Protein AF-A0A959NN68-F1 (afdb_monomer)

Foldseek 3Di:
DVVVVVVVVLLCQLCVLLVVLLVCLQVVVDPDNQVSVVVNNVSNVVSVVVDDDPDDCSVQVSLLSVLSSLLSNLVDALVSSVVSCVVPPVVDPDYDLVSLLSNLLSCLPRPSNVVCNVVSLVVLVVVLVVPQQDALQVSLVSLQSNLNSCCSPDVVSSVVSNVSSCVSCVQQHPQLLLLLVLLLLLLQLLLPVVPADLQLLLLQVLLLLVSVSNDDDCPSHDPLSSLLSSCSNPVLLSLQVLLACVQQVNPQSQDSLLSSLCNCCVVVVDDLLLSLLLNLSHDLPSLLVSLLVSLVPDPDPVVNVVSLVVSVVSCVVSVHALVSLVSSLVSDDCPDPSNVVSVVVNVVCVVPVVPHPDPDDDPPPPDPPDDDDDPLCVLQPPADLLALVRVVSSVVSLVPDPPSVSCLLVSLLSSLVPDDLVSVLSNLLNLLPRPPRDLVSNLSNLLNHDPVNVPDPVCVVCVLVSLLSNLLSPLQQVLPVVRVLVSVCSRPVDRHDDPSSLNSSVNNCVVCVVPDDPSSVSSNSSSCSVVDHSVVSSVVSVVSSVSSCVSPDQPRRLGRDDDLLDGDPRSLLSSLLSLLQQLQRPDPSSVVSSLSSLLSCQVSLVLSSLVSLLVSLVVLDSGSNHRPLADTRSVSSLLSNLVSLLVCLQPRLPSCLVVLVVLLCQLQPDDLDLRSNLSSLSSNVSNCVVVPPSDDPVSNVRSVCRVPDPDDDDDDPDPPDLDDDPLQVDDDPPDQQADDDPVCLVPPVVVVCSVVVHDSSSVVSVVSCCVCPVVVDNDNNDCVPRPCVVVVVPPPD

pLDDT: mean 85.85, std 12.53, range [27.47, 98.75]

Sequence (797 aa):
LENKIKEFEQVVNILLPWYILRLKVVVGNIQNLREELISTKRKSEEILIHRWRENDSLQYEISSVFADILSLAKNNSKTQIHSIYKQFFNQDKKIWIEDHFKLLRNSSRLKHLKNISSLEETTIRNVIEASKDEEPETTANWYVEVARAILNLDKNDSAIYFSRALEAVSKFGDEIGQRWKAISALAEKAAQNKVYNNQLSYRYIRCAEQVGESVGREKYWDRNHAIKICSKLAPSIGLSSLSRWRDRNIGWFNEQIIYLARVLVEDNVISLSSGWALTPFFREYGIIDFACFCIAKSSSQKIKEYIIKSAIHQLQLNDAPYKDWLKLKEKTKSNSPEYRKILDIVEFYENNPGITNENDDNDYIIKKDNLRTPNWKIIFQGIDLTIGEGILEALERFNKLPDIYAYRNSFWIELNSRIPEYDIIKYLKTLVLTADIDDYEVKYALTNLPERWKKKISFQHNLPQIYKLIAARFFLNYSVEEFGKQFFHDIEKRKDYSSDILEGIIEGFINNSENLQANSYFRFVEIVKDIISHEEAIKLLDFALERFEIHINKEFADGQWSKWLTPPNNIIDAYTGLIWSALGSPVAKVRWQAVHSVRKLCEMNCSKEVSALVKWMDKETQDAFGNIKFPFYNLHSRLYLLIAFSRVSIDLPEILLPHANVFMKIALNDIPHVLIQKFASEVVLNIESKFPKTFSDNVLHKLKDVNVSQLPIKNSKDVANRQYNPFDSGESFGKRKFYIEMDFPKYWFNSLSRIFDISINKIIELVEKVITSDWKIKDDGSYKRDPRHHLWRYERD

Radius of gyration: 35.82 Å; Cα contacts (8 Å, |Δi|>4): 876; chains: 1; bounding box: 94×72×108 Å

Solvent-accessible surface area (backbone atoms only — not comparable to full-atom values): 44365 Å² total; per-residue (Å²): 110,68,69,59,51,55,52,51,52,51,53,47,60,43,46,48,51,55,55,51,51,36,49,30,44,73,74,62,71,63,93,54,70,68,61,55,47,53,54,39,51,49,57,26,48,70,57,48,77,77,54,94,55,98,83,59,69,61,54,34,53,53,44,47,51,49,48,48,37,62,73,55,43,69,92,47,53,40,66,58,48,43,53,48,42,57,67,67,53,76,69,56,93,57,62,54,70,68,46,47,49,51,45,27,37,44,16,49,70,38,80,43,37,50,74,43,27,69,56,38,51,53,49,52,51,52,48,60,71,65,50,74,75,54,35,38,62,58,54,15,51,51,26,41,49,51,15,67,26,32,43,87,67,39,58,67,62,18,49,53,29,39,49,49,16,50,57,42,35,66,66,51,57,94,44,45,48,41,50,46,50,24,48,49,39,25,42,49,43,28,23,71,75,67,68,67,38,60,66,60,23,47,52,50,50,53,51,49,51,53,51,62,62,54,44,79,61,73,84,69,52,56,72,45,58,48,42,35,39,22,28,50,23,15,51,39,45,25,40,23,49,52,30,29,26,50,77,69,65,53,74,60,53,34,58,38,49,51,40,39,37,48,49,36,36,73,75,60,72,40,51,65,57,60,36,58,18,50,55,56,52,44,43,84,79,59,51,56,63,51,47,53,50,49,50,69,71,49,87,48,67,72,58,38,54,50,50,52,55,53,48,54,55,51,40,64,76,58,72,56,57,71,69,56,55,51,58,50,50,77,75,42,59,84,88,39,76,67,34,51,57,50,46,58,53,50,53,52,47,71,78,38,64,90,72,61,88,73,85,72,78,85,78,81,77,75,82,79,87,83,75,79,81,78,67,62,65,72,44,53,60,93,53,55,66,63,43,46,70,28,46,50,51,35,49,55,52,48,70,72,45,85,66,51,83,83,42,49,67,58,50,28,39,55,54,58,70,70,58,54,89,86,44,52,68,55,28,54,52,29,60,65,66,30,85,90,55,54,69,66,58,52,47,50,42,54,56,38,54,59,72,74,52,71,72,33,67,70,45,61,70,44,44,53,60,51,43,15,50,48,25,24,73,46,21,79,62,44,39,40,61,68,56,32,35,50,54,50,22,69,53,71,70,40,79,68,82,50,72,42,35,53,52,10,29,51,50,25,50,63,78,43,58,91,78,62,55,72,60,55,60,27,35,47,44,55,65,47,44,80,78,52,52,48,68,56,24,42,54,51,34,52,53,51,46,56,67,54,48,76,70,49,64,66,72,49,88,91,38,62,92,52,80,64,67,57,50,52,88,51,56,56,53,22,56,34,34,36,44,47,35,30,20,22,42,92,48,67,68,50,21,52,24,30,28,50,19,54,38,39,26,58,77,63,67,39,57,68,46,54,54,38,44,58,54,47,62,75,63,68,65,50,68,31,20,44,54,90,81,50,87,78,41,46,69,42,21,48,37,40,51,31,50,28,45,30,62,39,18,76,83,50,26,76,78,48,54,93,48,39,71,58,32,46,42,44,33,76,71,48,78,96,40,70,68,47,24,47,28,19,28,50,28,40,52,36,32,34,74,76,44,72,80,74,65,56,71,71,57,53,51,57,47,70,46,57,96,50,81,90,66,83,88,79,89,76,94,56,89,84,65,77,67,88,45,73,80,77,72,52,84,78,82,74,79,84,69,58,49,75,61,80,62,51,52,67,74,56,38,46,60,52,21,66,74,70,64,44,54,60,70,54,50,52,54,51,52,46,44,43,43,46,66,74,67,55,50,83,68,42,63,42,68,87,74,42,77,59,46,71,59,68,74,65,74,69,129

Secondary structure (DSSP, 8-state):
-HHHHHHHHHHHHHHHHHHHHHHHHHHT--S-HHHHHHHHHHHHHHHHTT---SS-THHHHHHHHHHHHHHH-TTS-HHHHHHHHHHHTTT-S---HHHHHHHHHHHTT-GGGTTTHHHHHHHHHHHHHH-TTS-HHHHHHHHHHHHHHHTTT-HHHHHHHHHHHHHHHTTTGGGHHHHHHHHHHHHHHHHTT----HHHHHHHHHHHHHHHHHSSSTTS--HHHHHHHHHHH-HHHHHHHHHHHHHTT-S-HHHHHHHHHHHHHHTTSS-HHHHHTTGGGS-TTHHHHHHHHHHHH---HHHHHHHHHHHHHHHHHTT--HHHHHHHHHHS-TTSHHHHHHHHHHHHHHT-GGG-------------TT-PPP-HHHHHTT--TTSHHHHHHHHHHHHTSTTHHHHHHHHHHHHHHHS-TTTHHHHHHHHHH-TT--HHHHHHHHHT--HHHHT-HHHHHHHHHHHHHHHHHTHHHHTSHHHHHHHHHHHH---S--HHHHHHHHHHHHHTGGG--HHHHHHHHHHHTTTS-HHHHHHHHHHHHHHHHTTS-TTSTT-S--GGG---SSHHHHHHHHHHHHHT-SSHHHHHHHHHHHHHHHHTT-HHHHHHHHHHHHH---GGGS-TTS---HHHHHHHHHHHHHHHHHH-GGGTGGGHHHHHHHHHHS---HHHHHHHHHHHHHHHHHSTTSS-HHHHHHHHTTT---SPP---S-TT-----GGGGSPP-SS--S---THHIIIIIHHHHHHHT--HHHHHHHHHHIIIIIS---S---TTT-TTTTGGGT---

Mean predicted aligned error: 12.77 Å

Nearest PDB structures (foldseek):
  8dgc-assembly1_D  TM=7.807E-01  e=1.860E-23  Salmonella enterica
  8sgh-assembly1_A  TM=1.215E-01  e=1.228E-01  Homo sapiens
  3nd2-assembly1_A  TM=1.377E-01  e=7.139E-01  Saccharomyces cerevisiae
  2bku-assembly2_D  TM=1.431E-01  e=8.818E-01  Saccharomyces cerevisiae

Structure (mmCIF, N/CA/C/O backbone):
data_AF-A0A959NN68-F1
#
_entry.id   AF-A0A959NN68-F1
#
loop_
_atom_site.group_PDB
_atom_site.id
_atom_site.type_symbol
_atom_site.label_atom_id
_atom_site.label_alt_id
_atom_site.label_comp_id
_atom_site.label_asym_id
_atom_site.label_entity_id
_atom_site.label_seq_id
_atom_site.pdbx_PDB_ins_code
_atom_site.Cartn_x
_atom_site.Cartn_y
_atom_site.Cartn_z
_atom_site.occupancy
_atom_site.B_iso_or_equiv
_atom_site.auth_seq_id
_atom_site.auth_comp_id
_atom_site.auth_asym_id
_atom_site.auth_atom_id
_atom_site.pdbx_PDB_model_num
ATOM 1 N N . LEU A 1 1 ? -38.273 18.479 -12.347 1.00 72.31 1 LEU A N 1
ATOM 2 C CA . LEU A 1 1 ? -39.487 17.976 -11.661 1.00 72.31 1 LEU A CA 1
ATOM 3 C C . LEU A 1 1 ? -40.051 16.749 -12.384 1.00 72.31 1 LEU A C 1
ATOM 5 O O . LEU A 1 1 ? -40.200 15.717 -11.751 1.00 72.31 1 LEU A O 1
ATOM 9 N N . GLU A 1 2 ? -40.249 16.818 -13.703 1.00 76.44 2 GLU A N 1
ATOM 10 C CA . GLU A 1 2 ? -40.764 15.718 -14.546 1.00 76.44 2 GLU A CA 1
ATOM 11 C C . GLU A 1 2 ? -39.992 14.394 -14.416 1.00 76.44 2 GLU A C 1
ATOM 13 O O . GLU A 1 2 ? -40.608 13.351 -14.226 1.00 76.44 2 GLU A O 1
ATOM 18 N N . ASN A 1 3 ? -38.653 14.421 -14.398 1.00 74.19 3 ASN A N 1
ATOM 19 C CA . ASN A 1 3 ? -37.855 13.203 -14.181 1.00 74.19 3 ASN A CA 1
ATOM 20 C C . ASN A 1 3 ? -38.109 12.548 -12.811 1.00 74.19 3 ASN A C 1
ATOM 22 O O . ASN A 1 3 ? -38.115 11.325 -12.723 1.00 74.19 3 ASN A O 1
ATOM 26 N N . LYS A 1 4 ? -38.373 13.341 -11.760 1.00 73.94 4 LYS A N 1
ATOM 27 C CA . LYS A 1 4 ? -38.708 12.815 -10.424 1.00 73.94 4 LYS A CA 1
ATOM 28 C C . LYS A 1 4 ? -40.114 12.207 -10.390 1.00 73.94 4 LYS A C 1
ATOM 30 O O . LYS A 1 4 ? -40.313 11.195 -9.730 1.00 73.94 4 LYS A O 1
ATOM 35 N N . ILE A 1 5 ? -41.072 12.795 -11.113 1.00 81.88 5 ILE A N 1
ATOM 36 C CA . ILE A 1 5 ? -42.442 12.264 -11.237 1.00 81.88 5 ILE A CA 1
ATOM 37 C C . ILE A 1 5 ? -42.421 10.936 -11.999 1.00 81.88 5 ILE A C 1
ATOM 39 O O . ILE A 1 5 ? -42.957 9.946 -11.516 1.00 81.88 5 ILE A O 1
ATOM 43 N N . LYS A 1 6 ? -41.711 10.883 -13.132 1.00 81.94 6 LYS A N 1
ATOM 44 C CA . LYS A 1 6 ? -41.537 9.658 -13.920 1.00 81.94 6 LYS A CA 1
ATOM 45 C C . LYS A 1 6 ? -40.855 8.546 -13.117 1.00 81.94 6 LYS A C 1
ATOM 47 O O . LYS A 1 6 ? -41.243 7.386 -13.210 1.00 81.94 6 LYS A O 1
ATOM 52 N N . GLU A 1 7 ? -39.851 8.890 -12.312 1.00 80.12 7 GLU A N 1
ATOM 53 C CA . GLU A 1 7 ? -39.193 7.936 -11.417 1.00 80.12 7 GLU A CA 1
ATOM 54 C C . GLU A 1 7 ? -40.145 7.410 -10.334 1.00 80.12 7 GLU A C 1
ATOM 56 O O . GLU A 1 7 ? -40.179 6.204 -10.091 1.00 80.12 7 GLU A O 1
ATOM 61 N N . PHE A 1 8 ? -40.955 8.283 -9.731 1.00 84.31 8 PHE A N 1
ATOM 62 C CA . PHE A 1 8 ? -41.971 7.892 -8.754 1.00 84.31 8 PHE A CA 1
ATOM 63 C C . PHE A 1 8 ? -43.026 6.956 -9.363 1.00 84.31 8 PHE A C 1
ATOM 65 O O . PHE A 1 8 ? -43.303 5.897 -8.802 1.00 84.31 8 PHE A O 1
ATOM 72 N N . GLU A 1 9 ? -43.566 7.292 -10.538 1.00 84.69 9 GLU A N 1
ATOM 73 C CA . GLU A 1 9 ? -44.540 6.456 -11.250 1.00 84.69 9 GLU A CA 1
ATOM 74 C C . GLU A 1 9 ? -43.977 5.070 -11.579 1.00 84.69 9 GLU A C 1
ATOM 76 O O . GLU A 1 9 ? -44.671 4.067 -11.419 1.00 84.69 9 GLU A O 1
ATOM 81 N N . GLN A 1 10 ? -42.708 4.985 -11.988 1.00 85.19 10 GLN A N 1
ATOM 82 C CA . GLN A 1 10 ? -42.045 3.701 -12.226 1.00 85.19 10 GLN A CA 1
ATOM 83 C C . GLN A 1 10 ? -41.949 2.862 -10.949 1.00 85.19 10 GLN A C 1
ATOM 85 O O . GLN A 1 10 ? -42.309 1.687 -10.978 1.00 85.19 10 GLN A O 1
ATOM 90 N N . VAL A 1 11 ? -41.508 3.448 -9.830 1.00 86.38 11 VAL A N 1
ATOM 91 C CA . VAL A 1 11 ? -41.404 2.737 -8.542 1.00 86.38 11 VAL A CA 1
ATOM 92 C C . VAL A 1 11 ? -42.769 2.202 -8.107 1.00 86.38 11 VAL A C 1
ATOM 94 O O . VAL A 1 11 ? -42.899 1.018 -7.793 1.00 86.38 11 VAL A O 1
ATOM 97 N N . VAL A 1 12 ? -43.800 3.052 -8.135 1.00 88.75 12 VAL A N 1
ATOM 98 C CA . VAL A 1 12 ? -45.159 2.673 -7.727 1.00 88.75 12 VAL A CA 1
ATOM 99 C C . VAL A 1 12 ? -45.711 1.576 -8.631 1.00 88.75 12 VAL A C 1
ATOM 101 O O . VAL A 1 12 ? -46.201 0.569 -8.126 1.00 88.75 12 VAL A O 1
ATOM 104 N N . ASN A 1 13 ? -45.597 1.716 -9.952 1.00 88.56 13 ASN A N 1
ATOM 105 C CA . ASN A 1 13 ? -46.145 0.733 -10.887 1.00 88.56 13 ASN A CA 1
ATOM 106 C C . ASN A 1 13 ? -45.410 -0.615 -10.842 1.00 88.56 13 ASN A C 1
ATOM 108 O O . ASN A 1 13 ? -46.021 -1.646 -11.121 1.00 88.56 13 ASN A O 1
ATOM 112 N N . ILE A 1 14 ? -44.132 -0.629 -10.450 1.00 89.12 14 ILE A N 1
ATOM 113 C CA . ILE A 1 14 ? -43.372 -1.865 -10.237 1.00 89.12 14 ILE A CA 1
ATOM 114 C C . ILE A 1 14 ? -43.831 -2.579 -8.961 1.00 89.12 14 ILE A C 1
ATOM 116 O O . ILE A 1 14 ? -44.050 -3.789 -9.010 1.00 89.12 14 ILE A O 1
ATOM 120 N N . LEU A 1 15 ? -43.982 -1.865 -7.837 1.00 91.62 15 LEU A N 1
ATOM 121 C CA . LEU A 1 15 ? -44.203 -2.469 -6.513 1.00 91.62 15 LEU A CA 1
ATOM 122 C C . LEU A 1 15 ? -45.678 -2.676 -6.150 1.00 91.62 15 LEU A C 1
ATOM 124 O O . LEU A 1 15 ? -46.024 -3.674 -5.517 1.00 91.62 15 LEU A O 1
ATOM 128 N N . LEU A 1 16 ? -46.567 -1.763 -6.546 1.00 93.25 16 LEU A N 1
ATOM 129 C CA . LEU A 1 16 ? -47.984 -1.808 -6.181 1.00 93.25 16 LEU A CA 1
ATOM 130 C C . LEU A 1 16 ? -48.669 -3.140 -6.558 1.00 93.25 16 LEU A C 1
ATOM 132 O O . LEU A 1 16 ? -49.401 -3.666 -5.716 1.00 93.25 16 LEU A O 1
ATOM 136 N N . PRO A 1 17 ? -48.422 -3.750 -7.739 1.00 93.50 17 PRO A N 1
ATOM 137 C CA . PRO A 1 17 ? -48.976 -5.064 -8.071 1.00 93.50 17 PRO A CA 1
ATOM 138 C C . PRO A 1 17 ? -48.625 -6.159 -7.050 1.00 93.50 17 PRO A C 1
ATOM 140 O O . PRO A 1 17 ? -49.494 -6.952 -6.684 1.00 93.50 17 PRO A O 1
ATOM 143 N N . TRP A 1 18 ? -47.390 -6.169 -6.537 1.00 94.12 18 TRP A N 1
ATOM 144 C CA . TRP A 1 18 ? -46.934 -7.132 -5.529 1.00 94.12 18 TRP A CA 1
ATOM 145 C C . TRP A 1 18 ? -47.648 -6.946 -4.193 1.00 94.12 18 TRP A C 1
ATOM 147 O O . TRP A 1 18 ? -48.132 -7.912 -3.600 1.00 94.12 18 TRP A O 1
ATOM 157 N N . TYR A 1 19 ? -47.784 -5.700 -3.744 1.00 94.62 19 TYR A N 1
ATOM 158 C CA . TYR A 1 19 ? -48.500 -5.375 -2.512 1.00 94.62 19 TYR A CA 1
ATOM 159 C C . TYR A 1 19 ? -50.003 -5.680 -2.607 1.00 94.62 19 TYR A C 1
ATOM 161 O O . TYR A 1 19 ? -50.586 -6.205 -1.655 1.00 94.62 19 TYR A O 1
ATOM 169 N N . ILE A 1 20 ? -50.628 -5.439 -3.764 1.00 93.25 20 ILE A N 1
ATOM 170 C CA . ILE A 1 20 ? -52.021 -5.834 -4.023 1.00 93.25 20 ILE A CA 1
ATOM 171 C C . ILE A 1 20 ? -52.166 -7.356 -3.964 1.00 93.25 20 ILE A C 1
ATOM 173 O O . ILE A 1 20 ? -53.093 -7.858 -3.327 1.00 93.25 20 ILE A O 1
ATOM 177 N N . LEU A 1 21 ? -51.252 -8.105 -4.588 1.00 93.50 21 LEU A N 1
ATOM 178 C CA . LEU A 1 21 ? -51.280 -9.564 -4.532 1.00 93.50 21 LEU A CA 1
ATOM 179 C C . LEU A 1 21 ? -51.140 -10.067 -3.091 1.00 93.50 21 LEU A C 1
ATOM 181 O O . LEU A 1 21 ? -51.930 -10.904 -2.656 1.00 93.50 21 LEU A O 1
ATOM 185 N N . ARG A 1 22 ? -50.208 -9.507 -2.314 1.00 94.12 22 ARG A N 1
ATOM 186 C CA . ARG A 1 22 ? -50.069 -9.803 -0.882 1.00 94.12 22 ARG A CA 1
ATOM 187 C C . ARG A 1 22 ? -51.377 -9.577 -0.123 1.00 94.12 22 ARG A C 1
ATOM 189 O O . ARG A 1 22 ? -51.786 -10.452 0.635 1.00 94.12 22 ARG A O 1
ATOM 196 N N . LEU A 1 23 ? -52.071 -8.460 -0.355 1.00 93.06 23 LEU A N 1
ATOM 197 C CA . LEU A 1 23 ? -53.377 -8.187 0.260 1.00 93.06 23 LEU A CA 1
ATOM 198 C C . LEU A 1 23 ? -54.443 -9.212 -0.150 1.00 93.06 23 LEU A C 1
ATOM 200 O O . LEU A 1 23 ? -55.171 -9.700 0.713 1.00 93.06 23 LEU A O 1
ATOM 204 N N . LYS A 1 24 ? -54.504 -9.602 -1.431 1.00 91.69 24 LYS A N 1
ATOM 205 C CA . LYS A 1 24 ? -55.419 -10.661 -1.892 1.00 91.69 24 LYS A CA 1
ATOM 206 C C . LYS A 1 24 ? -55.177 -11.983 -1.155 1.00 91.69 24 LYS A C 1
ATOM 208 O O . LYS A 1 24 ? -56.145 -12.636 -0.767 1.00 91.69 24 LYS A O 1
ATOM 213 N N . VAL A 1 25 ? -53.910 -12.355 -0.921 1.00 91.44 25 VAL A N 1
ATOM 214 C CA . VAL A 1 25 ? -53.551 -13.562 -0.149 1.00 91.44 25 VAL A CA 1
ATOM 215 C C . VAL A 1 25 ? -54.073 -13.452 1.282 1.00 91.44 25 VAL A C 1
ATOM 217 O O . VAL A 1 25 ? -54.689 -14.393 1.774 1.00 91.44 25 VAL A O 1
ATOM 220 N N . VAL A 1 26 ? -53.860 -12.305 1.939 1.00 89.44 26 VAL A N 1
ATOM 221 C CA . VAL A 1 26 ? -54.296 -12.061 3.328 1.00 89.44 26 VAL A CA 1
ATOM 222 C C . VAL A 1 26 ? -55.814 -12.154 3.471 1.00 89.44 26 VAL A C 1
ATOM 224 O O . VAL A 1 26 ? -56.301 -12.779 4.408 1.00 89.44 26 VAL A O 1
ATOM 227 N N . VAL A 1 27 ? -56.559 -11.559 2.536 1.00 89.38 27 VAL A N 1
ATOM 228 C CA . VAL A 1 27 ? -58.033 -11.552 2.537 1.00 89.38 27 VAL A CA 1
ATOM 229 C C . VAL A 1 27 ? -58.613 -12.912 2.105 1.00 89.38 27 VAL A C 1
ATOM 231 O O . VAL A 1 27 ? -59.809 -13.150 2.239 1.00 89.38 27 VAL A O 1
ATOM 234 N N . GLY A 1 28 ? -57.781 -13.832 1.604 1.00 81.19 28 GLY A N 1
ATOM 235 C CA . GLY A 1 28 ? -58.217 -15.137 1.103 1.00 81.19 28 GLY A CA 1
ATOM 236 C C . GLY A 1 28 ? -58.917 -15.073 -0.259 1.00 81.19 28 GLY A C 1
ATOM 237 O O . GLY A 1 28 ? -59.533 -16.050 -0.677 1.00 81.19 28 GLY A O 1
ATOM 238 N N . ASN A 1 29 ? -58.811 -13.947 -0.970 1.00 80.31 29 ASN A N 1
ATOM 239 C CA . ASN A 1 29 ? -59.443 -13.718 -2.269 1.00 80.31 29 ASN A CA 1
ATOM 240 C C . ASN A 1 29 ? -58.514 -14.134 -3.424 1.00 80.31 29 ASN A C 1
ATOM 242 O O . ASN A 1 29 ? -58.122 -13.309 -4.252 1.00 80.31 29 ASN A O 1
ATOM 246 N N . ILE A 1 30 ? -58.094 -15.405 -3.434 1.00 83.38 30 ILE A N 1
ATOM 247 C CA . ILE A 1 30 ? -57.232 -15.982 -4.477 1.00 83.38 30 ILE A CA 1
ATOM 248 C C . ILE A 1 30 ? -57.711 -17.385 -4.830 1.00 83.38 30 ILE A C 1
ATOM 250 O O . ILE A 1 30 ? -57.697 -18.279 -3.988 1.00 83.38 30 ILE A O 1
ATOM 254 N N . GLN A 1 31 ? -58.064 -17.581 -6.102 1.00 77.19 31 GLN A N 1
ATOM 255 C CA . GLN A 1 31 ? -58.401 -18.896 -6.653 1.00 77.19 31 GLN A CA 1
ATOM 256 C C . GLN A 1 31 ? -57.148 -19.668 -7.095 1.00 77.19 31 GLN A C 1
ATOM 258 O O . GLN A 1 31 ? -56.998 -20.839 -6.757 1.00 77.19 31 GLN A O 1
ATOM 263 N N . ASN A 1 32 ? -56.223 -19.010 -7.809 1.00 86.06 32 ASN A N 1
ATOM 264 C CA . ASN A 1 32 ? -54.974 -19.610 -8.283 1.00 86.06 32 ASN A CA 1
ATOM 265 C C . ASN A 1 32 ? -53.782 -18.666 -8.057 1.00 86.06 32 ASN A C 1
ATOM 267 O O . ASN A 1 32 ? -53.567 -17.708 -8.799 1.00 86.06 32 ASN A O 1
ATOM 271 N N . LEU A 1 33 ? -52.977 -18.959 -7.032 1.00 87.88 33 LEU A N 1
ATOM 272 C CA . LEU A 1 33 ? -51.819 -18.139 -6.669 1.00 87.88 33 LEU A CA 1
ATOM 273 C C . LEU A 1 33 ? -50.765 -18.077 -7.785 1.00 87.88 33 LEU A C 1
ATOM 275 O O . LEU A 1 33 ? -50.117 -17.049 -7.965 1.00 87.88 33 LEU A O 1
ATOM 279 N N . ARG A 1 34 ? -50.585 -19.164 -8.543 1.00 87.88 34 ARG A N 1
ATOM 280 C CA . ARG A 1 34 ? -49.538 -19.245 -9.569 1.00 87.88 34 ARG A CA 1
ATOM 281 C C . ARG A 1 34 ? -49.818 -18.302 -10.736 1.00 87.88 34 ARG A C 1
ATOM 283 O O . ARG A 1 34 ? -48.905 -17.630 -11.202 1.00 87.88 34 ARG A O 1
ATOM 290 N N . GLU A 1 35 ? -51.062 -18.244 -11.195 1.00 87.94 35 GLU A N 1
ATOM 291 C CA . GLU A 1 35 ? -51.467 -17.373 -12.305 1.00 87.94 35 GLU A CA 1
ATOM 292 C C . GLU A 1 35 ? -51.375 -15.890 -11.928 1.00 87.94 35 GLU A C 1
ATOM 294 O O . GLU A 1 35 ? -50.829 -15.087 -12.686 1.00 87.94 35 GLU A O 1
ATOM 299 N N . GLU A 1 36 ? -51.827 -15.532 -10.725 1.00 90.19 36 GLU A N 1
ATOM 300 C CA . GLU A 1 36 ? -51.721 -14.164 -10.202 1.00 90.19 36 GLU A CA 1
ATOM 301 C C . GLU A 1 36 ? -50.256 -13.727 -10.013 1.00 90.19 36 GLU A C 1
ATOM 303 O O . GLU A 1 36 ? -49.920 -12.573 -10.290 1.00 90.19 36 GLU A O 1
ATOM 308 N N . LEU A 1 37 ? -49.362 -14.645 -9.621 1.00 89.75 37 LEU A N 1
ATOM 309 C CA . LEU A 1 37 ? -47.918 -14.390 -9.554 1.00 89.75 37 LEU A CA 1
ATOM 310 C C . LEU A 1 37 ? -47.300 -14.157 -10.937 1.00 89.75 37 LEU A C 1
ATOM 312 O O . LEU A 1 37 ? -46.537 -13.208 -11.099 1.00 89.75 37 LEU A O 1
ATOM 316 N N . ILE A 1 38 ? -47.649 -14.971 -11.942 1.00 88.44 38 ILE A N 1
ATOM 317 C CA . ILE A 1 38 ? -47.175 -14.788 -13.328 1.00 88.44 38 ILE A CA 1
ATOM 318 C C . ILE A 1 38 ? -47.623 -13.425 -13.866 1.00 88.44 38 ILE A C 1
ATOM 320 O O . ILE A 1 38 ? -46.823 -12.680 -14.430 1.00 88.44 38 ILE A O 1
ATOM 324 N N . SER A 1 39 ? -48.895 -13.081 -13.658 1.00 89.19 39 SER A N 1
ATOM 325 C CA . SER A 1 39 ? -49.468 -11.796 -14.067 1.00 89.19 39 SER A CA 1
ATOM 326 C C . SER A 1 39 ? -48.770 -10.614 -13.387 1.00 89.19 39 SER A C 1
ATOM 328 O O . SER A 1 39 ? -48.401 -9.646 -14.052 1.00 89.19 39 SER A O 1
ATOM 330 N N . THR A 1 40 ? -48.543 -10.709 -12.074 1.00 90.69 40 THR A N 1
ATOM 331 C CA . THR A 1 40 ? -47.852 -9.685 -11.278 1.00 90.69 40 THR A CA 1
ATOM 332 C C . THR A 1 40 ? -46.400 -9.506 -11.726 1.00 90.69 40 THR A C 1
ATOM 334 O O . THR A 1 40 ? -45.999 -8.380 -12.011 1.00 90.69 40 THR A O 1
ATOM 337 N N . LYS A 1 41 ? -45.637 -10.600 -11.876 1.00 87.81 41 LYS A N 1
ATOM 338 C CA . LYS A 1 41 ? -44.234 -10.552 -12.322 1.00 87.81 41 LYS A CA 1
ATOM 339 C C . LYS A 1 41 ? -44.109 -9.923 -13.711 1.00 87.81 41 LYS A C 1
ATOM 341 O O . LYS A 1 41 ? -43.304 -9.012 -13.878 1.00 87.81 41 LYS A O 1
ATOM 346 N N . ARG A 1 42 ? -44.974 -10.304 -14.660 1.00 87.38 42 ARG A N 1
ATOM 347 C CA . ARG A 1 42 ? -44.991 -9.724 -16.014 1.00 87.38 42 ARG A CA 1
ATOM 348 C C . ARG A 1 42 ? -45.195 -8.205 -15.999 1.00 87.38 42 ARG A C 1
ATOM 350 O O . ARG A 1 42 ? -44.467 -7.494 -16.681 1.00 87.38 42 ARG A O 1
ATOM 357 N N . LYS A 1 43 ? -46.142 -7.701 -15.195 1.00 88.19 43 LYS A N 1
ATOM 358 C CA . LYS A 1 43 ? -46.403 -6.252 -15.074 1.00 88.19 43 LYS A CA 1
ATOM 359 C C . LYS A 1 43 ? -45.189 -5.478 -14.556 1.00 88.19 43 LYS A C 1
ATOM 361 O O . LYS A 1 43 ? -44.928 -4.377 -15.026 1.00 88.19 43 LYS A O 1
ATOM 366 N N . SER A 1 44 ? -44.449 -6.043 -13.602 1.00 87.25 44 SER A N 1
ATOM 367 C CA . SER A 1 44 ? -43.225 -5.419 -13.089 1.00 87.25 44 SER A CA 1
ATOM 368 C C . SER A 1 44 ? -42.069 -5.502 -14.095 1.00 87.25 44 SER A C 1
ATOM 370 O O . SER A 1 44 ? -41.347 -4.523 -14.272 1.00 87.25 44 SER A O 1
ATOM 372 N N . GLU A 1 45 ? -41.897 -6.638 -14.781 1.00 83.38 45 GLU A N 1
ATOM 373 C CA . GLU A 1 45 ? -40.820 -6.857 -15.763 1.00 83.38 45 GLU A CA 1
ATOM 374 C C . GLU A 1 45 ? -40.936 -5.948 -16.993 1.00 83.38 45 GLU A C 1
ATOM 376 O O . GLU A 1 45 ? -39.929 -5.390 -17.426 1.00 83.38 45 GLU A O 1
ATOM 381 N N . GLU A 1 46 ? -42.152 -5.730 -17.507 1.00 84.44 46 GLU A N 1
ATOM 382 C CA . GLU A 1 46 ? -42.414 -4.814 -18.631 1.00 84.44 46 GLU A CA 1
ATOM 383 C C . GLU A 1 46 ? -41.877 -3.395 -18.357 1.00 84.44 46 GLU A C 1
ATOM 385 O O . GLU A 1 46 ? -41.391 -2.721 -19.264 1.00 84.44 46 GLU A O 1
ATOM 390 N N . ILE A 1 47 ? -41.896 -2.952 -17.097 1.00 81.25 47 ILE A N 1
ATOM 391 C CA . ILE A 1 47 ? -41.419 -1.624 -16.688 1.00 81.25 47 ILE A CA 1
ATOM 392 C C . ILE A 1 47 ? -39.913 -1.646 -16.382 1.00 81.25 47 ILE A C 1
ATOM 394 O O . ILE A 1 47 ? -39.201 -0.694 -16.714 1.00 81.25 47 ILE A O 1
ATOM 398 N N . LEU A 1 48 ? -39.407 -2.737 -15.794 1.00 75.62 48 LEU A N 1
ATOM 399 C CA . LEU A 1 48 ? -37.986 -2.913 -15.470 1.00 75.62 48 LEU A CA 1
ATOM 400 C C . LEU A 1 48 ? -37.087 -2.942 -16.718 1.00 75.62 48 LEU A C 1
ATOM 402 O O . LEU A 1 48 ? -35.978 -2.417 -16.664 1.00 75.62 48 LEU A O 1
ATOM 406 N N . ILE A 1 49 ? -37.559 -3.471 -17.856 1.00 70.81 49 ILE A N 1
ATOM 407 C CA . ILE A 1 49 ? -36.800 -3.500 -19.129 1.00 70.81 49 ILE A CA 1
ATOM 408 C C . ILE A 1 49 ? -36.379 -2.092 -19.584 1.00 70.81 49 ILE A C 1
ATOM 410 O O . ILE A 1 49 ? -35.323 -1.907 -20.190 1.00 70.81 49 ILE A O 1
ATOM 414 N N . HIS A 1 50 ? -37.185 -1.078 -19.271 1.00 67.44 50 HIS A N 1
ATOM 415 C CA . HIS A 1 50 ? -36.923 0.310 -19.649 1.00 67.44 50 HIS A CA 1
ATOM 416 C C . HIS A 1 50 ? -36.095 1.081 -18.607 1.00 67.44 50 HIS A C 1
ATOM 418 O O . HIS A 1 50 ? -35.863 2.282 -18.771 1.00 67.44 50 HIS A O 1
ATOM 424 N N . ARG A 1 51 ? -35.636 0.410 -17.543 1.00 70.00 51 ARG A N 1
ATOM 425 C CA . ARG A 1 51 ? -34.926 1.004 -16.408 1.00 70.00 51 ARG A CA 1
ATOM 426 C C . ARG A 1 51 ? -33.502 0.451 -16.322 1.00 70.00 51 ARG A C 1
ATOM 428 O O . ARG A 1 51 ? -33.235 -0.560 -15.686 1.00 70.00 51 ARG A O 1
ATOM 435 N N . TRP A 1 52 ? -32.564 1.156 -16.951 1.00 54.59 52 TRP A N 1
ATOM 436 C CA . TRP A 1 52 ? -31.138 0.824 -16.902 1.00 54.59 52 TRP A CA 1
ATOM 437 C C . TRP A 1 52 ? -30.480 1.440 -15.662 1.00 54.59 52 TRP A C 1
ATOM 439 O O . TRP A 1 52 ? -29.946 2.546 -15.711 1.00 54.59 52 TRP A O 1
ATOM 449 N N . ARG A 1 53 ? -30.542 0.726 -14.533 1.00 60.38 53 ARG A N 1
ATOM 450 C CA . ARG A 1 53 ? -29.726 0.992 -13.336 1.00 60.38 53 ARG A CA 1
ATOM 451 C C . ARG A 1 53 ? -29.051 -0.307 -12.905 1.00 60.38 53 ARG A C 1
ATOM 453 O O . ARG A 1 53 ? -29.731 -1.307 -12.700 1.00 60.38 53 ARG A O 1
ATOM 460 N N . GLU A 1 54 ? -27.725 -0.297 -12.770 1.00 44.16 54 GLU A N 1
ATOM 461 C CA . GLU A 1 54 ? -26.963 -1.499 -12.389 1.00 44.16 54 GLU A CA 1
ATOM 462 C C . GLU A 1 54 ? -27.365 -2.016 -10.990 1.00 44.16 54 GLU A C 1
ATOM 464 O O . GLU A 1 54 ? -27.574 -3.222 -10.813 1.00 44.16 54 GLU A O 1
ATOM 469 N N . ASN A 1 55 ? -27.625 -1.098 -10.049 1.00 55.25 55 ASN A N 1
ATOM 470 C CA . ASN A 1 55 ? -28.092 -1.376 -8.686 1.00 55.25 55 ASN A CA 1
ATOM 471 C C . ASN A 1 55 ? -29.489 -0.776 -8.443 1.00 55.25 55 ASN A C 1
ATOM 473 O O . ASN A 1 55 ? -29.619 0.361 -7.994 1.00 55.25 55 ASN A O 1
ATOM 477 N N . ASP A 1 56 ? -30.547 -1.529 -8.759 1.00 70.88 56 ASP A N 1
ATOM 478 C CA . ASP A 1 56 ? -31.937 -1.122 -8.501 1.00 70.88 56 ASP A CA 1
ATOM 479 C C . ASP A 1 56 ? -32.491 -1.845 -7.265 1.00 70.88 56 ASP A C 1
ATOM 481 O O . ASP A 1 56 ? -32.677 -3.065 -7.279 1.00 70.88 56 ASP A O 1
ATOM 485 N N . SER A 1 57 ? -32.766 -1.093 -6.193 1.00 76.69 57 SER A N 1
ATOM 486 C CA . SER A 1 57 ? -33.251 -1.629 -4.910 1.00 76.69 57 SER A CA 1
ATOM 487 C C . SER A 1 57 ? -34.637 -2.284 -5.004 1.00 76.69 57 SER A C 1
ATOM 489 O O . SER A 1 57 ? -35.013 -3.074 -4.142 1.00 76.69 57 SER A O 1
ATOM 491 N N . LEU A 1 58 ? -35.389 -2.009 -6.075 1.00 84.31 58 LEU A N 1
ATOM 492 C CA . LEU A 1 58 ? -36.751 -2.510 -6.278 1.00 84.31 58 LEU A CA 1
ATOM 493 C C . LEU A 1 58 ? -36.831 -4.034 -6.406 1.00 84.31 58 LEU A C 1
ATOM 495 O O . LEU A 1 58 ? -37.809 -4.627 -5.960 1.00 84.31 58 LEU A O 1
ATOM 499 N N . GLN A 1 59 ? -35.818 -4.681 -6.991 1.00 79.94 59 GLN A N 1
ATOM 500 C CA . GLN A 1 59 ? -35.803 -6.147 -7.116 1.00 79.94 59 GLN A CA 1
ATOM 501 C C . GLN A 1 59 ? -35.715 -6.832 -5.747 1.00 79.94 59 GLN A C 1
ATOM 503 O O . GLN A 1 59 ? -36.334 -7.875 -5.524 1.00 79.94 59 GLN A O 1
ATOM 508 N N . TYR A 1 60 ? -35.015 -6.199 -4.812 1.00 83.00 60 TYR A N 1
ATOM 509 C CA . TYR A 1 60 ? -34.935 -6.679 -3.447 1.00 83.00 60 TYR A CA 1
ATOM 510 C C . TYR A 1 60 ? -36.265 -6.513 -2.698 1.00 83.00 60 TYR A C 1
ATOM 512 O O . TYR A 1 60 ? -36.727 -7.441 -2.042 1.00 83.00 60 TYR A O 1
ATOM 520 N N . GLU A 1 61 ? -36.933 -5.370 -2.866 1.00 87.12 61 GLU A N 1
ATOM 521 C CA . GLU A 1 61 ? -38.253 -5.121 -2.271 1.00 87.12 61 GLU A CA 1
ATOM 522 C C . GLU A 1 61 ? -39.307 -6.125 -2.774 1.00 87.12 61 GLU A C 1
ATOM 524 O O . GLU A 1 61 ? -40.077 -6.684 -1.991 1.00 87.12 61 GLU A O 1
ATOM 529 N N . ILE A 1 62 ? -39.302 -6.423 -4.080 1.00 88.31 62 ILE A N 1
ATOM 530 C CA . ILE A 1 62 ? -40.160 -7.457 -4.680 1.00 88.31 62 ILE A CA 1
ATOM 531 C C . ILE A 1 62 ? -39.942 -8.810 -3.996 1.00 88.31 62 ILE A C 1
ATOM 533 O O . ILE A 1 62 ? -40.911 -9.497 -3.665 1.00 88.31 62 ILE A O 1
ATOM 537 N N . SER A 1 63 ? -38.684 -9.181 -3.768 1.00 85.06 63 SER A N 1
ATOM 538 C CA . SER A 1 63 ? -38.322 -10.453 -3.140 1.00 85.06 63 SER A CA 1
ATOM 539 C C . SER A 1 63 ? -38.843 -10.533 -1.703 1.00 85.06 63 SER A C 1
ATOM 541 O O . SER A 1 63 ? -39.454 -11.538 -1.327 1.00 85.06 63 SER A O 1
ATOM 543 N N . SER A 1 64 ? -38.735 -9.449 -0.932 1.00 88.00 64 SER A N 1
ATOM 544 C CA . SER A 1 64 ? -39.276 -9.395 0.430 1.00 88.00 64 SER A CA 1
ATOM 545 C C . SER A 1 64 ? -40.802 -9.544 0.474 1.00 88.00 64 SER A C 1
ATOM 547 O O . SER A 1 64 ? -41.353 -10.317 1.272 1.00 88.00 64 SER A O 1
ATOM 549 N N . VAL A 1 65 ? -41.514 -8.873 -0.439 1.00 91.06 65 VAL A N 1
ATOM 550 C CA . VAL A 1 65 ? -42.978 -8.990 -0.566 1.00 91.06 65 VAL A CA 1
ATOM 551 C C . VAL A 1 65 ? -43.387 -10.388 -1.042 1.00 91.06 65 VAL A C 1
ATOM 553 O O . VAL A 1 65 ? -44.388 -10.942 -0.577 1.00 91.06 65 VAL A O 1
ATOM 556 N N . PHE A 1 66 ? -42.605 -11.003 -1.929 1.00 89.75 66 PHE A N 1
ATOM 557 C CA . PHE A 1 66 ? -42.824 -12.375 -2.380 1.00 89.75 66 PHE A CA 1
ATOM 558 C C . PHE A 1 66 ? -42.665 -13.389 -1.236 1.00 89.75 66 PHE A C 1
ATOM 560 O O . PHE A 1 66 ? -43.504 -14.284 -1.077 1.00 89.75 66 PHE A O 1
ATOM 567 N N . ALA A 1 67 ? -41.635 -13.234 -0.400 1.00 89.19 67 ALA A N 1
ATOM 568 C CA . ALA A 1 67 ? -41.430 -14.057 0.791 1.00 89.19 67 ALA A CA 1
ATOM 569 C C . ALA A 1 67 ? -42.636 -13.991 1.749 1.00 89.19 67 ALA A C 1
ATOM 571 O O . ALA A 1 67 ? -43.078 -15.014 2.293 1.00 89.19 67 ALA A O 1
ATOM 572 N N . ASP A 1 68 ? -43.225 -12.803 1.907 1.00 90.75 68 ASP A N 1
ATOM 573 C CA . ASP A 1 68 ? -44.475 -12.607 2.644 1.00 90.75 68 ASP A CA 1
ATOM 574 C C . ASP A 1 68 ? -45.653 -13.349 2.008 1.00 90.75 68 ASP A C 1
ATOM 576 O O . ASP A 1 68 ? -46.379 -14.060 2.706 1.00 90.75 68 ASP A O 1
ATOM 580 N N . ILE A 1 69 ? -45.833 -13.221 0.690 1.00 92.12 69 ILE A N 1
ATOM 581 C CA . ILE A 1 69 ? -46.896 -13.905 -0.058 1.00 92.12 69 ILE A CA 1
ATOM 582 C C . ILE A 1 69 ? -46.842 -15.417 0.186 1.00 92.12 69 ILE A C 1
ATOM 584 O O . ILE A 1 69 ? -47.860 -16.010 0.553 1.00 92.12 69 ILE A O 1
ATOM 588 N N . LEU A 1 70 ? -45.666 -16.042 0.063 1.00 90.38 70 LEU A N 1
ATOM 589 C CA . LEU A 1 70 ? -45.500 -17.473 0.347 1.00 90.38 70 LEU A CA 1
ATOM 590 C C . LEU A 1 70 ? -45.853 -17.820 1.798 1.00 90.38 70 LEU A C 1
ATOM 592 O O . LEU A 1 70 ? -46.552 -18.803 2.069 1.00 90.38 70 LEU A O 1
ATOM 596 N N . SER A 1 71 ? -45.402 -16.993 2.740 1.00 90.38 71 SER A N 1
ATOM 597 C CA . SER A 1 71 ? -45.645 -17.189 4.171 1.00 90.38 71 SER A CA 1
ATOM 598 C C . SER A 1 71 ? -47.133 -17.134 4.527 1.00 90.38 71 SER A C 1
ATOM 600 O O . SER A 1 71 ? -47.604 -17.897 5.375 1.00 90.38 71 SER A O 1
ATOM 602 N N . LEU A 1 72 ? -47.894 -16.291 3.829 1.00 90.62 72 LEU A N 1
ATOM 603 C CA . LEU A 1 72 ? -49.324 -16.074 4.043 1.00 90.62 72 LEU A CA 1
ATOM 604 C C . LEU A 1 72 ? -50.218 -17.058 3.268 1.00 90.62 72 LEU A C 1
ATOM 606 O O . LEU A 1 72 ? -51.372 -17.256 3.644 1.00 90.62 72 LEU A O 1
ATOM 610 N N . ALA A 1 73 ? -49.691 -17.731 2.242 1.00 89.31 73 ALA A N 1
ATOM 611 C CA . ALA A 1 73 ? -50.411 -18.618 1.323 1.00 89.31 73 ALA A CA 1
ATOM 612 C C . ALA A 1 73 ? -50.824 -19.993 1.912 1.00 89.31 73 ALA A C 1
ATOM 614 O O . ALA A 1 73 ? -50.665 -21.030 1.263 1.00 89.31 73 ALA A O 1
ATOM 615 N N . LYS A 1 74 ? -51.401 -20.012 3.122 1.00 84.62 74 LYS A N 1
ATOM 616 C CA . LYS A 1 74 ? -51.737 -21.219 3.910 1.00 84.62 74 LYS A CA 1
ATOM 617 C C . LYS A 1 74 ? -52.682 -22.208 3.214 1.00 84.62 74 LYS A C 1
ATOM 619 O O . LYS A 1 74 ? -52.642 -23.394 3.526 1.00 84.62 74 LYS A O 1
ATOM 624 N N . ASN A 1 75 ? -53.508 -21.733 2.282 1.00 83.00 75 ASN A N 1
ATOM 625 C CA . ASN A 1 75 ? -54.514 -22.543 1.585 1.00 83.00 75 ASN A CA 1
ATOM 626 C C . ASN A 1 75 ? -53.943 -23.370 0.416 1.00 83.00 75 ASN A C 1
ATOM 628 O O . ASN A 1 75 ? -54.679 -24.122 -0.214 1.00 83.00 75 ASN A O 1
ATOM 632 N N . ASN A 1 76 ? -52.648 -23.243 0.111 1.00 84.12 76 ASN A N 1
ATOM 633 C CA . ASN A 1 76 ? -52.003 -23.970 -0.983 1.00 84.12 76 ASN A CA 1
ATOM 634 C C . ASN A 1 76 ? -51.322 -25.250 -0.484 1.00 84.12 76 ASN A C 1
ATOM 636 O O . ASN A 1 76 ? -50.829 -25.328 0.644 1.00 84.12 76 ASN A O 1
ATOM 640 N N . SER A 1 77 ? -51.240 -26.259 -1.354 1.00 83.69 77 SER A N 1
ATOM 641 C CA . SER A 1 77 ? -50.518 -27.494 -1.040 1.00 83.69 77 SER A CA 1
ATOM 642 C C . SER A 1 77 ? -48.999 -27.274 -0.994 1.00 83.69 77 SER A C 1
ATOM 644 O O . SER A 1 77 ? -48.444 -26.413 -1.681 1.00 83.69 77 SER A O 1
ATOM 646 N N . LYS A 1 78 ? -48.293 -28.115 -0.227 1.00 86.56 78 LYS A N 1
ATOM 647 C CA . LYS A 1 78 ? -46.824 -28.057 -0.095 1.00 86.56 78 LYS A CA 1
ATOM 648 C C . LYS A 1 78 ? -46.099 -28.189 -1.441 1.00 86.56 78 LYS A C 1
ATOM 650 O O . LYS A 1 78 ? -45.059 -27.573 -1.645 1.00 86.56 78 LYS A O 1
ATOM 655 N N . THR A 1 79 ? -46.633 -28.998 -2.356 1.00 85.56 79 THR A N 1
ATOM 656 C CA . THR A 1 79 ? -46.069 -29.224 -3.698 1.00 85.56 79 THR A CA 1
ATOM 657 C C . THR A 1 79 ? -46.250 -28.011 -4.605 1.00 85.56 79 THR A C 1
ATOM 659 O O . THR A 1 79 ? -45.314 -27.644 -5.314 1.00 85.56 79 THR A O 1
ATOM 662 N N . GLN A 1 80 ? -47.408 -27.344 -4.542 1.00 85.38 80 GLN A N 1
ATOM 663 C CA . GLN A 1 80 ? -47.649 -26.093 -5.268 1.00 85.38 80 GLN A CA 1
ATOM 664 C C . GLN A 1 80 ? -46.710 -24.985 -4.787 1.00 85.38 80 GLN A C 1
ATOM 666 O O . GLN A 1 80 ? -46.043 -24.361 -5.608 1.00 85.38 80 GLN A O 1
ATOM 671 N N . ILE A 1 81 ? -46.593 -24.793 -3.469 1.00 88.12 81 ILE A N 1
ATOM 672 C CA . ILE A 1 81 ? -45.667 -23.816 -2.878 1.00 88.12 81 ILE A CA 1
ATOM 673 C C . ILE A 1 81 ? -44.223 -24.097 -3.301 1.00 88.12 81 ILE A C 1
ATOM 675 O O . ILE A 1 81 ? -43.527 -23.186 -3.735 1.00 88.12 81 ILE A O 1
ATOM 679 N N . HIS A 1 82 ? -43.781 -25.355 -3.235 1.00 87.69 82 HIS A N 1
ATOM 680 C CA . HIS A 1 82 ? -42.431 -25.748 -3.647 1.00 87.69 82 HIS A CA 1
ATOM 681 C C . HIS A 1 82 ? -42.144 -25.448 -5.122 1.00 87.69 82 HIS A C 1
ATOM 683 O O . HIS A 1 82 ? -41.071 -24.952 -5.466 1.00 87.69 82 HIS A O 1
ATOM 689 N N . SER A 1 83 ? -43.111 -25.723 -6.003 1.00 87.69 83 SER A N 1
ATOM 690 C CA . SER A 1 83 ? -42.999 -25.397 -7.428 1.00 87.69 83 SER A CA 1
ATOM 691 C C . SER A 1 83 ? -42.923 -23.890 -7.662 1.00 87.69 83 SER A C 1
ATOM 693 O O . SER A 1 83 ? -42.133 -23.452 -8.495 1.00 87.69 83 SER A O 1
ATOM 695 N N . ILE A 1 84 ? -43.740 -23.106 -6.954 1.00 88.12 84 ILE A N 1
ATOM 696 C CA . ILE A 1 84 ? -43.743 -21.642 -7.048 1.00 88.12 84 ILE A CA 1
ATOM 697 C C . ILE A 1 84 ? -42.400 -21.091 -6.558 1.00 88.12 84 ILE A C 1
ATOM 699 O O . ILE A 1 84 ? -41.757 -20.314 -7.256 1.00 88.12 84 ILE A O 1
ATOM 703 N N . TYR A 1 85 ? -41.926 -21.556 -5.407 1.00 88.12 85 TYR A N 1
ATOM 704 C CA . TYR A 1 85 ? -40.642 -21.166 -4.838 1.00 88.12 85 TYR A CA 1
ATOM 705 C C . TYR A 1 85 ? -39.472 -21.388 -5.811 1.00 88.12 85 TYR A C 1
ATOM 707 O O . TYR A 1 85 ? -38.705 -20.465 -6.089 1.00 88.12 85 TYR A O 1
ATOM 715 N N . LYS A 1 86 ? -39.368 -22.589 -6.399 1.00 84.62 86 LYS A N 1
ATOM 716 C CA . LYS A 1 86 ? -38.304 -22.901 -7.368 1.00 84.62 86 LYS A CA 1
ATOM 717 C C . LYS A 1 86 ? -38.366 -22.043 -8.629 1.00 84.62 86 LYS A C 1
ATOM 719 O O . LYS A 1 86 ? -37.322 -21.748 -9.195 1.00 84.62 86 LYS A O 1
ATOM 724 N N . GLN A 1 87 ? -39.569 -21.704 -9.085 1.00 82.19 87 GLN A N 1
ATOM 725 C CA . GLN A 1 87 ? -39.765 -20.947 -10.317 1.00 82.19 87 GLN A CA 1
ATOM 726 C C . GLN A 1 87 ? -39.496 -19.448 -10.131 1.00 82.19 87 GLN A C 1
ATOM 728 O O . GLN A 1 87 ? -38.991 -18.812 -11.048 1.00 82.19 87 GLN A O 1
ATOM 733 N N . PHE A 1 88 ? -39.857 -18.881 -8.979 1.00 75.31 88 PHE A N 1
ATOM 734 C CA . PHE A 1 88 ? -39.927 -17.427 -8.813 1.00 75.31 88 PHE A CA 1
ATOM 735 C C . PHE A 1 88 ? -38.949 -16.845 -7.797 1.00 75.31 88 PHE A C 1
ATOM 737 O O . PHE A 1 88 ? -38.658 -15.666 -7.902 1.00 75.31 88 PHE A O 1
ATOM 744 N N . PHE A 1 89 ? -38.453 -17.631 -6.839 1.00 73.06 89 PHE A N 1
ATOM 745 C CA . PHE A 1 89 ? -37.555 -17.130 -5.793 1.00 73.06 89 PHE A CA 1
ATOM 746 C C . PHE A 1 89 ? -36.129 -17.645 -5.996 1.00 73.06 89 PHE A C 1
ATOM 748 O O . PHE A 1 89 ? -35.194 -16.871 -6.113 1.00 73.06 89 PHE A O 1
ATOM 755 N N . ASN A 1 90 ? -35.955 -18.957 -6.174 1.00 66.00 90 ASN A N 1
ATOM 756 C CA . ASN A 1 90 ? -34.620 -19.565 -6.267 1.00 66.00 90 ASN A CA 1
ATOM 757 C C . ASN A 1 90 ? -33.856 -19.265 -7.583 1.00 66.00 90 ASN A C 1
ATOM 759 O O . ASN A 1 90 ? -32.697 -19.640 -7.729 1.00 66.00 90 AS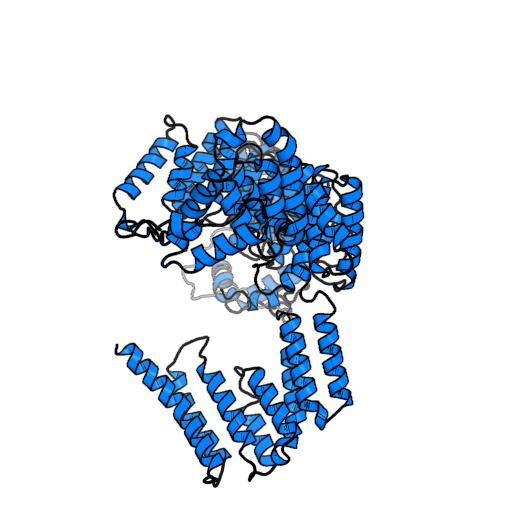N A O 1
ATOM 763 N N . GLN A 1 91 ? -34.500 -18.655 -8.585 1.00 60.97 91 GLN A N 1
ATOM 764 C CA . GLN A 1 91 ? -33.847 -18.280 -9.851 1.00 60.97 91 GLN A CA 1
ATOM 765 C C . GLN A 1 91 ? -33.399 -16.812 -9.899 1.00 60.97 91 GLN A C 1
ATOM 767 O O . GLN A 1 91 ? -32.605 -16.460 -10.774 1.00 60.97 91 GLN A O 1
ATOM 772 N N . ASP A 1 92 ? -33.875 -15.966 -8.980 1.00 61.50 92 ASP A N 1
ATOM 773 C CA . ASP A 1 92 ? -33.565 -14.538 -8.973 1.00 61.50 92 ASP A CA 1
ATOM 774 C C . ASP A 1 92 ? -32.268 -14.268 -8.189 1.00 61.50 92 ASP A C 1
ATOM 776 O O . ASP A 1 92 ? -32.093 -14.693 -7.053 1.00 61.50 92 ASP A O 1
ATOM 780 N N . LYS A 1 93 ? -31.313 -13.572 -8.821 1.00 59.50 93 LYS A N 1
ATOM 781 C CA . LYS A 1 93 ? -29.957 -13.344 -8.276 1.00 59.50 93 LYS A CA 1
ATOM 782 C C . LYS A 1 93 ? -29.845 -12.138 -7.331 1.00 59.50 93 LYS A C 1
ATOM 784 O O . LYS A 1 93 ? -28.742 -11.837 -6.886 1.00 59.50 93 LYS A O 1
ATOM 789 N N . LYS A 1 94 ? -30.940 -11.412 -7.074 1.00 72.19 94 LYS A N 1
ATOM 790 C CA . LYS A 1 94 ? -30.953 -10.167 -6.282 1.00 72.19 94 LYS A CA 1
ATOM 791 C C . LYS A 1 94 ? -31.956 -10.249 -5.128 1.00 72.19 94 LYS A C 1
ATOM 793 O O . LYS A 1 94 ? -32.993 -9.593 -5.151 1.00 72.19 94 LYS A O 1
ATOM 798 N N . ILE A 1 95 ? -31.643 -11.088 -4.146 1.00 80.00 95 ILE A N 1
ATOM 799 C CA . ILE A 1 95 ? -32.441 -11.300 -2.933 1.00 80.00 95 ILE A CA 1
ATOM 800 C C . ILE A 1 95 ? -31.567 -10.946 -1.730 1.00 80.00 95 ILE A C 1
ATOM 802 O O . ILE A 1 95 ? -30.390 -11.309 -1.700 1.00 80.00 95 ILE A O 1
ATOM 806 N N . TRP A 1 96 ? -32.123 -10.219 -0.759 1.00 82.19 96 TRP A N 1
ATOM 807 C CA . TRP A 1 96 ? -31.436 -9.941 0.502 1.00 82.19 96 TRP A CA 1
ATOM 808 C C . TRP A 1 96 ? -31.320 -11.224 1.326 1.00 82.19 96 TRP A C 1
ATOM 810 O O . TRP A 1 96 ? -32.258 -12.024 1.386 1.00 82.19 96 TRP A O 1
ATOM 820 N N . ILE A 1 97 ? -30.191 -11.423 2.006 1.00 86.06 97 ILE A N 1
ATOM 821 C CA . ILE A 1 97 ? -30.010 -12.598 2.870 1.00 86.06 97 ILE A CA 1
ATOM 822 C C . ILE A 1 97 ? -31.046 -12.619 4.011 1.00 86.06 97 ILE A C 1
ATOM 824 O O . ILE A 1 97 ? -31.497 -13.681 4.437 1.00 86.06 97 ILE A O 1
ATOM 828 N N . GLU A 1 98 ? -31.520 -11.446 4.428 1.00 87.19 98 GLU A N 1
ATOM 829 C CA . GLU A 1 98 ? -32.589 -11.246 5.404 1.00 87.19 98 GLU A CA 1
ATOM 830 C C . GLU A 1 98 ? -33.917 -11.884 4.973 1.00 87.19 98 GLU A C 1
ATOM 832 O O . GLU A 1 98 ? -34.624 -12.476 5.797 1.00 87.19 98 GLU A O 1
ATOM 837 N N . ASP A 1 99 ? -34.249 -11.826 3.680 1.00 88.00 99 ASP A N 1
ATOM 838 C CA . ASP A 1 99 ? -35.467 -12.439 3.143 1.00 88.00 99 ASP A CA 1
ATOM 839 C C . ASP A 1 99 ? -35.366 -13.970 3.141 1.00 88.00 99 ASP A C 1
ATOM 841 O O . ASP A 1 99 ? -36.343 -14.662 3.454 1.00 88.00 99 ASP A O 1
ATOM 845 N N . HIS A 1 100 ? -34.168 -14.503 2.882 1.00 90.06 100 HIS A N 1
ATOM 846 C CA . HIS A 1 100 ? -33.878 -15.926 3.040 1.00 90.06 100 HIS A CA 1
ATOM 847 C C . HIS A 1 100 ? -33.997 -16.364 4.509 1.00 90.06 100 HIS A C 1
ATOM 849 O O . HIS A 1 100 ? -34.693 -17.341 4.802 1.00 90.06 100 HIS A O 1
ATOM 855 N N . PHE A 1 101 ? -33.424 -15.618 5.467 1.00 91.44 101 PHE A N 1
ATOM 856 C CA . PHE A 1 101 ? -33.588 -15.919 6.899 1.00 91.44 101 PHE A CA 1
ATOM 857 C C . PHE A 1 101 ? -35.059 -15.946 7.302 1.00 91.44 101 PHE A C 1
ATOM 859 O O . PHE A 1 101 ? -35.506 -16.868 7.989 1.00 91.44 101 PHE A O 1
ATOM 866 N N . LYS A 1 102 ? -35.843 -14.970 6.838 1.00 90.44 102 LYS A N 1
ATOM 867 C CA . LYS A 1 102 ? -37.285 -14.898 7.084 1.00 90.44 102 LYS A CA 1
ATOM 868 C C . LYS A 1 102 ? -38.024 -16.118 6.529 1.00 90.44 102 LYS A C 1
ATOM 870 O O . LYS A 1 102 ? -38.853 -16.698 7.237 1.00 90.44 102 LYS A O 1
ATOM 875 N N . LEU A 1 103 ? -37.720 -16.556 5.306 1.00 91.12 103 LEU A N 1
ATOM 876 C CA . LEU A 1 103 ? -38.329 -17.751 4.713 1.00 91.12 103 LEU A CA 1
ATOM 877 C C . LEU A 1 103 ? -37.890 -19.049 5.386 1.00 91.12 103 LEU A C 1
ATOM 879 O O . LEU A 1 103 ? -38.738 -19.910 5.632 1.00 91.12 103 LEU A O 1
ATOM 883 N N . LEU A 1 104 ? -36.617 -19.197 5.751 1.00 93.19 104 LEU A N 1
ATOM 884 C CA . LEU A 1 104 ? -36.139 -20.342 6.527 1.00 93.19 104 LEU A CA 1
ATOM 885 C C . LEU A 1 104 ? -36.865 -20.413 7.878 1.00 93.19 104 LEU A C 1
ATOM 887 O O . LEU A 1 104 ? -37.420 -21.443 8.263 1.00 93.19 104 LEU A O 1
ATOM 891 N N . ARG A 1 105 ? -36.956 -19.267 8.554 1.00 92.62 105 ARG A N 1
ATOM 892 C CA . ARG A 1 105 ? -37.646 -19.095 9.833 1.00 92.62 105 ARG A CA 1
ATOM 893 C C . ARG A 1 105 ? -39.140 -19.432 9.746 1.00 92.62 105 ARG A C 1
ATOM 895 O O . ARG A 1 105 ? -39.710 -19.966 10.704 1.00 92.62 105 ARG A O 1
ATOM 902 N N . ASN A 1 106 ? -39.790 -19.101 8.634 1.00 92.12 106 ASN A N 1
ATOM 903 C CA . ASN A 1 106 ? -41.204 -19.395 8.410 1.00 92.12 106 ASN A CA 1
ATOM 904 C C . ASN A 1 106 ? -41.419 -20.848 7.981 1.00 92.12 106 ASN A C 1
ATOM 906 O O . ASN A 1 106 ? -42.345 -21.499 8.464 1.00 92.12 106 ASN A O 1
ATOM 910 N N . SER A 1 107 ? -40.554 -21.389 7.127 1.00 92.44 107 SER A N 1
ATOM 911 C CA . SER A 1 107 ? -40.643 -22.768 6.640 1.00 92.44 107 SER A CA 1
ATOM 912 C C . SER A 1 107 ? -40.373 -23.818 7.712 1.00 92.44 107 SER A C 1
ATOM 914 O O . SER A 1 107 ? -40.980 -24.889 7.673 1.00 92.44 107 SER A O 1
ATOM 916 N N . SER A 1 108 ? -39.575 -23.484 8.730 1.00 90.00 108 SER A N 1
ATOM 917 C CA . SER A 1 108 ? -39.377 -24.332 9.909 1.00 90.00 108 SER A CA 1
ATOM 918 C C . SER A 1 108 ? -40.600 -24.398 10.837 1.00 90.00 108 SER A C 1
ATOM 920 O O . SER A 1 108 ? -40.719 -25.335 11.627 1.00 90.00 108 SER A O 1
ATOM 922 N N . ARG A 1 109 ? -41.541 -23.442 10.742 1.00 89.56 109 ARG A N 1
ATOM 923 C CA . ARG A 1 109 ? -42.721 -23.345 11.630 1.00 89.56 109 ARG A CA 1
ATOM 924 C C . ARG A 1 109 ? -44.055 -23.617 10.937 1.00 89.56 109 ARG A C 1
ATOM 926 O O . ARG A 1 109 ? -44.984 -24.124 11.567 1.00 89.56 109 ARG A O 1
ATOM 933 N N . LEU A 1 110 ? -44.183 -23.272 9.660 1.00 90.44 110 LEU A N 1
ATOM 934 C CA . LEU A 1 110 ? -45.441 -23.332 8.921 1.00 90.44 110 LEU A CA 1
ATOM 935 C C . LEU A 1 110 ? -45.537 -24.622 8.103 1.00 90.44 110 LEU A C 1
ATOM 937 O O . LEU A 1 110 ? -44.715 -24.902 7.232 1.00 90.44 110 LEU A O 1
ATOM 941 N N . LYS A 1 111 ? -46.595 -25.408 8.345 1.00 88.00 111 LYS A N 1
ATOM 942 C CA . LYS A 1 111 ? -46.772 -26.736 7.732 1.00 88.00 111 LYS A CA 1
ATOM 943 C C . LYS A 1 111 ? -46.763 -26.700 6.199 1.00 88.00 111 LYS A C 1
ATOM 945 O O . LYS A 1 111 ? -46.216 -27.624 5.598 1.00 88.00 111 LYS A O 1
ATOM 950 N N . HIS A 1 112 ? -47.358 -25.683 5.568 1.00 89.69 112 HIS A N 1
ATOM 951 C CA . HIS A 1 112 ? -47.464 -25.581 4.103 1.00 89.69 112 HIS A CA 1
ATOM 952 C C . HIS A 1 112 ? -46.132 -25.241 3.414 1.00 89.69 112 HIS A C 1
ATOM 954 O O . HIS A 1 112 ? -45.976 -25.532 2.233 1.00 89.69 112 HIS A O 1
ATOM 960 N N . LEU A 1 113 ? -45.154 -24.715 4.159 1.00 90.69 113 LEU A N 1
ATOM 961 C CA . LEU A 1 113 ? -43.821 -24.356 3.667 1.00 90.69 113 LEU A CA 1
ATOM 962 C C . LEU A 1 113 ? -42.751 -25.433 3.928 1.00 90.69 113 LEU A C 1
ATOM 964 O O . LEU A 1 113 ? -41.598 -25.263 3.554 1.00 90.69 113 LEU A O 1
ATOM 968 N N . LYS A 1 114 ? -43.084 -26.559 4.564 1.00 86.88 114 LYS A N 1
ATOM 969 C CA . LYS A 1 114 ? -42.067 -27.507 5.061 1.00 86.88 114 LYS A CA 1
ATOM 970 C C . LYS A 1 114 ? -41.115 -28.067 3.982 1.00 86.88 114 LYS A C 1
ATOM 972 O O . LYS A 1 114 ? -40.009 -28.469 4.306 1.00 86.88 114 LYS A O 1
ATOM 977 N N . ASN A 1 115 ? -41.518 -28.085 2.709 1.00 88.44 115 ASN A N 1
ATOM 978 C CA . ASN A 1 115 ? -40.689 -28.606 1.611 1.00 88.44 115 ASN A CA 1
ATOM 979 C C . ASN A 1 115 ? -39.602 -27.630 1.122 1.00 88.44 115 ASN A C 1
ATOM 981 O O . ASN A 1 115 ? -38.741 -28.046 0.350 1.00 88.44 115 ASN A O 1
ATOM 985 N N . ILE A 1 116 ? -39.637 -26.361 1.545 1.00 90.19 116 ILE A N 1
ATOM 986 C CA . ILE A 1 116 ? -38.643 -25.357 1.134 1.00 90.19 116 ILE A CA 1
ATOM 987 C C . ILE A 1 116 ? -37.525 -25.155 2.169 1.00 90.19 116 ILE A C 1
ATOM 989 O O . ILE A 1 116 ? -36.499 -24.583 1.823 1.00 90.19 116 ILE A O 1
ATOM 993 N N . SER A 1 117 ? -37.665 -25.657 3.404 1.00 89.06 117 SER A N 1
ATOM 994 C CA . SER A 1 117 ? -36.718 -25.366 4.494 1.00 89.06 117 SER A CA 1
ATOM 995 C C . SER A 1 117 ? -35.288 -25.821 4.196 1.00 89.06 117 SER A C 1
ATOM 997 O O . SER A 1 117 ? -34.356 -25.046 4.368 1.00 89.06 117 SER A O 1
ATOM 999 N N . SER A 1 118 ? -35.104 -27.041 3.683 1.00 87.75 118 SER A N 1
ATOM 1000 C CA . SER A 1 118 ? -33.770 -27.569 3.359 1.00 87.75 118 SER A CA 1
ATOM 1001 C C . SER A 1 118 ? -33.117 -26.850 2.172 1.00 87.75 118 SER A C 1
ATOM 1003 O O . SER A 1 118 ? -31.895 -26.738 2.105 1.00 87.75 118 SER A O 1
ATOM 1005 N N . LEU A 1 119 ? -33.925 -26.366 1.221 1.00 87.94 119 LEU A N 1
ATOM 1006 C CA . LEU A 1 119 ? -33.449 -25.581 0.078 1.00 87.94 119 LEU A CA 1
ATOM 1007 C C . LEU A 1 119 ? -32.974 -24.200 0.527 1.00 87.94 119 LEU A C 1
ATOM 1009 O O . LEU A 1 119 ? -31.894 -23.775 0.127 1.00 87.94 119 LEU A O 1
ATOM 1013 N N . GLU A 1 120 ? -33.755 -23.535 1.377 1.00 89.81 120 GLU A N 1
ATOM 1014 C CA . GLU A 1 120 ? -33.400 -22.240 1.960 1.00 89.81 120 GLU A CA 1
ATOM 1015 C C . GLU A 1 120 ? -32.131 -22.333 2.805 1.00 89.81 120 GLU A C 1
ATOM 1017 O O . GLU A 1 120 ? -31.196 -21.568 2.596 1.00 89.81 120 GLU A O 1
ATOM 1022 N N . GLU A 1 121 ? -32.036 -23.331 3.683 1.00 90.94 121 GLU A N 1
ATOM 1023 C CA . GLU A 1 121 ? -30.842 -23.538 4.502 1.00 90.94 121 GLU A CA 1
ATOM 1024 C C . GLU A 1 121 ? -29.582 -23.751 3.646 1.00 90.94 121 GLU A C 1
ATOM 1026 O O . GLU A 1 121 ? -28.538 -23.153 3.909 1.00 90.94 121 GLU A O 1
ATOM 1031 N N . THR A 1 122 ? -29.685 -24.553 2.579 1.00 88.69 122 THR A N 1
ATOM 1032 C CA . THR A 1 122 ? -28.578 -24.773 1.632 1.00 88.69 122 THR A CA 1
ATOM 1033 C C . THR A 1 122 ? -28.209 -23.486 0.893 1.00 88.69 122 THR A C 1
ATOM 1035 O O . THR A 1 122 ? -27.031 -23.198 0.699 1.00 88.69 122 THR A O 1
ATOM 1038 N N . THR A 1 123 ? -29.205 -22.699 0.486 1.00 87.50 123 THR A N 1
ATOM 1039 C CA . THR A 1 123 ? -28.995 -21.436 -0.235 1.00 87.50 123 THR A CA 1
ATOM 1040 C C . THR A 1 123 ? -28.277 -20.427 0.650 1.00 87.50 123 THR A C 1
ATOM 1042 O O . THR A 1 123 ? -27.239 -19.907 0.254 1.00 87.50 123 THR A O 1
ATOM 1045 N N . ILE A 1 124 ? -28.756 -20.232 1.879 1.00 89.19 124 ILE A N 1
ATOM 1046 C CA . ILE A 1 124 ? -28.127 -19.354 2.869 1.00 89.19 124 ILE A CA 1
ATOM 1047 C C . ILE A 1 124 ? -26.703 -19.813 3.168 1.00 89.19 124 ILE A C 1
ATOM 1049 O O . ILE A 1 124 ? -25.790 -18.996 3.172 1.00 89.19 124 ILE A O 1
ATOM 1053 N N . ARG A 1 125 ? -26.487 -21.119 3.363 1.00 88.44 125 ARG A N 1
ATOM 1054 C CA . ARG A 1 125 ? -25.147 -21.677 3.583 1.00 88.44 125 ARG A CA 1
ATOM 1055 C C . ARG A 1 125 ? -24.199 -21.319 2.440 1.00 88.44 125 ARG A C 1
ATOM 1057 O O . ARG A 1 125 ? -23.103 -20.843 2.705 1.00 88.44 125 ARG A O 1
ATOM 1064 N N . ASN A 1 126 ? -24.638 -21.478 1.193 1.00 84.94 126 ASN A N 1
ATOM 1065 C CA . ASN A 1 126 ? -23.839 -21.118 0.024 1.00 84.94 126 ASN A CA 1
ATOM 1066 C C . ASN A 1 126 ? -23.567 -19.609 -0.058 1.00 84.94 126 ASN A C 1
ATOM 1068 O O . ASN A 1 126 ? -22.478 -19.229 -0.473 1.00 84.94 126 ASN A O 1
ATOM 1072 N N . VAL A 1 127 ? -24.529 -18.758 0.324 1.00 84.94 127 VAL A N 1
ATOM 1073 C CA . VAL A 1 127 ? -24.326 -17.300 0.385 1.00 84.94 127 VAL A CA 1
ATOM 1074 C C . VAL A 1 127 ? -23.274 -16.965 1.438 1.00 84.94 127 VAL A C 1
ATOM 1076 O O . VAL A 1 127 ? -22.287 -16.324 1.101 1.00 84.94 127 VAL A O 1
ATOM 1079 N N . ILE A 1 128 ? -23.414 -17.467 2.669 1.00 84.56 128 ILE A N 1
ATOM 1080 C CA . ILE A 1 128 ? -22.440 -17.229 3.747 1.00 84.56 128 ILE A CA 1
ATOM 1081 C C . ILE A 1 128 ? -21.042 -17.731 3.343 1.00 84.56 128 ILE A C 1
ATOM 1083 O O . ILE A 1 128 ? -20.052 -17.038 3.544 1.00 84.56 128 ILE A O 1
ATOM 1087 N N . GLU A 1 129 ? -20.940 -18.916 2.731 1.00 80.31 129 GLU A N 1
ATOM 1088 C CA . GLU A 1 129 ? -19.659 -19.484 2.280 1.00 80.31 129 GLU A CA 1
ATOM 1089 C C . GLU A 1 129 ? -19.045 -18.737 1.077 1.00 80.31 129 GLU A C 1
ATOM 1091 O O . GLU A 1 129 ? -17.824 -18.781 0.876 1.00 80.31 129 GLU A O 1
ATOM 1096 N N . ALA A 1 130 ? -19.868 -18.053 0.275 1.00 74.12 130 ALA A N 1
ATOM 1097 C CA . ALA A 1 130 ? -19.427 -17.207 -0.832 1.00 74.12 130 ALA A CA 1
ATOM 1098 C C . ALA A 1 130 ? -19.025 -15.792 -0.379 1.00 74.12 130 ALA A C 1
ATOM 1100 O O . ALA A 1 130 ? -18.137 -15.200 -0.993 1.00 74.12 130 ALA A O 1
ATOM 1101 N N . SER A 1 131 ? -19.629 -15.276 0.692 1.00 71.50 131 SER A N 1
ATOM 1102 C CA . SER A 1 131 ? -19.393 -13.942 1.259 1.00 71.50 131 SER A CA 1
ATOM 1103 C C . SER A 1 131 ? -18.155 -13.900 2.159 1.00 71.50 131 SER A C 1
ATOM 1105 O O . SER A 1 131 ? -18.237 -13.664 3.361 1.00 71.50 131 SER A O 1
ATOM 1107 N N . LYS A 1 132 ? -16.982 -14.156 1.577 1.00 62.59 132 LYS A N 1
ATOM 1108 C CA . LYS A 1 132 ? -15.709 -14.219 2.318 1.00 62.59 132 LYS A CA 1
ATOM 1109 C C . LYS A 1 132 ? -15.191 -12.867 2.817 1.00 62.59 132 LYS A C 1
ATOM 1111 O O . LYS A 1 132 ? -14.336 -12.871 3.694 1.00 62.59 132 LYS A O 1
ATOM 1116 N N . ASP A 1 133 ? -15.717 -11.773 2.273 1.00 56.25 133 ASP A N 1
ATOM 1117 C CA . ASP A 1 133 ? -15.259 -10.401 2.530 1.00 56.25 133 ASP A CA 1
ATOM 1118 C C . ASP A 1 133 ? -16.083 -9.696 3.630 1.00 56.25 133 ASP A C 1
ATOM 1120 O O . ASP A 1 133 ? -15.883 -8.516 3.909 1.00 56.25 133 ASP A O 1
ATOM 1124 N N . GLU A 1 134 ? -17.049 -10.396 4.231 1.00 68.00 134 GLU A N 1
ATOM 1125 C CA . GLU A 1 134 ? -17.905 -9.848 5.285 1.00 68.00 134 GLU A CA 1
ATOM 1126 C C . GLU A 1 134 ? -17.215 -9.872 6.646 1.00 68.00 134 GLU A C 1
ATOM 1128 O O . GLU A 1 134 ? -16.449 -10.785 6.967 1.00 68.00 134 GLU A O 1
ATOM 1133 N N . GLU A 1 135 ? -17.551 -8.892 7.486 1.00 68.94 135 GLU A N 1
ATOM 1134 C CA . GLU A 1 135 ? -17.025 -8.814 8.848 1.00 68.94 135 GLU A CA 1
ATOM 1135 C C . GLU A 1 135 ? -17.348 -10.106 9.631 1.00 68.94 135 GLU A C 1
ATOM 1137 O O . GLU A 1 135 ? -18.444 -10.678 9.479 1.00 68.94 135 GLU A O 1
ATOM 1142 N N . PRO A 1 136 ? -16.421 -10.598 10.478 1.00 74.06 136 PRO A N 1
ATOM 1143 C CA . PRO A 1 136 ? -16.654 -11.775 11.311 1.00 74.06 136 PRO A CA 1
ATOM 1144 C C . PRO A 1 136 ? -17.956 -11.697 12.117 1.00 74.06 136 PRO A C 1
ATOM 1146 O O . PRO A 1 136 ? -18.641 -12.708 12.273 1.00 74.06 136 PRO A O 1
ATOM 1149 N N . GLU A 1 137 ? -18.332 -10.503 12.572 1.00 75.94 137 GLU A N 1
ATOM 1150 C CA . GLU A 1 137 ? -19.551 -10.207 13.323 1.00 75.94 137 GLU A CA 1
ATOM 1151 C C . GLU A 1 137 ? -20.800 -10.378 12.454 1.00 75.94 137 GLU A C 1
ATOM 1153 O O . GLU A 1 137 ? -21.767 -11.013 12.877 1.00 75.94 137 GLU A O 1
ATOM 1158 N N . THR A 1 138 ? -20.780 -9.867 11.222 1.00 82.31 138 THR A N 1
ATOM 1159 C CA . THR A 1 138 ? -21.865 -10.052 10.246 1.00 82.31 138 THR A CA 1
ATOM 1160 C C . THR A 1 138 ? -22.049 -11.533 9.936 1.00 82.31 138 THR A C 1
ATOM 1162 O O . THR A 1 138 ? -23.156 -12.065 10.051 1.00 82.31 138 THR A O 1
ATOM 1165 N N . THR A 1 139 ? -20.949 -12.232 9.653 1.00 84.00 139 THR A N 1
ATOM 1166 C CA . THR A 1 139 ? -20.950 -13.678 9.398 1.00 84.00 139 THR A CA 1
ATOM 1167 C C . THR A 1 139 ? -21.471 -14.467 10.603 1.00 84.00 139 THR A C 1
ATOM 1169 O O . THR A 1 139 ? -22.271 -15.396 10.458 1.00 84.00 139 THR A O 1
ATOM 1172 N N . ALA A 1 140 ? -21.062 -14.094 11.816 1.00 87.62 140 ALA A N 1
ATOM 1173 C CA . ALA A 1 140 ? -21.535 -14.721 13.041 1.00 87.62 140 ALA A CA 1
ATOM 1174 C C . ALA A 1 140 ? -23.025 -14.470 13.280 1.00 87.62 140 ALA A C 1
ATOM 1176 O O . ALA A 1 140 ? -23.757 -15.410 13.590 1.00 87.62 140 ALA A O 1
ATOM 1177 N N . ASN A 1 141 ? -23.494 -13.238 13.077 1.00 90.62 141 ASN A N 1
ATOM 1178 C CA . ASN A 1 141 ? -24.908 -12.884 13.167 1.00 90.62 141 ASN A CA 1
ATOM 1179 C C . ASN A 1 141 ? -25.744 -13.693 12.173 1.00 90.62 141 ASN A C 1
ATOM 1181 O O . ASN A 1 141 ? -26.793 -14.218 12.542 1.00 90.62 141 ASN A O 1
ATOM 1185 N N . TRP A 1 142 ? -25.258 -13.878 10.945 1.00 93.50 142 TRP A N 1
ATOM 1186 C CA . TRP A 1 142 ? -25.902 -14.741 9.958 1.00 93.50 142 TRP A CA 1
ATOM 1187 C C . TRP A 1 142 ? -26.006 -16.188 10.435 1.00 93.50 142 TRP A C 1
ATOM 1189 O O . TRP A 1 142 ? -27.090 -16.770 10.393 1.00 93.50 142 TRP A O 1
ATOM 1199 N N . TYR A 1 143 ? -24.925 -16.765 10.961 1.00 94.06 143 TYR A N 1
ATOM 1200 C CA . TYR A 1 143 ? -24.967 -18.108 11.541 1.00 94.06 143 TYR A CA 1
ATOM 1201 C C . TYR A 1 143 ? -25.915 -18.213 12.748 1.00 94.06 143 TYR A C 1
ATOM 1203 O O . TYR A 1 143 ? -26.626 -19.214 12.878 1.00 94.06 143 TYR A O 1
ATOM 1211 N N . VAL A 1 144 ? -25.995 -17.180 13.595 1.00 94.94 144 VAL A N 1
ATOM 1212 C CA . VAL A 1 144 ? -26.970 -17.101 14.695 1.00 94.94 144 VAL A CA 1
ATOM 1213 C C . VAL A 1 144 ? -28.402 -17.059 14.159 1.00 94.94 144 VAL A C 1
ATOM 1215 O O . VAL A 1 144 ? -29.261 -17.773 14.679 1.00 94.94 144 VAL A O 1
ATOM 1218 N N . GLU A 1 145 ? -28.682 -16.278 13.115 1.00 95.88 145 GLU A N 1
ATOM 1219 C CA . GLU A 1 145 ? -30.014 -16.219 12.507 1.00 95.88 145 GLU A CA 1
ATOM 1220 C C . GLU A 1 145 ? -30.421 -17.567 11.893 1.00 95.88 145 GLU A C 1
ATOM 1222 O O . GLU A 1 145 ? -31.555 -18.007 12.111 1.00 95.88 145 GLU A O 1
ATOM 1227 N N . VAL A 1 146 ? -29.498 -18.294 11.247 1.00 95.06 146 VAL A N 1
ATOM 1228 C CA . VAL A 1 146 ? -29.753 -19.676 10.793 1.00 95.06 146 VAL A CA 1
ATOM 1229 C C . VAL A 1 146 ? -30.059 -20.592 11.973 1.00 95.06 146 VAL A C 1
ATOM 1231 O O . VAL A 1 146 ? -31.095 -21.264 11.965 1.00 95.06 146 VAL A O 1
ATOM 1234 N N . ALA A 1 147 ? -29.216 -20.587 13.010 1.00 95.75 147 ALA A N 1
ATOM 1235 C CA . ALA A 1 147 ? -29.412 -21.410 14.201 1.00 95.75 147 ALA A CA 1
ATOM 1236 C C . ALA A 1 147 ? -30.800 -21.165 14.819 1.00 95.75 147 ALA A C 1
ATOM 1238 O O . ALA A 1 147 ? -31.578 -22.095 15.032 1.00 95.75 147 ALA A O 1
ATOM 1239 N N . ARG A 1 148 ? -31.184 -19.897 15.010 1.00 94.81 148 ARG A N 1
ATOM 1240 C CA . ARG A 1 148 ? -32.501 -19.510 15.547 1.00 94.81 148 ARG A CA 1
ATOM 1241 C C . ARG A 1 148 ? -33.658 -19.902 14.631 1.00 94.81 148 ARG A C 1
ATOM 1243 O O . ARG A 1 148 ? -34.753 -20.204 15.122 1.00 94.81 148 ARG A O 1
ATOM 1250 N N . ALA A 1 149 ? -33.460 -19.860 13.315 1.00 93.88 149 ALA A N 1
ATOM 1251 C CA . ALA A 1 149 ? -34.482 -20.223 12.345 1.00 93.88 149 ALA A CA 1
ATOM 1252 C C . ALA A 1 149 ? -34.790 -21.727 12.380 1.00 93.88 149 ALA A C 1
ATOM 1254 O O . ALA A 1 149 ? -35.972 -22.088 12.343 1.00 93.88 149 ALA A O 1
ATOM 1255 N N . ILE A 1 150 ? -33.770 -22.583 12.510 1.00 93.62 150 ILE A N 1
ATOM 1256 C CA . ILE A 1 150 ? -33.917 -24.046 12.446 1.00 93.62 150 ILE A CA 1
ATOM 1257 C C . ILE A 1 150 ? -33.997 -24.741 13.807 1.00 93.62 150 ILE A C 1
ATOM 1259 O O . ILE A 1 150 ? -34.339 -25.915 13.837 1.00 93.62 150 ILE A O 1
ATOM 1263 N N . LEU A 1 151 ? -33.782 -24.044 14.929 1.00 92.88 151 LEU A N 1
ATOM 1264 C CA . LEU A 1 151 ? -33.780 -24.625 16.284 1.00 92.88 151 LEU A CA 1
ATOM 1265 C C . LEU A 1 151 ? -34.993 -25.523 16.602 1.00 92.88 151 LEU A C 1
ATOM 1267 O O . LEU A 1 151 ? -34.872 -26.526 17.304 1.00 92.88 151 LEU A O 1
ATOM 1271 N N . ASN A 1 152 ? -36.175 -25.166 16.089 1.00 86.31 152 ASN A N 1
ATOM 1272 C CA . ASN A 1 152 ? -37.406 -25.941 16.287 1.00 86.31 152 ASN A CA 1
ATOM 1273 C C . ASN A 1 152 ? -37.535 -27.150 15.342 1.00 86.31 152 ASN A C 1
ATOM 1275 O O . ASN A 1 152 ? -38.370 -28.019 15.583 1.00 86.31 152 ASN A O 1
ATOM 1279 N N . LEU A 1 153 ? -36.771 -27.163 14.249 1.00 87.81 153 LEU A N 1
ATOM 1280 C CA . LEU A 1 153 ? -36.768 -28.198 13.219 1.00 87.81 153 LEU A CA 1
ATOM 1281 C C . LEU A 1 153 ? -35.679 -29.240 13.497 1.00 87.81 153 LEU A C 1
ATOM 1283 O O . LEU A 1 153 ? -35.988 -30.428 13.530 1.00 87.81 153 LEU A O 1
ATOM 1287 N N . ASP A 1 154 ? -34.445 -28.783 13.720 1.00 91.31 154 ASP A N 1
ATOM 1288 C CA . ASP A 1 154 ? -33.272 -29.610 13.989 1.00 91.31 154 ASP A CA 1
ATOM 1289 C C . ASP A 1 154 ? -32.351 -28.922 15.011 1.00 91.31 154 ASP A C 1
ATOM 1291 O O . ASP A 1 154 ? -31.729 -27.889 14.751 1.00 91.31 154 ASP A O 1
ATOM 1295 N N . LYS A 1 155 ? -32.277 -29.503 16.211 1.00 93.94 155 LYS A N 1
ATOM 1296 C CA . LYS A 1 155 ? -31.436 -28.982 17.294 1.00 93.94 155 LYS A CA 1
ATOM 1297 C C . LYS A 1 155 ? -29.949 -29.252 17.067 1.00 93.94 155 LYS A C 1
ATOM 1299 O O . LYS A 1 155 ? -29.136 -28.469 17.551 1.00 93.94 155 LYS A O 1
ATOM 1304 N N . ASN A 1 156 ? -29.598 -30.334 16.373 1.00 95.25 156 ASN A N 1
ATOM 1305 C CA . ASN A 1 156 ? -28.204 -30.697 16.140 1.00 95.25 156 ASN A CA 1
ATOM 1306 C C . ASN A 1 156 ? -27.584 -29.725 15.140 1.00 95.25 156 ASN A C 1
ATOM 1308 O O . ASN A 1 156 ? -26.564 -29.110 15.444 1.00 95.25 156 ASN A O 1
ATOM 1312 N N . ASP A 1 157 ? -28.255 -29.494 14.011 1.00 93.06 157 ASP A N 1
ATOM 1313 C CA . ASP A 1 157 ? -27.782 -28.529 13.017 1.00 93.06 157 ASP A CA 1
ATOM 1314 C C . ASP A 1 157 ? -27.780 -27.107 13.591 1.00 93.06 157 ASP A C 1
ATOM 1316 O O . ASP A 1 157 ? -26.814 -26.364 13.410 1.00 93.06 157 ASP A O 1
ATOM 1320 N N . SER A 1 158 ? -28.796 -26.740 14.387 1.00 94.44 158 SER A N 1
ATOM 1321 C CA . SER A 1 158 ? -28.809 -25.455 15.097 1.00 94.44 158 SER A CA 1
ATOM 1322 C C . SER A 1 158 ? -27.595 -25.274 16.011 1.00 94.44 158 SER A C 1
ATOM 1324 O O . SER A 1 158 ? -27.065 -24.165 16.085 1.00 94.44 158 SER A O 1
ATOM 1326 N N . ALA A 1 159 ? -27.171 -26.320 16.725 1.00 94.81 159 ALA A N 1
ATOM 1327 C CA . ALA A 1 159 ? -25.997 -26.254 17.586 1.00 94.81 159 ALA A CA 1
ATOM 1328 C C . ALA A 1 159 ? -24.716 -26.064 16.761 1.00 94.81 159 ALA A C 1
ATOM 1330 O O . ALA A 1 159 ? -23.897 -25.222 17.114 1.00 94.81 159 ALA A O 1
ATOM 1331 N N . ILE A 1 160 ? -24.580 -26.762 15.627 1.00 95.69 160 ILE A N 1
ATOM 1332 C CA . ILE A 1 160 ? -23.436 -26.604 14.716 1.00 95.69 160 ILE A CA 1
ATOM 1333 C C . ILE A 1 160 ? -23.364 -25.185 14.146 1.00 95.69 160 ILE A C 1
ATOM 1335 O O . ILE A 1 160 ? -22.290 -24.588 14.133 1.00 95.69 160 ILE A O 1
ATOM 1339 N N . TYR A 1 161 ? -24.487 -24.610 13.708 1.00 94.38 161 TYR A N 1
ATOM 1340 C CA . TYR A 1 161 ? -24.512 -23.223 13.239 1.00 94.38 161 TYR A CA 1
ATOM 1341 C C . TYR A 1 161 ? -24.149 -22.231 14.346 1.00 94.38 161 TYR A C 1
ATOM 1343 O O . TYR A 1 161 ? -23.370 -21.312 14.108 1.00 94.38 161 TYR A O 1
ATOM 1351 N N . PHE A 1 162 ? -24.632 -22.442 15.571 1.00 94.00 162 PHE A N 1
ATOM 1352 C CA . PHE A 1 162 ? -24.233 -21.611 16.705 1.00 94.00 162 PHE A CA 1
ATOM 1353 C C . PHE A 1 162 ? -22.731 -21.737 17.013 1.00 94.00 162 PHE A C 1
ATOM 1355 O O . PHE A 1 162 ? -22.065 -20.729 17.231 1.00 94.00 162 PHE A O 1
ATOM 1362 N N . SER A 1 163 ? -22.161 -22.945 16.948 1.00 91.12 163 SER A N 1
ATOM 1363 C CA . SER A 1 163 ? -20.711 -23.152 17.064 1.00 91.12 163 SER A CA 1
ATOM 1364 C C . SER A 1 163 ? -19.934 -22.432 15.961 1.00 91.12 163 SER A C 1
ATOM 1366 O O . SER A 1 163 ? -18.935 -21.789 16.259 1.00 91.12 163 SER A O 1
ATOM 1368 N N . ARG A 1 164 ? -20.414 -22.451 14.711 1.00 89.50 164 ARG A N 1
ATOM 1369 C CA . ARG A 1 164 ? -19.805 -21.686 13.607 1.00 89.50 164 ARG A CA 1
ATOM 1370 C C . ARG A 1 164 ? -19.862 -20.176 13.837 1.00 89.50 164 ARG A C 1
ATOM 1372 O O . ARG A 1 164 ? -18.921 -19.478 13.473 1.00 89.50 164 ARG A O 1
ATOM 1379 N N . ALA A 1 165 ? -20.928 -19.668 14.460 1.00 88.75 165 ALA A N 1
ATOM 1380 C CA . ALA A 1 165 ? -21.000 -18.265 14.861 1.00 88.75 165 ALA A CA 1
ATOM 1381 C C . ALA A 1 165 ? -19.926 -17.922 15.901 1.00 88.75 165 ALA A C 1
ATOM 1383 O O . ALA A 1 165 ? -19.225 -16.924 15.750 1.00 88.75 165 ALA A O 1
ATOM 1384 N N . LEU A 1 166 ? -19.752 -18.780 16.916 1.00 84.50 166 LEU A N 1
ATOM 1385 C CA . LEU A 1 166 ? -18.682 -18.635 17.906 1.00 84.50 166 LEU A CA 1
ATOM 1386 C C . LEU A 1 166 ? -17.300 -18.691 17.245 1.00 84.50 166 LEU A C 1
ATOM 1388 O O . LEU A 1 166 ? -16.455 -17.855 17.540 1.00 84.50 166 LEU A O 1
ATOM 1392 N N . GLU A 1 167 ? -17.071 -19.626 16.322 1.00 81.56 167 GLU A N 1
ATOM 1393 C CA . GLU A 1 167 ? -15.815 -19.732 15.573 1.00 81.56 167 GLU A CA 1
ATOM 1394 C C . GLU A 1 167 ? -15.524 -18.475 14.743 1.00 81.56 167 GLU A C 1
ATOM 1396 O O . GLU A 1 167 ? -14.375 -18.023 14.718 1.00 81.56 167 GLU A O 1
ATOM 1401 N N . ALA A 1 168 ? -16.545 -17.891 14.105 1.00 76.75 168 ALA A N 1
ATOM 1402 C CA . ALA A 1 168 ? -16.415 -16.664 13.324 1.00 76.75 168 ALA A CA 1
ATOM 1403 C C . ALA A 1 168 ? -15.915 -15.501 14.196 1.00 76.75 168 ALA A C 1
ATOM 1405 O O . ALA A 1 168 ? -14.899 -14.897 13.855 1.00 76.75 168 ALA A O 1
ATOM 1406 N N . VAL A 1 169 ? -16.523 -15.265 15.366 1.00 74.81 169 VAL A N 1
ATOM 1407 C CA . VAL A 1 169 ? -16.078 -14.195 16.286 1.00 74.81 169 VAL A CA 1
ATOM 1408 C C . VAL A 1 169 ? -14.826 -14.545 17.099 1.00 74.81 169 VAL A C 1
ATOM 1410 O O . VAL A 1 169 ? -14.120 -13.649 17.551 1.00 74.81 169 VAL A O 1
ATOM 1413 N N . SER A 1 170 ? -14.497 -15.831 17.271 1.00 67.25 170 SER A N 1
ATOM 1414 C CA . SER A 1 170 ? -13.397 -16.272 18.149 1.00 67.25 170 SER A CA 1
ATOM 1415 C C . SER A 1 170 ? -11.990 -15.888 17.686 1.00 67.25 170 SER A C 1
ATOM 1417 O O . SER A 1 170 ? -11.046 -15.989 18.468 1.00 67.25 170 SER A O 1
ATOM 1419 N N . LYS A 1 171 ? -11.810 -15.510 16.414 1.00 67.00 171 LYS A N 1
ATOM 1420 C CA . LYS A 1 171 ? -10.470 -15.282 15.853 1.00 67.00 171 LYS A CA 1
ATOM 1421 C C . LYS A 1 171 ? -9.855 -13.970 16.325 1.00 67.00 171 LYS A C 1
ATOM 1423 O O . LYS A 1 171 ? -8.742 -13.974 16.845 1.00 67.00 171 LYS A O 1
ATOM 1428 N N . PHE A 1 172 ? -10.558 -12.860 16.118 1.00 64.69 172 PHE A N 1
ATOM 1429 C CA . PHE A 1 172 ? -10.040 -11.534 16.457 1.00 64.69 172 PHE A CA 1
ATOM 1430 C C . PHE A 1 172 ? -11.077 -10.606 17.110 1.00 64.69 172 PHE A C 1
ATOM 1432 O O . PHE A 1 172 ? -10.655 -9.703 17.832 1.00 64.69 172 PHE A O 1
ATOM 1439 N N . GLY A 1 173 ? -12.380 -10.864 16.910 1.00 65.38 173 GLY A N 1
ATOM 1440 C CA . GLY A 1 173 ? -13.500 -10.084 17.453 1.00 65.38 173 GLY A CA 1
ATOM 1441 C C . GLY A 1 173 ? -13.316 -8.565 17.349 1.00 65.38 173 GLY A C 1
ATOM 1442 O O . GLY A 1 173 ? -12.578 -8.063 16.497 1.00 65.38 173 GLY A O 1
ATOM 1443 N N . ASP A 1 174 ? -13.892 -7.840 18.310 1.00 66.75 174 ASP A N 1
ATOM 1444 C CA . ASP A 1 174 ? -13.829 -6.372 18.402 1.00 66.75 174 ASP A CA 1
ATOM 1445 C C . ASP A 1 174 ? -12.419 -5.820 18.724 1.00 66.75 174 ASP A C 1
ATOM 1447 O O . ASP A 1 174 ? -12.179 -4.609 18.684 1.00 66.75 174 ASP A O 1
ATOM 1451 N N . GLU A 1 175 ? -11.464 -6.685 19.077 1.00 76.94 175 GLU A N 1
ATOM 1452 C CA . GLU A 1 175 ? -10.135 -6.290 19.564 1.00 76.94 175 GLU A CA 1
ATOM 1453 C C . GLU A 1 175 ? -9.102 -6.141 18.442 1.00 76.94 175 GLU A C 1
ATOM 1455 O O . GLU A 1 175 ? -8.014 -5.604 18.674 1.00 76.94 175 GLU A O 1
ATOM 1460 N N . ILE A 1 176 ? -9.412 -6.593 17.219 1.00 81.75 176 ILE A N 1
ATOM 1461 C CA . ILE A 1 176 ? -8.433 -6.688 16.127 1.00 81.75 176 ILE A CA 1
ATOM 1462 C C . ILE A 1 176 ? -7.720 -5.361 15.849 1.00 81.75 176 ILE A C 1
ATOM 1464 O O . ILE A 1 176 ? -6.502 -5.340 15.662 1.00 81.75 176 ILE A O 1
ATOM 1468 N N . GLY A 1 177 ? -8.459 -4.248 15.888 1.00 82.25 177 GLY A N 1
ATOM 1469 C CA . GLY A 1 177 ? -7.916 -2.917 15.640 1.00 82.25 177 GLY A CA 1
ATOM 1470 C C . GLY A 1 177 ? -6.910 -2.494 16.711 1.00 82.25 177 GLY A C 1
ATOM 1471 O O . GLY A 1 177 ? -5.806 -2.065 16.383 1.00 82.25 177 GLY A O 1
ATOM 1472 N N . GLN A 1 178 ? -7.249 -2.656 17.995 1.00 83.31 178 GLN A N 1
ATOM 1473 C CA . GLN A 1 178 ? -6.354 -2.285 19.104 1.00 83.31 178 GLN A CA 1
ATOM 1474 C C . GLN A 1 178 ? -5.151 -3.225 19.188 1.00 83.31 178 GLN A C 1
ATOM 1476 O O . GLN A 1 178 ? -4.015 -2.781 19.352 1.00 83.31 178 GLN A O 1
ATOM 1481 N N . ARG A 1 179 ? -5.376 -4.527 18.988 1.00 87.88 179 ARG A N 1
ATOM 1482 C CA . ARG A 1 179 ? -4.305 -5.521 18.913 1.00 87.88 179 ARG A CA 1
ATOM 1483 C C . ARG A 1 179 ? -3.326 -5.206 17.786 1.00 87.88 179 ARG A C 1
ATOM 1485 O O . ARG A 1 179 ? -2.115 -5.303 17.984 1.00 87.88 179 ARG A O 1
ATOM 1492 N N . TRP A 1 180 ? -3.825 -4.803 16.618 1.00 89.94 180 TRP A N 1
ATOM 1493 C CA . TRP A 1 180 ? -2.968 -4.403 15.509 1.00 89.94 180 TRP A CA 1
ATOM 1494 C C . TRP A 1 180 ? -2.168 -3.130 15.804 1.00 89.94 180 TRP A C 1
ATOM 1496 O O . TRP A 1 180 ? -0.977 -3.075 15.484 1.00 89.94 180 TRP A O 1
ATOM 1506 N N . LYS A 1 181 ? -2.784 -2.121 16.431 1.00 88.94 181 LYS A N 1
ATOM 1507 C CA . LYS A 1 181 ? -2.074 -0.904 16.849 1.00 88.94 181 LYS A CA 1
ATOM 1508 C C . LYS A 1 181 ? -0.919 -1.22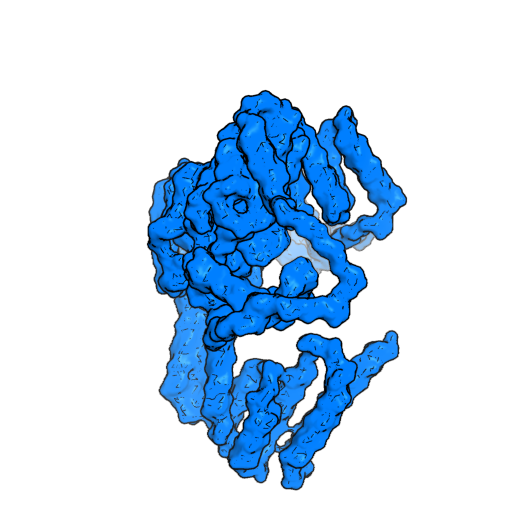4 17.795 1.00 88.94 181 LYS A C 1
ATOM 1510 O O . LYS A 1 181 ? 0.199 -0.781 17.543 1.00 88.94 181 LYS A O 1
ATOM 1515 N N . ALA A 1 182 ? -1.141 -2.091 18.784 1.00 91.25 182 ALA A N 1
ATOM 1516 C CA . ALA A 1 182 ? -0.087 -2.571 19.677 1.00 91.25 182 ALA A CA 1
ATOM 1517 C C . ALA A 1 182 ? 1.052 -3.283 18.918 1.00 91.25 182 ALA A C 1
ATOM 1519 O O . ALA A 1 182 ? 2.227 -2.987 19.135 1.00 91.25 182 ALA A O 1
ATOM 1520 N N . ILE A 1 183 ? 0.725 -4.183 17.982 1.00 93.50 183 ILE A N 1
ATOM 1521 C CA . ILE A 1 183 ? 1.725 -4.867 17.139 1.00 93.50 183 ILE A CA 1
ATOM 1522 C C . ILE A 1 183 ? 2.508 -3.861 16.283 1.00 93.50 183 ILE A C 1
ATOM 1524 O O . ILE A 1 183 ? 3.730 -3.964 16.177 1.00 93.50 183 ILE A O 1
ATOM 1528 N N . SER A 1 184 ? 1.833 -2.872 15.697 1.00 93.56 184 SER A N 1
ATOM 1529 C CA . SER A 1 184 ? 2.472 -1.823 14.893 1.00 93.56 184 SER A CA 1
ATOM 1530 C C . SER A 1 184 ? 3.383 -0.927 15.720 1.00 93.56 184 SER A C 1
ATOM 1532 O O . SER A 1 184 ? 4.489 -0.632 15.279 1.00 93.56 184 SER A O 1
ATOM 1534 N N . ALA A 1 185 ? 2.975 -0.562 16.934 1.00 92.31 185 ALA A N 1
ATOM 1535 C CA . ALA A 1 185 ? 3.801 0.187 17.873 1.00 92.31 185 ALA A CA 1
ATOM 1536 C C . ALA A 1 185 ? 5.095 -0.566 18.229 1.00 92.31 185 ALA A C 1
ATOM 1538 O O . ALA A 1 185 ? 6.183 0.014 18.195 1.00 92.31 185 ALA A O 1
ATOM 1539 N N . LEU A 1 186 ? 5.001 -1.872 18.502 1.00 94.94 186 LEU A N 1
ATOM 1540 C CA . LEU A 1 186 ? 6.173 -2.717 18.755 1.00 94.94 186 LEU A CA 1
ATOM 1541 C C . LEU A 1 186 ? 7.068 -2.843 17.524 1.00 94.94 186 LEU A C 1
ATOM 1543 O O . LEU A 1 186 ? 8.289 -2.770 17.641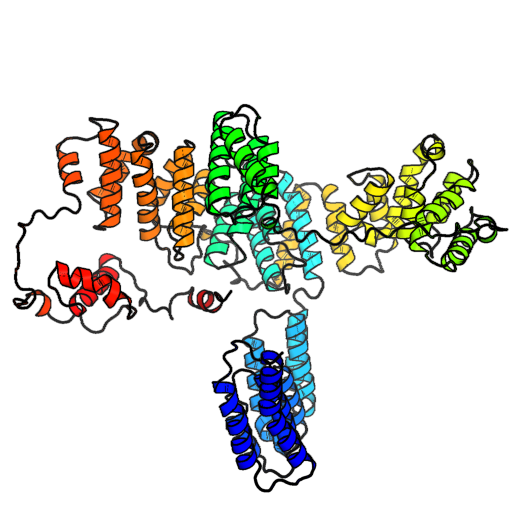 1.00 94.94 186 LEU A O 1
ATOM 1547 N N . ALA A 1 187 ? 6.474 -2.999 16.343 1.00 95.25 187 ALA A N 1
ATOM 1548 C CA . ALA A 1 187 ? 7.195 -3.058 15.081 1.00 95.25 187 ALA A CA 1
ATOM 1549 C C . ALA A 1 187 ? 7.910 -1.742 14.748 1.00 95.25 187 ALA A C 1
ATOM 1551 O O . ALA A 1 187 ? 9.053 -1.762 14.289 1.00 95.25 187 ALA A O 1
ATOM 1552 N N . GLU A 1 188 ? 7.289 -0.600 15.037 1.00 93.50 188 GLU A N 1
ATOM 1553 C CA . GLU A 1 188 ? 7.919 0.708 14.895 1.00 93.50 188 GLU A CA 1
ATOM 1554 C C . GLU A 1 188 ? 9.113 0.857 15.845 1.00 93.50 188 GLU A C 1
ATOM 1556 O O . GLU A 1 188 ? 10.188 1.266 15.400 1.00 93.50 188 GLU A O 1
ATOM 1561 N N . LYS A 1 189 ? 8.964 0.453 17.115 1.00 94.06 189 LYS A N 1
ATOM 1562 C CA . LYS A 1 189 ? 10.068 0.448 18.085 1.00 94.06 189 LYS A CA 1
ATOM 1563 C C . LYS A 1 189 ? 11.198 -0.488 17.657 1.00 94.06 189 LYS A C 1
ATOM 1565 O O . LYS A 1 189 ? 12.361 -0.094 17.667 1.00 94.06 189 LYS A O 1
ATOM 1570 N N . ALA A 1 190 ? 10.863 -1.705 17.234 1.00 93.94 190 ALA A N 1
ATOM 1571 C CA . ALA A 1 190 ? 11.820 -2.706 16.773 1.00 93.94 190 ALA A CA 1
ATOM 1572 C C . ALA A 1 190 ? 12.640 -2.210 15.571 1.00 93.94 190 ALA A C 1
ATOM 1574 O O . ALA A 1 190 ? 13.833 -2.483 15.486 1.00 93.94 190 ALA A O 1
ATOM 1575 N N . ALA A 1 191 ? 12.030 -1.439 14.669 1.00 92.88 191 ALA A N 1
ATOM 1576 C CA . ALA A 1 191 ? 12.691 -0.956 13.463 1.00 92.88 191 ALA A CA 1
ATOM 1577 C C . ALA A 1 191 ? 13.714 0.180 13.697 1.00 92.88 191 ALA A C 1
ATOM 1579 O O . ALA A 1 191 ? 14.533 0.455 12.818 1.00 92.88 191 ALA A O 1
ATOM 1580 N N . GLN A 1 192 ? 13.703 0.846 14.859 1.00 88.94 192 GLN A N 1
ATOM 1581 C CA . GLN A 1 192 ? 14.574 2.003 15.136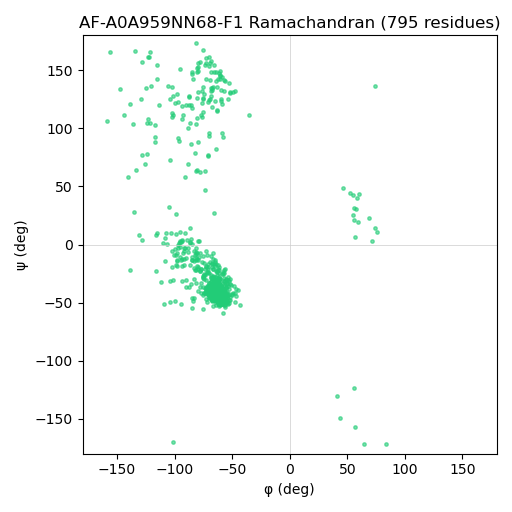 1.00 88.94 192 GLN A CA 1
ATOM 1582 C C . GLN A 1 192 ? 16.073 1.648 15.177 1.00 88.94 192 GLN A C 1
ATOM 1584 O O . GLN A 1 192 ? 16.906 2.488 14.834 1.00 88.94 192 GLN A O 1
ATOM 1589 N N . ASN A 1 193 ? 16.437 0.409 15.533 1.00 83.44 193 ASN A N 1
ATOM 1590 C CA . ASN A 1 193 ? 17.841 -0.020 15.612 1.00 83.44 193 ASN A CA 1
ATOM 1591 C C . ASN A 1 193 ? 18.483 -0.331 14.243 1.00 83.44 193 ASN A C 1
ATOM 1593 O O . ASN A 1 193 ? 19.686 -0.587 14.186 1.00 83.44 193 ASN A O 1
ATOM 1597 N N . LYS A 1 194 ? 17.699 -0.329 13.152 1.00 83.69 194 LYS A N 1
ATOM 1598 C CA . LYS A 1 194 ? 18.128 -0.684 11.784 1.00 83.69 194 LYS A CA 1
ATOM 1599 C C . LYS A 1 194 ? 18.784 -2.070 11.664 1.00 83.69 194 LYS A C 1
ATOM 1601 O O . LYS A 1 194 ? 19.553 -2.316 10.734 1.00 83.69 194 LYS A O 1
ATOM 1606 N N . VAL A 1 195 ? 18.470 -2.990 12.577 1.00 86.06 195 VAL A N 1
ATOM 1607 C CA . VAL A 1 195 ? 18.857 -4.402 12.485 1.00 86.06 195 VAL A CA 1
ATOM 1608 C C . VAL A 1 195 ? 17.777 -5.136 11.702 1.00 86.06 195 VAL A C 1
ATOM 1610 O O . VAL A 1 195 ? 16.711 -5.458 12.224 1.00 86.06 195 VAL A O 1
ATOM 1613 N N . TYR A 1 196 ? 18.044 -5.379 10.421 1.00 89.19 196 TYR A N 1
ATOM 1614 C CA . TYR A 1 196 ? 17.038 -5.936 9.524 1.00 89.19 196 TYR A CA 1
ATOM 1615 C C . TYR A 1 196 ? 16.802 -7.427 9.764 1.00 89.19 196 TYR A C 1
ATOM 1617 O O . TYR A 1 196 ? 17.724 -8.240 9.680 1.00 89.19 196 TYR A O 1
ATOM 1625 N N . ASN A 1 197 ? 15.538 -7.794 9.982 1.00 91.12 197 ASN A N 1
ATOM 1626 C CA . ASN A 1 197 ? 15.093 -9.182 10.067 1.00 91.12 197 ASN A CA 1
ATOM 1627 C C . ASN A 1 197 ? 14.022 -9.452 9.002 1.00 91.12 197 ASN A C 1
ATOM 1629 O O . ASN A 1 197 ? 12.861 -9.060 9.140 1.00 91.12 197 ASN A O 1
ATOM 1633 N N . ASN A 1 198 ? 14.427 -10.145 7.935 1.00 95.06 198 ASN A N 1
ATOM 1634 C CA . ASN A 1 198 ? 13.561 -10.418 6.791 1.00 95.06 198 ASN A CA 1
ATOM 1635 C C . ASN A 1 198 ? 12.334 -11.265 7.163 1.00 95.06 198 ASN A C 1
ATOM 1637 O O . ASN A 1 198 ? 11.223 -10.963 6.732 1.00 95.06 198 ASN A O 1
ATOM 1641 N N . GLN A 1 199 ? 12.526 -12.302 7.982 1.00 96.19 199 GLN A N 1
ATOM 1642 C CA . GLN A 1 199 ? 11.444 -13.192 8.395 1.00 96.19 199 GLN A CA 1
ATOM 1643 C C . GLN A 1 199 ? 10.436 -12.456 9.280 1.00 96.19 199 GLN A C 1
ATOM 1645 O O . GLN A 1 199 ? 9.234 -12.562 9.047 1.00 96.19 199 GLN A O 1
ATOM 1650 N N . LEU A 1 200 ? 10.913 -11.682 10.258 1.00 96.56 200 LEU A N 1
ATOM 1651 C CA . LEU A 1 200 ? 10.053 -10.898 11.145 1.00 96.56 200 LEU A CA 1
ATOM 1652 C C . LEU A 1 200 ? 9.256 -9.844 10.362 1.00 96.56 200 LEU A C 1
ATOM 1654 O O . LEU A 1 200 ? 8.046 -9.733 10.543 1.00 96.56 200 LEU A O 1
ATOM 1658 N N . SER A 1 201 ? 9.907 -9.133 9.433 1.00 97.06 201 SER A N 1
ATOM 1659 C CA . SER A 1 201 ? 9.244 -8.151 8.563 1.00 97.06 201 SER A CA 1
ATOM 1660 C C . SER A 1 201 ? 8.188 -8.791 7.653 1.00 97.06 201 SER A C 1
ATOM 1662 O O . SER A 1 201 ? 7.093 -8.249 7.494 1.00 97.06 201 SER A O 1
ATOM 1664 N N . TYR A 1 202 ? 8.468 -9.977 7.099 1.00 97.75 202 TYR A N 1
ATOM 1665 C CA . TYR A 1 202 ? 7.494 -10.700 6.280 1.00 97.75 202 TYR A CA 1
ATOM 1666 C C . TYR A 1 202 ? 6.289 -11.176 7.101 1.00 97.75 202 TYR A C 1
ATOM 1668 O O . TYR A 1 202 ? 5.145 -11.035 6.674 1.00 97.75 202 TYR A O 1
ATOM 1676 N N . ARG A 1 203 ? 6.527 -11.720 8.298 1.00 97.75 203 ARG A N 1
ATOM 1677 C CA . ARG A 1 203 ? 5.448 -12.131 9.208 1.00 97.75 203 ARG A CA 1
ATOM 1678 C C . ARG A 1 203 ? 4.570 -10.942 9.590 1.00 97.75 203 ARG A C 1
ATOM 1680 O O . ARG A 1 203 ? 3.350 -11.041 9.504 1.00 97.75 203 ARG A O 1
ATOM 1687 N N . TYR A 1 204 ? 5.183 -9.796 9.894 1.00 97.62 204 TYR A N 1
ATOM 1688 C CA . TYR A 1 204 ? 4.469 -8.547 10.157 1.00 97.62 204 TYR A CA 1
ATOM 1689 C C . TYR A 1 204 ? 3.552 -8.144 8.993 1.00 97.62 204 TYR A C 1
ATOM 1691 O O . TYR A 1 204 ? 2.358 -7.939 9.208 1.00 97.62 204 TYR A O 1
ATOM 1699 N N . ILE A 1 205 ? 4.063 -8.082 7.755 1.00 96.50 205 ILE A N 1
ATOM 1700 C CA . ILE A 1 205 ? 3.250 -7.643 6.605 1.00 96.50 205 ILE A CA 1
ATOM 1701 C C . ILE A 1 205 ? 2.199 -8.683 6.173 1.00 96.50 205 ILE A C 1
ATOM 1703 O O . ILE A 1 205 ? 1.170 -8.337 5.600 1.00 96.50 205 ILE A O 1
ATOM 1707 N N . ARG A 1 206 ? 2.409 -9.964 6.488 1.00 95.06 206 ARG A N 1
ATOM 1708 C CA . ARG A 1 206 ? 1.393 -11.007 6.306 1.00 95.06 206 ARG A CA 1
ATOM 1709 C C . ARG A 1 206 ? 0.250 -10.870 7.315 1.00 95.06 206 ARG A C 1
ATOM 1711 O O . ARG A 1 206 ? -0.910 -1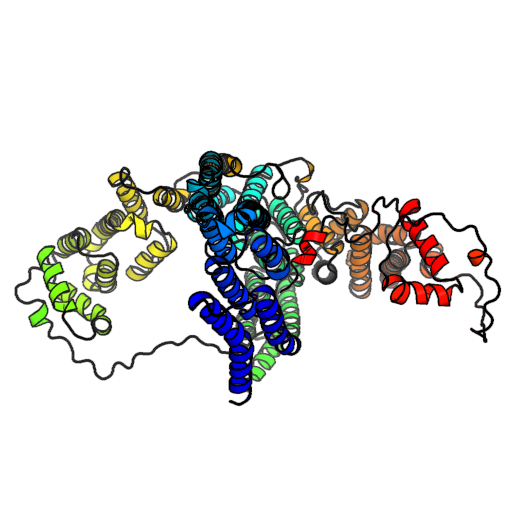1.000 6.935 1.00 95.06 206 ARG A O 1
ATOM 1718 N N . CYS A 1 207 ? 0.558 -10.582 8.580 1.00 94.06 207 CYS A N 1
ATOM 1719 C CA . CYS A 1 207 ? -0.460 -10.281 9.592 1.00 94.06 207 CYS A CA 1
ATOM 1720 C C . CYS A 1 207 ? -1.217 -8.991 9.257 1.00 94.06 207 CYS A C 1
ATOM 1722 O O . CYS A 1 207 ? -2.437 -8.961 9.371 1.00 94.06 207 CYS A O 1
ATOM 1724 N N . ALA A 1 208 ? -0.506 -7.967 8.777 1.00 93.19 208 ALA A N 1
ATOM 1725 C CA . ALA A 1 208 ? -1.088 -6.730 8.264 1.00 93.19 208 ALA A CA 1
ATOM 1726 C C . ALA A 1 208 ? -2.174 -6.985 7.211 1.00 93.19 208 ALA A C 1
ATOM 1728 O O . ALA A 1 208 ? -3.271 -6.436 7.274 1.00 93.19 208 ALA A O 1
ATOM 1729 N N . GLU A 1 209 ? -1.866 -7.850 6.245 1.00 91.00 209 GLU A N 1
ATOM 1730 C CA . GLU A 1 209 ? -2.805 -8.213 5.194 1.00 91.00 209 GLU A CA 1
ATOM 1731 C C . GLU A 1 209 ? -4.062 -8.884 5.758 1.00 91.00 209 GLU A C 1
ATOM 1733 O O . GLU A 1 209 ? -5.163 -8.483 5.398 1.00 91.00 209 GLU A O 1
ATOM 1738 N N . GLN A 1 210 ? -3.914 -9.819 6.707 1.00 87.19 210 GLN A N 1
ATOM 1739 C CA . GLN A 1 210 ? -5.056 -10.461 7.365 1.00 87.19 210 GLN A CA 1
ATOM 1740 C C . GLN A 1 210 ? -5.940 -9.453 8.108 1.00 87.19 210 GLN A C 1
ATOM 1742 O O . GLN A 1 210 ? -7.164 -9.571 8.055 1.00 87.19 210 GLN A O 1
ATOM 1747 N N . VAL A 1 211 ? -5.348 -8.481 8.811 1.00 86.88 211 VAL A N 1
ATOM 1748 C CA . VAL A 1 211 ? -6.126 -7.437 9.497 1.00 86.88 211 VAL A CA 1
ATOM 1749 C C . VAL A 1 211 ? -6.922 -6.627 8.479 1.00 86.88 211 VAL A C 1
ATOM 1751 O O . VAL A 1 211 ? -8.111 -6.408 8.685 1.00 86.88 211 VAL A O 1
ATOM 1754 N N . GLY A 1 212 ? -6.300 -6.249 7.361 1.00 81.25 212 GLY A N 1
ATOM 1755 C CA . GLY A 1 212 ? -6.970 -5.518 6.288 1.00 81.25 212 GLY A CA 1
ATOM 1756 C C . GLY A 1 212 ? -8.134 -6.275 5.632 1.00 81.25 212 GLY A C 1
ATOM 1757 O O . GLY A 1 212 ? -9.063 -5.624 5.177 1.00 81.25 212 GLY A O 1
ATOM 1758 N N . GLU A 1 213 ? -8.103 -7.611 5.595 1.00 76.50 213 GLU A N 1
ATOM 1759 C CA . GLU A 1 213 ? -9.233 -8.450 5.138 1.00 76.50 213 GLU A CA 1
ATOM 1760 C C . GLU A 1 213 ? -10.334 -8.603 6.198 1.00 76.50 213 GLU A C 1
ATOM 1762 O O . GLU A 1 213 ? -11.467 -8.932 5.876 1.00 76.50 213 GLU A O 1
ATOM 1767 N N . SER A 1 214 ? -10.002 -8.413 7.479 1.00 71.19 214 SER A N 1
ATOM 1768 C CA . SER A 1 214 ? -10.920 -8.694 8.593 1.00 71.19 214 SER A CA 1
ATOM 1769 C C . SER A 1 214 ? -11.632 -7.444 9.123 1.00 71.19 214 SER A C 1
ATOM 1771 O O . SER A 1 214 ? -12.616 -7.573 9.843 1.00 71.19 214 SER A O 1
ATOM 1773 N N . VAL A 1 215 ? -11.131 -6.242 8.818 1.00 69.62 215 VAL A N 1
ATOM 1774 C CA . VAL A 1 215 ? -11.727 -4.966 9.239 1.00 69.62 215 VAL A CA 1
ATOM 1775 C C . VAL A 1 215 ? -12.495 -4.376 8.061 1.00 69.62 215 VAL A C 1
ATOM 1777 O O . VAL A 1 215 ? -11.890 -3.934 7.083 1.00 69.62 215 VAL A O 1
ATOM 1780 N N . GLY A 1 216 ? -13.826 -4.332 8.155 1.00 51.81 216 GLY A N 1
ATOM 1781 C CA . GLY A 1 216 ? -14.642 -3.657 7.157 1.00 51.81 216 GLY A CA 1
ATOM 1782 C C . GLY A 1 216 ? -14.325 -2.163 7.147 1.00 51.81 216 GLY A C 1
ATOM 1783 O O . GLY A 1 216 ? -14.585 -1.433 8.105 1.00 51.81 216 GLY A O 1
ATOM 1784 N N . ARG A 1 217 ? -13.778 -1.696 6.017 1.00 54.66 217 ARG A N 1
ATOM 1785 C CA . ARG A 1 217 ? -13.296 -0.322 5.766 1.00 54.66 217 ARG A CA 1
ATOM 1786 C C . ARG A 1 217 ? -11.975 -0.013 6.486 1.00 54.66 217 ARG A C 1
ATOM 1788 O O . ARG A 1 217 ? -11.818 -0.243 7.679 1.00 54.66 217 ARG A O 1
ATOM 1795 N N . GLU A 1 218 ? -11.049 0.645 5.782 1.00 61.88 218 GLU A N 1
ATOM 1796 C CA . GLU A 1 218 ? -9.735 1.107 6.287 1.00 61.88 218 GLU A CA 1
ATOM 1797 C C . GLU A 1 218 ? -9.823 2.212 7.377 1.00 61.88 218 GLU A C 1
ATOM 1799 O O . GLU A 1 218 ? -8.932 3.035 7.543 1.00 61.88 218 GLU A O 1
ATOM 1804 N N . LYS A 1 219 ? -10.912 2.271 8.152 1.00 55.72 219 LYS A N 1
ATOM 1805 C CA . LYS A 1 219 ? -11.137 3.260 9.216 1.00 55.72 219 LYS A CA 1
ATOM 1806 C C . LYS A 1 219 ? -10.273 3.003 10.456 1.00 55.72 219 LYS A C 1
ATOM 1808 O O . LYS A 1 219 ? -9.927 3.943 11.167 1.00 55.72 219 LYS A O 1
ATOM 1813 N N . TYR A 1 220 ? -9.946 1.741 10.733 1.00 58.75 220 TYR A N 1
ATOM 1814 C CA . TYR A 1 220 ? -9.177 1.319 11.916 1.00 58.75 220 TYR A CA 1
ATOM 1815 C C . TYR A 1 220 ? -7.825 0.684 11.558 1.00 58.75 220 TYR A C 1
ATOM 1817 O O . TYR A 1 220 ? -7.137 0.147 12.426 1.00 58.75 220 TYR A O 1
ATOM 1825 N N . TRP A 1 221 ? -7.452 0.746 10.281 1.00 74.25 221 TRP A N 1
ATOM 1826 C CA . TRP A 1 221 ? -6.314 0.064 9.686 1.00 74.25 221 TRP A CA 1
ATOM 1827 C C . TRP A 1 221 ? -5.730 0.929 8.562 1.00 74.25 221 TRP A C 1
ATOM 1829 O O . TRP A 1 221 ? -6.484 1.395 7.718 1.00 74.25 221 TRP A O 1
ATOM 1839 N N . ASP A 1 222 ? -4.405 1.096 8.512 1.00 85.00 222 ASP A N 1
ATOM 1840 C CA . ASP A 1 222 ? -3.729 1.871 7.464 1.00 85.00 222 ASP A CA 1
ATOM 1841 C C . ASP A 1 222 ? -2.673 1.018 6.735 1.00 85.00 222 ASP A C 1
ATOM 1843 O O . ASP A 1 222 ? -1.591 0.728 7.265 1.00 85.00 222 ASP A O 1
ATOM 1847 N N . ARG A 1 223 ? -2.968 0.642 5.480 1.00 89.94 223 ARG A N 1
ATOM 1848 C CA . ARG A 1 223 ? -2.035 -0.103 4.609 1.00 89.94 223 ARG A CA 1
ATOM 1849 C C . ARG A 1 223 ? -0.754 0.675 4.333 1.00 89.94 223 ARG A C 1
ATOM 1851 O O . ARG A 1 223 ? 0.315 0.069 4.223 1.00 89.94 223 ARG A O 1
ATOM 1858 N N . ASN A 1 224 ? -0.842 1.999 4.235 1.00 91.88 224 ASN A N 1
ATOM 1859 C CA . ASN A 1 224 ? 0.311 2.858 4.009 1.00 91.88 224 ASN A CA 1
ATOM 1860 C C . ASN A 1 224 ? 1.256 2.798 5.212 1.00 91.88 224 ASN A C 1
ATOM 1862 O O . ASN A 1 224 ? 2.467 2.625 5.046 1.00 91.88 224 ASN A O 1
ATOM 1866 N N . HIS A 1 225 ? 0.704 2.864 6.426 1.00 92.19 225 HIS A N 1
ATOM 1867 C CA . HIS A 1 225 ? 1.469 2.728 7.662 1.00 92.19 225 HIS A CA 1
ATOM 1868 C C . HIS A 1 225 ? 2.103 1.336 7.810 1.00 92.19 225 HIS A C 1
ATOM 1870 O O . HIS A 1 225 ? 3.279 1.230 8.164 1.00 92.19 225 HIS A O 1
ATOM 1876 N N . ALA A 1 226 ? 1.387 0.266 7.453 1.00 95.31 226 ALA A N 1
ATOM 1877 C CA . ALA A 1 226 ? 1.934 -1.090 7.485 1.00 95.31 226 ALA A CA 1
ATOM 1878 C C . ALA A 1 226 ? 3.130 -1.266 6.530 1.00 95.31 226 ALA A C 1
ATOM 1880 O O . ALA A 1 226 ? 4.176 -1.786 6.924 1.00 95.31 226 ALA A O 1
ATOM 1881 N N . ILE A 1 227 ? 3.032 -0.777 5.288 1.00 96.38 227 ILE A N 1
ATOM 1882 C CA . ILE A 1 227 ? 4.153 -0.823 4.332 1.00 96.38 227 ILE A CA 1
ATOM 1883 C C . ILE A 1 227 ? 5.322 0.048 4.795 1.00 96.38 227 ILE A C 1
ATOM 1885 O O . ILE A 1 227 ? 6.483 -0.352 4.650 1.00 96.38 227 ILE A O 1
ATOM 1889 N N . LYS A 1 228 ? 5.037 1.206 5.402 1.00 95.88 228 LYS A N 1
ATOM 1890 C CA . LYS A 1 228 ? 6.041 2.079 6.018 1.00 95.88 228 LYS A CA 1
ATOM 1891 C C . LYS A 1 228 ? 6.849 1.320 7.077 1.00 95.88 228 LYS A C 1
ATOM 1893 O O . LYS A 1 228 ? 8.076 1.287 6.989 1.00 95.88 228 LYS A O 1
ATOM 1898 N N . ILE A 1 229 ? 6.180 0.684 8.041 1.00 95.94 229 ILE A N 1
ATOM 1899 C CA . ILE A 1 229 ? 6.834 -0.080 9.114 1.00 95.94 229 ILE A CA 1
ATOM 1900 C C . ILE A 1 229 ? 7.574 -1.296 8.553 1.00 95.94 229 ILE A C 1
ATOM 1902 O O . ILE A 1 229 ? 8.738 -1.503 8.887 1.00 95.94 229 ILE A O 1
ATOM 1906 N N . CYS A 1 230 ? 6.952 -2.062 7.653 1.00 97.38 230 CYS A N 1
ATOM 1907 C CA . CYS A 1 230 ? 7.586 -3.212 7.003 1.00 97.38 230 CYS A CA 1
ATOM 1908 C C . CYS A 1 230 ? 8.906 -2.822 6.315 1.00 97.38 230 CYS A C 1
ATOM 1910 O O . CYS A 1 230 ? 9.926 -3.501 6.473 1.00 97.38 230 CYS A O 1
ATOM 1912 N N . SER A 1 231 ? 8.912 -1.679 5.623 1.00 96.50 231 SER A N 1
ATOM 1913 C CA . SER A 1 231 ? 10.101 -1.134 4.963 1.00 96.50 231 SER A CA 1
ATOM 1914 C C . SER A 1 231 ? 11.180 -0.692 5.955 1.00 96.50 231 SER A C 1
ATOM 1916 O O . SER A 1 231 ? 12.360 -0.835 5.648 1.00 96.50 231 SER A O 1
ATOM 1918 N N . LYS A 1 232 ? 10.810 -0.199 7.146 1.00 95.88 232 LYS A N 1
ATOM 1919 C CA . LYS A 1 232 ? 11.773 0.109 8.217 1.00 95.88 232 LYS A CA 1
ATOM 1920 C C . LYS A 1 232 ? 12.337 -1.155 8.878 1.00 95.88 232 LYS A C 1
ATOM 1922 O O . LYS A 1 232 ? 13.530 -1.205 9.158 1.00 95.88 232 LYS A O 1
ATOM 1927 N N . LEU A 1 233 ? 11.506 -2.180 9.096 1.00 95.88 233 LEU A N 1
ATOM 1928 C CA . LEU A 1 233 ? 11.930 -3.470 9.660 1.00 95.88 233 LEU A CA 1
ATOM 1929 C C . LEU A 1 233 ? 12.898 -4.216 8.734 1.00 95.88 233 LEU A C 1
ATOM 1931 O O . LEU A 1 233 ? 13.865 -4.814 9.199 1.00 95.88 233 LEU A O 1
ATOM 1935 N N . ALA A 1 234 ? 12.624 -4.221 7.428 1.00 96.75 234 ALA A N 1
ATOM 1936 C CA . ALA A 1 234 ? 13.525 -4.758 6.414 1.00 96.75 234 ALA A CA 1
ATOM 1937 C C . ALA A 1 234 ? 13.193 -4.159 5.031 1.00 96.75 234 ALA A C 1
ATOM 1939 O O . ALA A 1 234 ? 12.215 -4.578 4.401 1.00 96.75 234 ALA A O 1
ATOM 1940 N N . PRO A 1 235 ? 14.017 -3.236 4.501 1.00 97.06 235 PRO A N 1
ATOM 1941 C CA . PRO A 1 235 ? 13.742 -2.545 3.241 1.00 97.06 235 PRO A CA 1
ATOM 1942 C C . PRO A 1 235 ? 13.465 -3.453 2.039 1.00 97.06 235 PRO A C 1
ATOM 1944 O O . PRO A 1 235 ? 12.511 -3.231 1.292 1.00 97.06 235 PRO A O 1
ATOM 1947 N N . SER A 1 236 ? 14.260 -4.513 1.862 1.00 97.31 236 SER A N 1
ATOM 1948 C CA . SER A 1 236 ? 14.079 -5.465 0.760 1.00 97.31 236 SER A CA 1
ATOM 1949 C C . SER A 1 236 ? 12.763 -6.251 0.875 1.00 97.31 236 SER A C 1
ATOM 1951 O O . SER A 1 236 ? 12.173 -6.629 -0.141 1.00 97.31 236 SER A O 1
ATOM 1953 N N . ILE A 1 237 ? 12.266 -6.479 2.098 1.00 97.94 237 ILE A N 1
ATOM 1954 C CA . ILE A 1 237 ? 10.947 -7.087 2.319 1.00 97.94 237 ILE A CA 1
ATOM 1955 C C . ILE A 1 237 ? 9.839 -6.090 2.018 1.00 97.94 237 ILE A C 1
ATOM 1957 O O . ILE A 1 237 ? 8.892 -6.477 1.343 1.00 97.94 237 ILE A O 1
ATOM 1961 N N . GLY A 1 238 ? 9.969 -4.822 2.415 1.00 97.75 238 GLY A N 1
ATOM 1962 C CA . GLY A 1 238 ? 9.016 -3.777 2.026 1.00 97.75 238 GLY A CA 1
ATOM 1963 C C . GLY A 1 238 ? 8.856 -3.682 0.504 1.00 97.75 238 GLY A C 1
ATOM 1964 O O . GLY A 1 238 ? 7.741 -3.752 -0.010 1.00 97.75 238 GLY A O 1
ATOM 1965 N N . LEU A 1 239 ? 9.977 -3.636 -0.227 1.00 98.56 239 LEU A N 1
ATOM 1966 C CA . LEU A 1 239 ? 10.004 -3.598 -1.697 1.00 98.56 239 LEU A CA 1
ATOM 1967 C C . LEU A 1 239 ? 9.347 -4.830 -2.333 1.00 98.56 239 LEU A C 1
ATOM 1969 O O . LEU A 1 239 ? 8.501 -4.700 -3.217 1.00 98.56 239 LEU A O 1
ATOM 1973 N N . SER A 1 240 ? 9.726 -6.031 -1.889 1.00 98.25 240 SER A N 1
ATOM 1974 C CA . SER A 1 240 ? 9.188 -7.273 -2.455 1.00 98.25 240 SER A CA 1
ATOM 1975 C C . SER A 1 240 ? 7.721 -7.503 -2.082 1.00 98.25 240 SER A C 1
ATOM 1977 O O . SER A 1 240 ? 6.944 -7.949 -2.919 1.00 98.25 240 SER A O 1
ATOM 1979 N N . SER A 1 241 ? 7.307 -7.135 -0.868 1.00 97.94 241 SER A N 1
ATOM 1980 C CA . SER A 1 241 ? 5.923 -7.286 -0.404 1.00 97.94 241 SER A CA 1
ATOM 1981 C C . SER A 1 241 ? 4.986 -6.318 -1.108 1.00 97.94 241 SER A C 1
ATOM 1983 O O . SER A 1 241 ? 3.949 -6.755 -1.595 1.00 97.94 241 SER A O 1
ATOM 1985 N N . LEU A 1 242 ? 5.378 -5.049 -1.275 1.00 98.06 242 LEU A N 1
ATOM 1986 C CA . LEU A 1 242 ? 4.588 -4.098 -2.057 1.00 98.06 242 LEU A CA 1
ATOM 1987 C C . LEU A 1 242 ? 4.450 -4.542 -3.524 1.00 98.06 242 LEU A C 1
ATOM 1989 O O . LEU A 1 242 ? 3.391 -4.389 -4.130 1.00 98.06 242 LEU A O 1
ATOM 1993 N N . SER A 1 243 ? 5.504 -5.139 -4.086 1.00 97.69 243 SER A N 1
ATOM 1994 C CA . SER A 1 243 ? 5.461 -5.722 -5.429 1.00 97.69 243 SER A CA 1
ATOM 1995 C C . SER A 1 243 ? 4.445 -6.866 -5.539 1.00 97.69 243 SER A C 1
ATOM 1997 O O . SER A 1 243 ? 3.651 -6.902 -6.477 1.00 97.69 243 SER A O 1
ATOM 1999 N N . ARG A 1 244 ? 4.410 -7.776 -4.555 1.00 96.75 244 ARG A N 1
ATOM 2000 C CA . ARG A 1 244 ? 3.436 -8.881 -4.517 1.00 96.75 244 ARG A CA 1
ATOM 2001 C C . ARG A 1 244 ? 2.011 -8.398 -4.235 1.00 96.75 244 ARG A C 1
ATOM 2003 O O . ARG A 1 244 ? 1.075 -8.941 -4.814 1.00 96.75 244 ARG A O 1
ATOM 2010 N N . TRP A 1 245 ? 1.839 -7.365 -3.407 1.00 95.75 245 TRP A N 1
ATOM 2011 C CA . TRP A 1 245 ? 0.546 -6.708 -3.190 1.00 95.75 245 TRP A CA 1
ATOM 2012 C C . TRP A 1 245 ? -0.011 -6.117 -4.481 1.00 95.75 245 TRP A C 1
ATOM 2014 O O . TRP A 1 245 ? -1.167 -6.372 -4.801 1.00 95.75 245 TRP A O 1
ATOM 2024 N N . ARG A 1 246 ? 0.819 -5.435 -5.279 1.00 95.00 246 ARG A N 1
ATOM 2025 C CA . ARG A 1 246 ? 0.431 -4.968 -6.619 1.00 95.00 246 ARG A CA 1
ATOM 2026 C C . ARG A 1 246 ? -0.057 -6.117 -7.501 1.00 95.00 246 ARG A C 1
ATOM 2028 O O . ARG A 1 246 ? -1.093 -5.994 -8.141 1.00 95.00 246 ARG A O 1
ATOM 2035 N N . ASP A 1 247 ? 0.678 -7.227 -7.543 1.00 92.12 247 ASP A N 1
ATOM 2036 C CA . ASP A 1 247 ? 0.320 -8.374 -8.384 1.00 92.12 247 ASP A CA 1
ATOM 2037 C C . ASP A 1 247 ? -0.998 -9.040 -7.954 1.00 92.12 247 ASP A C 1
ATOM 2039 O O . ASP A 1 247 ? -1.718 -9.568 -8.802 1.00 92.12 247 ASP A O 1
ATOM 2043 N N . ARG A 1 248 ? -1.307 -9.020 -6.650 1.00 91.94 248 ARG A N 1
ATOM 2044 C CA . ARG A 1 248 ? -2.530 -9.578 -6.049 1.00 91.94 248 ARG A CA 1
ATOM 2045 C C . ARG A 1 248 ? -3.668 -8.560 -5.889 1.00 91.94 248 ARG A C 1
ATOM 2047 O O . ARG A 1 248 ? -4.701 -8.925 -5.345 1.00 91.94 248 ARG A O 1
ATOM 2054 N N . ASN A 1 249 ? -3.491 -7.326 -6.367 1.00 89.25 249 ASN A N 1
ATOM 2055 C CA . ASN A 1 249 ? -4.432 -6.211 -6.211 1.00 89.25 249 ASN A CA 1
ATOM 2056 C C . ASN A 1 249 ? -4.819 -5.914 -4.743 1.00 89.25 249 ASN A C 1
ATOM 2058 O O . ASN A 1 249 ? -5.985 -5.694 -4.426 1.00 89.25 249 ASN A O 1
ATOM 2062 N N . ILE A 1 250 ? -3.837 -5.939 -3.834 1.00 89.12 250 ILE A N 1
ATOM 2063 C CA . ILE A 1 250 ? -4.025 -5.629 -2.410 1.00 89.12 250 ILE A CA 1
ATOM 2064 C C . ILE A 1 250 ? -3.749 -4.143 -2.162 1.00 89.12 250 ILE A C 1
ATOM 2066 O O . ILE A 1 250 ? -2.599 -3.700 -2.217 1.00 89.12 250 ILE A O 1
ATOM 2070 N N . GLY A 1 251 ? -4.802 -3.389 -1.836 1.00 87.94 251 GLY A N 1
ATOM 2071 C CA . GLY A 1 251 ? -4.733 -1.937 -1.646 1.00 87.94 251 GLY A CA 1
ATOM 2072 C C . GLY A 1 251 ? -4.373 -1.172 -2.927 1.00 87.94 251 GLY A C 1
ATOM 2073 O O . GLY A 1 251 ? -4.312 -1.723 -4.024 1.00 87.94 251 GLY A O 1
ATOM 2074 N N . TRP A 1 252 ? -4.124 0.131 -2.792 1.00 89.62 252 TRP A N 1
ATOM 2075 C CA . TRP A 1 252 ? -3.770 1.007 -3.919 1.00 89.62 252 TRP A CA 1
ATOM 2076 C C . TRP A 1 252 ? -2.264 1.218 -4.075 1.00 89.62 252 TRP A C 1
ATOM 2078 O O . TRP A 1 252 ? -1.708 2.156 -3.504 1.00 89.62 252 TRP A O 1
ATOM 2088 N N . PHE A 1 253 ? -1.600 0.379 -4.879 1.00 94.06 253 PHE A N 1
ATOM 2089 C CA . PHE A 1 253 ? -0.135 0.389 -5.061 1.00 94.06 253 PHE A CA 1
ATOM 2090 C C . PHE A 1 253 ? 0.479 1.791 -5.255 1.00 94.06 253 PHE A C 1
ATOM 2092 O O . PHE A 1 253 ? 1.548 2.090 -4.723 1.00 94.06 253 PHE A O 1
ATOM 2099 N N . ASN A 1 254 ? -0.205 2.654 -6.006 1.00 92.94 254 ASN A N 1
ATOM 2100 C CA . ASN A 1 254 ? 0.181 4.037 -6.290 1.00 92.94 254 ASN A CA 1
ATOM 2101 C C . ASN A 1 254 ? 0.165 4.972 -5.066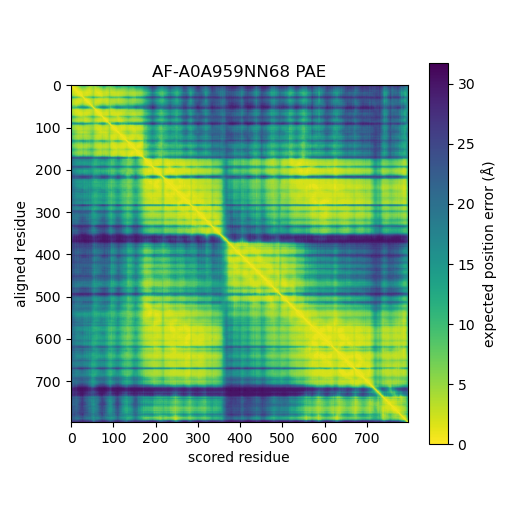 1.00 92.94 254 ASN A C 1
ATOM 2103 O O . ASN A 1 254 ? 0.851 5.992 -5.097 1.00 92.94 254 ASN A O 1
ATOM 2107 N N . GLU A 1 255 ? -0.573 4.626 -4.010 1.00 91.44 255 GLU A N 1
ATOM 2108 C CA . GLU A 1 255 ? -0.542 5.288 -2.702 1.00 91.44 255 GLU A CA 1
ATOM 2109 C C . GLU A 1 255 ? 0.583 4.719 -1.829 1.00 91.44 255 GLU A C 1
ATOM 2111 O O . GLU A 1 255 ? 1.478 5.453 -1.403 1.00 91.44 255 GLU A O 1
ATOM 2116 N N . GLN A 1 256 ? 0.620 3.394 -1.616 1.00 94.56 256 GLN A N 1
ATOM 2117 C CA . GLN A 1 256 ? 1.601 2.796 -0.693 1.00 94.56 256 GLN A CA 1
ATOM 2118 C C . GLN A 1 256 ? 3.050 3.003 -1.158 1.00 94.56 256 GLN A C 1
ATOM 2120 O O . GLN A 1 256 ? 3.952 3.141 -0.324 1.00 94.56 256 GLN A O 1
ATOM 2125 N N . ILE A 1 257 ? 3.301 3.059 -2.473 1.00 96.81 257 ILE A N 1
ATOM 2126 C CA . ILE A 1 257 ? 4.652 3.296 -2.994 1.00 96.81 257 ILE A CA 1
ATOM 2127 C C . ILE A 1 257 ? 5.202 4.673 -2.596 1.00 96.81 257 ILE A C 1
ATOM 2129 O O . ILE A 1 257 ? 6.416 4.811 -2.452 1.00 96.81 257 ILE A O 1
ATOM 2133 N N . ILE A 1 258 ? 4.345 5.672 -2.347 1.00 95.38 258 ILE A N 1
ATOM 2134 C CA . ILE A 1 258 ? 4.765 7.001 -1.876 1.00 95.38 258 ILE A CA 1
ATOM 2135 C C . ILE A 1 258 ? 5.397 6.877 -0.487 1.00 95.38 258 ILE A C 1
ATOM 2137 O O . ILE A 1 258 ? 6.490 7.392 -0.244 1.00 95.38 258 ILE A O 1
ATOM 2141 N N . TYR A 1 259 ? 4.735 6.151 0.416 1.00 95.00 259 TYR A N 1
ATOM 2142 C CA . TYR A 1 259 ? 5.197 5.940 1.788 1.00 95.00 259 TYR A CA 1
ATOM 2143 C C . TYR A 1 259 ? 6.464 5.090 1.835 1.00 95.00 259 TYR A C 1
ATOM 2145 O O . TYR A 1 259 ? 7.396 5.419 2.574 1.00 95.00 259 TYR A O 1
ATOM 2153 N N . LEU A 1 260 ? 6.533 4.048 1.000 1.00 97.31 260 LEU A N 1
ATOM 2154 C CA . LEU A 1 260 ? 7.740 3.246 0.830 1.00 97.31 260 LEU A CA 1
ATOM 2155 C C . LEU A 1 260 ? 8.905 4.110 0.323 1.00 97.31 260 LEU A C 1
ATOM 2157 O O . LEU A 1 260 ? 9.963 4.140 0.947 1.00 97.31 260 LEU A O 1
ATOM 2161 N N . ALA A 1 261 ? 8.714 4.865 -0.764 1.00 97.31 261 ALA A N 1
ATOM 2162 C CA . ALA A 1 261 ? 9.754 5.719 -1.335 1.00 97.31 261 ALA A CA 1
ATOM 2163 C C . ALA A 1 261 ? 10.229 6.782 -0.334 1.00 97.31 261 ALA A C 1
ATOM 2165 O O . ALA A 1 261 ? 11.434 7.014 -0.202 1.00 97.31 261 ALA A O 1
ATOM 2166 N N . ARG A 1 262 ? 9.296 7.387 0.412 1.00 95.94 262 ARG A N 1
ATOM 2167 C CA . ARG A 1 262 ? 9.599 8.363 1.462 1.00 95.94 262 ARG A CA 1
ATOM 2168 C C . ARG A 1 262 ? 10.495 7.775 2.538 1.00 95.94 262 ARG A C 1
ATOM 2170 O O . ARG A 1 262 ? 11.541 8.360 2.791 1.00 95.94 262 ARG A O 1
ATOM 2177 N N . VAL A 1 263 ? 10.146 6.619 3.101 1.00 95.94 263 VAL A N 1
ATOM 2178 C CA . VAL A 1 263 ? 10.969 5.961 4.131 1.00 95.94 263 VAL A CA 1
ATOM 2179 C C . VAL A 1 263 ? 12.345 5.589 3.604 1.00 95.94 263 VAL A C 1
ATOM 2181 O O . VAL A 1 263 ? 13.344 5.902 4.246 1.00 95.94 263 VAL A O 1
ATOM 2184 N N . LEU A 1 264 ? 12.429 4.971 2.422 1.00 97.19 264 LEU A N 1
ATOM 2185 C CA . LEU A 1 264 ? 13.717 4.535 1.882 1.00 97.19 264 LEU A CA 1
ATOM 2186 C C . LEU A 1 264 ? 14.670 5.714 1.627 1.00 97.19 264 LEU A C 1
ATOM 2188 O O . LEU A 1 264 ? 15.880 5.578 1.817 1.00 97.19 264 LEU A O 1
ATOM 2192 N N . VAL A 1 265 ? 14.146 6.875 1.222 1.00 97.25 265 VAL A N 1
ATOM 2193 C CA . VAL A 1 265 ? 14.940 8.104 1.067 1.00 97.25 265 VAL A CA 1
ATOM 2194 C C . VAL A 1 265 ? 15.229 8.758 2.420 1.00 97.25 265 VAL A C 1
ATOM 2196 O O . VAL A 1 265 ? 16.341 9.233 2.649 1.00 97.25 265 VAL A O 1
ATOM 2199 N N . GLU A 1 266 ? 14.255 8.809 3.327 1.00 95.44 266 GLU A N 1
ATOM 2200 C CA . GLU A 1 266 ? 14.395 9.379 4.670 1.00 95.44 266 GLU A CA 1
ATOM 2201 C C . GLU A 1 266 ? 15.524 8.693 5.442 1.00 95.44 266 GLU A C 1
ATOM 2203 O O . GLU A 1 266 ? 16.449 9.380 5.883 1.00 95.44 266 GLU A O 1
ATOM 2208 N N . ASP A 1 267 ? 15.527 7.360 5.459 1.00 94.25 267 ASP A N 1
ATOM 2209 C CA . ASP A 1 267 ? 16.515 6.527 6.146 1.00 94.25 267 ASP A CA 1
ATOM 2210 C C . ASP A 1 267 ? 17.841 6.349 5.386 1.00 94.25 267 ASP A C 1
ATOM 2212 O O . ASP A 1 267 ? 18.738 5.661 5.879 1.00 94.25 267 ASP A O 1
ATOM 2216 N N . ASN A 1 268 ? 17.994 7.004 4.226 1.00 95.06 268 ASN A N 1
ATOM 2217 C CA . ASN A 1 268 ? 19.149 6.911 3.323 1.00 95.06 268 ASN A CA 1
ATOM 2218 C C . ASN A 1 268 ? 19.442 5.474 2.843 1.00 95.06 268 ASN A C 1
ATOM 2220 O O . ASN A 1 268 ? 20.591 5.120 2.581 1.00 95.06 268 ASN A O 1
ATOM 2224 N N . VAL A 1 269 ? 18.401 4.647 2.730 1.00 95.94 269 VAL A N 1
ATOM 2225 C CA . VAL A 1 269 ? 18.482 3.277 2.209 1.00 95.94 269 VAL A CA 1
ATOM 2226 C C . VAL A 1 269 ? 18.673 3.283 0.690 1.00 95.94 269 VAL A C 1
ATOM 2228 O O . VAL A 1 269 ? 19.431 2.476 0.152 1.00 95.94 269 VAL A O 1
ATOM 2231 N N . ILE A 1 270 ? 18.018 4.221 0.001 1.00 97.31 270 ILE A N 1
ATOM 2232 C CA . ILE A 1 270 ? 18.237 4.512 -1.420 1.00 97.31 270 ILE A CA 1
ATOM 2233 C C . ILE A 1 270 ? 18.611 5.981 -1.610 1.00 97.31 270 ILE A C 1
ATOM 2235 O O . ILE A 1 270 ? 18.353 6.828 -0.751 1.00 97.31 270 ILE A O 1
ATOM 2239 N N . SER A 1 271 ? 19.209 6.300 -2.759 1.00 96.81 271 SER A N 1
ATOM 2240 C CA . SER A 1 271 ? 19.510 7.689 -3.095 1.00 96.81 271 SER A CA 1
ATOM 2241 C C . SER A 1 271 ? 18.228 8.482 -3.362 1.00 96.81 271 SER A C 1
ATOM 2243 O O . SER A 1 271 ? 17.202 7.935 -3.774 1.00 96.81 271 SER A O 1
ATOM 2245 N N . LEU A 1 272 ? 18.299 9.800 -3.187 1.00 96.69 272 LEU A N 1
ATOM 2246 C CA . LEU A 1 272 ? 17.187 10.700 -3.489 1.00 96.69 272 LEU A CA 1
ATOM 2247 C C . LEU A 1 272 ? 16.796 10.643 -4.977 1.00 96.69 272 LEU A C 1
ATOM 2249 O O . LEU A 1 272 ? 15.613 10.707 -5.297 1.00 96.69 272 LEU A O 1
ATOM 2253 N N . SER A 1 273 ? 17.768 10.428 -5.869 1.00 97.12 273 SER A N 1
ATOM 2254 C CA . SER A 1 273 ? 17.528 10.204 -7.298 1.00 97.12 273 SER A CA 1
ATOM 2255 C C . SER A 1 273 ? 16.743 8.916 -7.560 1.00 97.12 273 SER A C 1
ATOM 2257 O O . SER A 1 273 ? 15.761 8.934 -8.299 1.00 97.12 273 SER A O 1
ATOM 2259 N N . SER A 1 274 ? 17.118 7.813 -6.905 1.00 97.56 274 SER A N 1
ATOM 2260 C CA . SER A 1 274 ? 16.417 6.526 -7.019 1.00 97.56 274 SER A CA 1
ATOM 2261 C C . SER A 1 274 ? 15.000 6.627 -6.435 1.00 97.56 274 SER A C 1
ATOM 2263 O O . SER A 1 274 ? 14.041 6.128 -7.019 1.00 97.56 274 SER A O 1
ATOM 2265 N N . GLY A 1 275 ? 14.826 7.345 -5.323 1.00 97.06 275 GLY A N 1
ATOM 2266 C CA . GLY A 1 275 ? 13.502 7.637 -4.772 1.00 97.06 275 GLY A CA 1
ATOM 2267 C C . GLY A 1 275 ? 12.633 8.462 -5.723 1.00 97.06 275 GLY A C 1
ATOM 2268 O O . GLY A 1 275 ? 11.495 8.088 -5.999 1.00 97.06 275 GLY A O 1
ATOM 2269 N N . TRP A 1 276 ? 13.176 9.544 -6.292 1.00 97.19 276 TRP A N 1
ATOM 2270 C CA . TRP A 1 276 ? 12.461 10.379 -7.265 1.00 97.19 276 TRP A CA 1
ATOM 2271 C C . TRP A 1 276 ? 12.083 9.613 -8.536 1.00 97.19 276 TRP A C 1
ATOM 2273 O O . TRP A 1 276 ? 11.021 9.848 -9.118 1.00 97.19 276 TRP A O 1
ATOM 2283 N N . ALA A 1 277 ? 12.902 8.648 -8.950 1.00 97.75 277 ALA A N 1
ATOM 2284 C CA . ALA A 1 277 ? 12.595 7.802 -10.091 1.00 97.75 277 ALA A CA 1
ATOM 2285 C C . ALA A 1 277 ? 11.364 6.900 -9.883 1.00 97.75 277 ALA A C 1
ATOM 2287 O O . ALA A 1 277 ? 10.817 6.427 -10.874 1.00 97.75 277 ALA A O 1
ATOM 2288 N N . LEU A 1 278 ? 10.865 6.701 -8.655 1.00 97.56 278 LEU A N 1
ATOM 2289 C CA . LEU A 1 278 ? 9.610 5.972 -8.403 1.00 97.56 278 LEU A CA 1
ATOM 2290 C C . LEU A 1 278 ? 8.346 6.820 -8.617 1.00 97.56 278 LEU A C 1
ATOM 2292 O O . LEU A 1 278 ? 7.257 6.263 -8.726 1.00 97.56 278 LEU A O 1
ATOM 2296 N N . THR A 1 279 ? 8.470 8.147 -8.743 1.00 95.69 279 THR A N 1
ATOM 2297 C CA . THR A 1 279 ? 7.323 9.059 -8.932 1.00 95.69 279 THR A CA 1
ATOM 2298 C C . THR A 1 279 ? 6.380 8.729 -10.096 1.00 95.69 279 THR A C 1
ATOM 2300 O O . THR A 1 279 ? 5.205 9.061 -9.979 1.00 95.69 279 THR A O 1
ATOM 2303 N N . PRO A 1 280 ? 6.790 8.075 -11.204 1.00 95.06 280 PRO A N 1
ATOM 2304 C CA . PRO A 1 280 ? 5.843 7.655 -12.238 1.00 95.06 280 PRO A CA 1
ATOM 2305 C C . PRO A 1 280 ? 4.783 6.658 -11.751 1.00 95.06 280 PRO A C 1
ATOM 2307 O O . PRO A 1 280 ? 3.726 6.553 -12.367 1.00 95.06 280 PRO A O 1
ATOM 2310 N N . PHE A 1 281 ? 5.041 5.932 -10.661 1.00 95.38 281 PHE A N 1
ATOM 2311 C CA . PHE A 1 281 ? 4.063 5.030 -10.052 1.00 95.38 281 PHE A CA 1
ATOM 2312 C C . PHE A 1 281 ? 3.057 5.743 -9.137 1.00 95.38 281 PHE A C 1
ATOM 2314 O O . PHE A 1 281 ? 2.064 5.127 -8.762 1.00 95.38 281 PHE A O 1
ATOM 2321 N N . PHE A 1 282 ? 3.304 6.999 -8.757 1.00 92.94 282 PHE A N 1
ATOM 2322 C CA . PHE A 1 282 ? 2.501 7.706 -7.755 1.00 92.94 282 PHE A CA 1
ATOM 2323 C C . PHE A 1 282 ? 1.126 8.092 -8.308 1.00 92.94 282 PHE A C 1
ATOM 2325 O O . PHE A 1 282 ? 0.951 8.259 -9.518 1.00 92.94 282 PHE A O 1
ATOM 2332 N N . ARG A 1 283 ? 0.153 8.283 -7.410 1.00 79.50 283 ARG A N 1
ATOM 2333 C CA . ARG A 1 283 ? -1.095 8.986 -7.737 1.00 79.50 283 ARG A CA 1
ATOM 2334 C C . ARG A 1 283 ? -0.876 10.503 -7.761 1.00 79.50 283 ARG A C 1
ATOM 2336 O O . ARG A 1 283 ? 0.043 11.016 -7.125 1.00 79.50 283 ARG A O 1
ATOM 2343 N N . GLU A 1 284 ? -1.745 11.200 -8.487 1.00 68.25 284 GLU A N 1
ATOM 2344 C CA . GLU A 1 284 ? -1.671 12.628 -8.831 1.00 68.25 284 GLU A CA 1
ATOM 2345 C C . GLU A 1 284 ? -1.340 13.547 -7.639 1.00 68.25 284 GLU A C 1
ATOM 2347 O O . GLU A 1 284 ? -0.445 14.382 -7.757 1.00 68.25 284 GLU A O 1
ATOM 2352 N N . TYR A 1 285 ? -1.959 13.340 -6.470 1.00 63.84 285 TYR A N 1
ATOM 2353 C CA . TYR A 1 285 ? -1.806 14.225 -5.302 1.00 63.84 285 TYR A CA 1
ATOM 2354 C C . TYR A 1 285 ? -0.566 13.952 -4.433 1.00 63.84 285 TYR A C 1
ATOM 2356 O O . TYR A 1 285 ? -0.116 14.824 -3.694 1.00 63.84 285 TYR A O 1
ATOM 2364 N N . GLY A 1 286 ? 0.033 12.761 -4.518 1.00 73.88 286 GLY A N 1
ATOM 2365 C CA . GLY A 1 286 ? 1.171 12.380 -3.670 1.00 73.88 286 GLY A CA 1
ATOM 2366 C C . GLY A 1 286 ? 2.507 13.004 -4.077 1.00 73.88 286 GLY A C 1
ATOM 2367 O O . GLY A 1 286 ? 3.489 12.970 -3.330 1.00 73.88 286 GLY A O 1
ATOM 2368 N N . ILE A 1 287 ? 2.570 13.558 -5.289 1.00 87.44 287 ILE A N 1
ATOM 2369 C CA . ILE A 1 287 ? 3.831 13.963 -5.901 1.00 87.44 287 ILE A CA 1
ATOM 2370 C C . ILE A 1 287 ? 4.400 15.250 -5.309 1.00 87.44 287 ILE A C 1
ATOM 2372 O O . ILE A 1 287 ? 5.616 15.354 -5.149 1.00 87.44 287 ILE A O 1
ATOM 2376 N N . ILE A 1 288 ? 3.539 16.209 -4.957 1.00 90.75 288 ILE A N 1
ATOM 2377 C CA . ILE A 1 288 ? 3.959 17.529 -4.480 1.00 90.75 288 ILE A CA 1
ATOM 2378 C C . ILE A 1 288 ? 4.637 17.439 -3.114 1.00 90.75 288 ILE A C 1
ATOM 2380 O O . ILE A 1 288 ? 5.729 17.976 -2.927 1.00 90.75 288 ILE A O 1
ATOM 2384 N N . ASP A 1 289 ? 4.050 16.696 -2.177 1.00 91.12 289 ASP A N 1
ATOM 2385 C CA . ASP A 1 289 ? 4.598 16.563 -0.829 1.00 91.12 289 ASP A CA 1
ATOM 2386 C C . ASP A 1 289 ? 5.937 15.811 -0.860 1.00 91.12 289 ASP A C 1
ATOM 2388 O O . ASP A 1 289 ? 6.886 16.185 -0.161 1.00 91.12 289 ASP A O 1
ATOM 2392 N N . PHE A 1 290 ? 6.062 14.803 -1.732 1.00 93.94 290 PHE A N 1
ATOM 2393 C CA . PHE A 1 290 ? 7.329 14.110 -1.950 1.00 93.94 290 PHE A CA 1
ATOM 2394 C C . PHE A 1 290 ? 8.373 15.001 -2.643 1.00 93.94 290 PHE A C 1
ATOM 2396 O O . PHE A 1 290 ? 9.537 14.995 -2.241 1.00 93.94 290 PHE A O 1
ATOM 2403 N N . ALA A 1 291 ? 7.977 15.824 -3.620 1.00 93.69 291 ALA A N 1
ATOM 2404 C CA . ALA A 1 291 ? 8.862 16.795 -4.266 1.00 93.69 291 ALA A CA 1
ATOM 2405 C C . ALA A 1 291 ? 9.416 17.801 -3.254 1.00 93.69 291 ALA A C 1
ATOM 2407 O O . ALA A 1 291 ? 10.631 17.980 -3.164 1.00 93.69 291 ALA A O 1
ATOM 2408 N N . CYS A 1 292 ? 8.544 18.400 -2.441 1.00 92.44 292 CYS A N 1
ATOM 2409 C CA . CYS A 1 292 ? 8.916 19.323 -1.373 1.00 92.44 292 CYS A CA 1
ATOM 2410 C C . CYS A 1 292 ? 9.894 18.677 -0.381 1.00 92.44 292 CYS A C 1
ATOM 2412 O O . CYS A 1 292 ? 10.911 19.284 -0.031 1.00 92.44 292 CYS A O 1
ATOM 2414 N N . PHE A 1 293 ? 9.630 17.431 0.024 1.00 94.38 293 PHE A N 1
ATOM 2415 C CA . PHE A 1 293 ? 10.532 16.650 0.870 1.00 94.38 293 PHE A CA 1
ATOM 2416 C C . PHE A 1 293 ? 11.908 16.441 0.214 1.00 94.38 293 PHE A C 1
ATOM 2418 O O . PHE A 1 293 ? 12.940 16.728 0.827 1.00 94.38 293 PHE A O 1
ATOM 2425 N N . CYS A 1 294 ? 11.948 16.006 -1.046 1.00 94.06 294 CYS A N 1
ATOM 2426 C CA . CYS A 1 294 ? 13.191 15.787 -1.778 1.00 94.06 294 CYS A CA 1
ATOM 2427 C C . CYS A 1 294 ? 13.987 17.088 -2.003 1.00 94.06 294 CYS A C 1
ATOM 2429 O O . CYS A 1 294 ? 15.210 17.103 -1.856 1.00 94.06 294 CYS A O 1
ATOM 2431 N N . ILE A 1 295 ? 13.323 18.204 -2.312 1.00 92.50 295 ILE A N 1
ATOM 2432 C CA . ILE A 1 295 ? 13.974 19.514 -2.483 1.00 92.50 295 ILE A CA 1
ATOM 2433 C C . ILE A 1 295 ? 14.604 19.980 -1.165 1.00 92.50 295 ILE A C 1
ATOM 2435 O O . ILE A 1 295 ? 15.735 20.479 -1.167 1.00 92.50 295 ILE A O 1
ATOM 2439 N N . ALA A 1 296 ? 13.897 19.791 -0.047 1.00 92.19 296 ALA A N 1
ATOM 2440 C CA . ALA A 1 296 ? 14.390 20.140 1.280 1.00 92.19 296 ALA A CA 1
ATOM 2441 C C . ALA A 1 296 ? 15.592 19.275 1.694 1.00 92.19 296 ALA A C 1
ATOM 2443 O O . ALA A 1 296 ? 16.584 19.809 2.187 1.00 92.19 296 ALA A O 1
ATOM 2444 N N . LYS A 1 297 ? 15.533 17.959 1.449 1.00 92.94 297 LYS A N 1
ATOM 2445 C CA . LYS A 1 297 ? 16.591 17.008 1.828 1.00 92.94 297 LYS A CA 1
ATOM 2446 C C . LYS A 1 297 ? 17.825 17.071 0.920 1.00 92.94 297 LYS A C 1
ATOM 2448 O O . LYS A 1 297 ? 18.926 16.751 1.361 1.00 92.94 297 LYS A O 1
ATOM 2453 N N . SER A 1 298 ? 17.672 17.454 -0.349 1.00 89.94 298 SER A N 1
ATOM 2454 C CA . SER A 1 298 ? 18.793 17.489 -1.293 1.00 89.94 298 SER A CA 1
ATOM 2455 C C . SER A 1 298 ? 19.829 18.553 -0.909 1.00 89.94 298 SER A C 1
ATOM 2457 O O . SER A 1 298 ? 19.494 19.703 -0.623 1.00 89.94 298 SER A O 1
ATOM 2459 N N . SER A 1 299 ? 21.111 18.202 -0.976 1.00 89.12 299 SER A N 1
ATOM 2460 C CA . SER A 1 299 ? 22.231 19.152 -0.914 1.00 89.12 299 SER A CA 1
ATOM 2461 C C . SER A 1 299 ? 22.703 19.597 -2.306 1.00 89.12 299 SER A C 1
ATOM 2463 O O . SER A 1 299 ? 23.343 20.636 -2.441 1.00 89.12 299 SER A O 1
ATOM 2465 N N . SER A 1 300 ? 22.355 18.849 -3.359 1.00 91.38 300 SER A N 1
ATOM 2466 C CA . SER A 1 300 ? 22.791 19.109 -4.733 1.00 91.38 300 SER A CA 1
ATOM 2467 C C . SER A 1 300 ? 21.822 20.032 -5.464 1.00 91.38 300 SER A C 1
ATOM 2469 O O . SER A 1 300 ? 20.657 19.688 -5.680 1.00 91.38 300 SER A O 1
ATOM 2471 N N . GLN A 1 301 ? 22.327 21.187 -5.906 1.00 89.06 301 GLN A N 1
ATOM 2472 C CA . GLN A 1 301 ? 21.558 22.158 -6.686 1.00 89.06 301 GLN A CA 1
ATOM 2473 C C . GLN A 1 301 ? 21.051 21.551 -8.009 1.00 89.06 301 GLN A C 1
ATOM 2475 O O . GLN A 1 301 ? 19.874 21.697 -8.323 1.00 89.06 301 GLN A O 1
ATOM 2480 N N . LYS A 1 302 ? 21.883 20.760 -8.705 1.00 90.19 302 LYS A N 1
ATOM 2481 C CA . LYS A 1 302 ? 21.505 20.066 -9.951 1.00 90.19 302 LYS A CA 1
ATOM 2482 C C . LYS A 1 302 ? 20.323 19.109 -9.749 1.00 90.19 302 LYS A C 1
ATOM 2484 O O . LYS A 1 302 ? 19.418 19.053 -10.575 1.00 90.19 302 LYS A O 1
ATOM 2489 N N . ILE A 1 303 ? 20.315 18.362 -8.640 1.00 90.81 303 ILE A N 1
ATOM 2490 C CA . ILE A 1 303 ? 19.213 17.443 -8.313 1.00 90.81 303 ILE A CA 1
ATOM 2491 C C . ILE A 1 303 ? 17.937 18.229 -7.988 1.00 90.81 303 ILE A C 1
ATOM 2493 O O . ILE A 1 303 ? 16.863 17.844 -8.439 1.00 90.81 303 ILE A O 1
ATOM 2497 N N . LYS A 1 304 ? 18.039 19.345 -7.250 1.00 91.31 304 LYS A N 1
ATOM 2498 C CA . LYS A 1 304 ? 16.877 20.201 -6.950 1.00 91.31 304 LYS A CA 1
ATOM 2499 C C . LYS A 1 304 ? 16.234 20.741 -8.220 1.00 91.31 304 LYS A C 1
ATOM 2501 O O . LYS A 1 304 ? 15.028 20.609 -8.379 1.00 91.31 304 LYS A O 1
ATOM 2506 N N . GLU A 1 305 ? 17.034 21.303 -9.121 1.00 90.25 305 GLU A N 1
ATOM 2507 C CA . GLU A 1 305 ? 16.558 21.853 -10.397 1.00 90.25 305 GLU A CA 1
ATOM 2508 C C . GLU A 1 305 ? 15.860 20.787 -11.242 1.00 90.25 305 GLU A C 1
ATOM 2510 O O . GLU A 1 305 ? 14.765 21.017 -11.755 1.00 90.25 305 GLU A O 1
ATOM 2515 N N . TYR A 1 306 ? 16.439 19.585 -11.312 1.00 92.50 306 TYR A N 1
ATOM 2516 C CA . TYR A 1 306 ? 15.817 18.461 -12.003 1.00 92.50 306 TYR A CA 1
ATOM 2517 C C . TYR A 1 306 ? 14.454 18.086 -11.404 1.00 92.50 306 TYR A C 1
ATOM 2519 O O . TYR A 1 306 ? 13.479 17.914 -12.136 1.00 92.50 306 TYR A O 1
ATOM 2527 N N . ILE A 1 307 ? 14.372 17.977 -10.075 1.00 93.44 307 ILE A N 1
ATOM 2528 C CA . ILE A 1 307 ? 13.137 17.616 -9.367 1.00 93.44 307 ILE A CA 1
ATOM 2529 C C . ILE A 1 307 ? 12.067 18.681 -9.565 1.00 93.44 307 ILE A C 1
ATOM 2531 O O . ILE A 1 307 ? 10.942 18.328 -9.898 1.00 93.44 307 ILE A O 1
ATOM 2535 N N . ILE A 1 308 ? 12.414 19.964 -9.443 1.00 92.19 308 ILE A N 1
ATOM 2536 C CA . ILE A 1 308 ? 11.483 21.076 -9.668 1.00 92.19 308 ILE A CA 1
ATOM 2537 C C . ILE A 1 308 ? 10.951 21.029 -11.104 1.00 92.19 308 ILE A C 1
ATOM 2539 O O . ILE A 1 308 ? 9.740 21.017 -11.310 1.00 92.19 308 ILE A O 1
ATOM 2543 N N . LYS A 1 309 ? 11.834 20.914 -12.104 1.00 92.00 309 LYS A N 1
ATOM 2544 C CA . LYS A 1 309 ? 11.434 20.825 -13.516 1.00 92.00 309 LYS A CA 1
ATOM 2545 C C . LYS A 1 309 ? 10.540 19.610 -13.787 1.00 92.00 309 LYS A C 1
ATOM 2547 O O . LYS A 1 309 ? 9.539 19.726 -14.491 1.00 92.00 309 LYS A O 1
ATOM 2552 N N . SER A 1 310 ? 10.889 18.454 -13.222 1.00 91.81 310 SER A N 1
ATOM 2553 C CA . SER A 1 310 ? 10.096 17.228 -13.334 1.00 91.81 310 SER A CA 1
ATOM 2554 C C . SER A 1 310 ? 8.735 17.360 -12.645 1.00 91.81 310 SER A C 1
ATOM 2556 O O . SER A 1 310 ? 7.753 16.855 -13.181 1.00 91.81 310 SER A O 1
ATOM 2558 N N . ALA A 1 311 ? 8.674 18.002 -11.476 1.00 92.00 311 ALA A N 1
ATOM 2559 C CA . ALA A 1 311 ? 7.443 18.207 -10.722 1.00 92.00 311 ALA A CA 1
ATOM 2560 C C . ALA A 1 311 ? 6.495 19.146 -11.472 1.00 92.00 311 ALA A C 1
ATOM 2562 O O . ALA A 1 311 ? 5.339 18.787 -11.656 1.00 92.00 311 ALA A O 1
ATOM 2563 N N . ILE A 1 312 ? 6.993 20.274 -12.000 1.00 90.69 312 ILE A N 1
ATOM 2564 C CA . ILE A 1 312 ? 6.202 21.193 -12.839 1.00 90.69 312 ILE A CA 1
ATOM 2565 C C . ILE A 1 312 ? 5.550 20.431 -13.992 1.00 90.69 312 ILE A C 1
ATOM 2567 O O . ILE A 1 312 ? 4.344 20.528 -14.188 1.00 90.69 312 ILE A O 1
ATOM 2571 N N . HIS A 1 313 ? 6.330 19.635 -14.730 1.00 89.25 313 HIS A N 1
ATOM 2572 C CA . HIS A 1 313 ? 5.801 18.891 -15.870 1.00 89.25 313 HIS A CA 1
ATOM 2573 C C . HIS A 1 313 ? 4.695 17.904 -15.467 1.00 89.25 313 HIS A C 1
ATOM 2575 O O . HIS A 1 313 ? 3.691 17.794 -16.160 1.00 89.25 313 HIS A O 1
ATOM 2581 N N . GLN A 1 314 ? 4.854 17.202 -14.343 1.00 87.06 314 GLN A N 1
ATOM 2582 C CA . GLN A 1 314 ? 3.852 16.242 -13.876 1.00 87.06 314 GLN A CA 1
ATOM 2583 C C . GLN A 1 314 ? 2.594 16.924 -13.331 1.00 87.06 314 GLN A C 1
ATOM 2585 O O . GLN A 1 314 ? 1.498 16.465 -13.623 1.00 87.06 314 GLN A O 1
ATOM 2590 N N . LEU A 1 315 ? 2.733 18.032 -12.601 1.00 87.94 315 LEU A N 1
ATOM 2591 C CA . LEU A 1 315 ? 1.590 18.809 -12.118 1.00 87.94 315 LEU A CA 1
ATOM 2592 C C . LEU A 1 315 ? 0.779 19.410 -13.279 1.00 87.94 315 LEU A C 1
ATOM 2594 O O . LEU A 1 315 ? -0.442 19.459 -13.194 1.00 87.94 315 LEU A O 1
ATOM 2598 N N . GLN A 1 316 ? 1.437 19.807 -14.377 1.00 87.50 316 GLN A N 1
ATOM 2599 C CA . GLN A 1 316 ? 0.759 20.248 -15.605 1.00 87.50 316 GLN A CA 1
ATOM 2600 C C . GLN A 1 316 ? -0.020 19.120 -16.288 1.00 87.50 316 GLN A C 1
ATOM 2602 O O . GLN A 1 316 ? -1.107 19.359 -16.789 1.00 87.50 316 GLN A O 1
ATOM 2607 N N . LEU A 1 317 ? 0.531 17.902 -16.335 1.00 85.12 317 LEU A N 1
ATOM 2608 C CA . LEU A 1 317 ? -0.142 16.757 -16.963 1.00 85.12 317 LEU A CA 1
ATOM 2609 C C . LEU A 1 317 ? -1.353 16.253 -16.168 1.00 85.12 317 LEU A C 1
ATOM 2611 O O . LEU A 1 317 ? -2.216 15.604 -16.749 1.00 85.12 317 LEU A O 1
ATOM 2615 N N . ASN A 1 318 ? -1.382 16.521 -14.862 1.00 81.56 318 ASN A N 1
ATOM 2616 C CA . ASN A 1 318 ? -2.401 16.027 -13.937 1.00 81.56 318 ASN A CA 1
ATOM 2617 C C . ASN A 1 318 ? -3.440 17.097 -13.554 1.00 81.56 318 ASN A C 1
ATOM 2619 O O . ASN A 1 318 ? -4.171 16.884 -12.593 1.00 81.56 318 ASN A O 1
ATOM 2623 N N . ASP A 1 319 ? -3.449 18.261 -14.218 1.00 81.38 319 ASP A N 1
ATOM 2624 C CA . ASP A 1 319 ? -4.325 19.396 -13.884 1.00 81.38 319 ASP A CA 1
ATOM 2625 C C . ASP A 1 319 ? -4.343 19.712 -12.371 1.00 81.38 319 ASP A C 1
ATOM 2627 O O . ASP A 1 319 ? -5.390 19.830 -11.731 1.00 81.38 319 ASP A O 1
ATOM 2631 N N . ALA A 1 320 ? -3.148 19.801 -11.771 1.00 84.00 320 ALA A N 1
ATOM 2632 C CA . ALA A 1 320 ? -2.999 19.898 -10.321 1.00 84.00 320 ALA A CA 1
ATOM 2633 C C . ALA A 1 320 ? -3.680 21.150 -9.729 1.00 84.00 320 ALA A C 1
ATOM 2635 O O . ALA A 1 320 ? -3.591 22.236 -10.321 1.00 84.00 320 ALA A O 1
ATOM 2636 N N . PRO A 1 321 ? -4.290 21.035 -8.530 1.00 84.50 321 PRO A N 1
ATOM 2637 C CA . PRO A 1 321 ? -5.023 22.127 -7.905 1.00 84.50 321 PRO A CA 1
ATOM 2638 C C . PRO A 1 321 ? -4.103 23.288 -7.519 1.00 84.50 321 PRO A C 1
ATOM 2640 O O . PRO A 1 321 ? -2.923 23.106 -7.211 1.00 84.50 321 PRO A O 1
ATOM 2643 N N . TYR A 1 322 ? -4.680 24.490 -7.446 1.00 85.62 322 TYR A N 1
ATOM 2644 C CA . TYR A 1 322 ? -3.979 25.734 -7.110 1.00 85.62 322 TYR A CA 1
ATOM 2645 C C . TYR A 1 322 ? -3.069 25.624 -5.868 1.00 85.62 322 TYR A C 1
ATOM 2647 O O . TYR A 1 322 ? -1.912 26.052 -5.894 1.00 85.62 322 TYR A O 1
ATOM 2655 N N . LYS A 1 323 ? -3.541 24.951 -4.808 1.00 87.69 323 LYS A N 1
ATOM 2656 C CA . LYS A 1 323 ? -2.783 24.726 -3.564 1.00 87.69 323 LYS A CA 1
ATOM 2657 C C . LYS A 1 323 ? -1.432 24.025 -3.772 1.00 87.69 323 LYS A C 1
ATOM 2659 O O . LYS A 1 323 ? -0.474 24.313 -3.055 1.00 87.69 323 LYS A O 1
ATOM 2664 N N . ASP A 1 324 ? -1.325 23.130 -4.752 1.00 88.19 324 ASP A N 1
ATOM 2665 C CA . ASP A 1 324 ? -0.097 22.368 -4.996 1.00 88.19 324 ASP A CA 1
ATOM 2666 C C . ASP A 1 324 ? 0.956 23.234 -5.702 1.00 88.19 324 ASP A C 1
ATOM 2668 O O . ASP A 1 324 ? 2.151 23.137 -5.407 1.00 88.19 324 ASP A O 1
ATOM 2672 N N . TRP A 1 325 ? 0.513 24.160 -6.559 1.00 89.38 325 TRP A N 1
ATOM 2673 C CA . TRP A 1 325 ? 1.374 25.175 -7.169 1.00 89.38 325 TRP A CA 1
ATOM 2674 C C . TRP A 1 325 ? 1.940 26.144 -6.130 1.00 89.38 325 TRP A C 1
ATOM 2676 O O . TRP A 1 325 ? 3.135 26.450 -6.170 1.00 89.38 325 TRP A O 1
ATOM 2686 N N . LEU A 1 326 ? 1.124 26.561 -5.155 1.00 88.81 326 LEU A N 1
ATOM 2687 C CA . LEU A 1 326 ? 1.577 27.386 -4.031 1.00 88.81 326 LEU A CA 1
ATOM 2688 C C . LEU A 1 326 ? 2.636 26.669 -3.184 1.00 88.81 326 LEU A C 1
ATOM 2690 O O . LEU A 1 326 ? 3.707 27.230 -2.940 1.00 88.81 326 LEU A O 1
ATOM 2694 N N . LYS A 1 327 ? 2.401 25.400 -2.823 1.00 89.62 327 LYS A N 1
ATOM 2695 C CA . LYS A 1 327 ? 3.392 24.578 -2.107 1.00 89.62 327 LYS A CA 1
ATOM 2696 C C . LYS A 1 327 ? 4.728 24.506 -2.856 1.00 89.62 327 LYS A C 1
ATOM 2698 O O . LYS A 1 327 ? 5.790 24.627 -2.243 1.00 89.62 327 LYS A O 1
ATOM 2703 N N . LEU A 1 328 ? 4.701 24.320 -4.181 1.00 88.81 328 LEU A N 1
ATOM 2704 C CA . LEU A 1 328 ? 5.926 24.248 -4.986 1.00 88.81 328 LEU A CA 1
ATOM 2705 C C . 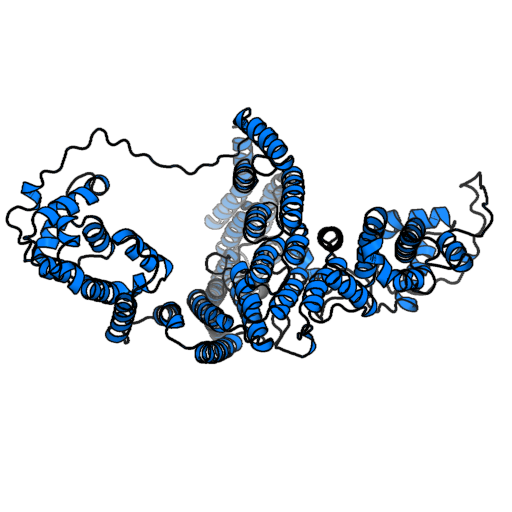LEU A 1 328 ? 6.638 25.606 -5.079 1.00 88.81 328 LEU A C 1
ATOM 2707 O O . LEU A 1 328 ? 7.872 25.658 -5.014 1.00 88.81 328 LEU A O 1
ATOM 2711 N N . LYS A 1 329 ? 5.874 26.699 -5.205 1.00 88.31 329 LYS A N 1
ATOM 2712 C CA . LYS A 1 329 ? 6.382 28.080 -5.234 1.00 88.31 329 LYS A CA 1
ATOM 2713 C C . LYS A 1 329 ? 7.204 28.384 -3.984 1.00 88.31 329 LYS A C 1
ATOM 2715 O O . LYS A 1 329 ? 8.331 28.854 -4.113 1.00 88.31 329 LYS A O 1
ATOM 2720 N N . GLU A 1 330 ? 6.709 28.027 -2.798 1.00 87.81 330 GLU A N 1
ATOM 2721 C CA . GLU A 1 330 ? 7.413 28.239 -1.521 1.00 87.81 330 GLU A CA 1
ATOM 2722 C C . GLU A 1 330 ? 8.767 27.519 -1.426 1.00 87.81 330 GLU A C 1
ATOM 2724 O O . GLU A 1 330 ? 9.674 27.969 -0.724 1.00 87.81 330 GLU A O 1
ATOM 2729 N N . LYS A 1 331 ? 8.924 26.380 -2.112 1.00 83.69 331 LYS A N 1
ATOM 2730 C CA . LYS A 1 331 ? 10.168 25.590 -2.103 1.00 83.69 331 LYS A CA 1
ATOM 2731 C C . LYS A 1 331 ? 11.133 25.950 -3.228 1.00 83.69 331 LYS A C 1
ATOM 2733 O O . LYS A 1 331 ? 12.261 25.448 -3.242 1.00 83.69 331 LYS A O 1
ATOM 2738 N N . THR A 1 332 ? 10.727 26.819 -4.147 1.00 81.00 332 THR A N 1
ATOM 2739 C CA . THR A 1 332 ? 11.511 27.178 -5.329 1.00 81.00 332 THR A CA 1
ATOM 2740 C C . THR A 1 332 ? 12.176 28.541 -5.133 1.00 81.00 332 THR A C 1
ATOM 2742 O O . THR A 1 332 ? 11.561 29.494 -4.667 1.00 81.00 332 THR A O 1
ATOM 2745 N N . LYS A 1 333 ? 13.462 28.665 -5.490 1.00 77.88 333 LYS A N 1
ATOM 2746 C CA . LYS A 1 333 ? 14.196 29.938 -5.371 1.00 77.88 333 LYS A CA 1
ATOM 2747 C C . LYS A 1 333 ? 13.663 30.962 -6.377 1.00 77.88 333 LYS A C 1
ATOM 2749 O O . LYS A 1 333 ? 13.637 30.669 -7.574 1.00 77.88 333 LYS A O 1
ATOM 2754 N N . SER A 1 334 ? 13.391 32.182 -5.910 1.00 73.69 334 SER A N 1
ATOM 2755 C CA . SER A 1 334 ? 12.773 33.265 -6.693 1.00 73.69 334 SER A CA 1
ATOM 2756 C C . SER A 1 334 ? 13.511 33.657 -7.982 1.00 73.69 334 SER A C 1
ATOM 2758 O O . SER A 1 334 ? 12.904 34.189 -8.904 1.00 73.69 334 SER A O 1
ATOM 2760 N N . ASN A 1 335 ? 14.810 33.361 -8.079 1.00 72.31 335 ASN A N 1
ATOM 2761 C CA . ASN A 1 335 ? 15.641 33.730 -9.230 1.00 72.31 335 ASN A CA 1
ATOM 2762 C C . ASN A 1 335 ? 15.760 32.628 -10.306 1.00 72.31 335 ASN A C 1
ATOM 2764 O O . ASN A 1 335 ? 16.498 32.813 -11.271 1.00 72.31 335 ASN A O 1
ATOM 2768 N N . SER A 1 336 ? 15.092 31.478 -10.153 1.00 76.75 336 SER A N 1
ATOM 2769 C CA . SER A 1 336 ? 15.173 30.369 -11.123 1.00 76.75 336 SER A CA 1
ATOM 2770 C C . SER A 1 336 ? 14.188 30.531 -12.296 1.00 76.75 336 SER A C 1
ATOM 2772 O O . SER A 1 336 ? 13.104 31.091 -12.114 1.00 76.75 336 SER A O 1
ATOM 2774 N N . PRO A 1 337 ? 14.512 30.044 -13.510 1.00 79.06 337 PRO A N 1
ATOM 2775 C CA . PRO A 1 337 ? 13.573 30.063 -14.634 1.00 79.06 337 PRO A CA 1
ATOM 2776 C C . PRO A 1 337 ? 12.330 29.199 -14.369 1.00 79.06 337 PRO A C 1
ATOM 2778 O O . PRO A 1 337 ? 11.243 29.521 -14.844 1.00 79.06 337 PRO A O 1
ATOM 2781 N N . GLU A 1 338 ? 12.459 28.139 -13.571 1.00 83.81 338 GLU A N 1
ATOM 2782 C CA . GLU A 1 338 ? 11.345 27.321 -13.091 1.00 83.81 338 GLU A CA 1
ATOM 2783 C C . GLU A 1 338 ? 10.389 28.118 -12.195 1.00 83.81 338 GLU A C 1
ATOM 2785 O O . GLU A 1 338 ? 9.177 27.969 -12.325 1.00 83.81 338 GLU A O 1
ATOM 2790 N N . TYR A 1 339 ? 10.913 29.005 -11.340 1.00 82.00 339 TYR A N 1
ATOM 2791 C CA . TYR A 1 339 ? 10.089 29.875 -10.496 1.00 82.00 339 TYR A CA 1
ATOM 2792 C C . TYR A 1 339 ? 9.183 30.787 -11.321 1.00 82.00 339 TYR A C 1
ATOM 2794 O O . TYR A 1 339 ? 8.016 30.938 -10.981 1.00 82.00 339 TYR A O 1
ATOM 2802 N N . ARG A 1 340 ? 9.688 31.343 -12.432 1.00 83.31 340 ARG A N 1
ATOM 2803 C CA . ARG A 1 340 ? 8.873 32.173 -13.337 1.00 83.31 340 ARG A CA 1
ATOM 2804 C C . ARG A 1 340 ? 7.704 31.387 -13.923 1.00 83.31 340 ARG A C 1
ATOM 2806 O O . ARG A 1 340 ? 6.580 31.850 -13.854 1.00 83.31 340 ARG A O 1
ATOM 2813 N N . LYS A 1 341 ? 7.943 30.154 -14.378 1.00 85.81 341 LYS A N 1
ATOM 2814 C CA . LYS A 1 341 ? 6.862 29.287 -14.879 1.00 85.81 341 LYS A CA 1
ATOM 2815 C C . LYS A 1 341 ? 5.804 28.997 -13.816 1.00 85.81 341 LYS A C 1
ATOM 2817 O O . LYS A 1 341 ? 4.625 28.940 -14.137 1.00 85.81 341 LYS A O 1
ATOM 2822 N N . ILE A 1 342 ? 6.223 28.781 -12.567 1.00 86.62 342 ILE A N 1
ATOM 2823 C CA . ILE A 1 342 ? 5.290 28.571 -11.452 1.00 86.62 342 ILE A CA 1
ATOM 2824 C C . ILE A 1 342 ? 4.501 29.855 -11.169 1.00 86.62 342 ILE A C 1
ATOM 2826 O O . ILE A 1 342 ? 3.302 29.769 -10.928 1.00 86.62 342 ILE A O 1
ATOM 2830 N N . LEU A 1 343 ? 5.145 31.028 -11.217 1.00 87.00 343 LEU A N 1
ATOM 2831 C CA . LEU A 1 343 ? 4.467 32.318 -11.065 1.00 87.00 343 LEU A CA 1
ATOM 2832 C C . LEU A 1 343 ? 3.398 32.525 -12.134 1.00 87.00 343 LEU A C 1
ATOM 2834 O O . LEU A 1 343 ? 2.269 32.807 -11.765 1.00 87.00 343 LEU A O 1
ATOM 2838 N N . ASP A 1 344 ? 3.723 32.306 -13.409 1.00 86.44 344 ASP A N 1
ATOM 2839 C CA . ASP A 1 344 ? 2.771 32.479 -14.513 1.00 86.44 344 ASP A CA 1
ATOM 2840 C C . ASP A 1 344 ? 1.514 31.603 -14.317 1.00 86.44 344 ASP A C 1
ATOM 2842 O O . ASP A 1 344 ? 0.389 32.030 -14.572 1.00 86.44 344 ASP A O 1
ATOM 2846 N N . ILE A 1 345 ? 1.693 30.371 -13.819 1.00 86.50 345 ILE A N 1
ATOM 2847 C CA . ILE A 1 345 ? 0.588 29.4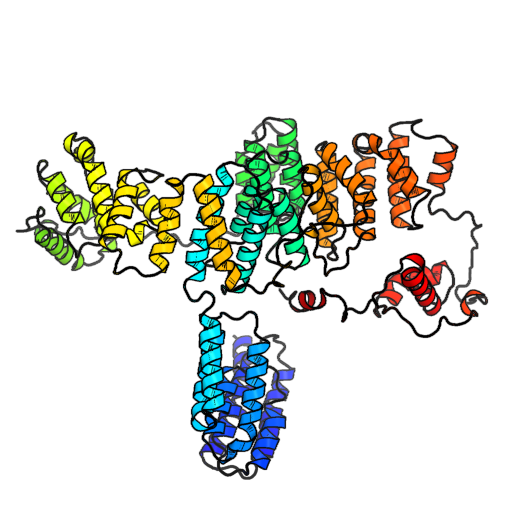47 -13.513 1.00 86.50 345 ILE A CA 1
ATOM 2848 C C . ILE A 1 345 ? -0.212 29.919 -12.293 1.00 86.50 345 ILE A C 1
ATOM 2850 O O . ILE A 1 345 ? -1.439 29.872 -12.304 1.00 86.50 345 ILE A O 1
ATOM 2854 N N . VAL A 1 346 ? 0.466 30.369 -11.236 1.00 87.38 346 VAL A N 1
ATOM 2855 C CA . VAL A 1 346 ? -0.185 30.908 -10.033 1.00 87.38 346 VAL A CA 1
ATOM 2856 C C . VAL A 1 346 ? -1.012 32.148 -10.379 1.00 87.38 346 VAL A C 1
ATOM 2858 O O . VAL A 1 346 ? -2.184 32.197 -10.021 1.00 87.38 346 VAL A O 1
ATOM 2861 N N . GLU A 1 347 ? -0.458 33.083 -11.153 1.00 89.00 347 GLU A N 1
ATOM 2862 C CA . GLU A 1 347 ? -1.165 34.274 -11.638 1.00 89.00 347 GLU A CA 1
ATOM 2863 C C . GLU A 1 347 ? -2.364 33.903 -12.522 1.00 89.00 347 GLU A C 1
ATOM 2865 O O . GLU A 1 347 ? -3.412 34.543 -12.452 1.00 89.00 347 GLU A O 1
ATOM 2870 N N . PHE A 1 348 ? -2.257 32.851 -13.340 1.00 87.12 348 PHE A N 1
ATOM 2871 C CA . PHE A 1 348 ? -3.391 32.353 -14.121 1.00 87.12 348 PHE A CA 1
ATOM 2872 C C . PHE A 1 348 ? -4.562 31.912 -13.228 1.00 87.12 348 PHE A C 1
ATOM 2874 O O . PHE A 1 348 ? -5.704 32.277 -13.513 1.00 87.12 348 PHE A O 1
ATOM 2881 N N . TYR A 1 349 ? -4.295 31.172 -12.147 1.00 84.56 349 TYR A N 1
ATOM 2882 C CA . TYR A 1 349 ? -5.329 30.755 -11.193 1.00 84.56 349 TYR A CA 1
ATOM 2883 C C . TYR A 1 349 ? -5.893 31.935 -10.390 1.00 84.56 349 TYR A C 1
ATOM 2885 O O . TYR A 1 349 ? -7.109 32.033 -10.243 1.00 84.56 349 TYR A O 1
ATOM 2893 N N . GLU A 1 350 ? -5.043 32.861 -9.932 1.00 85.94 350 GLU A N 1
ATOM 2894 C CA . GLU A 1 350 ? -5.473 34.075 -9.216 1.00 85.94 350 GLU A CA 1
ATOM 2895 C C . GLU A 1 350 ? -6.402 34.952 -10.075 1.00 85.94 350 GLU A C 1
ATOM 2897 O O . GLU A 1 350 ? -7.372 35.515 -9.571 1.00 85.94 350 GLU A O 1
ATOM 2902 N N . ASN A 1 351 ? -6.159 35.015 -11.388 1.00 85.06 351 ASN A N 1
ATOM 2903 C CA . ASN A 1 351 ? -7.001 35.748 -12.336 1.00 85.06 351 ASN A CA 1
ATOM 2904 C C . ASN A 1 351 ? -8.265 34.980 -12.776 1.00 85.06 351 ASN A C 1
ATOM 2906 O O . ASN A 1 351 ? -9.120 35.559 -13.448 1.00 85.06 351 ASN A O 1
ATOM 2910 N N . ASN A 1 352 ? -8.411 33.700 -12.408 1.00 79.56 352 ASN A N 1
ATOM 2911 C CA . ASN A 1 352 ? -9.555 32.852 -12.765 1.00 79.56 352 ASN A CA 1
ATOM 2912 C C . ASN A 1 352 ? -10.103 32.070 -11.548 1.00 79.56 352 ASN A C 1
ATOM 2914 O O . ASN A 1 352 ? -10.118 30.835 -11.559 1.00 79.56 352 ASN A O 1
ATOM 2918 N N . PRO A 1 353 ? -10.629 32.759 -10.515 1.00 64.69 353 PRO A N 1
ATOM 2919 C CA . PRO A 1 353 ? -11.076 32.126 -9.270 1.00 64.69 353 PRO A CA 1
ATOM 2920 C C . PRO A 1 353 ? -12.277 31.177 -9.440 1.00 64.69 353 PRO A C 1
ATOM 2922 O O . PRO A 1 353 ? -12.557 30.382 -8.561 1.00 64.69 353 PRO A O 1
ATOM 2925 N N . GLY A 1 354 ? -12.985 31.192 -10.577 1.00 62.69 354 GLY A N 1
ATOM 2926 C CA . GLY A 1 354 ? -14.052 30.217 -10.864 1.00 62.69 354 GLY A CA 1
ATOM 2927 C C . GLY A 1 354 ? -13.558 28.799 -11.195 1.00 62.69 354 GLY A C 1
ATOM 2928 O O . GLY A 1 354 ? -14.377 27.904 -11.383 1.00 62.69 354 GLY A O 1
ATOM 2929 N N . ILE A 1 355 ? -12.239 28.603 -11.310 1.00 60.28 355 ILE A N 1
ATOM 2930 C CA . ILE A 1 355 ? -11.583 27.320 -11.616 1.00 60.28 355 ILE A CA 1
ATOM 2931 C C . ILE A 1 355 ? -11.033 26.664 -10.331 1.00 60.28 355 ILE A C 1
ATOM 2933 O O . ILE A 1 355 ? -10.625 25.501 -10.345 1.00 60.28 355 ILE A O 1
ATOM 2937 N N . THR A 1 356 ? -11.036 27.365 -9.191 1.00 55.59 356 THR A N 1
ATOM 2938 C CA . THR A 1 356 ? -10.615 26.780 -7.916 1.00 55.59 356 THR A CA 1
ATOM 2939 C C . THR A 1 356 ? -11.733 25.890 -7.367 1.00 55.59 356 THR A C 1
ATOM 2941 O O . THR A 1 356 ? -12.802 26.347 -6.978 1.00 55.59 356 THR A O 1
ATOM 2944 N N . ASN A 1 357 ? -11.500 24.575 -7.342 1.00 49.28 357 ASN A N 1
ATOM 2945 C CA . ASN A 1 357 ? -12.336 23.641 -6.585 1.00 49.28 357 ASN A CA 1
ATOM 2946 C C . ASN A 1 357 ? -12.083 23.850 -5.082 1.00 49.28 357 ASN A C 1
ATOM 2948 O O . ASN A 1 357 ? -11.358 23.077 -4.456 1.00 49.28 357 ASN A O 1
ATOM 2952 N N . GLU A 1 358 ? -12.653 24.909 -4.513 1.00 48.03 358 GLU A N 1
ATOM 2953 C CA . GLU A 1 358 ? -12.711 25.141 -3.070 1.00 48.03 358 GLU A CA 1
ATOM 2954 C C . GLU A 1 358 ? -14.065 24.655 -2.544 1.00 48.03 358 GLU A C 1
ATOM 2956 O O . GLU A 1 358 ? -15.043 25.392 -2.467 1.00 48.03 358 GLU A O 1
ATOM 2961 N N . ASN A 1 359 ? -14.115 23.373 -2.175 1.00 39.38 359 ASN A N 1
ATOM 2962 C CA . ASN A 1 359 ? -14.936 22.961 -1.041 1.00 39.38 359 ASN A CA 1
ATOM 2963 C C . ASN A 1 359 ? -14.095 23.241 0.206 1.00 39.38 359 ASN A C 1
ATOM 2965 O O . ASN A 1 359 ? -13.446 22.330 0.719 1.00 39.38 359 ASN A O 1
ATOM 2969 N N . ASP A 1 360 ? -14.042 24.503 0.625 1.00 36.75 360 ASP A N 1
ATOM 2970 C CA . ASP A 1 360 ? -13.533 24.835 1.950 1.00 36.75 360 ASP A CA 1
ATOM 2971 C C . ASP A 1 360 ? -14.645 24.588 2.968 1.00 36.75 360 ASP A C 1
ATOM 2973 O O . ASP A 1 360 ? -15.790 25.031 2.821 1.00 36.75 360 ASP A O 1
ATOM 2977 N N . ASP A 1 361 ? -14.287 23.790 3.968 1.00 31.94 361 ASP A N 1
ATOM 2978 C CA . ASP A 1 361 ? -15.116 23.406 5.091 1.00 31.94 361 ASP A CA 1
ATOM 2979 C C . ASP A 1 361 ? -15.717 24.635 5.788 1.00 31.94 361 ASP A C 1
ATOM 2981 O O . ASP A 1 361 ? -15.073 25.664 5.994 1.00 31.94 361 ASP A O 1
ATOM 2985 N N . ASN A 1 362 ? -16.990 24.497 6.160 1.00 29.03 362 ASN A N 1
ATOM 2986 C CA . ASN A 1 362 ? -17.764 25.485 6.901 1.00 29.03 362 ASN A CA 1
ATOM 2987 C C . ASN A 1 362 ? -17.107 25.824 8.250 1.00 29.03 362 ASN A C 1
ATOM 2989 O O . ASN A 1 362 ? -17.433 25.220 9.275 1.00 29.03 362 ASN A O 1
ATOM 2993 N N . ASP A 1 363 ? -16.276 26.861 8.280 1.00 29.78 363 ASP A N 1
ATOM 2994 C CA . ASP A 1 363 ? -15.977 27.579 9.513 1.00 29.78 363 ASP A CA 1
ATOM 2995 C C . ASP A 1 363 ? -17.229 28.365 9.928 1.00 29.78 363 ASP A C 1
ATOM 2997 O O . ASP A 1 363 ? -17.514 29.475 9.467 1.00 29.78 363 ASP A O 1
ATOM 3001 N N . TYR A 1 364 ? -18.019 27.761 10.818 1.00 29.45 364 TYR A N 1
ATOM 3002 C CA . TYR A 1 364 ? -19.090 28.432 11.548 1.00 29.45 364 TYR A CA 1
ATOM 3003 C C . TYR A 1 364 ? -18.490 29.517 12.458 1.00 29.45 364 TYR A C 1
ATOM 3005 O O . TYR A 1 364 ? -18.318 29.335 13.664 1.00 29.45 364 TYR A O 1
ATOM 3013 N N . ILE A 1 365 ? -18.204 30.690 11.893 1.00 33.56 365 ILE A N 1
ATOM 3014 C CA . ILE A 1 365 ? -17.946 31.905 12.666 1.00 33.56 365 ILE A CA 1
ATOM 3015 C C . ILE A 1 365 ? -19.280 32.338 13.288 1.00 33.56 365 ILE A C 1
ATOM 3017 O O . ILE A 1 365 ? -20.094 33.037 12.682 1.00 33.56 365 ILE A O 1
ATOM 3021 N N . ILE A 1 366 ? -19.521 31.898 14.523 1.00 38.19 366 ILE A N 1
ATOM 3022 C CA . ILE A 1 366 ? -20.632 32.375 15.347 1.00 38.19 366 ILE A CA 1
ATOM 3023 C C . ILE A 1 366 ? -20.415 33.873 15.615 1.00 38.19 366 ILE A C 1
ATOM 3025 O O . ILE A 1 366 ? -19.456 34.271 16.281 1.00 38.19 366 ILE A O 1
ATOM 3029 N N . LYS A 1 367 ? -21.319 34.716 15.098 1.00 37.62 367 LYS A N 1
ATOM 3030 C CA . LYS A 1 367 ? -21.371 36.160 15.379 1.00 37.62 367 LYS A CA 1
ATOM 3031 C C . LYS A 1 367 ? -21.552 36.397 16.885 1.00 37.62 367 LYS A C 1
ATOM 3033 O O . LYS A 1 367 ? -22.543 35.972 17.471 1.00 37.62 367 LYS A O 1
ATOM 3038 N N . LYS A 1 368 ? -20.598 37.103 17.496 1.00 44.53 368 LYS A N 1
ATOM 3039 C CA . LYS A 1 368 ? -20.442 37.319 18.949 1.00 44.53 368 LYS A CA 1
ATOM 3040 C C . LYS A 1 368 ? -21.233 38.508 19.530 1.00 44.53 368 LYS A C 1
ATOM 3042 O O . LYS A 1 368 ? -20.969 38.904 20.660 1.00 44.53 368 LYS A O 1
ATOM 3047 N N . ASP A 1 369 ? -22.198 39.072 18.806 1.00 39.09 369 ASP A N 1
ATOM 3048 C CA . ASP A 1 369 ? -22.647 40.451 19.076 1.00 39.09 369 ASP A CA 1
ATOM 3049 C C . ASP A 1 369 ? -23.861 40.630 20.010 1.00 39.09 369 ASP A C 1
ATOM 3051 O O . ASP A 1 369 ? -24.246 41.765 20.254 1.00 39.09 369 ASP A O 1
ATOM 3055 N N . ASN A 1 370 ? -24.452 39.578 20.599 1.00 45.03 370 ASN A N 1
ATOM 3056 C CA . ASN A 1 370 ? -25.643 39.734 21.471 1.00 45.03 370 ASN A CA 1
ATOM 3057 C C . ASN A 1 370 ? -25.615 38.937 22.790 1.00 45.03 370 ASN A C 1
ATOM 3059 O O . ASN A 1 370 ? -26.653 38.590 23.352 1.00 45.03 370 ASN A O 1
ATOM 3063 N N . LEU A 1 371 ? -24.430 38.658 23.321 1.00 55.12 371 LEU A N 1
ATOM 3064 C CA . LEU A 1 371 ? -24.255 37.825 24.510 1.00 55.12 371 LEU A CA 1
ATOM 3065 C C . LEU A 1 371 ? -24.192 38.681 25.796 1.00 55.12 371 LEU A C 1
ATOM 3067 O O . LEU A 1 371 ? -23.196 39.351 26.058 1.00 55.12 371 LEU A O 1
ATOM 3071 N N . ARG A 1 372 ? -25.244 38.647 26.635 1.00 61.56 372 ARG A N 1
ATOM 3072 C CA . ARG A 1 372 ? -25.270 39.305 27.964 1.00 61.56 372 ARG A CA 1
ATOM 3073 C C . ARG A 1 372 ? -24.296 38.626 28.930 1.00 61.56 372 ARG A C 1
ATOM 3075 O O . ARG A 1 372 ? -24.490 37.469 29.276 1.00 61.56 372 ARG A O 1
ATOM 3082 N N . THR A 1 373 ? -23.288 39.347 29.416 1.00 66.94 373 THR A N 1
ATOM 3083 C CA . THR A 1 373 ? -22.290 38.819 30.361 1.00 66.94 373 THR A CA 1
ATOM 3084 C C . THR A 1 373 ? -22.956 38.187 31.599 1.00 66.94 373 THR A C 1
ATOM 3086 O O . THR A 1 373 ? -23.744 38.867 32.265 1.00 66.94 373 THR A O 1
ATOM 3089 N N . PRO A 1 374 ? -22.652 36.920 31.941 1.00 77.88 374 PRO A N 1
ATOM 3090 C CA . PRO A 1 374 ? -23.189 36.268 33.131 1.00 77.88 374 PRO A CA 1
ATOM 3091 C C . PRO A 1 374 ? -22.839 37.021 34.418 1.00 77.88 374 PRO A C 1
ATOM 3093 O O . PRO A 1 374 ? -21.741 37.561 34.565 1.00 77.88 374 PRO A O 1
ATOM 3096 N N . ASN A 1 375 ? -23.754 37.032 35.391 1.00 83.56 375 ASN A N 1
ATOM 3097 C CA . ASN A 1 375 ? -23.473 37.602 36.707 1.00 83.56 375 ASN A CA 1
ATOM 3098 C C . ASN A 1 375 ? -22.676 36.604 37.562 1.00 83.56 375 ASN A C 1
ATOM 3100 O O . ASN A 1 375 ? -23.240 35.832 38.340 1.00 83.56 375 ASN A O 1
ATOM 3104 N N . TRP A 1 376 ? -21.348 36.662 37.449 1.00 87.19 376 TRP A N 1
ATOM 3105 C CA . TRP A 1 376 ? -20.425 35.786 38.176 1.00 87.19 376 TRP A CA 1
ATOM 3106 C C . TRP A 1 376 ? -20.587 35.842 39.702 1.00 87.19 376 TRP A C 1
ATOM 3108 O O . TRP A 1 376 ? -20.263 34.870 40.378 1.00 87.19 376 TRP A O 1
ATOM 3118 N N . LYS A 1 377 ? -21.111 36.940 40.275 1.00 84.06 377 LYS A N 1
ATOM 3119 C CA . LYS A 1 377 ? -21.356 37.011 41.726 1.00 84.06 377 LYS A CA 1
ATOM 3120 C C . LYS A 1 377 ? -22.390 35.984 42.173 1.00 84.06 377 LYS A C 1
ATOM 3122 O O . LYS A 1 377 ? -22.167 35.355 43.193 1.00 84.06 377 LYS A O 1
ATOM 3127 N N . ILE A 1 378 ? -23.466 35.788 41.410 1.00 85.19 378 ILE A N 1
ATOM 3128 C CA . ILE A 1 378 ? -24.518 34.810 41.736 1.00 85.19 378 ILE A CA 1
ATOM 3129 C C . ILE A 1 378 ? -23.956 33.387 41.669 1.00 85.19 378 ILE A C 1
ATOM 3131 O O . ILE A 1 378 ? -24.240 32.555 42.526 1.00 85.19 378 ILE A O 1
ATOM 3135 N N . ILE A 1 379 ? -23.109 33.124 40.674 1.00 86.75 379 ILE A N 1
ATOM 3136 C CA . ILE A 1 379 ? -22.525 31.801 40.450 1.00 86.75 379 ILE A CA 1
ATOM 3137 C C . ILE A 1 379 ? -21.616 31.417 41.621 1.00 86.75 379 ILE A C 1
ATOM 3139 O O . ILE A 1 379 ? -21.787 30.343 42.178 1.00 86.75 379 ILE A O 1
ATOM 3143 N N . PHE A 1 380 ? -20.732 32.312 42.071 1.00 90.94 380 PHE A N 1
ATOM 3144 C CA . PHE A 1 380 ? -19.733 32.001 43.106 1.00 90.94 380 PHE A CA 1
ATOM 3145 C C . PHE A 1 380 ? -20.137 32.381 44.546 1.00 90.94 380 PHE A C 1
ATOM 3147 O O . PHE A 1 380 ? -19.334 32.241 45.467 1.00 90.94 380 PHE A O 1
ATOM 3154 N N . GLN A 1 381 ? -21.351 32.894 44.781 1.00 88.56 381 GLN A N 1
ATOM 3155 C CA . GLN A 1 381 ? -21.765 33.354 46.112 1.00 88.56 381 GLN A CA 1
ATOM 3156 C C . GLN A 1 381 ? -21.839 32.202 47.123 1.00 88.56 381 GLN A C 1
ATOM 3158 O O . GLN A 1 381 ? -22.611 31.261 46.930 1.00 88.56 381 GLN A O 1
ATOM 3163 N N . GLY A 1 382 ? -21.093 32.332 48.226 1.00 86.38 382 GLY A N 1
ATOM 3164 C CA . GLY A 1 382 ? -21.113 31.387 49.350 1.00 86.38 382 GLY A CA 1
ATOM 3165 C C . GLY A 1 382 ? -20.371 30.073 49.099 1.00 86.38 382 GLY A C 1
ATOM 3166 O O . GLY A 1 382 ? -20.507 29.161 49.904 1.00 86.38 382 GLY A O 1
ATOM 3167 N N . ILE A 1 383 ? -19.608 29.978 48.007 1.00 91.50 383 ILE A N 1
ATOM 3168 C CA . ILE A 1 383 ? -18.918 28.753 47.595 1.00 91.50 383 ILE A CA 1
ATOM 3169 C C . ILE A 1 383 ? -17.455 28.779 48.049 1.00 91.50 383 ILE A C 1
ATOM 3171 O O . ILE A 1 383 ? -16.728 29.729 47.750 1.00 91.50 383 ILE A O 1
ATOM 3175 N N . ASP A 1 384 ? -17.002 27.708 48.706 1.00 88.44 384 ASP A N 1
ATOM 3176 C CA . ASP A 1 384 ? -15.576 27.438 48.917 1.00 88.44 384 ASP A CA 1
ATOM 3177 C C . ASP A 1 384 ? -15.006 26.670 47.717 1.00 88.44 384 ASP A C 1
ATOM 3179 O O . ASP A 1 384 ? -15.230 25.476 47.545 1.00 88.44 384 ASP A O 1
ATOM 3183 N N . LEU A 1 385 ? -14.245 27.367 46.876 1.00 88.00 385 LEU A N 1
ATOM 3184 C CA . LEU A 1 385 ? -13.646 26.797 45.668 1.00 88.00 385 LEU A CA 1
ATOM 3185 C C . LEU A 1 385 ? -12.381 25.956 45.945 1.00 88.00 385 LEU A C 1
ATOM 3187 O O . LEU A 1 385 ? -11.746 25.491 45.002 1.00 88.00 385 LEU A O 1
ATOM 3191 N N . THR A 1 386 ? -11.979 25.769 47.210 1.00 84.69 386 THR A N 1
ATOM 3192 C CA . THR A 1 386 ? -10.830 24.921 47.590 1.00 84.69 386 THR A CA 1
ATOM 3193 C C . THR A 1 386 ? -11.213 23.473 47.920 1.00 84.69 386 THR A C 1
ATOM 3195 O O . THR A 1 386 ? -10.319 22.631 48.082 1.00 84.69 386 THR A O 1
ATOM 3198 N N . ILE A 1 387 ? -12.517 23.177 47.981 1.00 90.50 387 ILE A N 1
ATOM 3199 C CA . ILE A 1 387 ? -13.106 21.845 48.193 1.00 90.50 387 ILE A CA 1
ATOM 3200 C C . ILE A 1 387 ? -13.903 21.395 46.958 1.00 90.50 387 ILE A C 1
ATOM 3202 O O . ILE A 1 387 ? -14.353 22.222 46.163 1.00 90.50 387 ILE A O 1
ATOM 3206 N N . GLY A 1 388 ? -14.043 20.081 46.769 1.00 89.88 388 GLY A N 1
ATOM 3207 C CA . GLY A 1 388 ? -14.634 19.510 45.555 1.00 89.88 388 GLY A CA 1
ATOM 3208 C C . GLY A 1 388 ? -16.107 19.875 45.394 1.00 89.88 388 GLY A C 1
ATOM 3209 O O . GLY A 1 388 ? -16.530 20.272 44.310 1.00 89.88 388 GLY A O 1
ATOM 3210 N N . GLU A 1 389 ? -16.863 19.838 46.493 1.00 92.19 389 GLU A N 1
ATOM 3211 C CA . GLU A 1 389 ? -18.288 20.172 46.535 1.00 92.19 389 GLU A CA 1
ATOM 3212 C C . GLU A 1 389 ? -18.551 21.599 46.047 1.00 92.19 389 GLU A C 1
ATOM 3214 O O . GLU A 1 389 ? -19.490 21.835 45.290 1.00 92.19 389 GLU A O 1
ATOM 3219 N N . GLY A 1 390 ? -17.688 22.549 46.416 1.00 91.75 390 GLY A N 1
ATOM 3220 C CA . GLY A 1 390 ? -17.839 23.933 45.987 1.00 91.75 390 GLY A CA 1
ATOM 3221 C C . GLY A 1 390 ? -17.541 24.138 44.499 1.00 91.75 390 GLY A C 1
ATOM 3222 O O . GLY A 1 390 ? -18.240 24.897 43.827 1.00 91.75 390 GLY A O 1
ATOM 3223 N N . ILE A 1 391 ? -16.553 23.429 43.941 1.00 92.31 391 ILE A N 1
ATOM 3224 C CA . ILE A 1 391 ? -16.283 23.474 42.494 1.00 92.31 391 ILE A CA 1
ATOM 3225 C C . ILE A 1 391 ? -17.474 22.897 41.713 1.00 92.31 391 ILE A C 1
ATOM 3227 O O . ILE A 1 391 ? -17.902 23.494 40.722 1.00 92.31 391 ILE A O 1
ATOM 3231 N N . LEU A 1 392 ? -18.043 21.781 42.180 1.00 92.38 392 LEU A N 1
ATOM 3232 C CA . LEU A 1 392 ? -19.220 21.162 41.566 1.00 92.38 392 LEU A CA 1
ATOM 3233 C C . LEU A 1 392 ? -20.452 22.063 41.650 1.00 92.38 392 LEU A C 1
ATOM 3235 O O . LEU A 1 392 ? -21.146 22.233 40.651 1.00 92.38 392 LEU A O 1
ATOM 3239 N N . GLU A 1 393 ? -20.688 22.710 42.791 1.00 93.06 393 GLU A N 1
ATOM 3240 C CA . GLU A 1 393 ? -21.792 23.657 42.943 1.00 93.06 393 GLU A CA 1
ATOM 3241 C C . GLU A 1 393 ? -21.643 24.861 41.994 1.00 93.06 393 GLU A C 1
ATOM 3243 O O . GLU A 1 393 ? -22.620 25.312 41.387 1.00 93.06 393 GLU A O 1
ATOM 3248 N N . ALA A 1 394 ? -20.420 25.366 41.801 1.00 91.94 394 ALA A N 1
ATOM 3249 C CA . ALA A 1 394 ? -20.155 26.441 40.847 1.00 91.94 394 ALA A CA 1
ATOM 3250 C C . ALA A 1 394 ? -20.420 26.005 39.395 1.00 91.94 394 ALA A C 1
ATOM 3252 O O . ALA A 1 394 ? -21.029 26.762 38.632 1.00 91.94 394 ALA A O 1
ATOM 3253 N N . LEU A 1 395 ? -20.006 24.788 39.023 1.00 91.69 395 LEU A N 1
ATOM 3254 C CA . LEU A 1 395 ? -20.280 24.195 37.711 1.00 91.69 395 LEU A CA 1
ATOM 3255 C C . LEU A 1 395 ? -21.778 23.961 37.492 1.00 91.69 395 LEU A C 1
ATOM 3257 O O . LEU A 1 395 ? -22.298 24.284 36.427 1.00 91.69 395 LEU A O 1
ATOM 3261 N N . GLU A 1 396 ? -22.502 23.475 38.499 1.00 91.62 396 GLU A N 1
ATOM 3262 C CA . GLU A 1 396 ? -23.949 23.265 38.418 1.00 91.62 396 GLU A CA 1
ATOM 3263 C C . GLU A 1 396 ? -24.692 24.591 38.199 1.00 91.62 396 GLU A C 1
ATOM 3265 O O . GLU A 1 396 ? -25.579 24.690 37.348 1.00 91.62 396 GLU A O 1
ATOM 3270 N N . ARG A 1 397 ? -24.304 25.645 38.929 1.00 91.69 397 ARG A N 1
ATOM 3271 C CA . ARG A 1 397 ? -24.857 26.995 38.744 1.00 91.69 397 ARG A CA 1
ATOM 3272 C C . ARG A 1 397 ? -24.521 27.564 37.362 1.00 91.69 397 ARG A C 1
ATOM 3274 O O . ARG A 1 397 ? -25.371 28.228 36.771 1.00 91.69 397 ARG A O 1
ATOM 3281 N N . PHE A 1 398 ? -23.325 27.298 36.836 1.00 90.25 398 PHE A N 1
ATOM 3282 C CA . PHE A 1 398 ? -22.923 27.706 35.486 1.00 90.25 398 PHE A CA 1
ATOM 3283 C C . PHE A 1 398 ? -23.708 26.967 34.393 1.00 90.25 398 PHE A C 1
ATOM 3285 O O . PHE A 1 398 ? -24.213 27.602 33.469 1.00 90.25 398 PHE A O 1
ATOM 3292 N N . ASN A 1 399 ? -23.897 25.655 34.535 1.00 88.44 399 ASN A N 1
ATOM 3293 C CA . ASN A 1 399 ? -24.615 24.819 33.570 1.00 88.44 399 ASN A CA 1
ATOM 3294 C C . ASN A 1 399 ? -26.119 25.144 33.470 1.00 88.44 399 ASN A C 1
ATOM 3296 O O . ASN A 1 399 ? -26.776 24.717 32.524 1.00 88.44 399 ASN A O 1
ATOM 3300 N N . LYS A 1 400 ? -26.668 25.929 34.410 1.00 88.62 400 LYS A N 1
ATOM 3301 C CA . LYS A 1 400 ? -28.043 26.465 34.368 1.00 88.62 400 LYS A CA 1
ATOM 3302 C C . LYS A 1 400 ? -28.183 27.742 33.524 1.00 88.62 400 LYS A C 1
ATOM 3304 O O . LYS A 1 400 ? -29.302 28.228 33.354 1.00 88.62 400 LYS A O 1
ATOM 3309 N N . LEU A 1 401 ? -27.087 28.315 33.020 1.00 84.50 401 LEU A N 1
ATOM 3310 C CA . LEU A 1 401 ? -27.129 29.507 32.171 1.00 84.50 401 LEU A CA 1
ATOM 3311 C C . LEU A 1 401 ? -27.493 29.169 30.715 1.00 84.50 401 LEU A C 1
ATOM 3313 O O . LEU A 1 401 ? -27.112 28.112 30.214 1.00 84.50 401 LEU A O 1
ATOM 3317 N N . PRO A 1 402 ? -28.161 30.085 29.993 1.00 74.94 402 PRO A N 1
ATOM 3318 C CA . PRO A 1 402 ? -28.250 29.999 28.539 1.00 74.94 402 PRO A CA 1
ATOM 3319 C C . PRO A 1 402 ? -26.860 30.181 27.898 1.00 74.94 402 PRO A C 1
ATOM 3321 O O . PRO A 1 402 ? -26.018 30.911 28.420 1.00 74.94 402 PRO A O 1
ATOM 3324 N N . ASP A 1 403 ? -26.632 29.528 26.756 1.00 75.44 403 ASP A N 1
ATOM 3325 C CA . ASP A 1 403 ? -25.423 29.668 25.925 1.00 75.44 403 ASP A CA 1
ATOM 3326 C C . ASP A 1 403 ? -24.087 29.297 26.610 1.00 75.44 403 ASP A C 1
ATOM 3328 O O . ASP A 1 403 ? -23.060 29.956 26.425 1.00 75.44 403 ASP A O 1
ATOM 3332 N N . ILE A 1 404 ? -24.071 28.181 27.356 1.00 78.50 404 ILE A N 1
ATOM 3333 C CA . ILE A 1 404 ? -22.898 27.650 28.086 1.00 78.50 404 ILE A CA 1
ATOM 3334 C C . ILE A 1 404 ? -21.596 27.606 27.265 1.00 78.50 404 ILE A C 1
ATOM 3336 O O . ILE A 1 404 ? -20.521 27.930 27.775 1.00 78.50 404 ILE A O 1
ATOM 3340 N N . TYR A 1 405 ? -21.668 27.262 25.977 1.00 78.12 405 TYR A N 1
ATOM 3341 C CA . TYR A 1 405 ? -20.491 27.132 25.115 1.00 78.12 405 TYR A CA 1
ATOM 3342 C C . TYR A 1 405 ? -19.782 28.469 24.881 1.00 78.12 405 TYR A C 1
ATOM 3344 O O . TYR A 1 405 ? -18.558 28.503 24.767 1.00 78.12 405 TYR A O 1
ATOM 3352 N N . ALA A 1 406 ? -20.523 29.580 24.860 1.00 79.00 406 ALA A N 1
ATOM 3353 C CA . ALA A 1 406 ? -19.952 30.898 24.613 1.00 79.00 406 ALA A CA 1
ATOM 3354 C C . ALA A 1 406 ? -19.171 31.447 25.820 1.00 79.00 406 ALA A C 1
ATOM 3356 O O . ALA A 1 406 ? -18.246 32.243 25.645 1.00 79.00 406 ALA A O 1
ATOM 3357 N N . TYR A 1 407 ? -19.513 31.004 27.036 1.00 84.06 407 TYR A N 1
ATOM 3358 C CA . TYR A 1 407 ? -18.967 31.541 28.286 1.00 84.06 407 TYR A CA 1
ATOM 3359 C C . TYR A 1 407 ? -18.034 30.592 29.037 1.00 84.06 407 TYR A C 1
ATOM 3361 O O . TYR A 1 407 ? -17.526 30.970 30.092 1.00 84.06 407 TYR A O 1
ATOM 3369 N N . ARG A 1 408 ? -17.768 29.386 28.521 1.00 87.69 408 ARG A N 1
ATOM 3370 C CA . ARG A 1 408 ? -17.002 28.370 29.263 1.00 87.69 408 ARG A CA 1
ATOM 3371 C C . ARG A 1 408 ? -15.580 28.817 29.610 1.00 87.69 408 ARG A C 1
ATOM 3373 O O . ARG A 1 408 ? -15.159 28.671 30.751 1.00 87.69 408 ARG A O 1
ATOM 3380 N N . ASN A 1 409 ? -14.874 29.471 28.684 1.00 86.88 409 ASN A N 1
ATOM 3381 C CA . ASN A 1 409 ? -13.566 30.071 28.989 1.00 86.88 409 ASN A CA 1
ATOM 3382 C C . ASN A 1 409 ? -13.676 31.188 30.039 1.00 86.88 409 ASN A C 1
ATOM 3384 O O . ASN A 1 409 ? -12.877 31.243 30.970 1.00 86.88 409 ASN A O 1
ATOM 3388 N N . SER A 1 410 ? -14.683 32.060 29.927 1.00 88.56 410 SER A N 1
ATOM 3389 C CA . SER A 1 410 ? -14.901 33.151 30.885 1.00 88.56 410 SER A CA 1
ATOM 3390 C C . SER A 1 410 ? -15.211 32.639 32.293 1.00 88.56 410 SER A C 1
ATOM 3392 O O . SER A 1 410 ? -14.709 33.210 33.257 1.00 88.56 410 SER A O 1
ATOM 3394 N N . PHE A 1 411 ? -15.968 31.546 32.416 1.00 92.25 411 PHE A N 1
ATOM 3395 C CA . PHE A 1 411 ? -16.237 30.894 33.696 1.00 92.25 411 PHE A CA 1
ATOM 3396 C C . PHE A 1 411 ? -14.944 30.461 34.388 1.00 92.25 411 PHE A C 1
ATOM 3398 O O . PHE A 1 411 ? -14.719 30.830 35.539 1.00 92.25 411 PHE A O 1
ATOM 3405 N N . TRP A 1 412 ? -14.060 29.756 33.678 1.00 92.31 412 TRP A N 1
ATOM 3406 C CA . TRP A 1 412 ? -12.797 29.285 34.249 1.00 92.31 412 TRP A CA 1
ATOM 3407 C C . TRP A 1 412 ? -11.814 30.421 34.559 1.00 92.31 412 TRP A C 1
ATOM 3409 O O . TRP A 1 412 ? -11.129 30.364 35.579 1.00 92.31 412 TRP A O 1
ATOM 3419 N N . ILE A 1 413 ? -11.787 31.488 33.751 1.00 90.75 413 ILE A N 1
ATOM 3420 C CA . ILE A 1 413 ? -11.021 32.710 34.056 1.00 90.75 413 ILE A CA 1
ATOM 3421 C C . ILE A 1 413 ? -11.504 33.339 35.372 1.00 90.75 413 ILE A C 1
ATOM 3423 O O . ILE A 1 413 ? -10.692 33.698 36.228 1.00 90.75 413 ILE A O 1
ATOM 3427 N N . GLU A 1 414 ? -12.820 33.463 35.552 1.00 91.19 414 GLU A N 1
ATOM 3428 C CA . GLU A 1 414 ? -13.420 34.048 36.752 1.00 91.19 414 GLU A CA 1
ATOM 3429 C C . GLU A 1 414 ? -13.258 33.145 37.982 1.00 91.19 414 GLU A C 1
ATOM 3431 O O . GLU A 1 414 ? -12.942 33.632 39.068 1.00 91.19 414 GLU A O 1
ATOM 3436 N N . LEU A 1 415 ? -13.409 31.831 37.836 1.00 92.81 415 LEU A N 1
ATOM 3437 C CA . LEU A 1 415 ? -13.171 30.886 38.925 1.00 92.81 415 LEU A CA 1
ATOM 3438 C C . LEU A 1 415 ? -11.709 30.971 39.387 1.00 92.81 415 LEU A C 1
ATOM 3440 O O . LEU A 1 415 ? -11.442 31.242 40.560 1.00 92.81 415 LEU A O 1
ATOM 3444 N N . ASN A 1 416 ? -10.756 30.855 38.457 1.00 92.06 416 ASN A N 1
ATOM 3445 C CA . ASN A 1 416 ? -9.327 30.921 38.764 1.00 92.06 416 ASN A CA 1
ATOM 3446 C C . ASN A 1 416 ? -8.911 32.280 39.364 1.00 92.06 416 ASN A C 1
ATOM 3448 O O . ASN A 1 416 ? -7.960 32.346 40.144 1.00 92.06 416 ASN A O 1
ATOM 3452 N N . SER A 1 417 ? -9.598 33.385 39.046 1.00 89.44 417 SER A N 1
ATOM 3453 C CA . SER A 1 417 ? -9.269 34.703 39.611 1.00 89.44 417 SER A CA 1
ATOM 3454 C C . SER A 1 417 ? -9.619 34.841 41.100 1.00 89.44 417 SER A C 1
ATOM 3456 O O . SER A 1 417 ? -9.018 35.685 41.772 1.00 89.44 417 SER A O 1
ATOM 3458 N N . ARG A 1 418 ? -10.531 33.999 41.613 1.00 90.00 418 ARG A N 1
ATOM 3459 C CA . ARG A 1 418 ? -11.027 33.991 43.004 1.00 90.00 418 ARG A CA 1
ATOM 3460 C C . ARG A 1 418 ? -10.247 33.073 43.942 1.00 90.00 418 ARG A C 1
ATOM 3462 O O . ARG A 1 418 ? -10.411 33.189 45.153 1.00 90.00 418 ARG A O 1
ATOM 3469 N N . ILE A 1 419 ? -9.397 32.195 43.412 1.00 91.69 419 ILE A N 1
ATOM 3470 C CA . ILE A 1 419 ? -8.571 31.300 44.230 1.00 91.69 419 ILE A CA 1
ATOM 3471 C C . ILE A 1 419 ? -7.405 32.086 44.854 1.00 91.69 419 ILE A C 1
ATOM 3473 O O . ILE A 1 419 ? -6.627 32.715 44.120 1.00 91.69 419 ILE A O 1
ATOM 3477 N N . PRO A 1 420 ? -7.235 32.042 46.190 1.00 88.69 420 PRO A N 1
ATOM 3478 C CA . PRO A 1 420 ? -6.097 32.652 46.855 1.00 88.69 420 PRO A CA 1
ATOM 3479 C C . PRO A 1 420 ? -4.770 32.058 46.396 1.00 88.69 420 PRO A C 1
ATOM 3481 O O . PRO A 1 420 ? -4.604 30.864 46.155 1.00 88.69 420 PRO A O 1
ATOM 3484 N N . GLU A 1 421 ? -3.768 32.919 46.335 1.00 85.25 421 GLU A N 1
ATOM 3485 C CA . GLU A 1 421 ? -2.470 32.604 45.756 1.00 85.25 421 GLU A CA 1
ATOM 3486 C C . GLU A 1 421 ? -1.649 31.558 46.539 1.00 85.25 421 GLU A C 1
ATOM 3488 O O . GLU A 1 421 ? -0.667 31.037 46.004 1.00 85.25 421 GLU A O 1
ATOM 3493 N N . TYR A 1 422 ? -2.014 31.284 47.792 1.00 87.81 422 TYR A N 1
ATOM 3494 C CA . TYR A 1 422 ? -1.424 30.248 48.645 1.00 87.81 422 TYR A CA 1
ATOM 3495 C C . TYR A 1 422 ? -2.164 28.901 48.554 1.00 87.81 422 TYR A C 1
ATOM 3497 O O . TYR A 1 422 ? -1.564 27.874 48.859 1.00 87.81 422 TYR A O 1
ATOM 3505 N N . ASP A 1 423 ? -3.405 28.879 48.053 1.00 90.12 423 ASP A N 1
ATOM 3506 C CA . ASP A 1 423 ? -4.229 27.668 47.923 1.00 90.12 423 ASP A CA 1
ATOM 3507 C C . ASP A 1 423 ? -4.145 27.010 46.541 1.00 90.12 423 ASP A C 1
ATOM 3509 O O . ASP A 1 423 ? -4.715 25.943 46.337 1.00 90.12 423 ASP A O 1
ATOM 3513 N N . ILE A 1 424 ? -3.400 27.592 45.594 1.00 90.56 424 ILE A N 1
ATOM 3514 C CA . ILE A 1 424 ? -3.318 27.135 44.193 1.00 90.56 424 ILE A CA 1
ATOM 3515 C C . ILE A 1 424 ? -3.082 25.621 44.083 1.00 90.56 424 ILE A C 1
ATOM 3517 O O . ILE A 1 424 ? -3.781 24.935 43.343 1.00 90.56 424 ILE A O 1
ATOM 3521 N N . ILE A 1 425 ? -2.100 25.083 44.817 1.00 90.81 425 ILE A N 1
ATOM 3522 C CA . ILE A 1 425 ? -1.745 23.656 44.730 1.00 90.81 425 ILE A CA 1
ATOM 3523 C C . ILE A 1 425 ? -2.845 22.776 45.324 1.00 90.81 425 ILE A C 1
ATOM 3525 O O . ILE A 1 425 ? -3.147 21.719 44.771 1.00 90.81 425 ILE A O 1
ATOM 3529 N N . LYS A 1 426 ? -3.447 23.213 46.437 1.00 91.31 426 LYS A N 1
ATOM 3530 C CA . LYS A 1 426 ? -4.574 22.524 47.069 1.00 91.31 426 LYS A CA 1
ATOM 3531 C C . LYS A 1 426 ? -5.756 22.485 46.101 1.00 91.31 426 LYS A C 1
ATOM 3533 O O . LYS A 1 426 ? -6.233 21.402 45.798 1.00 91.31 426 LYS A O 1
ATOM 3538 N N . TYR A 1 427 ? -6.132 23.635 45.543 1.00 93.31 427 TYR A N 1
ATOM 3539 C CA . TYR A 1 427 ? -7.191 23.773 44.545 1.00 93.31 427 TYR A CA 1
ATOM 3540 C C . TYR A 1 427 ? -6.982 22.849 43.339 1.00 93.31 427 TYR A C 1
ATOM 3542 O O . TYR A 1 427 ? -7.879 22.084 43.007 1.00 93.31 427 TYR A O 1
ATOM 3550 N N . LEU A 1 428 ? -5.799 22.856 42.715 1.00 92.19 428 LEU A N 1
ATOM 3551 C CA . LEU A 1 428 ? -5.544 22.025 41.532 1.00 92.19 428 LEU A CA 1
ATOM 3552 C C . LEU A 1 428 ? -5.608 20.528 41.848 1.00 92.19 428 LEU A C 1
ATOM 3554 O O . LEU A 1 428 ? -6.147 19.763 41.055 1.00 92.19 428 LEU A O 1
ATOM 3558 N N . LYS A 1 429 ? -5.112 20.100 43.016 1.00 92.31 429 LYS A N 1
ATOM 3559 C CA . LYS A 1 429 ? -5.267 18.708 43.463 1.00 92.31 429 LYS A CA 1
ATOM 3560 C C . LYS A 1 429 ? -6.735 18.360 43.701 1.00 92.31 429 LYS A C 1
ATOM 3562 O O . LYS A 1 429 ? -7.177 17.314 43.241 1.00 92.31 429 LYS A O 1
ATOM 3567 N N . THR A 1 430 ? -7.492 19.233 44.364 1.00 93.56 430 THR A N 1
ATOM 3568 C CA . THR A 1 430 ? -8.930 19.048 44.597 1.00 93.56 430 THR A CA 1
ATOM 3569 C C . THR A 1 430 ? -9.697 18.938 43.280 1.00 93.56 430 THR A C 1
ATOM 3571 O O . THR A 1 430 ? -10.445 17.981 43.094 1.00 93.56 430 THR A O 1
ATOM 3574 N N . LEU A 1 431 ? -9.468 19.860 42.341 1.00 93.62 431 LEU A N 1
ATOM 3575 C CA . LEU A 1 431 ? -10.075 19.860 41.008 1.00 93.62 431 LEU A CA 1
ATOM 3576 C C . LEU A 1 431 ? -9.853 18.513 40.304 1.00 93.62 431 LEU A C 1
ATOM 3578 O O . LEU A 1 431 ? -10.789 17.906 39.791 1.00 93.62 431 LEU A O 1
ATOM 3582 N N . VAL A 1 432 ? -8.613 18.019 40.333 1.00 92.56 432 VAL A N 1
ATOM 3583 C CA . VAL A 1 432 ? -8.230 16.768 39.674 1.00 92.56 432 VAL A CA 1
ATOM 3584 C C . VAL A 1 432 ? -8.723 15.532 40.416 1.00 92.56 432 VAL A C 1
ATOM 3586 O O . VAL A 1 432 ? -8.907 14.519 39.766 1.00 92.56 432 VAL A O 1
ATOM 3589 N N . LEU A 1 433 ? -8.967 15.556 41.724 1.00 91.56 433 LEU A N 1
ATOM 3590 C CA . LEU A 1 433 ? -9.405 14.369 42.478 1.00 91.56 433 LEU A CA 1
ATOM 3591 C C . LEU A 1 433 ? -10.931 14.271 42.658 1.00 91.56 433 LEU A C 1
ATOM 3593 O O . LEU A 1 433 ? -11.428 13.230 43.078 1.00 91.56 433 LEU A O 1
ATOM 3597 N N . THR A 1 434 ? -11.682 15.324 42.331 1.00 93.44 434 THR A N 1
ATOM 3598 C CA . THR A 1 434 ? -13.144 15.364 42.504 1.00 93.44 434 THR A CA 1
ATOM 3599 C C . THR A 1 434 ? -13.856 14.536 41.433 1.00 93.44 434 THR A C 1
ATOM 3601 O O . THR A 1 434 ? -13.823 14.913 40.262 1.00 93.44 434 THR A O 1
ATOM 3604 N N . ALA A 1 435 ? -14.516 13.441 41.834 1.00 87.25 435 ALA A N 1
ATOM 3605 C CA . ALA A 1 435 ? -15.038 12.377 40.963 1.00 87.25 435 ALA A CA 1
ATOM 3606 C C . ALA A 1 435 ? -15.939 12.843 39.801 1.00 87.25 435 ALA A C 1
ATOM 3608 O O . ALA A 1 435 ? -15.799 12.324 38.695 1.00 87.25 435 ALA A O 1
ATOM 3609 N N . ASP A 1 436 ? -16.788 13.849 40.020 1.00 90.06 436 ASP A N 1
ATOM 3610 C CA . ASP A 1 436 ? -17.762 14.321 39.022 1.00 90.06 436 ASP A CA 1
ATOM 3611 C C . ASP A 1 436 ? -17.203 15.372 38.042 1.00 90.06 436 ASP A C 1
ATOM 3613 O O . ASP A 1 436 ? -17.924 15.880 37.187 1.00 90.06 436 ASP A O 1
ATOM 3617 N N . ILE A 1 437 ? -15.914 15.711 38.148 1.00 92.00 437 ILE A N 1
ATOM 3618 C CA . ILE A 1 437 ? -15.229 16.608 37.205 1.00 92.00 437 ILE A CA 1
ATOM 3619 C C . ILE A 1 437 ? -14.549 15.774 36.117 1.00 92.00 437 ILE A C 1
ATOM 3621 O O . ILE A 1 437 ? -13.672 14.967 36.430 1.00 92.00 437 ILE A O 1
ATOM 3625 N N . ASP A 1 438 ? -14.936 15.974 34.857 1.00 90.75 438 ASP A N 1
ATOM 3626 C CA . ASP A 1 438 ? -14.349 15.289 33.701 1.00 90.75 438 ASP A CA 1
ATOM 3627 C C . ASP A 1 438 ? -13.025 15.928 33.224 1.00 90.75 438 ASP A C 1
ATOM 3629 O O . ASP A 1 438 ? -12.574 16.968 33.715 1.00 90.75 438 ASP A O 1
ATOM 3633 N N . ASP A 1 439 ? -12.359 15.280 32.268 1.00 89.06 439 ASP A N 1
ATOM 3634 C CA . ASP A 1 439 ? -11.094 15.751 31.703 1.00 89.06 439 ASP A CA 1
ATOM 3635 C C . ASP A 1 439 ? -11.248 17.034 30.875 1.00 89.06 439 ASP A C 1
ATOM 3637 O O . ASP A 1 439 ? -10.324 17.852 30.840 1.00 89.06 439 ASP A O 1
ATOM 3641 N N . TYR A 1 440 ? -12.409 17.264 30.259 1.00 89.31 440 TYR A N 1
ATOM 3642 C CA . TYR A 1 440 ? -12.704 18.505 29.544 1.00 89.31 440 TYR A CA 1
ATOM 3643 C C . TYR A 1 440 ? -12.713 19.711 30.484 1.00 89.31 440 TYR A C 1
ATOM 3645 O O . TYR A 1 440 ? -12.105 20.736 30.167 1.00 89.31 440 TYR A O 1
ATOM 3653 N N . GLU A 1 441 ? -13.347 19.604 31.649 1.00 91.25 441 GLU A N 1
ATOM 3654 C CA . GLU A 1 441 ? -13.366 20.677 32.643 1.00 91.25 441 GLU A CA 1
ATOM 3655 C C . GLU A 1 441 ? -11.977 20.948 33.216 1.00 91.25 441 GLU A C 1
ATOM 3657 O O . GLU A 1 441 ? -11.553 22.105 33.300 1.00 91.25 441 GLU A O 1
ATOM 3662 N N . VAL A 1 442 ? -11.209 19.893 33.504 1.00 91.56 442 VAL A N 1
ATOM 3663 C CA . VAL A 1 442 ? -9.798 20.035 33.889 1.00 91.56 442 VAL A CA 1
ATOM 3664 C C . VAL A 1 442 ? -9.005 20.745 32.785 1.00 91.56 442 VAL A C 1
ATOM 3666 O O . VAL A 1 442 ? -8.230 21.659 33.077 1.00 91.56 442 VAL A O 1
ATOM 3669 N N . LYS A 1 443 ? -9.226 20.402 31.508 1.00 89.25 443 LYS A N 1
ATOM 3670 C CA . LYS A 1 443 ? -8.579 21.071 30.367 1.00 89.25 443 LYS A CA 1
ATOM 3671 C C . LYS A 1 443 ? -8.894 22.561 30.331 1.00 89.25 443 LYS A C 1
ATOM 3673 O O . LYS A 1 443 ? -7.977 23.376 30.201 1.00 89.25 443 LYS A O 1
ATOM 3678 N N . TYR A 1 444 ? -10.171 22.931 30.435 1.00 89.44 444 TYR A N 1
ATOM 3679 C CA . TYR A 1 444 ? -10.584 24.332 30.407 1.00 89.44 444 TYR A CA 1
ATOM 3680 C C . TYR A 1 444 ? -10.011 25.114 31.594 1.00 89.44 444 TYR A C 1
ATOM 3682 O O . TYR A 1 444 ? -9.527 26.234 31.402 1.00 89.44 444 TYR A O 1
ATOM 3690 N N . ALA A 1 445 ? -9.987 24.520 32.789 1.00 90.75 445 ALA A N 1
ATOM 3691 C CA . ALA A 1 445 ? -9.384 25.123 33.973 1.00 90.75 445 ALA A CA 1
ATOM 3692 C C . ALA A 1 445 ? -7.884 25.402 33.783 1.00 90.75 445 ALA A C 1
ATOM 3694 O O . ALA A 1 445 ? -7.416 26.503 34.090 1.00 90.75 445 ALA A O 1
ATOM 3695 N N . LEU A 1 446 ? -7.143 24.425 33.245 1.00 89.25 446 LEU A N 1
ATOM 3696 C CA . LEU A 1 446 ? -5.693 24.501 33.036 1.00 89.25 446 LEU A CA 1
ATOM 3697 C C . LEU A 1 446 ? -5.301 25.440 31.884 1.00 89.25 446 LEU A C 1
ATOM 3699 O O . LEU A 1 446 ? -4.327 26.186 31.989 1.00 89.25 446 LEU A O 1
ATOM 3703 N N . THR A 1 447 ? -6.085 25.460 30.805 1.00 88.38 447 THR A N 1
ATOM 3704 C CA . THR A 1 447 ? -5.855 26.358 29.658 1.00 88.38 447 THR A CA 1
ATOM 3705 C C . THR A 1 447 ? -6.040 27.828 30.057 1.00 88.38 447 THR A C 1
ATOM 3707 O O . THR A 1 447 ? -5.341 28.708 29.558 1.00 88.38 447 THR A O 1
ATOM 3710 N N . ASN A 1 448 ? -6.934 28.098 31.015 1.00 89.44 448 ASN A N 1
ATOM 3711 C CA . ASN A 1 448 ? -7.254 29.439 31.509 1.00 89.44 448 ASN A CA 1
ATOM 3712 C C . ASN A 1 448 ? -6.531 29.796 32.829 1.00 89.44 448 ASN A C 1
ATOM 3714 O O . ASN A 1 448 ? -7.022 30.617 33.611 1.00 89.44 448 ASN A O 1
ATOM 3718 N N . LEU A 1 449 ? -5.371 29.189 33.113 1.00 89.31 449 LEU A N 1
ATOM 3719 C CA . LEU A 1 449 ? -4.588 29.522 34.309 1.00 89.31 449 LEU A CA 1
ATOM 3720 C C . LEU A 1 449 ? -4.008 30.947 34.238 1.00 89.31 449 LEU A C 1
ATOM 3722 O O . LEU A 1 449 ? -3.381 31.301 33.236 1.00 89.31 449 LEU A O 1
ATOM 3726 N N . PRO A 1 450 ? -4.109 31.749 35.318 1.00 89.31 450 PRO A N 1
ATOM 3727 C CA . PRO A 1 450 ? -3.508 33.076 35.372 1.00 89.31 450 PRO A CA 1
ATOM 3728 C C . PRO A 1 450 ? -1.984 33.037 35.182 1.00 89.31 450 PRO A C 1
ATOM 3730 O O . PRO A 1 450 ? -1.280 32.308 35.881 1.00 89.31 450 PRO A O 1
ATOM 3733 N N . GLU A 1 451 ? -1.440 33.907 34.325 1.00 85.94 451 GLU A N 1
ATOM 3734 C CA . GLU A 1 451 ? 0.013 33.997 34.070 1.00 85.94 451 GLU A CA 1
ATOM 3735 C C . GLU A 1 451 ? 0.843 34.253 35.340 1.00 85.94 451 GLU A C 1
ATOM 3737 O O . GLU A 1 451 ? 1.979 33.796 35.466 1.00 85.94 451 GLU A O 1
ATOM 3742 N N . ARG A 1 452 ? 0.260 34.933 36.335 1.00 87.56 452 ARG A N 1
ATOM 3743 C CA . ARG A 1 452 ? 0.881 35.134 37.654 1.00 87.56 452 ARG A CA 1
ATOM 3744 C C . ARG A 1 452 ? 1.151 33.821 38.402 1.00 87.56 452 ARG A C 1
ATOM 3746 O O . ARG A 1 452 ? 2.148 33.732 39.110 1.00 87.56 452 ARG A O 1
ATOM 3753 N N . TRP A 1 453 ? 0.308 32.799 38.237 1.00 88.94 453 TRP A N 1
ATOM 3754 C CA . TRP A 1 453 ? 0.491 31.499 38.891 1.00 88.94 453 TRP A CA 1
ATOM 3755 C C . TRP A 1 453 ? 1.622 30.709 38.243 1.00 88.94 453 TRP A C 1
ATOM 3757 O O . TRP A 1 453 ? 2.464 30.167 38.954 1.00 88.94 453 TRP A O 1
ATOM 3767 N N . LYS A 1 454 ? 1.707 30.731 36.906 1.00 85.19 454 LYS A N 1
ATOM 3768 C CA . LYS A 1 454 ? 2.753 30.036 36.134 1.00 85.19 454 LYS A CA 1
ATOM 3769 C C . LYS A 1 454 ? 4.175 30.493 36.494 1.00 85.19 454 LYS A C 1
ATOM 3771 O O . LYS A 1 454 ? 5.129 29.734 36.340 1.00 85.19 454 LYS A O 1
ATOM 3776 N N . LYS A 1 455 ? 4.323 31.720 37.008 1.00 86.81 455 LYS A N 1
ATOM 3777 C CA . LYS A 1 455 ? 5.601 32.297 37.461 1.00 86.81 455 LYS A CA 1
ATOM 3778 C C . LYS A 1 455 ? 5.988 31.925 38.898 1.00 86.81 455 LYS A C 1
ATOM 3780 O O . LYS A 1 455 ? 7.111 32.212 39.303 1.00 86.81 455 LYS A O 1
ATOM 3785 N N . LYS A 1 456 ? 5.094 31.320 39.692 1.00 89.00 456 LYS A N 1
ATOM 3786 C CA . LYS A 1 456 ? 5.410 30.938 41.076 1.00 89.00 456 LYS A CA 1
ATOM 3787 C C . LYS A 1 456 ? 6.307 29.709 41.131 1.00 89.00 456 LYS A C 1
ATOM 3789 O O . LYS A 1 456 ? 6.005 28.688 40.523 1.00 89.00 456 LYS A O 1
ATOM 3794 N N . ILE A 1 457 ? 7.329 29.772 41.983 1.00 87.81 457 ILE A N 1
ATOM 3795 C CA . ILE A 1 457 ? 8.258 28.658 42.231 1.00 87.81 457 ILE A CA 1
ATOM 3796 C C . ILE A 1 457 ? 7.511 27.426 42.762 1.00 87.81 457 ILE A C 1
ATOM 3798 O O . ILE A 1 457 ? 7.730 26.319 42.283 1.00 87.81 457 ILE A O 1
ATOM 3802 N N . SER A 1 458 ? 6.579 27.608 43.705 1.00 87.31 458 SER A N 1
ATOM 3803 C CA . SER A 1 458 ? 5.783 26.500 44.251 1.00 87.31 458 SER A CA 1
ATOM 3804 C C . SER A 1 458 ? 4.911 25.823 43.192 1.00 87.31 458 SER A C 1
ATOM 3806 O O . SER A 1 458 ? 4.778 24.602 43.210 1.00 87.31 458 SER A O 1
ATOM 3808 N N . PHE A 1 459 ? 4.356 26.596 42.255 1.00 88.62 459 PHE A N 1
ATOM 3809 C CA . PHE A 1 459 ? 3.599 26.073 41.121 1.00 88.62 459 PHE A CA 1
ATOM 3810 C C . PHE A 1 459 ? 4.506 25.284 40.179 1.00 88.62 459 PHE A C 1
ATOM 3812 O O . PHE A 1 459 ? 4.237 24.114 39.940 1.00 88.62 459 PHE A O 1
ATOM 3819 N N . GLN A 1 460 ? 5.619 25.872 39.731 1.00 87.06 460 GLN A N 1
ATOM 3820 C CA . GLN A 1 460 ? 6.578 25.207 38.841 1.00 87.06 460 GLN A CA 1
ATOM 3821 C C . GLN A 1 460 ? 7.126 23.902 39.436 1.00 87.06 460 GLN A C 1
ATOM 3823 O O . GLN A 1 460 ? 7.217 22.904 38.729 1.00 87.06 460 GLN A O 1
ATOM 3828 N N . HIS A 1 461 ? 7.417 23.881 40.741 1.00 88.62 461 HIS A N 1
ATOM 3829 C CA . HIS A 1 461 ? 7.886 22.685 41.443 1.00 88.62 461 HIS A CA 1
ATOM 3830 C C . HIS A 1 461 ? 6.816 21.583 41.552 1.00 88.62 461 HIS A C 1
ATOM 3832 O O . HIS A 1 461 ? 7.142 20.403 41.501 1.00 88.62 461 HIS A O 1
ATOM 3838 N N . ASN A 1 462 ? 5.537 21.935 41.732 1.00 90.06 462 ASN A N 1
ATOM 3839 C CA . ASN A 1 462 ? 4.454 20.955 41.923 1.00 90.06 462 ASN A CA 1
ATOM 3840 C C . ASN A 1 462 ? 3.730 20.569 40.625 1.00 90.06 462 ASN A C 1
ATOM 3842 O O . ASN A 1 462 ? 2.972 19.601 40.622 1.00 90.06 462 ASN A O 1
ATOM 3846 N N . LEU A 1 463 ? 3.946 21.305 39.536 1.00 87.31 463 LEU A N 1
ATOM 3847 C CA . LEU A 1 463 ? 3.303 21.066 38.247 1.00 87.31 463 LEU A CA 1
ATOM 3848 C C . LEU A 1 463 ? 3.510 19.632 37.715 1.00 87.31 463 LEU A C 1
ATOM 3850 O O . LEU A 1 463 ? 2.511 19.031 37.317 1.00 87.31 463 LEU A O 1
ATOM 3854 N N . PRO A 1 464 ? 4.719 19.029 37.782 1.00 88.56 464 PRO A N 1
ATOM 3855 C CA . PRO A 1 464 ? 4.922 17.637 37.366 1.00 88.56 464 PRO A CA 1
ATOM 3856 C C . PRO A 1 464 ? 4.010 16.651 38.110 1.00 88.56 464 PRO A C 1
ATOM 3858 O O . PRO A 1 464 ? 3.350 15.817 37.494 1.00 88.56 464 PRO A O 1
ATOM 3861 N N . GLN A 1 465 ? 3.871 16.817 39.429 1.00 90.56 465 GLN A N 1
ATOM 3862 C CA . GLN A 1 465 ? 2.996 15.978 40.250 1.00 90.56 465 GLN A CA 1
ATOM 3863 C C . GLN A 1 465 ? 1.510 16.181 39.918 1.00 90.56 465 GLN A C 1
ATOM 3865 O O . GLN A 1 465 ? 0.729 15.235 39.989 1.00 90.56 465 GLN A O 1
ATOM 3870 N N . ILE A 1 466 ? 1.098 17.402 39.562 1.00 90.19 466 ILE A N 1
ATOM 3871 C CA . ILE A 1 466 ? -0.279 17.675 39.126 1.00 90.19 466 ILE A CA 1
ATOM 3872 C C . ILE A 1 466 ? -0.560 16.953 37.804 1.00 90.19 466 ILE A C 1
ATOM 3874 O O . ILE A 1 466 ? -1.592 16.297 37.683 1.00 90.19 466 ILE A O 1
ATOM 3878 N N . TYR A 1 467 ? 0.367 16.999 36.843 1.00 89.94 467 TYR A N 1
ATOM 3879 C CA . TYR A 1 467 ? 0.230 16.250 35.592 1.00 89.94 467 TYR A CA 1
ATOM 3880 C C . TYR A 1 467 ? 0.205 14.742 35.810 1.00 89.94 467 TYR A C 1
ATOM 3882 O O . TYR A 1 467 ? -0.631 14.074 35.206 1.00 89.94 467 TYR A O 1
ATOM 3890 N N . LYS A 1 468 ? 1.032 14.217 36.719 1.00 91.81 468 LYS A N 1
ATOM 3891 C CA . LYS A 1 468 ? 0.987 12.809 37.126 1.00 91.81 468 LYS A CA 1
ATOM 3892 C C . LYS A 1 468 ? -0.392 12.409 37.661 1.00 91.81 468 LYS A C 1
ATOM 3894 O O . LYS A 1 468 ? -0.934 11.393 37.243 1.00 91.81 468 LYS A O 1
ATOM 3899 N N . LEU A 1 469 ? -1.001 13.229 38.522 1.00 93.12 469 LEU A N 1
ATOM 3900 C CA . LEU A 1 469 ? -2.348 12.975 39.057 1.00 93.12 469 LEU A CA 1
ATOM 3901 C C . LEU A 1 469 ? -3.429 12.998 37.968 1.00 93.12 469 LEU A C 1
ATOM 3903 O O . LEU A 1 469 ? -4.297 12.127 37.946 1.00 93.12 469 LEU A O 1
ATOM 3907 N N . ILE A 1 470 ? -3.366 13.969 37.051 1.00 91.69 470 ILE A N 1
ATOM 3908 C CA . ILE A 1 470 ? -4.285 14.062 35.904 1.00 91.69 470 ILE A CA 1
ATOM 3909 C C . ILE A 1 470 ? -4.159 12.810 35.034 1.00 91.69 470 ILE A C 1
ATOM 3911 O O . ILE A 1 470 ? -5.159 12.183 34.685 1.00 91.69 470 ILE A O 1
ATOM 3915 N N . ALA A 1 471 ? -2.920 12.436 34.725 1.00 90.56 471 ALA A N 1
ATOM 3916 C CA . ALA A 1 471 ? -2.585 11.280 33.917 1.00 90.56 471 ALA A CA 1
ATOM 3917 C C . ALA A 1 471 ? -3.053 9.963 34.552 1.00 90.56 471 ALA A C 1
ATOM 3919 O O . ALA A 1 471 ? -3.609 9.124 33.851 1.00 90.56 471 ALA A O 1
ATOM 3920 N N . ALA A 1 472 ? -2.901 9.811 35.870 1.00 92.94 472 ALA A N 1
ATOM 3921 C CA . ALA A 1 472 ? -3.363 8.638 36.608 1.00 92.94 472 ALA A CA 1
ATOM 3922 C C . ALA A 1 472 ? -4.885 8.530 36.667 1.00 92.94 472 ALA A C 1
ATOM 3924 O O . ALA A 1 472 ? -5.427 7.438 36.511 1.00 92.94 472 ALA A O 1
ATOM 3925 N N . ARG A 1 473 ? -5.592 9.650 36.853 1.00 91.38 473 ARG A N 1
ATOM 3926 C CA . ARG A 1 473 ? -7.055 9.638 36.931 1.00 91.38 473 ARG A CA 1
ATOM 3927 C C . ARG A 1 473 ? -7.711 9.331 35.588 1.00 91.38 473 ARG A C 1
ATOM 3929 O O . ARG A 1 473 ? -8.621 8.512 35.529 1.00 91.38 473 ARG A O 1
ATOM 3936 N N . PHE A 1 474 ? -7.253 9.972 34.516 1.00 90.50 474 PHE A N 1
ATOM 3937 C CA . PHE A 1 474 ? -7.847 9.838 33.180 1.00 90.50 474 PHE A CA 1
ATOM 3938 C C . PHE A 1 474 ? -6.989 8.967 32.250 1.00 90.50 474 PHE A C 1
ATOM 3940 O O . PHE A 1 474 ? -6.954 9.172 31.034 1.00 90.50 474 PHE A O 1
ATOM 3947 N N . PHE A 1 475 ? -6.292 7.978 32.819 1.00 89.44 475 PHE A N 1
ATOM 3948 C CA . PHE A 1 475 ? -5.307 7.153 32.115 1.00 89.44 475 PHE A CA 1
ATOM 3949 C C . PHE A 1 475 ? -5.867 6.479 30.854 1.00 89.44 475 PHE A C 1
ATOM 3951 O O . PHE A 1 475 ? -5.154 6.366 29.863 1.00 89.44 475 PHE A O 1
ATOM 3958 N N . LEU A 1 476 ? -7.148 6.083 30.838 1.00 86.56 476 LEU A N 1
ATOM 3959 C CA . LEU A 1 476 ? -7.781 5.480 29.658 1.00 86.56 476 LEU A CA 1
ATOM 3960 C C . LEU A 1 476 ? -7.875 6.450 28.474 1.00 86.56 476 LEU A C 1
ATOM 3962 O O . LEU A 1 476 ? -7.616 6.037 27.342 1.00 86.56 476 LEU A O 1
ATOM 3966 N N . ASN A 1 477 ? -8.188 7.725 28.717 1.00 84.31 477 ASN A N 1
ATOM 3967 C CA . ASN A 1 477 ? -8.271 8.736 27.661 1.00 84.31 477 ASN A CA 1
ATOM 3968 C C . ASN A 1 477 ? -6.871 9.075 27.139 1.00 84.31 477 ASN A C 1
ATOM 3970 O O . ASN A 1 477 ? -6.651 9.127 25.931 1.00 84.31 477 ASN A O 1
ATOM 3974 N N . TYR A 1 478 ? -5.899 9.224 28.042 1.00 83.88 478 TYR A N 1
ATOM 3975 C CA . TYR A 1 478 ? -4.523 9.576 27.676 1.00 83.88 478 TYR A CA 1
ATOM 3976 C C . TYR A 1 478 ? -3.665 8.388 27.226 1.00 83.88 478 TYR A C 1
ATOM 3978 O O . TYR A 1 478 ? -2.584 8.587 26.675 1.00 83.88 478 TYR A O 1
ATOM 3986 N N . SER A 1 479 ? -4.158 7.155 27.379 1.00 76.12 479 SER A N 1
ATOM 3987 C CA . SER A 1 479 ? -3.570 5.975 26.733 1.00 76.12 479 SER A CA 1
ATOM 3988 C C . SER A 1 479 ? -3.685 6.022 25.205 1.00 76.12 479 SER A C 1
ATOM 3990 O O . SER A 1 479 ? -2.937 5.341 24.511 1.00 76.12 479 SER A O 1
ATOM 3992 N N . VAL A 1 480 ? -4.587 6.853 24.668 1.00 76.81 480 VAL A N 1
ATOM 3993 C CA . VAL A 1 480 ? -4.599 7.208 23.247 1.00 76.81 480 VAL A CA 1
ATOM 3994 C C . VAL A 1 480 ? -3.562 8.308 23.029 1.00 76.81 480 VAL A C 1
ATOM 3996 O O . VAL A 1 480 ? -3.796 9.466 23.376 1.00 76.81 480 VAL A O 1
ATOM 3999 N N . GLU A 1 481 ? -2.411 7.935 22.461 1.00 69.69 481 GLU A N 1
ATOM 4000 C CA . GLU A 1 481 ? -1.223 8.796 22.348 1.00 69.69 481 GLU A CA 1
ATOM 4001 C C . GLU A 1 481 ? -1.537 10.170 21.727 1.00 69.69 481 GLU A C 1
ATOM 4003 O O . GLU A 1 481 ? -1.131 11.199 22.259 1.00 69.69 481 GLU A O 1
ATOM 4008 N N . GLU A 1 482 ? -2.315 10.208 20.643 1.00 72.75 482 GLU A N 1
ATOM 4009 C CA . GLU A 1 482 ? -2.705 11.449 19.955 1.00 72.75 482 GLU A CA 1
ATOM 4010 C C . GLU A 1 482 ? -3.549 12.372 20.843 1.00 72.75 482 GLU A C 1
ATOM 4012 O O . GLU A 1 482 ? -3.295 13.576 20.913 1.00 72.75 482 GLU A O 1
ATOM 4017 N N . PHE A 1 483 ? -4.532 11.809 21.551 1.00 75.88 483 PHE A N 1
ATOM 4018 C CA . PHE A 1 483 ? -5.437 12.579 22.400 1.00 75.88 483 PHE A CA 1
ATOM 4019 C C . PHE A 1 483 ? -4.697 13.175 23.595 1.00 75.88 483 PHE A C 1
ATOM 4021 O O . PHE A 1 483 ? -4.815 14.372 23.861 1.00 75.88 483 PHE A O 1
ATOM 4028 N N . GLY A 1 484 ? -3.896 12.369 24.296 1.00 76.88 484 GLY A N 1
ATOM 4029 C CA . GLY A 1 484 ? -3.147 12.879 25.437 1.00 76.88 484 GLY A CA 1
ATOM 4030 C C . GLY A 1 484 ? -2.043 13.851 25.017 1.00 76.88 484 GLY A C 1
ATOM 4031 O O . GLY A 1 484 ? -1.909 14.899 25.650 1.00 76.88 484 GLY A O 1
ATOM 4032 N N . LYS A 1 485 ? -1.325 13.615 23.906 1.00 77.62 485 LYS A N 1
ATOM 4033 C CA . LYS A 1 485 ? -0.384 14.612 23.361 1.00 77.62 485 LYS A CA 1
ATOM 4034 C C . LYS A 1 485 ? -1.080 15.935 23.061 1.00 77.62 485 LYS A C 1
ATOM 4036 O O . LYS A 1 485 ? -0.576 16.976 23.475 1.00 77.62 485 LYS A O 1
ATOM 4041 N N . GLN A 1 486 ? -2.247 15.911 22.414 1.00 79.44 486 GLN A N 1
ATOM 4042 C CA . GLN A 1 486 ? -3.017 17.126 22.140 1.00 79.44 486 GLN A CA 1
ATOM 4043 C C . GLN A 1 486 ? -3.458 17.829 23.432 1.00 79.44 486 GLN A C 1
ATOM 4045 O O . GLN A 1 486 ? -3.333 19.046 23.542 1.00 79.44 486 GLN A O 1
ATOM 4050 N N . PHE A 1 487 ? -3.929 17.080 24.432 1.00 83.75 487 PHE A N 1
ATOM 4051 C CA . PHE A 1 487 ? -4.347 17.634 25.720 1.00 83.75 487 PHE A CA 1
ATOM 4052 C C . PHE A 1 487 ? -3.223 18.429 26.398 1.00 83.75 487 PHE A C 1
ATOM 4054 O O . PHE A 1 487 ? -3.408 19.597 26.745 1.00 83.75 487 PHE A O 1
ATOM 4061 N N . PHE A 1 488 ? -2.039 17.828 26.546 1.00 80.31 488 PHE A N 1
ATOM 4062 C CA . PHE A 1 488 ? -0.902 18.500 27.183 1.00 80.31 488 PHE A CA 1
ATOM 4063 C C . PHE A 1 488 ? -0.275 19.577 26.282 1.00 80.31 488 PHE A C 1
ATOM 4065 O O . PHE A 1 488 ? 0.277 20.562 26.789 1.00 80.31 488 PHE A O 1
ATOM 4072 N N . HIS A 1 489 ? -0.411 19.445 24.957 1.00 80.19 489 HIS A N 1
ATOM 4073 C CA . HIS A 1 489 ? -0.047 20.497 24.013 1.00 80.19 489 HIS A CA 1
ATOM 4074 C C . HIS A 1 489 ? -0.889 21.756 24.202 1.00 80.19 489 HIS A C 1
ATOM 4076 O O . HIS A 1 489 ? -0.340 22.854 24.251 1.00 80.19 489 HIS A O 1
ATOM 4082 N N . ASP A 1 490 ? -2.199 21.620 24.377 1.00 78.31 490 ASP A N 1
ATOM 4083 C CA . ASP A 1 490 ? -3.090 22.773 24.524 1.00 78.31 490 ASP A CA 1
ATOM 4084 C C . ASP A 1 490 ? -2.827 23.559 25.823 1.00 78.31 490 ASP A C 1
ATOM 4086 O O . ASP A 1 490 ? -3.014 24.775 25.863 1.00 78.31 490 ASP A O 1
ATOM 4090 N N . ILE A 1 491 ? -2.333 22.890 26.870 1.00 77.25 491 ILE A N 1
ATOM 4091 C CA . ILE A 1 491 ? -2.086 23.499 28.187 1.00 77.25 491 ILE A CA 1
ATOM 4092 C C . ILE A 1 491 ? -0.736 24.226 28.247 1.00 77.25 491 ILE A C 1
ATOM 4094 O O . ILE A 1 491 ? -0.654 25.349 28.752 1.00 77.25 491 ILE A O 1
ATOM 4098 N N . GLU A 1 492 ? 0.338 23.604 27.751 1.00 72.31 492 GLU A N 1
ATOM 4099 C CA . GLU A 1 492 ? 1.707 24.115 27.941 1.00 72.31 492 GLU A CA 1
ATOM 4100 C C . GLU A 1 492 ? 2.529 24.173 26.644 1.00 72.31 492 GLU A C 1
ATOM 4102 O O . GLU A 1 492 ? 3.732 24.427 26.669 1.00 72.31 492 GLU A O 1
ATOM 4107 N N . LYS A 1 493 ? 1.905 23.935 25.485 1.00 67.81 493 LYS A N 1
ATOM 4108 C CA . LYS A 1 493 ? 2.577 23.811 24.178 1.00 67.81 493 LYS A CA 1
ATOM 4109 C C . LYS A 1 493 ? 3.673 22.739 24.152 1.00 67.81 493 LYS A C 1
ATOM 4111 O O . LYS A 1 493 ? 4.545 22.766 23.279 1.00 67.81 493 LYS A O 1
ATOM 4116 N N . ARG A 1 494 ? 3.630 21.772 25.075 1.00 63.75 494 ARG A N 1
ATOM 4117 C CA . ARG A 1 494 ? 4.519 20.600 25.072 1.00 63.75 494 ARG A CA 1
ATOM 4118 C C . ARG A 1 494 ? 4.108 19.653 23.945 1.00 63.75 494 ARG A C 1
ATOM 4120 O O . ARG A 1 494 ? 2.929 19.545 23.639 1.00 63.75 494 ARG A O 1
ATOM 4127 N N . LYS A 1 495 ? 5.071 19.021 23.270 1.00 54.78 495 LYS A N 1
ATOM 4128 C CA . LYS A 1 495 ? 4.793 18.104 22.144 1.00 54.78 495 LYS A CA 1
ATOM 4129 C C . LYS A 1 495 ? 4.891 16.620 22.514 1.00 54.78 495 LYS A C 1
ATOM 4131 O O . LYS A 1 495 ? 4.301 15.804 21.817 1.00 54.78 495 LYS A O 1
ATOM 4136 N N . ASP A 1 496 ? 5.565 16.300 23.619 1.00 62.41 496 ASP A N 1
ATOM 4137 C CA . ASP A 1 496 ? 5.828 14.931 24.069 1.00 62.41 496 ASP A CA 1
ATOM 4138 C C . ASP A 1 496 ? 5.399 14.731 25.528 1.00 62.41 496 ASP A C 1
ATOM 4140 O O . ASP A 1 496 ? 5.321 15.693 26.303 1.00 62.41 496 ASP A O 1
ATOM 4144 N N . TYR A 1 497 ? 5.142 13.475 25.907 1.00 68.62 497 TYR A N 1
ATOM 4145 C CA . TYR A 1 497 ? 4.881 13.114 27.298 1.00 68.62 497 TYR A CA 1
ATOM 4146 C C . TYR A 1 497 ? 6.146 13.279 28.145 1.00 68.62 497 TYR A C 1
ATOM 4148 O O . TYR A 1 497 ? 7.201 12.735 27.821 1.00 68.62 497 TYR A O 1
ATOM 4156 N N . SER A 1 498 ? 6.044 14.017 29.255 1.00 73.94 498 SER A N 1
ATOM 4157 C CA . SER A 1 498 ? 7.088 14.012 30.282 1.00 73.94 498 SER A CA 1
ATOM 4158 C C . SER A 1 498 ? 7.066 12.694 31.060 1.00 73.94 498 SER A C 1
ATOM 4160 O O . SER A 1 498 ? 6.044 12.004 31.090 1.00 73.94 498 SER A O 1
ATOM 4162 N N . SER A 1 499 ? 8.179 12.374 31.730 1.00 80.88 499 SER A N 1
ATOM 4163 C CA . SER A 1 499 ? 8.291 11.187 32.596 1.00 80.88 499 SER A CA 1
ATOM 4164 C C . SER A 1 499 ? 7.122 11.089 33.581 1.00 80.88 499 SER A C 1
ATOM 4166 O O . SER A 1 499 ? 6.534 10.027 33.732 1.00 80.88 499 SER A O 1
ATOM 4168 N N . ASP A 1 500 ? 6.707 12.213 34.171 1.00 85.38 500 ASP A N 1
ATOM 4169 C CA . ASP A 1 500 ? 5.630 12.253 35.169 1.00 85.38 500 ASP A CA 1
ATOM 4170 C C . ASP A 1 500 ? 4.258 11.867 34.597 1.00 85.38 500 ASP A C 1
ATOM 4172 O O . ASP A 1 500 ? 3.447 11.250 35.286 1.00 85.38 500 ASP A O 1
ATOM 4176 N N . ILE A 1 501 ? 3.985 12.220 33.333 1.00 85.81 501 ILE A N 1
ATOM 4177 C CA . ILE A 1 501 ? 2.731 11.860 32.658 1.00 85.81 501 ILE A CA 1
ATOM 4178 C C . ILE A 1 501 ? 2.711 10.355 32.399 1.00 85.81 501 ILE A C 1
ATOM 4180 O O . ILE A 1 501 ? 1.712 9.703 32.692 1.00 85.81 501 ILE A O 1
ATOM 4184 N N . LEU A 1 502 ? 3.817 9.797 31.896 1.00 86.31 502 LEU A N 1
ATOM 4185 C CA . LEU A 1 502 ? 3.942 8.354 31.680 1.00 86.31 502 LEU A CA 1
ATOM 4186 C C . LEU A 1 502 ? 3.806 7.584 32.995 1.00 86.31 502 LEU A C 1
ATOM 4188 O O . LEU A 1 502 ? 3.044 6.623 33.059 1.00 86.31 502 LEU A O 1
ATOM 4192 N N . GLU A 1 503 ? 4.480 8.038 34.053 1.00 89.38 503 GLU A N 1
ATOM 4193 C CA . GLU A 1 503 ? 4.335 7.471 35.394 1.00 89.38 503 GLU A CA 1
ATOM 4194 C C . GLU A 1 503 ? 2.886 7.509 35.876 1.00 89.38 503 GLU A C 1
ATOM 4196 O O . GLU A 1 503 ? 2.404 6.516 36.411 1.00 89.38 503 GLU A O 1
ATOM 4201 N N . GLY A 1 504 ? 2.185 8.626 35.666 1.00 91.44 504 GLY A N 1
ATOM 4202 C CA . GLY A 1 504 ? 0.776 8.753 36.020 1.00 91.44 504 GLY A CA 1
ATOM 4203 C C . GLY A 1 504 ? -0.099 7.765 35.255 1.00 91.44 504 GLY A C 1
ATOM 4204 O O . GLY A 1 504 ? -0.862 7.033 35.875 1.00 91.44 504 GLY A O 1
ATOM 4205 N N . ILE A 1 505 ? 0.049 7.671 33.928 1.00 89.69 505 ILE A N 1
ATOM 4206 C CA . ILE A 1 505 ? -0.698 6.696 33.114 1.00 89.69 505 ILE A CA 1
ATOM 4207 C C . ILE A 1 505 ? -0.447 5.272 33.635 1.00 89.69 505 ILE A C 1
ATOM 4209 O O . ILE A 1 505 ? -1.403 4.534 33.871 1.00 89.69 505 ILE A O 1
ATOM 4213 N N . ILE A 1 506 ? 0.817 4.897 33.864 1.00 90.62 506 ILE A N 1
ATOM 4214 C CA . ILE A 1 506 ? 1.200 3.576 34.387 1.00 90.62 506 ILE A CA 1
ATOM 4215 C C . ILE A 1 506 ? 0.572 3.324 35.765 1.00 90.62 506 ILE A C 1
ATOM 4217 O O . ILE A 1 506 ? 0.012 2.255 35.991 1.00 90.62 506 ILE A O 1
ATOM 4221 N N . GLU A 1 507 ? 0.613 4.303 36.669 1.00 92.44 507 GLU A N 1
ATOM 4222 C CA . GLU A 1 507 ? -0.011 4.219 37.993 1.00 92.44 507 GLU A CA 1
ATOM 4223 C C . GLU A 1 507 ? -1.532 4.021 37.890 1.00 92.44 507 GLU A C 1
ATOM 4225 O O . GLU A 1 507 ? -2.094 3.173 38.585 1.00 92.44 507 GLU A O 1
ATOM 4230 N N . GLY A 1 508 ? -2.193 4.723 36.965 1.00 91.19 508 GLY A N 1
ATOM 4231 C CA . GLY A 1 508 ? -3.612 4.532 36.659 1.00 91.19 508 GLY A CA 1
ATOM 4232 C C . GLY A 1 508 ? -3.932 3.105 36.202 1.00 91.19 508 GLY A C 1
ATOM 4233 O O . GLY A 1 508 ? -4.882 2.499 36.703 1.00 91.19 508 GLY A O 1
ATOM 4234 N N . PHE A 1 509 ? -3.103 2.534 35.321 1.00 90.81 509 PHE A N 1
ATOM 4235 C CA . PHE A 1 509 ? -3.221 1.138 34.888 1.00 90.81 509 PHE A CA 1
ATOM 4236 C C . PHE A 1 509 ? -3.013 0.143 36.039 1.00 90.81 509 PHE A C 1
ATOM 4238 O O . PHE A 1 509 ? -3.795 -0.798 36.170 1.00 90.81 509 PHE A O 1
ATOM 4245 N N . ILE A 1 510 ? -1.995 0.346 36.881 1.00 90.62 510 ILE A N 1
ATOM 4246 C CA . ILE A 1 510 ? -1.695 -0.528 38.029 1.00 90.62 510 ILE A CA 1
ATOM 4247 C C . ILE A 1 510 ? -2.870 -0.535 39.013 1.00 90.62 510 ILE A C 1
ATOM 4249 O O . ILE A 1 510 ? -3.375 -1.604 39.363 1.00 90.62 510 ILE A O 1
ATOM 4253 N N . ASN A 1 511 ? -3.347 0.653 39.395 1.00 90.69 511 ASN A N 1
ATOM 4254 C CA . ASN A 1 511 ? -4.396 0.827 40.401 1.00 90.69 511 ASN A CA 1
ATOM 4255 C C . ASN A 1 511 ? -5.769 0.303 39.954 1.00 90.69 511 ASN A C 1
ATOM 4257 O O . ASN A 1 511 ? -6.625 0.053 40.798 1.00 90.69 511 ASN A O 1
ATOM 4261 N N . ASN A 1 512 ? -5.989 0.129 38.647 1.00 87.94 512 ASN A N 1
ATOM 4262 C CA . ASN A 1 512 ? -7.260 -0.342 38.088 1.00 87.94 512 ASN A CA 1
ATOM 4263 C C . ASN A 1 512 ? -7.152 -1.706 37.394 1.00 87.94 512 ASN A C 1
ATOM 4265 O O . ASN A 1 512 ? -8.099 -2.117 36.726 1.00 87.94 512 ASN A O 1
ATOM 4269 N N . SER A 1 513 ? -6.023 -2.406 37.540 1.00 83.56 513 SER A N 1
ATOM 4270 C CA . SER A 1 513 ? -5.670 -3.579 36.731 1.00 83.56 513 SER A CA 1
ATOM 4271 C C . SER A 1 513 ? -6.706 -4.711 36.729 1.00 83.56 513 SER A C 1
ATOM 4273 O O . SER A 1 513 ? -6.824 -5.383 35.713 1.00 83.56 513 SER A O 1
ATOM 4275 N N . GLU A 1 514 ? -7.491 -4.900 37.791 1.00 83.19 514 GLU A N 1
ATOM 4276 C CA . GLU A 1 514 ? -8.520 -5.953 37.872 1.00 83.19 514 GLU A CA 1
ATOM 4277 C C . GLU A 1 514 ? -9.808 -5.638 37.086 1.00 83.19 514 GLU A C 1
ATOM 4279 O O . GLU A 1 514 ? -10.547 -6.550 36.725 1.00 83.19 514 GLU A O 1
ATOM 4284 N N . ASN A 1 515 ? -10.073 -4.361 36.787 1.00 84.19 515 ASN A N 1
ATOM 4285 C CA . ASN A 1 515 ? -11.323 -3.898 36.167 1.00 84.19 515 ASN A CA 1
ATOM 4286 C C . ASN A 1 515 ? -11.156 -3.488 34.691 1.00 84.19 515 ASN A C 1
ATOM 4288 O O . ASN A 1 515 ? -12.054 -2.880 34.102 1.00 84.19 515 ASN A O 1
ATOM 4292 N N . LEU A 1 516 ? -9.999 -3.772 34.085 1.00 85.81 516 LEU A N 1
ATOM 4293 C CA . LEU A 1 516 ? -9.700 -3.381 32.709 1.00 85.81 516 LEU A CA 1
ATOM 4294 C C . LEU A 1 516 ? -10.246 -4.377 31.688 1.00 85.81 516 LEU A C 1
ATOM 4296 O O . LEU A 1 516 ? -10.174 -5.591 31.850 1.00 85.81 516 LEU A O 1
ATOM 4300 N N . GLN A 1 517 ? -10.722 -3.838 30.569 1.00 83.06 517 GLN A N 1
ATOM 4301 C CA . GLN A 1 517 ? -11.026 -4.625 29.379 1.00 83.06 517 GLN A CA 1
ATOM 4302 C C . GLN A 1 517 ? -9.742 -4.923 28.589 1.00 83.06 517 GLN A C 1
ATOM 4304 O O . GLN A 1 517 ? -8.779 -4.155 28.640 1.00 83.06 517 GLN A O 1
ATOM 4309 N N . ALA A 1 518 ? -9.752 -5.992 27.790 1.00 81.19 518 ALA A N 1
ATOM 4310 C CA . ALA A 1 518 ? -8.627 -6.411 26.946 1.00 81.19 518 ALA A CA 1
ATOM 4311 C C . ALA A 1 518 ? -8.051 -5.270 26.081 1.00 81.19 518 ALA A C 1
ATOM 4313 O O . ALA A 1 518 ? -6.838 -5.058 26.040 1.00 81.19 518 ALA A O 1
ATOM 4314 N N . ASN A 1 519 ? -8.930 -4.464 25.475 1.00 81.88 519 ASN A N 1
ATOM 4315 C CA . ASN A 1 519 ? -8.565 -3.290 24.676 1.00 81.88 519 ASN A CA 1
ATOM 4316 C C . ASN A 1 519 ? -7.655 -2.300 25.418 1.00 81.88 519 ASN A C 1
ATOM 4318 O O . ASN A 1 519 ? -6.768 -1.704 24.804 1.00 81.88 519 ASN A O 1
ATOM 4322 N N . SER A 1 520 ? -7.841 -2.132 26.729 1.00 85.12 520 SER A N 1
ATOM 4323 C CA . SER A 1 520 ? -7.019 -1.233 27.540 1.00 85.12 520 SER A CA 1
ATOM 4324 C C . SER A 1 520 ? -5.573 -1.724 27.633 1.00 85.12 520 SER A C 1
ATOM 4326 O O . SER A 1 520 ? -4.652 -0.913 27.561 1.00 85.12 520 SER A O 1
ATOM 4328 N N . TYR A 1 521 ? -5.346 -3.039 27.716 1.00 86.19 521 TYR A N 1
ATOM 4329 C CA . TYR A 1 521 ? -3.991 -3.599 27.754 1.00 86.19 521 TYR A CA 1
ATOM 4330 C C . TYR A 1 521 ? -3.262 -3.472 26.415 1.00 86.19 521 TYR A C 1
ATOM 4332 O O . TYR A 1 521 ? -2.053 -3.261 26.404 1.00 86.19 521 TYR A O 1
ATOM 4340 N N . PHE A 1 522 ? -3.962 -3.549 25.279 1.00 87.81 522 PHE A N 1
ATOM 4341 C CA . PHE A 1 522 ? -3.327 -3.277 23.986 1.00 87.81 522 PHE A CA 1
ATOM 4342 C C . PHE A 1 522 ? -2.910 -1.809 23.858 1.00 87.81 522 PHE A C 1
ATOM 4344 O O . PHE A 1 522 ? -1.783 -1.537 23.450 1.00 87.81 522 PHE A O 1
ATOM 4351 N N . ARG A 1 523 ? -3.755 -0.869 24.301 1.00 84.69 523 ARG A N 1
ATOM 4352 C CA . ARG A 1 523 ? -3.398 0.563 24.342 1.00 84.69 523 ARG A CA 1
ATOM 4353 C C . ARG A 1 523 ? -2.204 0.841 25.248 1.00 84.69 523 ARG A C 1
ATOM 4355 O O . ARG A 1 523 ? -1.366 1.674 24.923 1.00 84.69 523 ARG A O 1
ATOM 4362 N N . PHE A 1 524 ? -2.087 0.117 26.361 1.00 87.12 524 PHE A N 1
ATOM 4363 C CA . PHE A 1 524 ? -0.934 0.230 27.253 1.00 87.12 524 PHE A CA 1
ATOM 4364 C C . PHE A 1 524 ? 0.396 -0.014 26.521 1.00 87.12 524 PHE A C 1
ATOM 4366 O O . PHE A 1 524 ? 1.361 0.705 26.770 1.00 87.12 524 PHE A O 1
ATOM 4373 N N . VAL A 1 525 ? 0.438 -0.958 25.569 1.00 89.50 525 VAL A N 1
ATOM 4374 C CA . VAL A 1 525 ? 1.640 -1.245 24.764 1.00 89.50 525 VAL A CA 1
ATOM 4375 C C . VAL A 1 525 ? 2.100 -0.020 23.972 1.00 89.50 525 VAL A C 1
ATOM 4377 O O . VAL A 1 525 ? 3.299 0.241 23.917 1.00 89.50 525 VAL A O 1
ATOM 4380 N N . GLU A 1 526 ? 1.176 0.753 23.396 1.00 85.31 526 GLU A N 1
ATOM 4381 C CA . GLU A 1 526 ? 1.508 1.964 22.630 1.00 85.31 526 GLU A CA 1
ATOM 4382 C C . GLU A 1 526 ? 2.217 3.014 23.500 1.00 85.31 526 GLU A C 1
ATOM 4384 O O . GLU A 1 526 ? 3.141 3.673 23.030 1.00 85.31 526 GLU A O 1
ATOM 4389 N N . ILE A 1 527 ? 1.838 3.107 24.779 1.00 83.12 527 ILE A N 1
ATOM 4390 C CA . ILE A 1 527 ? 2.412 4.047 25.752 1.00 83.12 527 ILE A CA 1
ATOM 4391 C C . ILE A 1 527 ? 3.794 3.602 26.233 1.00 83.12 527 ILE A C 1
ATOM 4393 O O . ILE A 1 527 ? 4.706 4.419 26.346 1.00 83.12 527 ILE A O 1
ATOM 4397 N N . VAL A 1 528 ? 3.969 2.312 26.529 1.00 85.50 528 VAL A N 1
ATOM 4398 C CA . VAL A 1 528 ? 5.215 1.813 27.136 1.00 85.50 528 VAL A CA 1
ATOM 4399 C C . VAL A 1 528 ? 6.260 1.353 26.122 1.00 85.50 528 VAL A C 1
ATOM 4401 O O . VAL A 1 528 ? 7.374 1.008 26.520 1.00 85.50 528 VAL A O 1
ATOM 4404 N N . LYS A 1 529 ? 5.951 1.381 24.816 1.00 87.38 529 LYS A N 1
ATOM 4405 C CA . LYS A 1 529 ? 6.885 0.986 23.743 1.00 87.38 529 LYS A CA 1
ATOM 4406 C C . LYS A 1 529 ? 8.227 1.717 23.827 1.00 87.38 529 LYS A C 1
ATOM 4408 O O . LYS A 1 529 ? 9.250 1.157 23.449 1.00 87.38 529 LYS A O 1
ATOM 4413 N N . ASP A 1 530 ? 8.237 2.952 24.326 1.00 84.12 530 ASP A N 1
ATOM 4414 C CA . ASP A 1 530 ? 9.453 3.759 24.417 1.00 84.12 530 ASP A CA 1
ATOM 4415 C C . ASP A 1 530 ? 10.292 3.498 25.671 1.00 84.12 530 ASP A C 1
ATOM 4417 O O . ASP A 1 530 ? 11.464 3.872 25.694 1.00 84.12 530 ASP A O 1
ATOM 4421 N N . ILE A 1 531 ? 9.729 2.796 26.659 1.00 87.25 531 ILE A N 1
ATOM 4422 C CA . ILE A 1 531 ? 10.414 2.390 27.894 1.00 87.25 531 ILE A CA 1
ATOM 4423 C C . ILE A 1 531 ? 11.257 1.130 27.658 1.00 87.25 531 ILE A C 1
ATOM 4425 O O . ILE A 1 531 ? 12.320 0.971 28.257 1.00 87.25 531 ILE A O 1
ATOM 4429 N N . ILE A 1 532 ? 10.800 0.239 26.774 1.00 90.44 532 ILE A N 1
ATOM 4430 C CA . ILE A 1 532 ? 11.504 -1.007 26.462 1.00 90.44 532 ILE A CA 1
ATOM 4431 C C . ILE A 1 532 ? 12.655 -0.786 25.475 1.00 90.44 532 ILE A C 1
ATOM 4433 O O . ILE A 1 532 ? 12.639 0.107 24.619 1.00 90.44 532 ILE A O 1
ATOM 4437 N N . SER A 1 533 ? 13.666 -1.645 25.568 1.00 91.94 533 SER A N 1
ATOM 4438 C CA . SER A 1 533 ? 14.773 -1.675 24.618 1.00 91.94 533 SER A CA 1
ATOM 4439 C C . SER A 1 533 ? 14.335 -2.193 23.242 1.00 91.94 533 SER A C 1
ATOM 4441 O O . SER A 1 533 ? 13.326 -2.880 23.082 1.00 91.94 533 SER A O 1
ATOM 4443 N N . HIS A 1 534 ? 15.146 -1.912 22.219 1.00 91.00 534 HIS A N 1
ATOM 4444 C CA . HIS A 1 534 ? 14.918 -2.413 20.861 1.00 91.00 534 HIS A CA 1
ATOM 4445 C C . HIS A 1 534 ? 14.906 -3.949 20.788 1.00 91.00 534 HIS A C 1
ATOM 4447 O O . HIS A 1 534 ? 14.127 -4.527 20.035 1.00 91.00 534 HIS A O 1
ATOM 4453 N N . GLU A 1 535 ? 15.755 -4.623 21.570 1.00 91.56 535 GLU A N 1
ATOM 4454 C CA . GLU A 1 535 ? 15.811 -6.089 21.610 1.00 91.56 535 GLU A CA 1
ATOM 4455 C C . GLU A 1 535 ? 14.567 -6.692 22.269 1.00 91.56 535 GLU A C 1
ATOM 4457 O O . GLU A 1 535 ? 14.042 -7.700 21.793 1.00 91.56 535 GLU A O 1
ATOM 4462 N N . GLU A 1 536 ? 14.068 -6.068 23.339 1.00 94.44 536 GLU A N 1
ATOM 4463 C CA . GLU A 1 536 ? 12.806 -6.457 23.975 1.00 94.44 536 GLU A CA 1
ATOM 4464 C C . GLU A 1 536 ? 11.624 -6.229 23.035 1.00 94.44 536 GLU A C 1
ATOM 4466 O O . GLU A 1 536 ? 10.771 -7.105 22.922 1.00 94.44 536 GLU A O 1
ATOM 4471 N N . ALA A 1 537 ? 11.610 -5.117 22.291 1.00 94.44 537 ALA A N 1
ATOM 4472 C CA . ALA A 1 537 ? 10.586 -4.850 21.286 1.00 94.44 537 ALA A CA 1
ATOM 4473 C C . ALA A 1 537 ? 10.576 -5.911 20.175 1.00 94.44 537 ALA A C 1
ATOM 4475 O O . ALA A 1 537 ? 9.505 -6.370 19.789 1.00 94.44 537 ALA A O 1
ATOM 4476 N N . ILE A 1 538 ? 11.747 -6.357 19.700 1.00 94.69 538 ILE A N 1
ATOM 4477 C CA . ILE A 1 538 ? 11.854 -7.447 18.715 1.00 94.69 538 ILE A CA 1
ATOM 4478 C C . ILE A 1 538 ? 11.287 -8.754 19.279 1.00 94.69 538 ILE A C 1
ATOM 4480 O O . ILE A 1 538 ? 10.483 -9.399 18.611 1.00 94.69 538 ILE A O 1
ATOM 4484 N N . LYS A 1 539 ? 11.673 -9.138 20.504 1.00 94.94 539 LYS A N 1
ATOM 4485 C CA . LYS A 1 539 ? 11.182 -10.367 21.155 1.00 94.94 539 LYS A CA 1
ATOM 4486 C C . LYS A 1 539 ? 9.672 -10.319 21.393 1.00 94.94 539 LYS A C 1
ATOM 4488 O O . LYS A 1 539 ? 8.979 -11.304 21.158 1.00 94.94 539 LYS A O 1
ATOM 4493 N N . LEU A 1 540 ? 9.157 -9.175 21.841 1.00 94.94 540 LEU A N 1
ATOM 4494 C CA . LEU A 1 540 ? 7.735 -8.997 22.111 1.00 94.94 540 LEU A CA 1
ATOM 4495 C C . LEU A 1 540 ? 6.915 -8.948 20.818 1.00 94.94 540 LEU A C 1
ATOM 4497 O O . LEU A 1 540 ? 5.830 -9.522 20.771 1.00 94.94 540 LEU A O 1
ATOM 4501 N N . LEU A 1 541 ? 7.443 -8.324 19.760 1.00 96.12 541 LEU A N 1
ATOM 4502 C CA . LEU A 1 541 ? 6.843 -8.361 18.428 1.00 96.12 541 LEU A CA 1
ATOM 4503 C C . LEU A 1 541 ? 6.780 -9.791 17.894 1.00 96.12 541 LEU A C 1
ATOM 4505 O O . LEU A 1 541 ? 5.733 -10.208 17.411 1.00 96.12 541 LEU A O 1
ATOM 4509 N N . ASP A 1 542 ? 7.877 -10.540 17.994 1.00 96.50 542 ASP A N 1
ATOM 4510 C CA . ASP A 1 542 ? 7.951 -11.935 17.560 1.00 96.50 542 ASP A CA 1
ATOM 4511 C C . ASP A 1 542 ? 6.886 -12.793 18.261 1.00 96.50 542 ASP A C 1
ATOM 4513 O O . ASP A 1 542 ? 6.058 -13.420 17.596 1.00 96.50 542 ASP A O 1
ATOM 4517 N N . PHE A 1 543 ? 6.813 -12.700 19.593 1.00 95.81 543 PHE A N 1
ATOM 4518 C CA . PHE A 1 543 ? 5.784 -13.350 20.408 1.00 95.81 543 PHE A CA 1
ATOM 4519 C C . PHE A 1 543 ? 4.359 -12.919 20.022 1.00 95.81 543 PHE A C 1
ATOM 4521 O O . PHE A 1 543 ? 3.458 -13.751 19.879 1.00 95.81 543 PHE A O 1
ATOM 4528 N N . ALA A 1 544 ? 4.126 -11.617 19.838 1.00 93.94 544 ALA A N 1
ATOM 4529 C CA . ALA A 1 544 ? 2.812 -11.096 19.478 1.00 93.94 544 ALA A CA 1
ATOM 4530 C C . ALA A 1 544 ? 2.363 -11.593 18.095 1.00 93.94 544 ALA A C 1
ATOM 4532 O O . ALA A 1 544 ? 1.196 -11.962 17.928 1.00 93.94 544 ALA A O 1
ATOM 4533 N N . LEU A 1 545 ? 3.286 -11.654 17.128 1.00 95.56 545 LEU A N 1
ATOM 4534 C CA . LEU A 1 545 ? 3.043 -12.204 15.796 1.00 95.56 545 LEU A CA 1
ATOM 4535 C C . LEU A 1 545 ? 2.762 -13.707 15.855 1.00 95.56 545 LEU A C 1
ATOM 4537 O O . LEU A 1 545 ? 1.799 -14.136 15.231 1.00 95.56 545 LEU A O 1
ATOM 4541 N N . GLU A 1 546 ? 3.504 -14.494 16.645 1.00 94.81 546 GLU A N 1
ATOM 4542 C CA . GLU A 1 546 ? 3.224 -15.932 16.820 1.00 94.81 546 GLU A CA 1
ATOM 4543 C C . GLU A 1 546 ? 1.790 -16.163 17.297 1.00 94.81 546 GLU A C 1
ATOM 4545 O O . GLU A 1 546 ? 1.056 -16.970 16.730 1.00 94.81 546 GLU A O 1
ATOM 4550 N N . ARG A 1 547 ? 1.353 -15.396 18.303 1.00 90.06 547 ARG A N 1
ATOM 4551 C CA . ARG A 1 547 ? -0.018 -15.461 18.827 1.00 90.06 547 ARG A CA 1
ATOM 4552 C C . ARG A 1 547 ? -1.060 -15.008 17.810 1.00 90.06 547 ARG A C 1
ATOM 4554 O O . ARG A 1 547 ? -2.203 -15.452 17.875 1.00 90.06 547 ARG A O 1
ATOM 4561 N N . PHE A 1 548 ? -0.712 -14.075 16.929 1.00 87.69 548 PHE A N 1
ATOM 4562 C CA . PHE A 1 548 ? -1.608 -13.573 15.888 1.00 87.69 548 PHE A CA 1
ATOM 4563 C C . PHE A 1 548 ? -1.771 -14.606 14.762 1.00 87.69 548 PHE A C 1
ATOM 4565 O O . PHE A 1 548 ? -2.880 -14.887 14.314 1.00 87.69 548 PHE A O 1
ATOM 4572 N N . GLU A 1 549 ? -0.671 -15.242 14.367 1.00 90.88 549 GLU A N 1
ATOM 4573 C CA . GLU A 1 549 ? -0.607 -16.230 13.290 1.00 90.88 549 GLU A CA 1
ATOM 4574 C C . GLU A 1 549 ? -1.367 -17.527 13.585 1.00 90.88 549 GLU A C 1
ATOM 4576 O O . GLU A 1 549 ? -1.752 -18.206 12.634 1.00 90.88 549 GLU A O 1
ATOM 4581 N N . ILE A 1 550 ? -1.648 -17.850 14.857 1.00 87.94 550 ILE A N 1
ATOM 4582 C CA . ILE A 1 550 ? -2.499 -18.994 15.253 1.00 87.94 550 ILE A CA 1
ATOM 4583 C C . ILE A 1 550 ? -3.849 -18.964 14.520 1.00 87.94 550 ILE A C 1
ATOM 4585 O O . ILE A 1 550 ? -4.391 -20.012 14.172 1.00 87.94 550 ILE A O 1
ATOM 4589 N N . HIS A 1 551 ? -4.374 -17.767 14.250 1.00 82.25 551 HIS A N 1
ATOM 4590 C CA . HIS A 1 551 ? -5.682 -17.572 13.626 1.00 82.25 551 HIS A CA 1
ATOM 4591 C C . HIS A 1 551 ? -5.609 -17.353 12.103 1.00 82.25 551 HIS A C 1
ATOM 4593 O O . HIS A 1 551 ? -6.646 -17.174 11.462 1.00 82.25 551 HIS A O 1
ATOM 4599 N N . ILE A 1 552 ? -4.409 -17.393 11.507 1.00 85.12 552 ILE A N 1
ATOM 4600 C CA . ILE A 1 552 ? -4.185 -17.188 10.070 1.00 85.12 552 ILE A CA 1
ATOM 4601 C C . ILE A 1 552 ? -3.974 -18.535 9.375 1.00 85.12 552 ILE A C 1
ATOM 4603 O O . ILE A 1 552 ? -3.087 -19.310 9.737 1.00 85.12 552 ILE A O 1
ATOM 4607 N N . ASN A 1 553 ? -4.731 -18.800 8.305 1.00 85.81 553 ASN A N 1
ATOM 4608 C CA . ASN A 1 553 ? -4.511 -19.984 7.470 1.00 85.81 553 ASN A CA 1
ATOM 4609 C C . ASN A 1 553 ? -3.070 -19.992 6.925 1.00 85.81 553 ASN A C 1
ATOM 4611 O O . ASN A 1 553 ? -2.612 -18.994 6.378 1.00 85.81 553 ASN A O 1
ATOM 4615 N N . LYS A 1 554 ? -2.351 -21.116 7.032 1.00 89.44 554 LYS A N 1
ATOM 4616 C CA . LYS A 1 554 ? -0.952 -21.250 6.578 1.00 89.44 554 LYS A CA 1
ATOM 4617 C C . LYS A 1 554 ? -0.734 -20.876 5.107 1.00 89.44 554 LYS A C 1
ATOM 4619 O O . LYS A 1 554 ? 0.325 -20.347 4.791 1.00 89.44 554 LYS A O 1
ATOM 4624 N N . GLU A 1 555 ? -1.741 -21.072 4.257 1.00 89.12 555 GLU A N 1
ATOM 4625 C CA . GLU A 1 555 ? -1.722 -20.758 2.819 1.00 89.12 555 GLU A CA 1
ATOM 4626 C C . GLU A 1 555 ? -2.237 -19.348 2.480 1.00 89.12 555 GLU A C 1
ATOM 4628 O O . GLU A 1 555 ? -2.247 -18.965 1.309 1.00 89.12 555 GLU A O 1
ATOM 4633 N N . PHE A 1 556 ? -2.693 -18.584 3.481 1.00 89.75 556 PHE A N 1
ATOM 4634 C CA . PHE A 1 556 ? -3.147 -17.203 3.300 1.00 89.75 556 PHE A CA 1
ATOM 4635 C C . PHE A 1 556 ? -2.021 -16.308 2.764 1.00 89.75 556 PHE A C 1
ATOM 4637 O O . PHE A 1 556 ? -0.855 -16.478 3.150 1.00 89.75 556 PHE A O 1
ATOM 4644 N N . ALA A 1 557 ? -2.395 -15.329 1.934 1.00 90.19 557 ALA A N 1
ATOM 4645 C CA . ALA A 1 557 ? -1.491 -14.422 1.233 1.00 90.19 557 ALA A CA 1
ATOM 4646 C C . ALA A 1 557 ? -0.461 -15.188 0.376 1.00 90.19 557 ALA A C 1
ATOM 4648 O O . ALA A 1 557 ? -0.814 -16.002 -0.481 1.00 90.19 557 ALA A O 1
ATOM 4649 N N . ASP A 1 558 ? 0.825 -14.943 0.627 1.00 92.69 558 ASP A N 1
ATOM 4650 C CA . ASP A 1 558 ? 1.952 -15.641 0.011 1.00 92.69 558 ASP A CA 1
ATOM 4651 C C . ASP A 1 558 ? 2.406 -16.876 0.836 1.00 92.69 558 ASP A C 1
ATOM 4653 O O . ASP A 1 558 ? 3.432 -17.487 0.547 1.00 92.69 558 ASP A O 1
ATOM 4657 N N . GLY A 1 559 ? 1.640 -17.281 1.856 1.00 93.62 559 GLY A N 1
ATOM 4658 C CA . GLY A 1 559 ? 1.934 -18.430 2.717 1.00 93.62 559 GLY A CA 1
ATOM 4659 C C . GLY A 1 559 ? 2.905 -18.125 3.864 1.00 93.62 559 GLY A C 1
ATOM 4660 O O . GLY A 1 559 ? 3.236 -16.971 4.139 1.00 93.62 559 GLY A O 1
ATOM 4661 N N . GLN A 1 560 ? 3.361 -19.149 4.587 1.00 94.62 560 GLN A N 1
ATOM 4662 C CA . GLN A 1 560 ? 4.382 -18.974 5.629 1.00 94.62 560 GLN A CA 1
ATOM 4663 C C . GLN A 1 560 ? 5.752 -18.608 5.031 1.00 94.62 560 GLN A C 1
ATOM 4665 O O . GLN A 1 560 ? 6.040 -18.887 3.864 1.00 94.62 560 GLN A O 1
ATOM 4670 N N . TRP A 1 561 ? 6.613 -17.990 5.850 1.00 95.69 561 TRP A N 1
ATOM 4671 C CA . TRP A 1 561 ? 7.973 -17.636 5.440 1.00 95.69 561 TRP A CA 1
ATOM 4672 C C . TRP A 1 561 ? 8.705 -18.846 4.847 1.00 95.69 561 TRP A C 1
ATOM 4674 O O . TRP A 1 561 ? 8.722 -19.933 5.423 1.00 95.69 561 TRP A O 1
ATOM 4684 N N . SER A 1 562 ? 9.314 -18.650 3.681 1.00 94.56 562 SER A N 1
ATOM 4685 C CA . SER A 1 562 ? 9.995 -19.699 2.929 1.00 94.56 562 SER A CA 1
ATOM 4686 C C . SER A 1 562 ? 11.056 -19.098 2.007 1.00 94.56 562 SER A C 1
ATOM 4688 O O . SER A 1 562 ? 11.091 -17.893 1.771 1.00 94.56 562 SER A O 1
ATOM 4690 N N . LYS A 1 563 ? 11.956 -19.935 1.476 1.00 93.69 563 LYS A N 1
ATOM 4691 C CA . LYS A 1 563 ? 13.166 -19.477 0.770 1.00 93.69 563 LYS A CA 1
ATOM 4692 C C . LYS A 1 563 ? 12.888 -18.566 -0.433 1.00 93.69 563 LYS A C 1
ATOM 4694 O O . LYS A 1 563 ? 13.698 -17.686 -0.703 1.00 93.69 563 LYS A O 1
ATOM 4699 N N . TRP A 1 564 ? 11.778 -18.766 -1.146 1.00 93.69 564 TRP A N 1
ATOM 4700 C CA . TRP A 1 564 ? 11.434 -17.969 -2.332 1.00 93.69 564 TRP A CA 1
ATOM 4701 C C . TRP A 1 564 ? 10.989 -16.538 -1.990 1.00 93.69 564 TRP A C 1
ATOM 4703 O O . TRP A 1 564 ? 11.065 -15.660 -2.842 1.00 93.69 564 TRP A O 1
ATOM 4713 N N . LEU A 1 565 ? 10.585 -16.293 -0.738 1.00 96.19 565 LEU A N 1
ATOM 4714 C CA . LEU A 1 565 ? 10.235 -14.968 -0.224 1.00 96.19 565 LEU A CA 1
ATOM 4715 C C . LEU A 1 565 ? 11.459 -14.143 0.175 1.00 96.19 565 LEU A C 1
ATOM 4717 O O . LEU A 1 565 ? 11.310 -12.968 0.497 1.00 96.19 565 LEU A O 1
ATOM 4721 N N . THR A 1 566 ? 12.657 -14.733 0.162 1.00 95.56 566 THR A N 1
ATOM 4722 C CA . THR A 1 566 ? 13.899 -14.039 0.504 1.00 95.56 566 THR A CA 1
ATOM 4723 C C . THR A 1 566 ? 14.330 -13.133 -0.652 1.00 95.56 566 THR A C 1
ATOM 4725 O O . THR A 1 566 ? 14.764 -13.641 -1.690 1.00 95.56 566 THR A O 1
ATOM 4728 N N . PRO A 1 567 ? 14.253 -11.799 -0.504 1.00 94.62 567 PRO A N 1
ATOM 4729 C CA . PRO A 1 567 ? 14.720 -10.879 -1.529 1.00 94.62 567 PRO A CA 1
ATOM 4730 C C . PRO A 1 567 ? 16.258 -10.800 -1.532 1.00 94.62 567 PRO A C 1
ATOM 4732 O O . PRO A 1 567 ? 16.907 -11.232 -0.574 1.00 94.62 567 PRO A O 1
ATOM 4735 N N . PRO A 1 568 ? 16.870 -10.206 -2.572 1.00 93.94 568 PRO A N 1
ATOM 4736 C CA . PRO A 1 568 ? 18.306 -9.946 -2.589 1.00 93.94 568 PRO A CA 1
ATOM 4737 C C . PRO A 1 568 ? 18.774 -9.114 -1.381 1.00 93.94 568 PRO A C 1
ATOM 4739 O O . PRO A 1 568 ? 18.124 -8.142 -0.987 1.00 93.94 568 PRO A O 1
ATOM 4742 N N . ASN A 1 569 ? 19.947 -9.462 -0.837 1.00 88.88 569 ASN A N 1
ATOM 4743 C CA . ASN A 1 569 ? 20.576 -8.716 0.262 1.00 88.88 569 ASN A CA 1
ATOM 4744 C C . ASN A 1 569 ? 21.028 -7.315 -0.173 1.00 88.88 569 ASN A C 1
ATOM 4746 O O . ASN A 1 569 ? 21.049 -6.387 0.632 1.00 88.88 569 ASN A O 1
ATOM 4750 N N . ASN A 1 570 ? 21.416 -7.156 -1.442 1.00 95.00 570 ASN A N 1
ATOM 4751 C CA . ASN A 1 570 ? 21.786 -5.859 -1.987 1.00 95.00 570 ASN A CA 1
ATOM 4752 C C . ASN A 1 570 ? 20.521 -5.034 -2.258 1.00 95.00 570 ASN A C 1
ATOM 4754 O O . ASN A 1 570 ? 19.660 -5.435 -3.043 1.00 95.00 570 ASN A O 1
ATOM 4758 N N . ILE A 1 571 ? 20.437 -3.857 -1.640 1.00 96.62 571 ILE A N 1
ATOM 4759 C CA . ILE A 1 571 ? 19.273 -2.980 -1.767 1.00 96.62 571 ILE A CA 1
ATOM 4760 C C . ILE A 1 571 ? 19.022 -2.497 -3.200 1.00 96.62 571 ILE A C 1
ATOM 4762 O O . ILE A 1 571 ? 17.872 -2.333 -3.585 1.00 96.62 571 ILE A O 1
ATOM 4766 N N . ILE A 1 572 ? 20.066 -2.306 -4.010 1.00 98.19 572 ILE A N 1
ATOM 4767 C CA . ILE A 1 572 ? 19.938 -1.882 -5.411 1.00 98.19 572 ILE A CA 1
ATOM 4768 C C . ILE A 1 572 ? 19.298 -3.002 -6.231 1.00 98.19 572 ILE A C 1
ATOM 4770 O O . ILE A 1 572 ? 18.392 -2.743 -7.023 1.00 98.19 572 ILE A O 1
ATOM 4774 N N . ASP A 1 573 ? 19.707 -4.251 -6.000 1.00 97.25 573 ASP A N 1
ATOM 4775 C CA . ASP A 1 573 ? 19.097 -5.412 -6.651 1.00 97.25 573 ASP A CA 1
ATOM 4776 C C . ASP A 1 573 ? 17.632 -5.568 -6.217 1.00 97.25 573 ASP A C 1
ATOM 4778 O O . ASP A 1 573 ? 16.773 -5.849 -7.050 1.00 97.25 573 ASP A O 1
ATOM 4782 N N . ALA A 1 574 ? 17.320 -5.324 -4.939 1.00 97.69 574 ALA A N 1
ATOM 4783 C CA . ALA A 1 574 ? 15.945 -5.385 -4.451 1.00 97.69 574 ALA A CA 1
ATOM 4784 C C . ALA A 1 574 ? 15.061 -4.248 -5.000 1.00 97.69 574 ALA A C 1
ATOM 4786 O O . ALA A 1 574 ? 13.939 -4.484 -5.443 1.00 97.69 574 ALA A O 1
ATOM 4787 N N . TYR A 1 575 ? 15.574 -3.018 -5.022 1.00 98.56 575 TYR A N 1
ATOM 4788 C CA . TYR A 1 575 ? 14.895 -1.848 -5.581 1.00 98.56 575 TYR A CA 1
ATOM 4789 C C . TYR A 1 575 ? 14.598 -2.043 -7.072 1.00 98.56 575 TYR A C 1
ATOM 4791 O O . TYR A 1 575 ? 13.481 -1.815 -7.533 1.00 98.56 575 TYR A O 1
ATOM 4799 N N . THR A 1 576 ? 15.581 -2.531 -7.827 1.00 98.44 576 THR A N 1
ATOM 4800 C CA . THR A 1 576 ? 15.400 -2.812 -9.255 1.00 98.44 576 THR A CA 1
ATOM 4801 C C . THR A 1 576 ? 14.528 -4.036 -9.510 1.00 98.44 576 THR A C 1
ATOM 4803 O O . THR A 1 576 ? 13.858 -4.062 -10.536 1.00 98.44 576 THR A O 1
ATOM 4806 N N . GLY A 1 577 ? 14.430 -4.986 -8.572 1.00 97.88 577 GLY A N 1
ATOM 4807 C CA . GLY A 1 577 ? 13.482 -6.104 -8.631 1.00 97.88 577 GLY A CA 1
ATOM 4808 C C . GLY A 1 577 ? 12.012 -5.659 -8.618 1.00 97.88 577 GLY A C 1
ATOM 4809 O O . GLY A 1 577 ? 11.191 -6.185 -9.376 1.00 97.88 577 GLY A O 1
ATOM 4810 N N . LEU A 1 578 ? 11.677 -4.621 -7.839 1.00 98.38 578 LEU A N 1
ATOM 4811 C CA . LEU A 1 578 ? 10.346 -3.994 -7.863 1.00 98.38 578 LEU A CA 1
ATOM 4812 C C . LEU A 1 578 ? 10.022 -3.411 -9.251 1.00 98.38 578 LEU A C 1
ATOM 4814 O O . LEU A 1 578 ? 8.925 -3.621 -9.770 1.00 98.38 578 LEU A O 1
ATOM 4818 N N . ILE A 1 579 ? 10.975 -2.703 -9.866 1.00 98.56 579 ILE A N 1
ATOM 4819 C CA . ILE A 1 579 ? 10.807 -2.107 -11.203 1.00 98.56 579 ILE A CA 1
ATOM 4820 C C . ILE A 1 579 ? 10.758 -3.200 -12.281 1.00 98.56 579 ILE A C 1
ATOM 4822 O O . ILE A 1 579 ? 9.917 -3.151 -13.175 1.00 98.56 579 ILE A O 1
ATOM 4826 N N . TRP A 1 580 ? 11.625 -4.207 -12.181 1.00 98.19 580 TRP A N 1
ATOM 4827 C CA . TRP A 1 580 ? 11.712 -5.329 -13.114 1.00 98.19 580 TRP A CA 1
ATOM 4828 C C . TRP A 1 580 ? 10.408 -6.126 -13.197 1.00 98.19 580 TRP A C 1
ATOM 4830 O O . TRP A 1 580 ? 9.911 -6.394 -14.295 1.00 98.19 580 TRP A O 1
ATOM 4840 N N . SER A 1 581 ? 9.810 -6.444 -12.045 1.00 97.50 581 SER A N 1
ATOM 4841 C CA . SER A 1 581 ? 8.495 -7.092 -12.003 1.00 97.50 581 SER A CA 1
ATOM 4842 C C . SER A 1 581 ? 7.392 -6.185 -12.569 1.00 97.50 581 SER A C 1
ATOM 4844 O O . SER A 1 581 ? 6.524 -6.661 -13.295 1.00 97.50 581 SER A O 1
ATOM 4846 N N . ALA A 1 582 ? 7.454 -4.867 -12.328 1.00 98.00 582 ALA A N 1
ATOM 4847 C CA . ALA A 1 582 ? 6.487 -3.905 -12.865 1.00 98.00 582 ALA A CA 1
ATOM 4848 C C . ALA A 1 582 ? 6.524 -3.824 -14.402 1.00 98.00 582 ALA A C 1
ATOM 4850 O O . ALA A 1 582 ? 5.473 -3.739 -15.039 1.00 98.00 582 ALA A O 1
ATOM 4851 N N . LEU A 1 583 ? 7.714 -3.911 -15.010 1.00 98.25 583 LEU A N 1
ATOM 4852 C CA . LEU A 1 583 ? 7.880 -3.989 -16.470 1.00 98.25 583 LEU A CA 1
ATOM 4853 C C . LEU A 1 583 ? 7.214 -5.246 -17.065 1.00 98.25 583 LEU A C 1
ATOM 4855 O O . LEU A 1 583 ? 6.822 -5.241 -18.231 1.00 98.25 583 LEU A O 1
ATOM 4859 N N . GLY A 1 584 ? 7.046 -6.295 -16.255 1.00 95.75 584 GLY A N 1
ATOM 4860 C CA . GLY A 1 584 ? 6.391 -7.558 -16.601 1.00 95.75 584 GLY A CA 1
ATOM 4861 C C . GLY A 1 584 ? 4.938 -7.654 -16.144 1.00 95.75 584 GLY A C 1
ATOM 4862 O O . GLY A 1 584 ? 4.349 -8.731 -16.214 1.00 95.75 584 GLY A O 1
ATOM 4863 N N . SER A 1 585 ? 4.345 -6.560 -15.660 1.00 94.62 585 SER A N 1
ATOM 4864 C CA . SER A 1 585 ? 2.955 -6.558 -15.199 1.00 94.62 585 SER A CA 1
ATOM 4865 C C . SER A 1 585 ? 1.991 -6.888 -16.348 1.00 94.62 585 SER A C 1
ATOM 4867 O O . SER A 1 585 ? 2.200 -6.396 -17.460 1.00 94.62 585 SER A O 1
ATOM 4869 N N . PRO A 1 586 ? 0.895 -7.643 -16.121 1.00 91.00 586 PRO A N 1
ATOM 4870 C CA . PRO A 1 586 ? -0.167 -7.795 -17.120 1.00 91.00 586 PRO A CA 1
ATOM 4871 C C . PRO A 1 586 ? -0.884 -6.466 -17.423 1.00 91.00 586 PRO A C 1
ATOM 4873 O O . PRO A 1 586 ? -1.397 -6.279 -18.527 1.00 91.00 586 PRO A O 1
ATOM 4876 N N . VAL A 1 587 ? -0.840 -5.495 -16.503 1.00 92.31 587 VAL A N 1
ATOM 4877 C CA . VAL A 1 587 ? -1.492 -4.187 -16.644 1.00 92.31 587 VAL A CA 1
ATOM 4878 C C . VAL A 1 587 ? -0.597 -3.220 -17.423 1.00 92.31 587 VAL A C 1
ATOM 4880 O O . VAL A 1 587 ? 0.487 -2.840 -16.976 1.00 92.31 587 VAL A O 1
ATOM 4883 N N . ALA A 1 588 ? -1.066 -2.764 -18.589 1.00 94.31 588 ALA A N 1
ATOM 4884 C CA . ALA A 1 588 ? -0.288 -1.894 -19.478 1.00 94.31 588 ALA A CA 1
ATOM 4885 C C . ALA A 1 588 ? 0.137 -0.570 -18.822 1.00 94.31 588 ALA A C 1
ATOM 4887 O O . ALA A 1 588 ? 1.268 -0.125 -19.026 1.00 94.31 588 ALA A O 1
ATOM 4888 N N . LYS A 1 589 ? -0.738 0.029 -18.002 1.00 95.06 589 LYS A N 1
ATOM 4889 C CA . LYS A 1 589 ? -0.447 1.249 -17.233 1.00 95.06 589 LYS A CA 1
ATOM 4890 C C . LYS A 1 589 ? 0.804 1.077 -16.365 1.00 95.06 589 LYS A C 1
ATOM 4892 O O . LYS A 1 589 ? 1.718 1.889 -16.458 1.00 95.06 589 LYS A O 1
ATOM 4897 N N . VAL A 1 590 ? 0.885 -0.015 -15.601 1.00 96.62 590 VAL A N 1
ATOM 4898 C CA . VAL A 1 590 ? 2.015 -0.313 -14.701 1.00 96.62 590 VAL A CA 1
ATOM 4899 C C . VAL A 1 590 ? 3.322 -0.473 -15.480 1.00 96.62 590 VAL A C 1
ATOM 4901 O O . VAL A 1 590 ? 4.347 0.080 -15.076 1.00 96.62 590 VAL A O 1
ATOM 4904 N N . ARG A 1 591 ? 3.291 -1.157 -16.634 1.00 98.00 591 ARG A N 1
ATOM 4905 C CA . ARG A 1 591 ? 4.482 -1.308 -17.489 1.00 98.00 591 ARG A CA 1
ATOM 4906 C C . ARG A 1 591 ? 5.011 0.041 -17.971 1.00 98.00 591 ARG A C 1
ATOM 4908 O O . ARG A 1 591 ? 6.215 0.283 -17.919 1.00 98.00 591 ARG A O 1
ATOM 4915 N N . TRP A 1 592 ? 4.125 0.943 -18.398 1.00 97.88 592 TRP A N 1
ATOM 4916 C CA . TRP A 1 592 ? 4.519 2.288 -18.826 1.00 97.88 592 TRP A CA 1
ATOM 4917 C C . TRP A 1 592 ? 5.051 3.142 -17.674 1.00 97.88 592 TRP A C 1
ATOM 4919 O O . TRP A 1 592 ? 6.065 3.817 -17.844 1.00 97.88 592 TRP A O 1
ATOM 4929 N N . GLN A 1 593 ? 4.447 3.067 -16.486 1.00 97.12 593 GLN A N 1
ATOM 4930 C CA . GLN A 1 593 ? 4.993 3.724 -15.293 1.00 97.12 593 GLN A CA 1
ATOM 4931 C C . GLN A 1 593 ? 6.420 3.235 -14.997 1.00 97.12 593 GLN A C 1
ATOM 4933 O O . GLN A 1 593 ? 7.314 4.047 -14.753 1.00 97.12 593 GLN A O 1
ATOM 4938 N N . ALA A 1 594 ? 6.670 1.929 -15.120 1.00 98.50 594 ALA A N 1
ATOM 4939 C CA . ALA A 1 594 ? 7.999 1.359 -14.944 1.00 98.50 594 ALA A CA 1
ATOM 4940 C C . ALA A 1 594 ? 8.998 1.836 -16.015 1.00 98.50 594 ALA A C 1
ATOM 4942 O O . ALA A 1 594 ? 10.119 2.202 -15.671 1.00 98.50 594 ALA A O 1
ATOM 4943 N N . VAL A 1 595 ? 8.595 1.939 -17.289 1.00 98.69 595 VAL A N 1
ATOM 4944 C CA . VAL A 1 595 ? 9.422 2.540 -18.359 1.00 98.69 595 VAL A CA 1
ATOM 4945 C C . VAL A 1 595 ? 9.834 3.969 -18.013 1.00 98.69 595 VAL A C 1
ATOM 4947 O O . VAL A 1 595 ? 11.010 4.324 -18.120 1.00 98.69 595 VAL A O 1
ATOM 4950 N N . HIS A 1 596 ? 8.889 4.791 -17.557 1.00 97.50 596 HIS A N 1
ATOM 4951 C CA . HIS A 1 596 ? 9.186 6.156 -17.128 1.00 97.50 596 HIS A CA 1
ATOM 4952 C C . HIS A 1 596 ? 10.084 6.189 -15.885 1.00 97.50 596 HIS A C 1
ATOM 4954 O O . HIS A 1 596 ? 10.929 7.077 -15.777 1.00 97.50 596 HIS A O 1
ATOM 4960 N N . SER A 1 597 ? 9.954 5.214 -14.982 1.00 98.38 597 SER A N 1
ATOM 4961 C CA . SER A 1 597 ? 10.834 5.070 -13.820 1.00 98.38 597 SER A CA 1
ATOM 4962 C C . SER A 1 597 ? 12.278 4.783 -14.241 1.00 98.38 597 SER A C 1
ATOM 4964 O O . SER A 1 597 ? 13.193 5.498 -13.828 1.00 98.38 597 SER A O 1
ATOM 4966 N N . VAL A 1 598 ? 12.485 3.831 -15.159 1.00 98.75 598 VAL A N 1
ATOM 4967 C CA . VAL A 1 598 ? 13.806 3.532 -15.742 1.00 98.75 598 VAL A CA 1
ATOM 4968 C C . VAL A 1 598 ? 14.392 4.757 -16.439 1.00 98.75 598 VAL A C 1
ATOM 4970 O O . VAL A 1 598 ? 15.556 5.094 -16.230 1.00 98.75 598 VAL A O 1
ATOM 4973 N N . ARG A 1 599 ? 13.583 5.474 -17.224 1.00 98.00 599 ARG A N 1
ATOM 4974 C CA . ARG A 1 599 ? 14.035 6.689 -17.905 1.00 98.00 599 ARG A CA 1
ATOM 4975 C C . ARG A 1 599 ? 14.511 7.757 -16.911 1.00 98.00 599 ARG A C 1
ATOM 4977 O O . ARG A 1 599 ? 15.585 8.319 -17.112 1.00 98.00 599 ARG A O 1
ATOM 4984 N N . LYS A 1 600 ? 13.785 7.971 -15.806 1.00 97.25 600 LYS A N 1
ATOM 4985 C CA . LYS A 1 600 ? 14.201 8.902 -14.743 1.00 97.25 600 LYS A CA 1
ATOM 4986 C C . LYS A 1 600 ? 15.489 8.462 -14.042 1.00 97.25 600 LYS A C 1
ATOM 4988 O O . LYS A 1 600 ? 16.322 9.316 -13.745 1.00 97.25 600 LYS A O 1
ATOM 4993 N N . LEU A 1 601 ? 15.688 7.159 -13.807 1.00 98.38 601 LEU A N 1
ATOM 4994 C CA . LEU A 1 601 ? 16.963 6.640 -13.289 1.00 98.38 601 LEU A CA 1
ATOM 4995 C C . LEU A 1 601 ? 18.125 7.034 -14.207 1.00 98.38 601 LEU A C 1
ATOM 4997 O O . LEU A 1 601 ? 19.158 7.501 -13.723 1.00 98.38 601 LEU A O 1
ATOM 5001 N N . CYS A 1 602 ? 17.940 6.895 -15.522 1.00 98.00 602 CYS A N 1
ATOM 5002 C CA . CYS A 1 602 ? 18.950 7.276 -16.501 1.00 98.00 602 CYS A CA 1
ATOM 5003 C C . CYS A 1 602 ? 19.211 8.792 -16.519 1.00 98.00 602 CYS A C 1
ATOM 5005 O O . CYS A 1 602 ? 20.360 9.216 -16.427 1.00 98.00 602 CYS A O 1
ATOM 5007 N N . GLU A 1 603 ? 18.155 9.608 -16.561 1.00 96.19 603 GLU A N 1
ATOM 5008 C CA . GLU A 1 603 ? 18.231 11.080 -16.575 1.00 96.19 603 GLU A CA 1
ATOM 5009 C C . GLU A 1 603 ? 18.918 11.657 -15.322 1.00 96.19 603 GLU A C 1
ATOM 5011 O O . GLU A 1 603 ? 19.587 12.690 -15.388 1.00 96.19 603 GLU A O 1
ATOM 5016 N N . MET A 1 604 ? 18.814 10.964 -14.184 1.00 95.19 604 MET A N 1
ATOM 5017 C CA . MET A 1 604 ? 19.475 11.334 -12.927 1.00 95.19 604 MET A CA 1
ATOM 5018 C C . MET A 1 604 ? 20.825 10.632 -12.696 1.00 95.19 604 MET A C 1
ATOM 5020 O O . MET A 1 604 ? 21.387 10.735 -11.604 1.00 95.19 604 MET A O 1
ATOM 5024 N N . ASN A 1 605 ? 21.361 9.947 -13.712 1.00 95.75 605 ASN A N 1
ATOM 5025 C CA . ASN A 1 605 ? 22.645 9.244 -13.695 1.00 95.75 605 ASN A CA 1
ATOM 5026 C C . ASN A 1 605 ? 22.773 8.149 -12.609 1.00 95.75 605 ASN A C 1
ATOM 5028 O O . ASN A 1 605 ? 23.817 7.997 -11.971 1.00 95.75 605 ASN A O 1
ATOM 5032 N N . CYS A 1 606 ? 21.709 7.375 -12.383 1.00 97.38 606 CYS A N 1
ATOM 5033 C CA . CYS A 1 606 ? 21.677 6.262 -11.426 1.00 97.38 606 CYS A CA 1
ATOM 5034 C C . CYS A 1 606 ? 22.311 4.989 -12.028 1.00 97.38 606 CYS A C 1
ATOM 5036 O O . CYS A 1 606 ? 21.636 3.990 -12.281 1.00 97.38 606 CYS A O 1
ATOM 5038 N N . SER A 1 607 ? 23.615 5.025 -12.327 1.00 97.62 607 SER A N 1
ATOM 5039 C CA . SER A 1 607 ? 24.284 3.977 -13.120 1.00 97.62 607 SER A CA 1
ATOM 5040 C C . SER A 1 607 ? 24.277 2.591 -12.456 1.00 97.62 607 SER A C 1
ATOM 5042 O O . SER A 1 607 ? 24.268 1.576 -13.155 1.00 97.62 607 SER A O 1
ATOM 5044 N N . LYS A 1 608 ? 24.264 2.521 -11.114 1.00 98.31 608 LYS A N 1
ATOM 5045 C CA . LYS A 1 608 ? 24.240 1.244 -10.375 1.00 98.31 608 LYS A CA 1
ATOM 5046 C C . LYS A 1 608 ? 22.895 0.534 -10.535 1.00 98.31 608 LYS A C 1
ATOM 5048 O O . LYS A 1 608 ? 22.867 -0.672 -10.763 1.00 98.31 608 LYS A O 1
ATOM 5053 N N . GLU A 1 609 ? 21.800 1.281 -10.459 1.00 98.56 609 GLU A N 1
ATOM 5054 C CA . GLU A 1 609 ? 20.440 0.806 -10.691 1.00 98.56 609 GLU A CA 1
ATOM 5055 C C . GLU A 1 609 ? 20.258 0.368 -12.149 1.00 98.56 609 GLU A C 1
ATOM 5057 O O . GLU A 1 609 ? 19.739 -0.715 -12.401 1.00 98.56 609 GLU A O 1
ATOM 5062 N N . VAL A 1 610 ? 20.756 1.149 -13.115 1.00 98.44 610 VAL A N 1
ATOM 5063 C CA . VAL A 1 610 ? 20.739 0.764 -14.540 1.00 98.44 610 VAL A CA 1
ATOM 5064 C C . VAL A 1 610 ? 21.489 -0.554 -14.757 1.00 98.44 610 VAL A C 1
ATOM 5066 O O . VAL A 1 610 ? 20.958 -1.469 -15.386 1.00 98.44 610 VAL A O 1
ATOM 5069 N N . SER A 1 611 ? 22.677 -0.701 -14.161 1.00 98.12 611 SER A N 1
ATOM 5070 C CA . SER A 1 611 ? 23.443 -1.953 -14.216 1.00 98.12 611 SER A CA 1
ATOM 5071 C C . SER A 1 611 ? 22.686 -3.135 -13.607 1.00 98.12 611 SER A C 1
ATOM 5073 O O . SER A 1 611 ? 22.738 -4.240 -14.143 1.00 98.12 611 SER A O 1
ATOM 5075 N N . ALA A 1 612 ? 21.992 -2.929 -12.485 1.00 97.88 612 ALA A N 1
ATOM 5076 C CA . ALA A 1 612 ? 21.206 -3.976 -11.840 1.00 97.88 612 ALA A CA 1
ATOM 5077 C C . ALA A 1 612 ? 19.973 -4.375 -12.672 1.00 97.88 612 ALA A C 1
ATOM 5079 O O . ALA A 1 612 ? 19.687 -5.563 -12.782 1.00 97.88 612 ALA A O 1
ATOM 5080 N N . LEU A 1 613 ? 19.304 -3.432 -13.346 1.00 98.12 613 LEU A N 1
ATOM 5081 C CA . LEU A 1 613 ? 18.214 -3.736 -14.287 1.00 98.12 613 LEU A CA 1
ATOM 5082 C C . LEU A 1 613 ? 18.689 -4.570 -15.482 1.00 98.12 613 LEU A C 1
ATOM 5084 O O . LEU A 1 613 ? 18.013 -5.520 -15.872 1.00 98.12 613 LEU A O 1
ATOM 5088 N N . VAL A 1 614 ? 19.868 -4.265 -16.034 1.00 96.94 614 VAL A N 1
ATOM 5089 C CA . VAL A 1 614 ? 20.469 -5.085 -17.100 1.00 96.94 614 VAL A CA 1
ATOM 5090 C C . VAL A 1 614 ? 20.763 -6.501 -16.593 1.00 96.94 614 VAL A C 1
ATOM 5092 O O . VAL A 1 614 ? 20.483 -7.460 -17.300 1.00 96.94 614 VAL A O 1
ATOM 5095 N N . LYS A 1 615 ? 21.236 -6.662 -15.349 1.00 95.44 615 LYS A N 1
ATOM 5096 C CA . LYS A 1 615 ? 21.427 -7.992 -14.737 1.00 95.44 615 LYS A CA 1
ATOM 5097 C C . LYS A 1 615 ? 20.112 -8.739 -14.501 1.00 95.44 615 LYS A C 1
ATOM 5099 O O . LYS A 1 615 ? 20.083 -9.958 -14.625 1.00 95.44 615 LYS A O 1
ATOM 5104 N N . TRP A 1 616 ? 19.037 -8.041 -14.135 1.00 95.50 616 TRP A N 1
ATOM 5105 C CA . TRP A 1 616 ? 17.710 -8.651 -13.998 1.00 95.50 616 TRP A CA 1
ATOM 5106 C C . TRP A 1 616 ? 17.205 -9.220 -15.322 1.00 95.50 616 TRP A C 1
ATOM 5108 O O . TRP A 1 616 ? 16.624 -10.303 -15.332 1.00 95.50 616 TRP A O 1
ATOM 5118 N N . MET A 1 617 ? 17.500 -8.537 -16.429 1.00 92.75 617 MET A N 1
ATOM 5119 C CA . MET A 1 617 ? 17.154 -8.989 -17.774 1.00 92.75 617 MET A CA 1
ATOM 5120 C C . MET A 1 617 ? 17.725 -10.375 -18.117 1.00 92.75 617 MET A C 1
ATOM 5122 O O . MET A 1 617 ? 17.060 -11.128 -18.824 1.00 92.75 617 MET A O 1
ATOM 5126 N N . ASP A 1 618 ? 18.893 -10.732 -17.569 1.00 87.38 618 ASP A N 1
ATOM 5127 C CA . ASP A 1 618 ? 19.538 -12.040 -17.769 1.00 87.38 618 ASP A CA 1
ATOM 5128 C C . ASP A 1 618 ? 18.945 -13.163 -16.891 1.00 87.38 618 ASP A C 1
ATOM 5130 O O . ASP A 1 618 ? 19.155 -14.341 -17.177 1.00 87.38 618 ASP A O 1
ATOM 5134 N N . LYS A 1 619 ? 18.232 -12.836 -15.801 1.00 84.38 619 LYS A N 1
ATOM 5135 C CA . LYS A 1 619 ? 17.728 -13.832 -14.830 1.00 84.38 619 LYS A CA 1
ATOM 5136 C C . LYS A 1 619 ? 16.427 -14.514 -15.248 1.00 84.38 619 LYS A C 1
ATOM 5138 O O . LYS A 1 619 ? 16.114 -15.573 -14.719 1.00 84.38 619 LYS A O 1
ATOM 5143 N N . GLU A 1 620 ? 15.654 -13.898 -16.140 1.00 82.38 620 GLU A N 1
ATOM 5144 C CA . GLU A 1 620 ? 14.355 -14.384 -16.645 1.00 82.38 620 GLU A CA 1
ATOM 5145 C C . GLU A 1 620 ? 13.261 -14.664 -15.589 1.00 82.38 620 GLU A C 1
ATOM 5147 O O . GLU A 1 620 ? 12.174 -15.138 -15.924 1.00 82.38 620 GLU A O 1
ATOM 5152 N N . THR A 1 621 ? 13.502 -14.325 -14.321 1.00 88.06 621 THR A N 1
ATOM 5153 C CA . THR A 1 621 ? 12.585 -14.509 -13.190 1.00 88.06 621 THR A CA 1
ATOM 5154 C C . THR A 1 621 ? 12.270 -13.178 -12.509 1.00 88.06 621 THR A C 1
ATOM 5156 O O . THR A 1 621 ? 12.943 -12.167 -12.717 1.00 88.06 621 THR A O 1
ATOM 5159 N N . GLN A 1 622 ? 11.234 -13.180 -11.669 1.00 86.75 622 GLN A N 1
ATOM 5160 C CA . GLN A 1 622 ? 10.894 -12.067 -10.774 1.00 86.75 622 GLN A CA 1
ATOM 5161 C C . GLN A 1 622 ? 11.220 -12.356 -9.299 1.00 86.75 622 GLN A C 1
ATOM 5163 O O . GLN A 1 622 ? 10.990 -11.500 -8.451 1.00 86.75 622 GLN A O 1
ATOM 5168 N N . ASP A 1 623 ? 11.765 -13.538 -8.985 1.00 91.50 623 ASP A N 1
ATOM 5169 C CA . ASP A 1 623 ? 12.119 -14.003 -7.635 1.00 91.50 623 ASP A CA 1
ATOM 5170 C C . ASP A 1 623 ? 11.051 -13.634 -6.578 1.00 91.50 623 ASP A C 1
ATOM 5172 O O . ASP A 1 623 ? 9.859 -13.850 -6.795 1.00 91.50 623 ASP A O 1
ATOM 5176 N N . ALA A 1 624 ? 11.457 -13.043 -5.450 1.00 95.94 624 ALA A N 1
ATOM 5177 C CA . ALA A 1 624 ? 10.563 -12.629 -4.371 1.00 95.94 624 ALA A CA 1
ATOM 5178 C C . ALA A 1 624 ? 9.598 -11.485 -4.758 1.00 95.94 624 ALA A C 1
ATOM 5180 O O . ALA A 1 624 ? 8.742 -11.128 -3.955 1.00 95.94 624 ALA A O 1
ATOM 5181 N N . PHE A 1 625 ? 9.715 -10.866 -5.936 1.00 97.06 625 PHE A N 1
ATOM 5182 C CA . PHE A 1 625 ? 8.933 -9.679 -6.316 1.00 97.06 625 PHE A CA 1
ATOM 5183 C C . PHE A 1 625 ? 7.588 -9.994 -6.967 1.00 97.06 625 PHE A C 1
ATOM 5185 O O . PHE A 1 625 ? 6.801 -9.073 -7.170 1.00 97.06 625 PHE A O 1
ATOM 5192 N N . GLY A 1 626 ? 7.290 -11.257 -7.260 1.00 92.94 626 GLY A N 1
ATOM 5193 C CA . GLY A 1 626 ? 5.961 -11.646 -7.718 1.00 92.94 626 GLY A CA 1
ATOM 5194 C C . GLY A 1 626 ? 5.442 -12.887 -7.016 1.00 92.94 626 GLY A C 1
ATOM 5195 O O . GLY A 1 626 ? 6.168 -13.583 -6.304 1.00 92.94 626 GLY A O 1
ATOM 5196 N N . ASN A 1 627 ? 4.148 -13.141 -7.174 1.00 89.06 627 ASN A N 1
ATOM 5197 C CA . ASN A 1 627 ? 3.509 -14.287 -6.543 1.00 89.06 627 ASN A CA 1
ATOM 5198 C C . ASN A 1 627 ? 3.864 -15.587 -7.288 1.00 89.06 627 ASN A C 1
ATOM 5200 O O . ASN A 1 627 ? 3.734 -15.662 -8.508 1.00 89.06 627 ASN A O 1
ATOM 5204 N N . ILE A 1 628 ? 4.261 -16.630 -6.551 1.00 88.81 628 ILE A N 1
ATOM 5205 C CA . ILE A 1 628 ? 4.677 -17.923 -7.124 1.00 88.81 628 ILE A CA 1
ATOM 5206 C C . ILE A 1 628 ? 3.558 -18.655 -7.887 1.00 88.81 628 ILE A C 1
ATOM 5208 O O . ILE A 1 628 ? 3.834 -19.483 -8.751 1.00 88.81 628 ILE A O 1
ATOM 5212 N N . LYS A 1 629 ? 2.290 -18.353 -7.584 1.00 88.69 629 LYS A N 1
ATOM 5213 C CA . LYS A 1 629 ? 1.115 -18.926 -8.254 1.00 88.69 629 LYS A CA 1
ATOM 5214 C C . LYS A 1 629 ? 0.804 -18.216 -9.572 1.00 88.69 629 LYS A C 1
ATOM 5216 O O . LYS A 1 629 ? -0.028 -18.709 -10.324 1.00 88.69 629 LYS A O 1
ATOM 5221 N N . PHE A 1 630 ? 1.427 -17.071 -9.855 1.00 89.75 630 PHE A N 1
ATOM 5222 C CA . PHE A 1 630 ? 1.152 -16.258 -11.035 1.00 89.75 630 PHE A CA 1
ATOM 5223 C C . PHE A 1 630 ? 2.269 -16.383 -12.083 1.00 89.75 630 PHE A C 1
ATOM 5225 O O . PHE A 1 630 ? 3.448 -16.314 -11.733 1.00 89.75 630 PHE A O 1
ATOM 5232 N N . PRO A 1 631 ? 1.939 -16.515 -13.383 1.00 88.81 631 PRO A N 1
ATOM 5233 C CA . PRO A 1 631 ? 2.956 -16.578 -14.427 1.00 88.81 631 PRO A CA 1
ATOM 5234 C C . PRO A 1 631 ? 3.674 -15.232 -14.569 1.00 88.81 631 PRO A C 1
ATOM 5236 O O . PRO A 1 631 ? 3.031 -14.184 -14.624 1.00 88.81 631 PRO A O 1
ATOM 5239 N N . PHE A 1 632 ? 5.002 -15.251 -14.664 1.00 90.50 632 PHE A N 1
ATOM 5240 C CA . PHE A 1 632 ? 5.795 -14.050 -14.918 1.00 90.50 632 PHE A CA 1
ATOM 5241 C C . PHE A 1 632 ? 5.931 -13.790 -16.423 1.00 90.50 632 PHE A C 1
ATOM 5243 O O . PHE A 1 632 ? 6.372 -14.660 -17.174 1.00 90.50 632 PHE A O 1
ATOM 5250 N N . TYR A 1 633 ? 5.605 -12.577 -16.870 1.00 91.38 633 TYR A N 1
ATOM 5251 C CA . TYR A 1 633 ? 5.715 -12.191 -18.277 1.00 91.38 633 TYR A CA 1
ATOM 5252 C C . TYR A 1 633 ? 7.114 -11.644 -18.599 1.00 91.38 633 TYR A C 1
ATOM 5254 O O . TYR A 1 633 ? 7.281 -10.463 -18.899 1.00 91.38 633 TYR A O 1
ATOM 5262 N N . ASN A 1 634 ? 8.129 -12.515 -18.573 1.00 92.19 634 ASN A N 1
ATOM 5263 C CA . ASN A 1 634 ? 9.531 -12.135 -18.802 1.00 92.19 634 ASN A CA 1
ATOM 5264 C C . ASN A 1 634 ? 9.741 -11.354 -20.116 1.00 92.19 634 ASN A C 1
ATOM 5266 O O . ASN A 1 634 ? 10.421 -10.330 -20.137 1.00 92.19 634 ASN A O 1
ATOM 5270 N N . LEU A 1 635 ? 9.104 -11.778 -21.216 1.00 92.44 635 LEU A N 1
ATOM 5271 C CA . LEU A 1 635 ? 9.212 -11.077 -22.502 1.00 92.44 635 LEU A CA 1
ATOM 5272 C C . LEU A 1 635 ? 8.665 -9.641 -22.442 1.00 92.44 635 LEU A C 1
ATOM 5274 O O . LEU A 1 635 ? 9.202 -8.768 -23.121 1.00 92.44 635 LEU A O 1
ATOM 5278 N N . HIS A 1 636 ? 7.654 -9.366 -21.608 1.00 95.38 636 HIS A N 1
ATOM 5279 C CA . HIS A 1 636 ? 7.217 -7.993 -21.350 1.00 95.38 636 HIS A CA 1
ATOM 5280 C C . HIS A 1 636 ? 8.283 -7.211 -20.587 1.00 95.38 636 HIS A C 1
ATOM 5282 O O . HIS A 1 636 ? 8.653 -6.134 -21.050 1.00 95.38 636 HIS A O 1
ATOM 5288 N N . SER A 1 637 ? 8.840 -7.762 -19.504 1.00 96.81 637 SER A N 1
ATOM 5289 C CA . SER A 1 637 ? 9.905 -7.080 -18.759 1.00 96.81 637 SER A CA 1
ATOM 5290 C C . SER A 1 637 ? 11.089 -6.712 -19.654 1.00 96.81 637 SER A C 1
ATOM 5292 O O . SER A 1 637 ? 11.522 -5.559 -19.660 1.00 96.81 637 SER A O 1
ATOM 5294 N N . ARG A 1 638 ? 11.554 -7.658 -20.481 1.00 96.12 638 ARG A N 1
ATOM 5295 C CA . ARG A 1 638 ? 12.648 -7.453 -21.445 1.00 96.12 638 ARG A CA 1
ATOM 5296 C C . ARG A 1 638 ? 12.298 -6.391 -22.487 1.00 96.12 638 ARG A C 1
ATOM 5298 O O . ARG A 1 638 ? 13.062 -5.448 -22.685 1.00 96.12 638 ARG A O 1
ATOM 5305 N N . LEU A 1 639 ? 11.137 -6.517 -23.134 1.00 97.38 639 LEU A N 1
ATOM 5306 C CA . LEU A 1 639 ? 10.693 -5.581 -24.168 1.00 97.38 639 LEU A CA 1
ATOM 5307 C C . LEU A 1 639 ? 10.569 -4.154 -23.627 1.00 97.38 639 LEU A C 1
ATOM 5309 O O . LEU A 1 639 ? 11.117 -3.227 -24.215 1.00 97.38 639 LEU A O 1
ATOM 5313 N N . TYR A 1 640 ? 9.867 -3.967 -22.511 1.00 98.56 640 TYR A N 1
ATOM 5314 C CA . TYR A 1 640 ? 9.627 -2.637 -21.958 1.00 98.56 640 TYR A CA 1
ATOM 5315 C C . TYR A 1 640 ? 10.910 -2.016 -21.389 1.00 98.56 640 TYR A C 1
ATOM 5317 O O . TYR A 1 640 ? 11.117 -0.813 -21.550 1.00 98.56 640 TYR A O 1
ATOM 5325 N N . LEU A 1 641 ? 11.827 -2.815 -20.826 1.00 98.56 641 LEU A N 1
ATOM 5326 C CA . LEU A 1 641 ? 13.153 -2.322 -20.444 1.00 98.56 641 LEU A CA 1
ATOM 5327 C C . LEU A 1 641 ? 13.932 -1.794 -21.659 1.00 98.56 641 LEU A C 1
ATOM 5329 O O . LEU A 1 641 ? 14.492 -0.699 -21.612 1.00 98.56 641 LEU A O 1
ATOM 5333 N N . LEU A 1 642 ? 13.926 -2.537 -22.769 1.00 98.31 642 LEU A N 1
ATOM 5334 C CA . LEU A 1 642 ? 14.599 -2.131 -24.005 1.00 98.31 642 LEU A CA 1
ATOM 5335 C C . LEU A 1 642 ? 13.930 -0.929 -24.678 1.00 98.31 642 LEU A C 1
ATOM 5337 O O . LEU A 1 642 ? 14.636 -0.104 -25.247 1.00 98.31 642 LEU A O 1
ATOM 5341 N N . ILE A 1 643 ? 12.607 -0.770 -24.573 1.00 98.62 643 ILE A N 1
ATOM 5342 C CA . ILE A 1 643 ? 11.911 0.457 -25.000 1.00 98.62 643 ILE A CA 1
ATOM 5343 C C . ILE A 1 643 ? 12.445 1.662 -24.219 1.00 98.62 643 ILE A C 1
ATOM 5345 O O . ILE A 1 643 ? 12.773 2.691 -24.816 1.00 98.62 643 ILE A O 1
ATOM 5349 N N . ALA A 1 644 ? 12.563 1.534 -22.891 1.00 98.56 644 ALA A N 1
ATOM 5350 C CA . ALA A 1 644 ? 13.103 2.596 -22.049 1.00 98.56 644 ALA A CA 1
ATOM 5351 C C . ALA A 1 644 ? 14.539 2.949 -22.464 1.00 98.56 644 ALA A C 1
ATOM 5353 O O . ALA A 1 644 ? 14.845 4.120 -22.691 1.00 98.56 644 ALA A O 1
ATOM 5354 N N . PHE A 1 645 ? 15.400 1.942 -22.631 1.00 98.62 645 PHE A N 1
ATOM 5355 C CA . PHE A 1 645 ? 16.788 2.144 -23.040 1.00 98.62 645 PHE A CA 1
ATOM 5356 C C . PHE A 1 645 ? 16.933 2.677 -24.466 1.00 98.62 645 PHE A C 1
ATOM 5358 O O . PHE A 1 645 ? 17.755 3.566 -24.670 1.00 98.62 645 PHE A O 1
ATOM 5365 N N . SER A 1 646 ? 16.122 2.235 -25.433 1.00 98.38 646 SER A N 1
ATOM 5366 C CA . SER A 1 646 ? 16.125 2.800 -26.792 1.00 98.38 646 SER A CA 1
ATOM 5367 C C . SER A 1 646 ? 15.808 4.292 -26.738 1.00 98.38 646 SER A C 1
ATOM 5369 O O . SER A 1 646 ? 16.582 5.102 -27.250 1.00 98.38 646 SER A O 1
ATOM 5371 N N . ARG A 1 647 ? 14.769 4.698 -25.993 1.00 97.81 647 ARG A N 1
ATOM 5372 C CA . ARG A 1 647 ? 14.446 6.124 -25.853 1.00 97.81 647 ARG A CA 1
ATOM 5373 C C . ARG A 1 647 ? 15.556 6.919 -25.167 1.00 97.81 647 ARG A C 1
ATOM 5375 O O . ARG A 1 647 ? 15.852 8.021 -25.622 1.00 97.81 647 ARG A O 1
ATOM 5382 N N . VAL A 1 648 ? 16.145 6.373 -24.100 1.00 97.94 648 VAL A N 1
ATOM 5383 C CA . VAL A 1 648 ? 17.263 6.990 -23.364 1.00 97.94 648 VAL A CA 1
ATOM 5384 C C . VAL A 1 648 ? 18.500 7.124 -24.248 1.00 97.94 648 VAL A C 1
ATOM 5386 O O . VAL A 1 648 ? 19.146 8.161 -24.207 1.00 97.94 648 VAL A O 1
ATOM 5389 N N . SER A 1 649 ? 18.813 6.125 -25.075 1.00 98.19 649 SER A N 1
ATOM 5390 C CA . SER A 1 649 ? 20.026 6.102 -25.904 1.00 98.19 649 SER A CA 1
ATOM 5391 C C . SER A 1 649 ? 20.107 7.237 -26.929 1.00 98.19 649 SER A C 1
ATOM 5393 O O . SER A 1 649 ? 21.201 7.578 -27.363 1.00 98.19 649 SER A O 1
ATOM 5395 N N . ILE A 1 650 ? 18.970 7.844 -27.288 1.00 97.56 650 ILE A N 1
ATOM 5396 C CA . ILE A 1 650 ? 18.915 9.010 -28.181 1.00 97.56 650 ILE A CA 1
ATOM 5397 C C . ILE A 1 650 ? 19.529 10.240 -27.501 1.00 97.56 650 ILE A C 1
ATOM 5399 O O . ILE A 1 650 ? 20.303 10.968 -28.118 1.00 97.56 650 ILE A O 1
ATOM 5403 N N . ASP A 1 651 ? 19.180 10.466 -26.233 1.00 95.19 651 ASP A N 1
ATOM 5404 C CA . ASP A 1 651 ? 19.509 11.698 -25.511 1.00 95.19 651 ASP A CA 1
ATOM 5405 C C . ASP A 1 651 ? 20.709 11.520 -24.555 1.00 95.19 651 ASP A C 1
ATOM 5407 O O . ASP A 1 651 ? 21.452 12.470 -24.321 1.00 95.19 651 ASP A O 1
ATOM 5411 N N . LEU A 1 652 ? 20.902 10.311 -24.010 1.00 96.06 652 LEU A N 1
ATOM 5412 C CA . LEU A 1 652 ? 21.879 9.961 -22.966 1.00 96.06 652 LEU A CA 1
ATOM 5413 C C . LEU A 1 652 ? 22.545 8.585 -23.223 1.00 96.06 652 LEU A C 1
ATOM 5415 O O . LEU A 1 652 ? 22.437 7.678 -22.391 1.00 96.06 652 LEU A O 1
ATOM 5419 N N . PRO A 1 653 ? 23.212 8.354 -24.368 1.00 96.31 653 PRO A N 1
ATOM 5420 C CA . PRO A 1 653 ? 23.840 7.062 -24.673 1.00 96.31 653 PRO A CA 1
ATOM 5421 C C . PRO A 1 653 ? 24.975 6.670 -23.707 1.00 96.31 653 PRO A C 1
ATOM 5423 O O . PRO A 1 653 ? 25.255 5.482 -23.542 1.00 96.31 653 PRO A O 1
ATOM 5426 N N . GLU A 1 654 ? 25.620 7.628 -23.033 1.00 96.94 654 GLU A N 1
ATOM 5427 C CA . GLU A 1 654 ? 26.763 7.394 -22.141 1.00 96.94 654 GLU A CA 1
ATOM 5428 C C . GLU A 1 654 ? 26.458 6.448 -20.972 1.00 96.94 654 GLU A C 1
ATOM 5430 O O . GLU A 1 654 ? 27.314 5.652 -20.588 1.00 96.94 654 GLU A O 1
ATOM 5435 N N . ILE A 1 655 ? 25.237 6.483 -20.425 1.00 97.38 655 ILE A N 1
ATOM 5436 C CA . ILE A 1 655 ? 24.857 5.626 -19.291 1.00 97.38 655 ILE A CA 1
ATOM 5437 C C . ILE A 1 655 ? 24.659 4.165 -19.704 1.00 97.38 655 ILE A C 1
ATOM 5439 O O . ILE A 1 655 ? 24.729 3.266 -18.868 1.00 97.38 655 ILE A O 1
ATOM 5443 N N . LEU A 1 656 ? 24.418 3.928 -20.995 1.00 97.81 656 LEU A N 1
ATOM 5444 C CA . LEU A 1 656 ? 24.171 2.608 -21.570 1.00 97.81 656 LEU A CA 1
ATOM 5445 C C . LEU A 1 656 ? 25.429 2.001 -22.199 1.00 97.81 656 LEU A C 1
ATOM 5447 O O . LEU A 1 656 ? 25.493 0.782 -22.363 1.00 97.81 656 LEU A O 1
ATOM 5451 N N . LEU A 1 657 ? 26.445 2.820 -22.491 1.00 97.50 657 LEU A N 1
ATOM 5452 C CA . LEU A 1 657 ? 27.722 2.396 -23.067 1.00 97.50 657 LEU A CA 1
ATOM 5453 C C . LEU A 1 657 ? 28.377 1.206 -22.327 1.00 97.50 657 LEU A C 1
ATOM 5455 O O . LEU A 1 657 ? 28.797 0.268 -23.008 1.00 97.50 657 LEU A O 1
ATOM 5459 N N . PRO A 1 658 ? 28.407 1.134 -20.976 1.00 97.50 658 PRO A N 1
ATOM 5460 C CA . PRO A 1 658 ? 28.985 -0.018 -20.268 1.00 97.50 658 PRO A CA 1
ATOM 5461 C C . PRO A 1 658 ? 28.282 -1.354 -20.556 1.00 97.50 658 PRO A C 1
ATOM 5463 O O . PRO A 1 658 ? 28.850 -2.421 -20.327 1.00 97.50 658 PRO A O 1
ATOM 5466 N N . HIS A 1 659 ? 27.045 -1.305 -21.052 1.00 97.38 659 HIS A N 1
ATOM 5467 C CA . HIS A 1 659 ? 26.196 -2.462 -21.327 1.00 97.38 659 HIS A CA 1
ATOM 5468 C C . HIS A 1 659 ? 26.021 -2.729 -22.829 1.00 97.38 659 HIS A C 1
ATOM 5470 O O . HIS A 1 659 ? 25.281 -3.637 -23.203 1.00 97.38 659 HIS A O 1
ATOM 5476 N N . ALA A 1 660 ? 26.723 -1.995 -23.699 1.00 96.62 660 ALA A N 1
ATOM 5477 C CA . ALA A 1 660 ? 26.531 -2.040 -25.149 1.00 96.62 660 ALA A CA 1
ATOM 5478 C C . ALA A 1 660 ? 26.668 -3.463 -25.738 1.00 96.62 660 ALA A C 1
ATOM 5480 O O . ALA A 1 660 ? 25.882 -3.870 -26.594 1.00 96.62 660 ALA A O 1
ATOM 5481 N N . ASN A 1 661 ? 27.592 -4.270 -25.204 1.00 95.69 661 ASN A N 1
ATOM 5482 C CA . ASN A 1 661 ? 27.767 -5.672 -25.601 1.00 95.69 661 ASN A CA 1
ATOM 5483 C C . ASN A 1 661 ? 26.562 -6.567 -25.267 1.00 95.69 661 ASN A C 1
ATOM 5485 O O . ASN A 1 661 ? 26.307 -7.531 -25.989 1.00 95.69 661 ASN A O 1
ATOM 5489 N N . VAL A 1 662 ? 25.830 -6.277 -24.187 1.00 95.69 662 VAL A N 1
ATOM 5490 C CA . VAL A 1 662 ? 24.607 -7.014 -23.829 1.00 95.69 662 VAL A CA 1
ATOM 5491 C C . VAL A 1 662 ? 23.529 -6.729 -24.870 1.00 95.69 662 VAL A C 1
ATOM 5493 O O . VAL A 1 662 ? 22.962 -7.661 -25.434 1.00 95.69 662 VAL A O 1
ATOM 5496 N N . PHE A 1 663 ? 23.318 -5.457 -25.215 1.00 96.38 663 PHE A N 1
ATOM 5497 C CA . PHE A 1 663 ? 22.340 -5.066 -26.234 1.00 96.38 663 PHE A CA 1
ATOM 5498 C C . PHE A 1 663 ? 22.684 -5.629 -27.619 1.00 96.38 663 PHE A C 1
ATOM 5500 O O . PHE A 1 663 ? 21.805 -6.149 -28.300 1.00 96.38 663 PHE A O 1
ATOM 5507 N N . MET A 1 664 ? 23.965 -5.637 -28.004 1.00 96.50 664 MET A N 1
ATOM 5508 C CA . MET A 1 664 ? 24.417 -6.267 -29.251 1.00 96.50 664 MET A CA 1
ATOM 5509 C C . MET A 1 664 ? 24.080 -7.765 -29.289 1.00 96.50 664 MET A C 1
ATOM 5511 O O . MET A 1 664 ? 23.589 -8.260 -30.304 1.00 96.50 664 MET A O 1
ATOM 5515 N N . LYS A 1 665 ? 24.322 -8.495 -28.190 1.00 94.94 665 LYS A N 1
ATOM 5516 C CA . LYS A 1 665 ? 23.973 -9.921 -28.102 1.00 94.94 665 LYS A CA 1
ATOM 5517 C C . LYS A 1 665 ? 22.468 -10.138 -28.233 1.00 94.94 665 LYS A C 1
ATOM 5519 O O . LYS A 1 665 ? 22.074 -11.025 -28.980 1.00 94.94 665 LYS A O 1
ATOM 5524 N N . ILE A 1 666 ? 21.656 -9.306 -27.579 1.00 94.31 666 ILE A N 1
ATOM 5525 C CA . ILE A 1 666 ? 20.190 -9.378 -27.665 1.00 94.31 666 ILE A CA 1
ATOM 5526 C C . ILE A 1 666 ? 19.704 -9.123 -29.097 1.00 94.31 666 ILE A C 1
ATOM 5528 O O . ILE A 1 666 ? 18.829 -9.827 -29.592 1.00 94.31 666 ILE A O 1
ATOM 5532 N N . ALA A 1 667 ? 20.287 -8.140 -29.783 1.00 95.25 667 ALA A N 1
ATOM 5533 C CA . ALA A 1 667 ? 19.905 -7.802 -31.149 1.00 95.25 667 ALA A CA 1
ATOM 5534 C C . ALA A 1 667 ? 20.206 -8.936 -32.148 1.00 95.25 667 ALA A C 1
ATOM 5536 O O . ALA A 1 667 ? 19.385 -9.213 -33.023 1.00 95.25 667 ALA A O 1
ATOM 5537 N N . LEU A 1 668 ? 21.368 -9.591 -32.019 1.00 94.12 668 LEU A N 1
ATOM 5538 C CA . LEU A 1 668 ? 21.892 -10.504 -33.045 1.00 94.12 668 LEU A CA 1
ATOM 5539 C C . LEU A 1 668 ? 21.748 -11.999 -32.731 1.00 94.12 668 LEU A C 1
ATOM 5541 O O . LEU A 1 668 ? 21.642 -12.791 -33.662 1.00 94.12 668 LEU A O 1
ATOM 5545 N N . ASN A 1 669 ? 21.797 -12.394 -31.456 1.00 84.81 669 ASN A N 1
ATOM 5546 C CA . ASN A 1 669 ? 22.065 -13.784 -31.058 1.00 84.81 669 ASN A CA 1
ATOM 5547 C C . ASN A 1 669 ? 21.034 -14.373 -30.079 1.00 84.81 669 ASN A C 1
ATOM 5549 O O . ASN A 1 669 ? 21.237 -15.482 -29.588 1.00 84.81 669 ASN A O 1
ATOM 5553 N N . ASP A 1 670 ? 19.980 -13.635 -29.747 1.00 80.50 670 ASP A N 1
ATOM 5554 C CA . ASP A 1 670 ? 18.979 -14.037 -28.754 1.00 80.50 670 ASP A CA 1
ATOM 5555 C C . ASP A 1 670 ? 17.697 -14.566 -29.423 1.00 80.50 670 ASP A C 1
ATOM 5557 O O . ASP A 1 670 ? 17.666 -14.797 -30.634 1.00 80.50 670 ASP A O 1
ATOM 5561 N N . ILE A 1 671 ? 16.635 -14.779 -28.641 1.00 77.62 671 ILE A N 1
ATOM 5562 C CA . ILE A 1 671 ? 15.318 -15.213 -29.120 1.00 77.62 671 ILE A CA 1
ATOM 5563 C C . ILE A 1 671 ? 14.883 -14.317 -30.297 1.00 77.62 671 ILE A C 1
ATOM 5565 O O . ILE A 1 671 ? 14.922 -13.088 -30.160 1.00 77.62 671 ILE A O 1
ATOM 5569 N N . PRO A 1 672 ? 14.426 -14.895 -31.431 1.00 81.31 672 PRO A N 1
ATOM 5570 C CA . PRO A 1 672 ? 14.000 -14.143 -32.611 1.00 81.31 672 PRO A CA 1
ATOM 5571 C C . PRO A 1 672 ? 12.676 -13.416 -32.339 1.00 81.31 672 PRO A C 1
ATOM 5573 O O . PRO A 1 672 ? 11.594 -13.843 -32.741 1.00 81.31 672 PRO A O 1
ATOM 5576 N N . HIS A 1 673 ? 12.757 -12.316 -31.597 1.00 89.88 673 HIS A N 1
ATOM 5577 C CA . HIS A 1 673 ? 11.632 -11.491 -31.197 1.00 89.88 673 HIS A CA 1
ATOM 5578 C C . HIS A 1 673 ? 11.788 -10.094 -31.799 1.00 89.88 673 HIS A C 1
ATOM 5580 O O . HIS A 1 673 ? 12.496 -9.242 -31.258 1.00 89.88 673 HIS A O 1
ATOM 5586 N N . VAL A 1 674 ? 11.025 -9.830 -32.864 1.00 91.88 674 VAL A N 1
ATOM 5587 C CA . VAL A 1 674 ? 11.109 -8.624 -33.710 1.00 91.88 674 VAL A CA 1
ATOM 5588 C C . VAL A 1 674 ? 11.274 -7.331 -32.905 1.00 91.88 674 VAL A C 1
ATOM 5590 O O . VAL A 1 674 ? 12.215 -6.578 -33.136 1.00 91.88 674 VAL A O 1
ATOM 5593 N N . LEU A 1 675 ? 10.408 -7.071 -31.917 1.00 95.25 675 LEU A N 1
ATOM 5594 C CA . LEU A 1 675 ? 10.480 -5.824 -31.141 1.00 95.25 675 LEU A CA 1
ATOM 5595 C C . LEU A 1 675 ? 11.698 -5.746 -30.205 1.00 95.25 675 LEU A C 1
ATOM 5597 O O . LEU A 1 675 ? 12.318 -4.694 -30.110 1.00 95.25 675 LEU A O 1
ATOM 5601 N N . ILE A 1 676 ? 12.064 -6.845 -29.541 1.00 95.62 676 ILE A N 1
ATOM 5602 C CA . ILE A 1 676 ? 13.225 -6.908 -28.643 1.00 95.62 676 ILE A CA 1
ATOM 5603 C C . ILE A 1 676 ? 14.504 -6.669 -29.448 1.00 95.62 676 ILE A C 1
ATOM 5605 O O . ILE A 1 676 ? 15.302 -5.809 -29.083 1.00 95.62 676 ILE A O 1
ATOM 5609 N N . GLN A 1 677 ? 14.654 -7.356 -30.584 1.00 96.12 677 GLN A N 1
ATOM 5610 C CA . GLN A 1 677 ? 15.805 -7.183 -31.470 1.00 96.12 677 GLN A CA 1
ATOM 5611 C C . GLN A 1 677 ? 15.866 -5.769 -32.049 1.00 96.12 677 GLN A C 1
ATOM 5613 O O . GLN A 1 677 ? 16.944 -5.179 -32.101 1.00 96.12 677 GLN A O 1
ATOM 5618 N N . LYS A 1 678 ? 14.711 -5.196 -32.425 1.00 96.19 678 LYS A N 1
ATOM 5619 C CA . LYS A 1 678 ? 14.615 -3.814 -32.910 1.00 96.19 678 LYS A CA 1
ATOM 5620 C C . LYS A 1 678 ? 15.154 -2.828 -31.877 1.00 96.19 678 LYS A C 1
ATOM 5622 O O . LYS A 1 678 ? 16.094 -2.101 -32.176 1.00 96.19 678 LYS A O 1
ATOM 5627 N N . PHE A 1 679 ? 14.583 -2.813 -30.672 1.00 97.88 679 PHE A N 1
ATOM 5628 C CA . PHE A 1 679 ? 14.975 -1.840 -29.653 1.00 97.88 679 PHE A CA 1
ATOM 5629 C C . PHE A 1 679 ? 16.414 -2.058 -29.177 1.00 97.88 679 PHE A C 1
ATOM 5631 O O . PHE A 1 679 ? 17.130 -1.087 -28.955 1.00 97.88 679 PHE A O 1
ATOM 5638 N N . ALA A 1 680 ? 16.877 -3.307 -29.084 1.00 97.50 680 ALA A N 1
ATOM 5639 C CA . ALA A 1 680 ? 18.275 -3.591 -28.776 1.00 97.50 680 ALA A CA 1
ATOM 5640 C C . ALA A 1 680 ? 19.229 -3.083 -29.874 1.00 97.50 680 ALA A C 1
ATOM 5642 O O . ALA A 1 680 ? 20.249 -2.477 -29.550 1.00 97.50 680 ALA A O 1
ATOM 5643 N N . SER A 1 681 ? 18.891 -3.270 -31.157 1.00 97.38 681 SER A N 1
ATOM 5644 C CA . SER A 1 681 ? 19.689 -2.751 -32.277 1.00 97.38 681 SER A CA 1
ATOM 5645 C C . SER A 1 681 ? 19.727 -1.220 -32.284 1.00 97.38 681 SER A C 1
ATOM 5647 O O . SER A 1 681 ? 20.802 -0.636 -32.390 1.00 97.38 681 SER A O 1
ATOM 5649 N N . GLU A 1 682 ? 18.584 -0.558 -32.072 1.00 97.62 682 GLU A N 1
ATOM 5650 C CA . GLU A 1 682 ? 18.503 0.906 -31.963 1.00 97.62 682 GLU A CA 1
ATOM 5651 C C . GLU A 1 682 ? 19.407 1.453 -30.851 1.00 97.62 682 GLU A C 1
ATOM 5653 O O . GLU A 1 682 ? 20.151 2.402 -31.092 1.00 97.62 682 GLU A O 1
ATOM 5658 N N . VAL A 1 683 ? 19.410 0.831 -29.663 1.00 98.12 683 VAL A N 1
ATOM 5659 C CA . VAL A 1 683 ? 20.311 1.227 -28.565 1.00 98.12 683 VAL A CA 1
ATOM 5660 C C . VAL A 1 683 ? 21.770 1.174 -29.014 1.00 98.12 683 VAL A C 1
ATOM 5662 O O . VAL A 1 683 ? 22.517 2.126 -28.796 1.00 98.12 683 VAL A O 1
ATOM 5665 N N . VAL A 1 684 ? 22.180 0.078 -29.655 1.00 98.00 684 VAL A N 1
ATOM 5666 C CA . VAL A 1 684 ? 23.566 -0.107 -30.103 1.00 98.00 684 VAL A CA 1
ATOM 5667 C C . VAL A 1 684 ? 23.946 0.903 -31.187 1.00 98.00 684 VAL A C 1
ATOM 5669 O O . VAL A 1 684 ? 25.019 1.498 -31.113 1.00 98.00 684 VAL A O 1
ATOM 5672 N N . LEU A 1 685 ? 23.066 1.138 -32.164 1.00 97.50 685 LEU A N 1
ATOM 5673 C CA . LEU A 1 685 ? 23.296 2.102 -33.242 1.00 97.50 685 LEU A CA 1
ATOM 5674 C C . LEU A 1 685 ? 23.363 3.545 -32.721 1.00 97.50 685 LEU A C 1
ATOM 5676 O O . LEU A 1 685 ? 24.205 4.316 -33.179 1.00 97.50 685 LEU A O 1
ATOM 5680 N N . ASN A 1 686 ? 22.539 3.903 -31.734 1.00 98.06 686 ASN A N 1
ATOM 5681 C CA . ASN A 1 686 ? 22.587 5.218 -31.091 1.00 98.06 686 ASN A CA 1
ATOM 5682 C C . ASN A 1 686 ? 23.876 5.406 -30.275 1.00 98.06 686 ASN A C 1
ATOM 5684 O O . ASN A 1 686 ? 24.493 6.472 -30.335 1.00 98.06 686 ASN A O 1
ATOM 5688 N N . ILE A 1 687 ? 24.327 4.362 -29.565 1.00 97.81 687 ILE A N 1
ATOM 5689 C CA . ILE A 1 687 ? 25.624 4.366 -28.875 1.00 97.81 687 ILE A CA 1
ATOM 5690 C C . ILE A 1 687 ? 26.758 4.574 -29.882 1.00 97.81 687 ILE A C 1
ATOM 5692 O O . ILE A 1 687 ? 27.559 5.486 -29.692 1.00 97.81 687 ILE A O 1
ATOM 5696 N N . GLU A 1 688 ? 26.804 3.797 -30.967 1.00 97.25 688 GLU A N 1
ATOM 5697 C CA . GLU A 1 688 ? 27.831 3.933 -32.010 1.00 97.25 688 GLU A CA 1
ATOM 5698 C C . GLU A 1 688 ? 27.806 5.326 -32.658 1.00 97.25 688 GLU A C 1
ATOM 5700 O O . GLU A 1 688 ? 28.855 5.924 -32.890 1.00 97.25 688 GLU A O 1
ATOM 5705 N N . SER A 1 689 ? 26.618 5.891 -32.900 1.00 96.25 689 SER A N 1
ATOM 5706 C CA . SER A 1 689 ? 26.484 7.232 -33.478 1.00 96.25 689 SER A CA 1
ATOM 5707 C C . SER A 1 689 ? 27.107 8.323 -32.604 1.00 96.25 689 SER A C 1
ATOM 5709 O O . SER A 1 689 ? 27.551 9.341 -33.138 1.00 96.25 689 SER A O 1
ATOM 5711 N N . LYS A 1 690 ? 27.111 8.158 -31.275 1.00 96.44 690 LYS A N 1
ATOM 5712 C CA . LYS A 1 690 ? 27.705 9.124 -30.339 1.00 96.44 690 LYS A CA 1
ATOM 5713 C C . LYS A 1 690 ? 29.152 8.788 -29.981 1.00 96.44 690 LYS A C 1
ATOM 5715 O O . LYS A 1 690 ? 29.944 9.703 -29.754 1.00 96.44 690 LYS A O 1
ATOM 5720 N N . PHE A 1 691 ? 29.487 7.501 -29.957 1.00 96.25 691 PHE A N 1
ATOM 5721 C CA . PHE A 1 691 ? 30.800 6.951 -29.637 1.00 96.25 691 PHE A CA 1
ATOM 5722 C C . PHE A 1 691 ? 31.291 6.068 -30.799 1.00 96.25 691 PHE A C 1
ATOM 5724 O O . PHE A 1 691 ? 31.209 4.841 -30.713 1.00 96.25 691 PHE A O 1
ATOM 5731 N N . PRO A 1 692 ? 31.796 6.665 -31.896 1.00 94.19 692 PRO A N 1
ATOM 5732 C CA . PRO A 1 692 ? 32.236 5.901 -33.058 1.00 94.19 692 PRO A CA 1
ATOM 5733 C C . PRO A 1 692 ? 33.375 4.936 -32.724 1.00 94.19 692 PRO A C 1
ATOM 5735 O O . PRO A 1 692 ? 34.238 5.251 -31.901 1.00 94.19 692 PRO A O 1
ATOM 5738 N N . LYS A 1 693 ? 33.432 3.812 -33.445 1.00 93.25 693 LYS A N 1
ATOM 5739 C CA . LYS A 1 693 ? 34.380 2.701 -33.259 1.00 93.25 693 LYS A CA 1
ATOM 5740 C C . LYS A 1 693 ? 34.161 1.911 -31.965 1.00 93.25 693 LYS A C 1
ATOM 5742 O O . LYS A 1 693 ? 35.091 1.253 -31.495 1.00 93.25 693 LYS A O 1
ATOM 5747 N N . THR A 1 694 ? 32.954 1.948 -31.397 1.00 93.69 694 THR A N 1
ATOM 5748 C CA . THR A 1 694 ? 32.592 1.049 -30.290 1.00 93.69 694 THR A CA 1
ATOM 5749 C C . THR A 1 694 ? 32.429 -0.383 -30.811 1.00 93.69 694 THR A C 1
ATOM 5751 O O . THR A 1 694 ? 32.826 -1.335 -30.138 1.00 93.69 694 THR A O 1
ATOM 5754 N N . PHE A 1 695 ? 31.912 -0.540 -32.034 1.00 94.69 695 PHE A N 1
ATOM 5755 C CA . PHE A 1 695 ? 31.740 -1.829 -32.710 1.00 94.69 695 PHE A CA 1
ATOM 5756 C C . PHE A 1 695 ? 32.476 -1.885 -34.055 1.00 94.69 695 PHE A C 1
ATOM 5758 O O . PHE A 1 695 ? 32.841 -0.864 -34.630 1.00 94.69 695 PHE A O 1
ATOM 5765 N N . SER A 1 696 ? 32.705 -3.098 -34.571 1.00 94.19 696 SER A N 1
ATOM 5766 C CA . SER A 1 696 ? 33.300 -3.296 -35.899 1.00 94.19 696 SER A CA 1
ATOM 5767 C C . SER A 1 696 ? 32.271 -3.114 -37.019 1.00 94.19 696 SER A C 1
ATOM 5769 O O . SER A 1 696 ? 31.091 -3.418 -36.840 1.00 94.19 696 SER A O 1
ATOM 5771 N N . ASP A 1 697 ? 32.723 -2.713 -38.211 1.00 92.56 697 ASP A N 1
ATOM 5772 C CA . ASP A 1 697 ? 31.843 -2.470 -39.367 1.00 92.56 697 ASP A CA 1
ATOM 5773 C C . ASP A 1 697 ? 30.966 -3.681 -39.723 1.00 92.56 697 ASP A C 1
ATOM 5775 O O . ASP A 1 697 ? 29.791 -3.533 -40.049 1.00 92.56 697 ASP A O 1
ATOM 5779 N N . ASN A 1 698 ? 31.501 -4.900 -39.589 1.00 94.00 698 ASN A N 1
ATOM 5780 C CA . ASN A 1 698 ? 30.745 -6.137 -39.812 1.00 94.00 698 ASN A CA 1
ATOM 5781 C C . ASN A 1 698 ? 29.568 -6.276 -38.828 1.00 94.00 698 ASN A C 1
ATOM 5783 O O . ASN A 1 698 ? 28.456 -6.625 -39.220 1.00 94.00 698 ASN A O 1
ATOM 5787 N N . VAL A 1 699 ? 29.791 -5.972 -37.546 1.00 93.88 699 VAL A N 1
ATOM 5788 C CA . VAL A 1 699 ? 28.725 -5.986 -36.534 1.00 93.88 699 VAL A CA 1
ATOM 5789 C C . VAL A 1 699 ? 27.684 -4.910 -36.847 1.00 93.88 699 VAL A C 1
ATOM 5791 O O . VAL A 1 699 ? 26.490 -5.195 -36.795 1.00 93.88 699 VAL A O 1
ATOM 5794 N N . LEU A 1 700 ? 28.113 -3.708 -37.239 1.00 94.06 700 LEU A N 1
ATOM 5795 C CA . LEU A 1 700 ? 27.210 -2.609 -37.592 1.00 94.06 700 LEU A CA 1
ATOM 5796 C C . LEU A 1 700 ? 26.348 -2.918 -38.819 1.00 94.06 700 LEU A C 1
ATOM 5798 O O . LEU A 1 700 ? 25.163 -2.586 -38.822 1.00 94.06 700 LEU A O 1
ATOM 5802 N N . HIS A 1 701 ? 26.905 -3.580 -39.836 1.00 93.56 701 HIS A N 1
ATOM 5803 C CA . HIS A 1 701 ? 26.131 -4.067 -40.979 1.00 93.56 701 HIS A CA 1
ATOM 5804 C C . HIS A 1 701 ? 25.037 -5.041 -40.534 1.00 93.56 701 HIS A C 1
ATOM 5806 O O . HIS A 1 701 ? 23.864 -4.803 -40.809 1.00 93.56 701 HIS A O 1
ATOM 5812 N N . LYS A 1 702 ? 25.392 -6.059 -39.738 1.00 94.12 702 LYS A N 1
ATOM 5813 C CA . LYS A 1 702 ? 24.411 -7.019 -39.206 1.00 94.12 702 LYS A CA 1
ATOM 5814 C C . LYS A 1 702 ? 23.316 -6.353 -38.376 1.00 94.12 702 LYS A C 1
ATOM 5816 O O . LYS A 1 702 ? 22.165 -6.758 -38.463 1.00 94.12 702 LYS A O 1
ATOM 5821 N N . LEU A 1 703 ? 23.659 -5.340 -37.578 1.00 94.06 703 LEU A N 1
ATOM 5822 C CA . LEU A 1 703 ? 22.695 -4.598 -36.760 1.00 94.06 703 LEU A CA 1
ATOM 5823 C C . LEU A 1 703 ? 21.717 -3.774 -37.606 1.00 94.06 703 LEU A C 1
ATOM 5825 O O . LEU A 1 703 ? 20.534 -3.719 -37.274 1.00 94.06 703 LEU A O 1
ATOM 5829 N N . LYS A 1 704 ? 22.185 -3.173 -38.707 1.00 93.75 704 LYS A N 1
ATOM 5830 C CA . LYS A 1 704 ? 21.326 -2.463 -39.673 1.00 93.75 704 LYS A CA 1
ATOM 5831 C C . LYS A 1 704 ? 20.387 -3.409 -40.423 1.00 93.75 704 LYS A C 1
ATOM 5833 O O . LYS A 1 704 ? 19.293 -2.994 -40.786 1.00 93.75 704 LYS A O 1
ATOM 5838 N N . ASP A 1 705 ? 20.795 -4.662 -40.601 1.00 92.75 705 ASP A N 1
ATOM 5839 C CA . ASP A 1 705 ? 19.988 -5.703 -41.242 1.00 92.75 705 ASP A CA 1
ATOM 5840 C C . ASP A 1 705 ? 18.963 -6.359 -40.294 1.00 92.75 705 ASP A C 1
ATOM 5842 O O . ASP A 1 705 ? 18.116 -7.139 -40.739 1.00 92.75 705 ASP A O 1
ATOM 5846 N N . VAL A 1 706 ? 18.985 -6.047 -38.989 1.00 92.19 706 VAL A N 1
ATOM 5847 C CA . VAL A 1 706 ? 18.003 -6.568 -38.023 1.00 92.19 706 VAL A CA 1
ATOM 5848 C C . VAL A 1 706 ? 16.590 -6.144 -38.427 1.00 92.19 706 VAL A C 1
ATOM 5850 O O . VAL A 1 706 ? 16.293 -4.960 -38.559 1.00 92.19 706 VAL A O 1
ATOM 5853 N N . ASN A 1 707 ? 15.692 -7.126 -38.561 1.00 89.44 707 ASN A N 1
ATOM 5854 C CA . ASN A 1 707 ? 14.309 -6.953 -39.023 1.00 89.44 707 ASN A CA 1
ATOM 5855 C C . ASN A 1 707 ? 14.165 -6.344 -40.431 1.00 89.44 707 ASN A C 1
ATOM 5857 O O . ASN A 1 707 ? 13.085 -5.863 -40.781 1.00 89.44 707 ASN A O 1
ATOM 5861 N N . VAL A 1 708 ? 15.216 -6.387 -41.252 1.00 88.12 708 VAL A N 1
ATOM 5862 C CA . VAL A 1 708 ? 15.169 -5.978 -42.658 1.00 88.12 708 VAL A CA 1
ATOM 5863 C C . VAL A 1 708 ? 15.142 -7.226 -43.536 1.00 88.12 708 VAL A C 1
ATOM 5865 O O . VAL A 1 708 ? 15.992 -8.108 -43.426 1.00 88.12 708 VAL A O 1
ATOM 5868 N N . SER A 1 709 ? 14.139 -7.318 -44.413 1.00 83.81 709 SER A N 1
ATOM 5869 C CA . SER A 1 709 ? 14.049 -8.422 -45.369 1.00 83.81 709 SER A CA 1
ATOM 5870 C C . SER A 1 709 ? 15.161 -8.312 -46.409 1.00 83.81 709 SER A C 1
ATOM 5872 O O . SER A 1 709 ? 15.260 -7.307 -47.107 1.00 83.81 709 SER A O 1
ATOM 5874 N N . GLN A 1 710 ? 15.948 -9.378 -46.546 1.00 84.44 710 GLN A N 1
ATOM 5875 C CA . GLN A 1 710 ? 16.965 -9.521 -47.594 1.00 84.44 710 GLN A CA 1
ATOM 5876 C C . GLN A 1 710 ? 16.382 -10.113 -48.894 1.00 84.44 710 GLN A C 1
ATOM 5878 O O . GLN A 1 710 ? 17.102 -10.357 -49.860 1.00 84.44 710 GLN A O 1
ATOM 5883 N N . LEU A 1 711 ? 15.070 -10.385 -48.917 1.00 82.19 711 LEU A N 1
ATOM 5884 C CA . LEU A 1 711 ? 14.363 -10.904 -50.086 1.00 82.19 711 LEU A CA 1
ATOM 5885 C C . LEU A 1 711 ? 13.941 -9.764 -51.028 1.00 82.19 711 LEU A C 1
ATOM 5887 O O . LEU A 1 711 ? 13.576 -8.684 -50.555 1.00 82.19 711 LEU A O 1
ATOM 5891 N N . PRO A 1 712 ? 13.920 -9.995 -52.355 1.00 80.12 712 PRO A N 1
ATOM 5892 C CA . PRO A 1 712 ? 13.475 -8.990 -53.314 1.00 80.12 712 PRO A CA 1
ATOM 5893 C C . PRO A 1 712 ? 11.991 -8.642 -53.119 1.00 80.12 712 PRO A C 1
ATOM 5895 O O . PRO A 1 712 ? 11.153 -9.514 -52.885 1.00 80.12 712 PRO A O 1
ATOM 5898 N N . ILE A 1 713 ? 11.653 -7.358 -53.263 1.00 77.94 713 ILE A N 1
ATOM 5899 C CA . ILE A 1 713 ? 10.272 -6.869 -53.162 1.00 77.94 713 ILE A CA 1
ATOM 5900 C C . ILE A 1 713 ? 9.466 -7.355 -54.374 1.00 77.94 713 ILE A C 1
ATOM 5902 O O . ILE A 1 713 ? 9.812 -7.063 -55.520 1.00 77.94 713 ILE A O 1
ATOM 5906 N N . LYS A 1 714 ? 8.350 -8.049 -54.127 1.00 72.50 714 LYS A N 1
ATOM 5907 C CA . LYS A 1 714 ? 7.382 -8.444 -55.159 1.00 72.50 714 LYS A CA 1
ATOM 5908 C C . LYS A 1 714 ? 6.169 -7.511 -55.116 1.00 72.50 714 LYS A C 1
ATOM 5910 O O . LYS A 1 714 ? 5.363 -7.581 -54.195 1.00 72.50 714 LYS A O 1
ATOM 5915 N N . ASN A 1 715 ? 6.012 -6.664 -56.133 1.00 67.94 715 ASN A N 1
ATOM 5916 C CA . ASN A 1 715 ? 4.834 -5.804 -56.281 1.00 67.94 715 ASN A CA 1
ATOM 5917 C C . ASN A 1 715 ? 3.670 -6.612 -56.880 1.00 67.94 715 ASN A C 1
ATOM 5919 O O . ASN A 1 715 ? 3.712 -6.956 -58.061 1.00 67.94 715 ASN A O 1
ATOM 5923 N N . SER A 1 716 ? 2.630 -6.915 -56.098 1.00 64.06 716 SER A N 1
ATOM 5924 C CA . SER A 1 716 ? 1.401 -7.535 -56.617 1.00 64.06 716 SER A CA 1
ATOM 5925 C C . SER A 1 716 ? 0.323 -6.467 -56.813 1.00 64.06 716 SER A C 1
ATOM 5927 O O . SER A 1 716 ? -0.030 -5.782 -55.854 1.00 64.06 716 SER A O 1
ATOM 5929 N N . LYS A 1 717 ? -0.194 -6.310 -58.038 1.00 55.00 717 LYS A N 1
ATOM 5930 C CA . LYS A 1 717 ? -1.265 -5.343 -58.350 1.00 55.00 717 LYS A CA 1
ATOM 5931 C C . LYS A 1 717 ? -2.674 -5.865 -58.038 1.00 55.00 717 LYS A C 1
ATOM 5933 O O . LYS A 1 717 ? -3.589 -5.058 -57.938 1.00 55.00 717 LYS A O 1
ATOM 5938 N N . ASP A 1 718 ? -2.824 -7.169 -57.805 1.00 52.28 718 ASP A N 1
ATOM 5939 C CA . ASP A 1 718 ? -4.115 -7.819 -57.588 1.00 52.28 718 ASP A CA 1
ATOM 5940 C C . ASP A 1 718 ? -4.138 -8.579 -56.260 1.00 52.28 718 ASP A C 1
ATOM 5942 O O . ASP A 1 718 ? -3.625 -9.689 -56.154 1.00 52.28 718 ASP A O 1
ATOM 5946 N N . VAL A 1 719 ? -4.812 -8.012 -55.256 1.00 52.28 719 VAL A N 1
ATOM 5947 C CA . VAL A 1 719 ? -5.161 -8.717 -54.003 1.00 52.28 719 VAL A CA 1
ATOM 5948 C C . VAL A 1 719 ? -6.155 -9.867 -54.271 1.00 52.28 719 VAL A C 1
ATOM 5950 O O . VAL A 1 719 ? -6.326 -10.759 -53.445 1.00 52.28 719 VAL A O 1
ATOM 5953 N N . ALA A 1 720 ? -6.814 -9.860 -55.437 1.00 49.22 720 ALA A N 1
ATOM 5954 C CA . ALA A 1 720 ? -7.871 -10.799 -55.807 1.00 49.22 720 ALA A CA 1
ATOM 5955 C C . ALA A 1 720 ? -7.366 -12.175 -56.282 1.00 49.22 720 ALA A C 1
ATOM 5957 O O . ALA A 1 720 ? -8.109 -13.149 -56.197 1.00 49.22 720 ALA A O 1
ATOM 5958 N N . ASN A 1 721 ? -6.112 -12.284 -56.730 1.00 48.16 721 ASN A N 1
ATOM 5959 C CA . ASN A 1 721 ? -5.513 -13.551 -57.151 1.00 48.16 721 ASN A CA 1
ATOM 5960 C C . ASN A 1 721 ? -4.551 -14.054 -56.070 1.00 48.16 721 ASN A C 1
ATOM 5962 O O . ASN A 1 721 ? -3.334 -14.017 -56.257 1.00 48.16 721 ASN A O 1
ATOM 5966 N N . ARG A 1 722 ? -5.099 -14.534 -54.942 1.00 53.97 722 ARG A N 1
ATOM 5967 C CA . ARG A 1 722 ? -4.339 -15.362 -53.991 1.00 53.97 722 ARG A CA 1
ATOM 5968 C C . ARG A 1 722 ? -3.835 -16.594 -54.736 1.00 53.97 722 ARG A C 1
ATOM 5970 O O . ARG A 1 722 ? -4.580 -17.550 -54.951 1.00 53.97 722 ARG A O 1
ATOM 5977 N N . GLN A 1 723 ? -2.593 -16.542 -55.207 1.00 53.38 723 GLN A N 1
ATOM 5978 C CA . GLN A 1 723 ? -1.925 -17.716 -55.746 1.00 53.38 723 GLN A CA 1
ATOM 5979 C C . GLN A 1 723 ? -1.786 -18.720 -54.606 1.00 53.38 723 GLN A C 1
ATOM 5981 O O . GLN A 1 723 ? -1.437 -18.347 -53.492 1.00 53.38 723 GLN A O 1
ATOM 5986 N N . TYR A 1 724 ? -2.090 -19.983 -54.899 1.00 50.41 724 TYR A N 1
ATOM 5987 C CA . TYR A 1 724 ? -1.920 -21.124 -54.006 1.00 50.41 724 TYR A CA 1
ATOM 5988 C C . TYR A 1 724 ? -0.671 -20.972 -53.123 1.00 50.41 724 TYR A C 1
ATOM 5990 O O . TYR A 1 724 ? 0.455 -21.019 -53.627 1.00 50.41 724 TYR A O 1
ATOM 5998 N N . ASN A 1 725 ? -0.870 -20.774 -51.818 1.00 57.53 725 ASN A N 1
ATOM 5999 C CA . ASN A 1 725 ? 0.225 -20.744 -50.865 1.00 57.53 725 ASN A CA 1
ATOM 6000 C C . ASN A 1 725 ? 0.493 -22.185 -50.392 1.00 57.53 725 ASN A C 1
ATOM 6002 O O . ASN A 1 725 ? -0.401 -22.798 -49.802 1.00 57.53 725 ASN A O 1
ATOM 6006 N N . PRO A 1 726 ? 1.703 -22.746 -50.594 1.00 57.59 726 PRO A N 1
ATOM 6007 C CA . PRO A 1 726 ? 2.047 -24.084 -50.109 1.00 57.59 726 PRO A CA 1
ATOM 6008 C C . PRO A 1 726 ? 1.763 -24.279 -48.611 1.00 57.59 726 PRO A C 1
ATOM 6010 O O . PRO A 1 726 ? 1.414 -25.383 -48.191 1.00 57.59 726 PRO A O 1
ATOM 6013 N N . PHE A 1 727 ? 1.840 -23.207 -47.810 1.00 58.69 727 PHE A N 1
ATOM 6014 C CA . PHE A 1 727 ? 1.545 -23.237 -46.377 1.00 58.69 727 PHE A CA 1
ATOM 6015 C C . PHE A 1 727 ? 0.070 -23.515 -46.045 1.00 58.69 727 PHE A C 1
ATOM 6017 O O . PHE A 1 727 ? -0.195 -24.080 -44.984 1.00 58.69 727 PHE A O 1
ATOM 6024 N N . ASP A 1 728 ? -0.874 -23.181 -46.930 1.00 60.31 728 ASP A N 1
ATOM 6025 C CA . ASP A 1 728 ? -2.309 -23.437 -46.720 1.00 60.31 728 ASP A CA 1
ATOM 6026 C C . ASP A 1 728 ? -2.705 -24.897 -47.031 1.00 60.31 728 ASP A C 1
ATOM 6028 O O . ASP A 1 728 ? -3.785 -25.337 -46.648 1.00 60.31 728 ASP A O 1
ATOM 6032 N N . SER A 1 729 ? -1.823 -25.662 -47.688 1.00 55.62 729 SER A N 1
ATOM 6033 C CA . SER A 1 729 ? -2.059 -27.057 -48.104 1.00 55.62 729 SER A CA 1
ATOM 6034 C C . SER A 1 729 ? -1.438 -28.125 -47.191 1.00 55.62 729 SER A C 1
ATOM 6036 O O . SER A 1 729 ? -1.619 -29.319 -47.425 1.00 55.62 729 SER A O 1
ATOM 6038 N N . GLY A 1 730 ? -0.688 -27.714 -46.162 1.00 57.78 730 GLY A N 1
ATOM 6039 C CA . GLY A 1 730 ? -0.060 -28.634 -45.209 1.00 57.78 730 GLY A CA 1
ATOM 6040 C C . GLY A 1 730 ? -1.061 -29.265 -44.234 1.00 57.78 730 GLY A C 1
ATOM 6041 O O . GLY A 1 730 ? -2.090 -28.661 -43.933 1.00 57.78 730 GLY A O 1
ATOM 6042 N N . GLU A 1 731 ? -0.736 -30.452 -43.705 1.00 55.69 731 GLU A N 1
ATOM 6043 C CA . GLU A 1 731 ? -1.532 -31.135 -42.672 1.00 55.69 731 GLU A CA 1
ATOM 6044 C C . GLU A 1 731 ? -1.905 -30.181 -41.525 1.00 55.69 731 GLU A C 1
ATOM 6046 O O . GLU A 1 731 ? -1.061 -29.445 -41.001 1.00 55.69 731 GLU A O 1
ATOM 6051 N N . SER A 1 732 ? -3.187 -30.188 -41.143 1.00 58.59 732 SER A N 1
ATOM 6052 C CA . SER A 1 732 ? -3.656 -29.439 -39.977 1.00 58.59 732 SER A CA 1
ATOM 6053 C C . SER A 1 732 ? -3.066 -30.052 -38.712 1.00 58.59 732 SER A C 1
ATOM 6055 O O . SER A 1 732 ? -3.094 -31.271 -38.516 1.00 58.59 732 SER A O 1
ATOM 6057 N N . PHE A 1 733 ? -2.540 -29.203 -37.832 1.00 56.44 733 PHE A N 1
ATOM 6058 C CA . PHE A 1 733 ? -1.881 -29.622 -36.599 1.00 56.44 733 PHE A CA 1
ATOM 6059 C C . PHE A 1 733 ? -2.901 -30.021 -35.509 1.00 56.44 733 PHE A C 1
ATOM 6061 O O . PHE A 1 733 ? -2.950 -29.426 -34.440 1.00 56.44 733 PHE A O 1
ATOM 6068 N N . GLY A 1 734 ? -3.716 -31.054 -35.748 1.00 59.16 734 GLY A N 1
ATOM 6069 C CA . GLY A 1 734 ? -4.563 -31.700 -34.733 1.00 59.16 734 GLY A CA 1
ATOM 6070 C C . GLY A 1 734 ? -5.556 -30.787 -33.983 1.00 59.16 734 GLY A C 1
ATOM 6071 O O . GLY A 1 734 ? -5.994 -29.749 -34.473 1.00 59.16 734 GLY A O 1
ATOM 6072 N N . LYS A 1 735 ? -5.977 -31.210 -32.777 1.00 60.69 735 LYS A N 1
ATOM 6073 C CA . LYS A 1 735 ? -6.848 -30.410 -31.892 1.00 60.69 735 LYS A CA 1
ATOM 6074 C C . LYS A 1 735 ? -6.051 -29.268 -31.251 1.00 60.69 735 LYS A C 1
ATOM 6076 O O . LYS A 1 735 ? -5.040 -29.540 -30.605 1.00 60.69 735 LYS A O 1
ATOM 6081 N N . ARG A 1 736 ? -6.582 -28.042 -31.352 1.00 65.75 736 ARG A N 1
ATOM 6082 C CA . ARG A 1 736 ? -6.058 -26.825 -30.703 1.00 65.75 736 ARG A CA 1
ATOM 6083 C C . ARG A 1 736 ? -5.839 -27.040 -29.201 1.00 65.75 736 ARG A C 1
ATOM 6085 O O . ARG A 1 736 ? -6.739 -27.510 -28.503 1.00 65.75 736 ARG A O 1
ATOM 6092 N N . LYS A 1 737 ? -4.655 -26.674 -28.724 1.00 70.88 737 LYS A N 1
ATOM 6093 C CA . LYS A 1 737 ? -4.153 -26.773 -27.347 1.00 70.88 737 LYS A CA 1
ATOM 6094 C C . LYS A 1 737 ? -4.049 -25.415 -26.655 1.00 70.88 737 LYS A C 1
ATOM 6096 O O . LYS A 1 737 ? -3.909 -25.396 -25.437 1.00 70.88 737 LYS A O 1
ATOM 6101 N N . PHE A 1 738 ? -4.128 -24.313 -27.405 1.00 81.62 738 PHE A N 1
ATOM 6102 C CA . PHE A 1 738 ? -4.077 -22.953 -26.871 1.00 81.62 738 PHE A CA 1
ATOM 6103 C C . PHE A 1 738 ? -5.306 -22.137 -27.294 1.00 81.62 738 PHE A C 1
ATOM 6105 O O . PHE A 1 738 ? -5.732 -22.152 -28.451 1.00 81.62 738 PHE A O 1
ATOM 6112 N N . TYR A 1 739 ? -5.892 -21.427 -26.339 1.00 83.00 739 TYR A N 1
ATOM 6113 C CA . TYR A 1 739 ? -7.049 -20.570 -26.508 1.00 83.00 739 TYR A CA 1
ATOM 6114 C C . TYR A 1 739 ? -6.594 -19.186 -26.962 1.00 83.00 739 TYR A C 1
ATOM 6116 O O . TYR A 1 739 ? -5.853 -18.492 -26.271 1.00 83.00 739 TYR A O 1
ATOM 6124 N N . ILE A 1 740 ? -7.077 -18.777 -28.132 1.00 83.50 740 ILE A N 1
ATOM 6125 C CA . ILE A 1 740 ? -6.895 -17.430 -28.665 1.00 83.50 740 ILE A CA 1
ATOM 6126 C C . ILE A 1 740 ? -8.276 -16.778 -28.709 1.00 83.50 740 ILE A C 1
ATOM 6128 O O . ILE A 1 740 ? -9.192 -17.298 -29.348 1.00 83.50 740 ILE A O 1
ATOM 6132 N N . GLU A 1 741 ? -8.419 -15.665 -27.995 1.00 80.38 741 GLU A N 1
ATOM 6133 C CA . GLU A 1 741 ? -9.658 -14.890 -27.891 1.00 80.38 741 GLU A CA 1
ATOM 6134 C C . GLU A 1 741 ? -10.057 -14.306 -29.264 1.00 80.38 741 GLU A C 1
ATOM 6136 O O . GLU A 1 741 ? -9.195 -14.068 -30.110 1.00 80.38 741 GLU A O 1
ATOM 6141 N N . MET A 1 742 ? -11.359 -14.150 -29.534 1.00 77.19 742 MET A N 1
ATOM 6142 C CA . MET A 1 742 ? -11.874 -13.901 -30.891 1.00 77.19 742 MET A CA 1
ATOM 6143 C C . MET A 1 742 ? -11.406 -12.575 -31.500 1.00 77.19 742 MET A C 1
ATOM 6145 O O . MET A 1 742 ? -11.277 -12.484 -32.726 1.00 77.19 742 MET A O 1
ATOM 6149 N N . ASP A 1 743 ? -11.121 -11.565 -30.680 1.00 82.81 743 ASP A N 1
ATOM 6150 C CA . ASP A 1 743 ? -10.644 -10.272 -31.155 1.00 82.81 743 ASP A CA 1
ATOM 6151 C C . ASP A 1 743 ? -9.168 -10.331 -31.574 1.00 82.81 743 ASP A C 1
ATOM 6153 O O . ASP A 1 743 ? -8.744 -9.606 -32.481 1.00 82.81 743 ASP A O 1
ATOM 6157 N N . PHE A 1 744 ? -8.375 -11.239 -31.000 1.00 84.75 744 PHE A N 1
ATOM 6158 C CA . PHE A 1 744 ? -6.942 -11.309 -31.281 1.00 84.75 744 PHE A CA 1
ATOM 6159 C C . PHE A 1 744 ? -6.630 -11.637 -32.759 1.00 84.75 744 PHE A C 1
ATOM 6161 O O . PHE A 1 744 ? -5.880 -10.879 -33.385 1.00 84.75 744 PHE A O 1
ATOM 6168 N N . PRO A 1 745 ? -7.240 -12.657 -33.404 1.00 84.56 745 PRO A N 1
ATOM 6169 C CA . PRO A 1 745 ? -7.053 -12.897 -34.832 1.00 84.56 745 PRO A CA 1
ATOM 6170 C C . PRO A 1 745 ? -7.493 -11.722 -35.708 1.00 84.56 745 PRO A C 1
ATOM 6172 O O . PRO A 1 745 ? -6.843 -11.420 -36.712 1.00 84.56 745 PRO A O 1
ATOM 6175 N N . LYS A 1 746 ? -8.577 -11.040 -35.320 1.00 82.56 746 LYS A N 1
ATOM 6176 C CA . LYS A 1 746 ? -9.144 -9.922 -36.078 1.00 82.56 746 LYS A CA 1
ATOM 6177 C C . LYS A 1 746 ? -8.213 -8.711 -36.087 1.00 82.56 746 LYS A C 1
ATOM 6179 O O . LYS A 1 746 ? -7.975 -8.148 -37.157 1.00 82.56 746 LYS A O 1
ATOM 6184 N N . TYR A 1 747 ? -7.696 -8.315 -34.925 1.00 84.25 747 TYR A N 1
ATOM 6185 C CA . TYR A 1 747 ? -6.902 -7.090 -34.794 1.00 84.25 747 TYR A CA 1
ATOM 6186 C C . TYR A 1 747 ? -5.399 -7.308 -35.002 1.00 84.25 747 TYR A C 1
ATOM 6188 O O . TYR A 1 747 ? -4.737 -6.414 -35.524 1.00 84.25 747 TYR A O 1
ATOM 6196 N N . TRP A 1 748 ? -4.859 -8.483 -34.662 1.00 84.81 748 TRP A N 1
ATOM 6197 C CA . TRP A 1 748 ? -3.416 -8.747 -34.740 1.00 84.81 748 TRP A CA 1
ATOM 6198 C C . TRP A 1 748 ? -3.028 -9.613 -35.943 1.00 84.81 748 TRP A C 1
ATOM 6200 O O . TRP A 1 748 ? -2.135 -9.246 -36.709 1.00 84.81 748 TRP A O 1
ATOM 6210 N N . PHE A 1 749 ? -3.701 -10.747 -36.165 1.00 88.12 749 PHE A N 1
ATOM 6211 C CA . PHE A 1 749 ? -3.285 -11.697 -37.211 1.00 88.12 749 PHE A CA 1
ATOM 6212 C C . PHE A 1 749 ? -3.684 -11.285 -38.625 1.00 88.12 749 PHE A C 1
ATOM 6214 O O . PHE A 1 749 ? -3.027 -11.691 -39.580 1.00 88.12 749 PHE A O 1
ATOM 6221 N N . ASN A 1 750 ? -4.707 -10.446 -38.787 1.00 84.31 750 ASN A N 1
ATOM 6222 C CA . ASN A 1 750 ? -5.133 -9.972 -40.104 1.00 84.31 750 ASN A CA 1
ATOM 6223 C C . ASN A 1 750 ? -4.010 -9.223 -40.851 1.00 84.31 750 ASN A C 1
ATOM 6225 O O . ASN A 1 750 ? -3.821 -9.418 -42.050 1.00 84.31 750 ASN A O 1
ATOM 6229 N N . SER A 1 751 ? -3.206 -8.424 -40.144 1.00 85.12 751 SER A N 1
ATOM 6230 C CA . SER A 1 751 ? -2.052 -7.736 -40.739 1.00 85.12 751 SER A CA 1
ATOM 6231 C C . SER A 1 751 ? -0.973 -8.719 -41.200 1.00 85.12 751 SER A C 1
ATOM 6233 O O . SER A 1 751 ? -0.450 -8.577 -42.302 1.00 85.12 751 SER A O 1
ATOM 6235 N N . LEU A 1 752 ? -0.690 -9.761 -40.409 1.00 84.44 752 LEU A N 1
ATOM 6236 C CA . LEU A 1 752 ? 0.245 -10.826 -40.793 1.00 84.44 752 LEU A CA 1
ATOM 6237 C C . LEU A 1 752 ? -0.273 -11.621 -41.999 1.00 84.44 752 LEU A C 1
ATOM 6239 O O . LEU A 1 752 ? 0.488 -11.891 -42.924 1.00 84.44 752 LEU A O 1
ATOM 6243 N N . SER A 1 753 ? -1.573 -11.928 -42.024 1.00 83.12 753 SER A N 1
ATOM 6244 C CA . SER A 1 753 ? -2.231 -12.631 -43.133 1.00 83.12 753 SER A CA 1
ATOM 6245 C C . SER A 1 753 ? -2.078 -11.875 -44.445 1.00 83.12 753 SER A C 1
ATOM 6247 O O . SER A 1 753 ? -1.767 -12.478 -45.466 1.00 83.12 753 SER A O 1
ATOM 6249 N N . ARG A 1 754 ? -2.236 -10.548 -44.409 1.00 79.62 754 ARG A N 1
ATOM 6250 C CA . ARG A 1 754 ? -2.070 -9.681 -45.582 1.00 79.62 754 ARG A CA 1
ATOM 6251 C C . ARG A 1 754 ? -0.622 -9.584 -46.051 1.00 79.62 754 ARG A C 1
ATOM 6253 O O . ARG A 1 754 ? -0.391 -9.588 -47.251 1.00 79.62 754 ARG A O 1
ATOM 6260 N N . ILE A 1 755 ? 0.333 -9.469 -45.126 1.00 79.69 755 ILE A N 1
ATOM 6261 C CA . ILE A 1 755 ? 1.752 -9.278 -45.465 1.00 79.69 755 ILE A CA 1
ATOM 6262 C C . ILE A 1 755 ? 2.371 -10.559 -46.033 1.00 79.69 755 ILE A C 1
ATOM 6264 O O . ILE A 1 755 ? 3.121 -10.492 -47.002 1.00 79.69 755 ILE A O 1
ATOM 6268 N N . PHE A 1 756 ? 2.068 -11.715 -45.438 1.00 78.81 756 PHE A N 1
ATOM 6269 C CA . PHE A 1 756 ? 2.668 -12.997 -45.825 1.00 78.81 756 PHE A CA 1
ATOM 6270 C C . PHE A 1 756 ? 1.806 -13.820 -46.790 1.00 78.81 756 PHE A C 1
ATOM 6272 O O . PHE A 1 756 ? 2.240 -14.886 -47.219 1.00 78.81 756 PHE A O 1
ATOM 6279 N N . ASP A 1 757 ? 0.607 -13.336 -47.123 1.00 77.81 757 ASP A N 1
ATOM 6280 C CA . ASP A 1 757 ? -0.394 -14.027 -47.947 1.00 77.81 757 ASP A CA 1
ATOM 6281 C C . ASP A 1 757 ? -0.707 -15.453 -47.452 1.00 77.81 757 ASP A C 1
ATOM 6283 O O . ASP A 1 757 ? -0.747 -16.416 -48.212 1.00 77.81 757 ASP A O 1
ATOM 6287 N N . ILE A 1 758 ? -0.880 -15.596 -46.133 1.00 83.19 758 ILE A N 1
ATOM 6288 C CA . ILE A 1 758 ? -1.193 -16.858 -45.440 1.00 83.19 758 ILE A CA 1
ATOM 6289 C C . ILE A 1 758 ? -2.580 -16.732 -44.802 1.00 83.19 758 ILE A C 1
ATOM 6291 O O . ILE A 1 758 ? -2.930 -15.668 -44.279 1.00 83.19 758 ILE A O 1
ATOM 6295 N N . SER A 1 759 ? -3.385 -17.798 -44.793 1.00 82.31 759 SER A N 1
ATOM 6296 C CA . SER A 1 759 ? -4.693 -17.769 -44.127 1.00 82.31 759 SER A CA 1
ATOM 6297 C C . SER A 1 759 ? -4.593 -17.504 -42.610 1.00 82.31 759 SER A C 1
ATOM 6299 O O . SER A 1 759 ? -3.663 -17.939 -41.931 1.00 82.31 759 SER A O 1
ATOM 6301 N N . ILE A 1 760 ? -5.591 -16.814 -42.035 1.00 83.12 760 ILE A N 1
ATOM 6302 C CA . ILE A 1 760 ? -5.637 -16.522 -40.584 1.00 83.12 760 ILE A CA 1
ATOM 6303 C C . ILE A 1 760 ? -5.605 -17.814 -39.755 1.00 83.12 760 ILE A C 1
ATOM 6305 O O . ILE A 1 760 ? -4.930 -17.869 -38.730 1.00 83.12 760 ILE A O 1
ATOM 6309 N N . ASN A 1 761 ? -6.291 -18.866 -40.211 1.00 81.44 761 ASN A N 1
ATOM 6310 C CA . ASN A 1 761 ? -6.271 -20.170 -39.547 1.00 81.44 761 ASN A CA 1
ATOM 6311 C C . ASN A 1 761 ? -4.858 -20.756 -39.497 1.00 81.44 761 ASN A C 1
ATOM 6313 O O . ASN A 1 761 ? -4.457 -21.274 -38.457 1.00 81.44 761 ASN A O 1
ATOM 6317 N N . LYS A 1 762 ? -4.078 -20.622 -40.575 1.00 83.88 762 LYS A N 1
ATOM 6318 C CA . LYS A 1 762 ? -2.697 -21.097 -40.582 1.00 83.88 762 LYS A CA 1
ATOM 6319 C C . LYS A 1 762 ? -1.791 -20.262 -39.680 1.00 83.88 762 LYS A C 1
ATOM 6321 O O . LYS A 1 762 ? -0.935 -20.820 -39.003 1.00 83.88 762 LYS A O 1
ATOM 6326 N N . ILE A 1 763 ? -2.010 -18.949 -39.594 1.00 87.06 763 ILE A N 1
ATOM 6327 C CA . ILE A 1 763 ? -1.298 -18.098 -38.626 1.00 87.06 763 ILE A CA 1
ATOM 6328 C C . ILE A 1 763 ? -1.601 -18.529 -37.190 1.00 87.06 763 ILE A C 1
ATOM 6330 O O . ILE A 1 763 ? -0.674 -18.636 -36.395 1.00 87.06 763 ILE A O 1
ATOM 6334 N N . ILE A 1 764 ? -2.863 -18.827 -36.868 1.00 86.06 764 ILE A N 1
ATOM 6335 C CA . ILE A 1 764 ? -3.252 -19.360 -35.554 1.00 86.06 764 ILE A CA 1
ATOM 6336 C C . ILE A 1 764 ? -2.471 -20.644 -35.242 1.00 86.06 764 ILE A C 1
ATOM 6338 O O . ILE A 1 764 ? -1.884 -20.739 -34.167 1.00 86.06 764 ILE A O 1
ATOM 6342 N N . GLU A 1 765 ? -2.402 -21.593 -36.183 1.00 84.25 765 GLU A N 1
ATOM 6343 C CA . GLU A 1 765 ? -1.632 -22.835 -36.010 1.00 84.25 765 GLU A CA 1
ATOM 6344 C C . GLU A 1 765 ? -0.132 -22.572 -35.782 1.00 84.25 765 GLU A C 1
ATOM 6346 O O . GLU A 1 765 ? 0.487 -23.189 -34.914 1.00 84.25 765 GLU A O 1
ATOM 6351 N N . LEU A 1 766 ? 0.466 -21.647 -36.542 1.00 86.62 766 LEU A N 1
ATOM 6352 C CA . LEU A 1 766 ? 1.878 -21.284 -36.397 1.00 86.62 766 LEU A CA 1
ATOM 6353 C C . LEU A 1 766 ? 2.158 -20.619 -35.046 1.00 86.62 766 LEU A C 1
ATOM 6355 O O . LEU A 1 766 ? 3.136 -20.967 -34.388 1.00 86.62 766 LEU A O 1
ATOM 6359 N N . VAL A 1 767 ? 1.295 -19.700 -34.612 1.00 87.50 767 VAL A N 1
ATOM 6360 C CA . VAL A 1 767 ? 1.415 -19.034 -33.309 1.00 87.50 767 VAL A CA 1
ATOM 6361 C C . VAL A 1 767 ? 1.278 -20.046 -32.178 1.00 87.50 767 VAL A C 1
ATOM 6363 O O . VAL A 1 767 ? 2.095 -20.049 -31.261 1.00 87.50 767 VAL A O 1
ATOM 6366 N N . GLU A 1 768 ? 0.304 -20.951 -32.258 1.00 85.31 768 GLU A N 1
ATOM 6367 C CA . GLU A 1 768 ? 0.139 -22.018 -31.272 1.00 85.31 768 GLU A CA 1
ATOM 6368 C C . GLU A 1 768 ? 1.380 -22.921 -31.201 1.00 85.31 768 GLU A C 1
ATOM 6370 O O . GLU A 1 768 ? 1.839 -23.269 -30.108 1.00 85.31 768 GLU A O 1
ATOM 6375 N N . LYS A 1 769 ? 1.975 -23.259 -32.352 1.00 85.12 769 LYS A N 1
ATOM 6376 C CA . LYS A 1 769 ? 3.226 -24.020 -32.408 1.00 85.12 769 LYS A CA 1
ATOM 6377 C C . LYS A 1 769 ? 4.367 -23.275 -31.716 1.00 85.12 769 LYS A C 1
ATOM 6379 O O . LYS A 1 769 ? 5.050 -23.888 -30.903 1.00 85.12 769 LYS A O 1
ATOM 6384 N N . VAL A 1 770 ? 4.551 -21.982 -31.986 1.00 87.25 770 VAL A N 1
ATOM 6385 C CA . VAL A 1 770 ? 5.586 -21.165 -31.326 1.00 87.25 770 VAL A CA 1
ATOM 6386 C C . VAL A 1 770 ? 5.368 -21.145 -29.809 1.00 87.25 770 VAL A C 1
ATOM 6388 O O . VAL A 1 770 ? 6.288 -21.438 -29.049 1.00 87.25 770 VAL A O 1
ATOM 6391 N N . ILE A 1 771 ? 4.138 -20.894 -29.352 1.00 85.75 771 ILE A N 1
ATOM 6392 C CA . ILE A 1 771 ? 3.791 -20.837 -27.922 1.00 85.75 771 ILE A CA 1
ATOM 6393 C C . ILE A 1 771 ? 4.079 -22.174 -27.220 1.00 85.75 771 ILE A C 1
ATOM 6395 O O . ILE A 1 771 ? 4.681 -22.212 -26.144 1.00 85.75 771 ILE A O 1
ATOM 6399 N N . THR A 1 772 ? 3.663 -23.286 -27.824 1.00 83.62 772 THR A N 1
ATOM 6400 C CA . THR A 1 772 ? 3.735 -24.610 -27.188 1.00 83.62 772 THR A CA 1
ATOM 6401 C C . THR A 1 772 ? 5.085 -25.301 -27.366 1.00 83.62 772 THR A C 1
ATOM 6403 O O . THR A 1 772 ? 5.520 -26.022 -26.469 1.00 83.62 772 THR A O 1
ATOM 6406 N N . SER A 1 773 ? 5.756 -25.101 -28.502 1.00 84.00 773 SER A N 1
ATOM 6407 C CA . SER A 1 773 ? 6.978 -25.828 -28.880 1.00 84.00 773 SER A CA 1
ATOM 6408 C C . SER A 1 773 ? 8.231 -25.011 -28.591 1.00 84.00 773 SER A C 1
ATOM 6410 O O . SER A 1 773 ? 9.146 -25.515 -27.938 1.00 84.00 773 SER A O 1
ATOM 6412 N N . ASP A 1 774 ? 8.248 -23.747 -29.020 1.00 82.88 774 ASP A N 1
ATOM 6413 C CA . ASP A 1 774 ? 9.428 -22.886 -28.900 1.00 82.88 774 ASP A CA 1
ATOM 6414 C C . ASP A 1 774 ? 9.479 -22.248 -27.509 1.00 82.88 774 ASP A C 1
ATOM 6416 O O . ASP A 1 774 ? 10.493 -22.334 -26.818 1.00 82.88 774 ASP A O 1
ATOM 6420 N N . TRP A 1 775 ? 8.362 -21.669 -27.054 1.00 83.06 775 TRP A N 1
ATOM 6421 C CA . TRP A 1 775 ? 8.262 -21.036 -25.731 1.00 83.06 775 TRP A CA 1
ATOM 6422 C C . TRP A 1 775 ? 7.932 -22.029 -24.615 1.00 83.06 775 TRP A C 1
ATOM 6424 O O . TRP A 1 775 ? 8.078 -21.701 -23.438 1.00 83.06 775 TRP A O 1
ATOM 6434 N N . LYS A 1 776 ? 7.513 -23.253 -24.967 1.00 84.31 776 LYS A N 1
ATOM 6435 C CA . LYS A 1 776 ? 7.186 -24.340 -24.026 1.00 84.31 776 LYS A CA 1
ATOM 6436 C C . LYS A 1 776 ? 6.133 -23.946 -22.982 1.00 84.31 776 LYS A C 1
ATOM 6438 O O . LYS A 1 776 ? 6.149 -24.459 -21.858 1.00 84.31 776 LYS A O 1
ATOM 6443 N N . ILE A 1 777 ? 5.210 -23.054 -23.343 1.00 82.06 777 ILE A N 1
ATOM 6444 C CA . ILE A 1 777 ? 4.096 -22.665 -22.478 1.00 82.06 777 ILE A CA 1
ATOM 6445 C C . ILE A 1 777 ? 3.128 -23.847 -22.387 1.00 82.06 777 ILE A C 1
ATOM 6447 O O . ILE A 1 777 ? 2.650 -24.362 -23.396 1.00 82.06 777 ILE A O 1
ATOM 6451 N N . LYS A 1 778 ? 2.883 -24.298 -21.154 1.00 77.75 778 LYS A N 1
ATOM 6452 C CA . LYS A 1 778 ? 2.011 -25.444 -20.845 1.00 77.75 778 LYS A CA 1
ATOM 6453 C C . LYS A 1 778 ? 0.571 -25.043 -20.518 1.00 77.75 778 LYS A C 1
ATOM 6455 O O . LYS A 1 778 ? -0.285 -25.919 -20.433 1.00 77.75 778 LYS A O 1
ATOM 6460 N N . ASP A 1 779 ? 0.339 -23.756 -20.281 1.00 76.75 779 ASP A N 1
ATOM 6461 C CA . ASP A 1 779 ? -0.994 -23.200 -20.061 1.00 76.75 779 ASP A CA 1
ATOM 6462 C C . ASP A 1 779 ? -1.806 -23.256 -21.364 1.00 76.75 779 ASP A C 1
ATOM 6464 O O . ASP A 1 779 ? -1.241 -23.167 -22.455 1.00 76.75 779 ASP A O 1
ATOM 6468 N N . ASP A 1 780 ? -3.123 -23.416 -21.252 1.00 80.88 780 ASP A N 1
ATOM 6469 C CA . ASP A 1 780 ? -4.010 -23.457 -22.412 1.00 80.88 780 ASP A CA 1
ATOM 6470 C C . ASP A 1 780 ? -4.449 -22.067 -22.881 1.00 80.88 780 ASP A C 1
ATOM 6472 O O . ASP A 1 780 ? -5.273 -21.980 -23.783 1.00 80.88 780 ASP A O 1
ATOM 6476 N N . GLY A 1 781 ? -3.937 -20.985 -22.288 1.00 77.88 781 GLY A N 1
ATOM 6477 C CA . GLY A 1 781 ? -4.222 -19.603 -22.672 1.00 77.88 781 GLY A CA 1
ATOM 6478 C C . GLY A 1 781 ? -5.632 -19.142 -22.317 1.00 77.88 781 GLY A C 1
ATOM 6479 O O . GLY A 1 781 ? -6.028 -18.026 -22.660 1.00 77.88 781 GLY A O 1
ATOM 6480 N N . SER A 1 782 ? -6.429 -19.990 -21.662 1.00 80.31 782 SER A N 1
ATOM 6481 C CA . SER A 1 782 ? -7.807 -19.655 -21.346 1.00 80.31 782 SER A CA 1
ATOM 6482 C C . SER A 1 782 ? -7.875 -18.754 -20.119 1.00 80.31 782 SER A C 1
ATOM 6484 O O . SER A 1 782 ? -7.364 -19.062 -19.043 1.00 80.31 782 SER A O 1
ATOM 6486 N N . TYR A 1 783 ? -8.633 -17.665 -20.245 1.00 77.00 783 TYR A N 1
ATOM 6487 C CA . TYR A 1 783 ? -8.892 -16.734 -19.144 1.00 77.00 783 TYR A CA 1
ATOM 6488 C C . TYR A 1 783 ? -9.498 -17.427 -17.903 1.00 77.00 783 TYR A C 1
ATOM 6490 O O . TYR A 1 783 ? -9.420 -16.900 -16.804 1.00 77.00 783 TYR A O 1
ATOM 6498 N N . LYS A 1 784 ? -10.115 -18.609 -18.067 1.00 77.94 784 LYS A N 1
ATOM 6499 C CA . LYS A 1 784 ? -10.714 -19.401 -16.980 1.00 77.94 784 LYS A CA 1
ATOM 6500 C C . LYS A 1 784 ? -9.679 -20.128 -16.123 1.00 77.94 784 LYS A C 1
ATOM 6502 O O . LYS A 1 784 ? -9.983 -20.437 -14.973 1.00 77.94 784 LYS A O 1
ATOM 6507 N N . ARG A 1 785 ? -8.521 -20.462 -16.697 1.00 81.19 785 ARG A N 1
ATOM 6508 C CA . ARG A 1 785 ? -7.422 -21.138 -15.999 1.00 81.19 785 ARG A CA 1
ATOM 6509 C C . ARG A 1 785 ? -6.334 -20.177 -15.533 1.00 81.19 785 ARG A C 1
ATOM 6511 O O . ARG A 1 785 ? -5.502 -20.596 -14.733 1.00 81.19 785 ARG A O 1
ATOM 6518 N N . ASP A 1 786 ? -6.384 -18.905 -15.941 1.00 82.50 786 ASP A N 1
ATOM 6519 C CA . ASP A 1 786 ? -5.489 -17.887 -15.391 1.00 82.50 786 ASP A CA 1
ATOM 6520 C C . ASP A 1 786 ? -5.703 -17.779 -13.866 1.00 82.50 786 ASP A C 1
ATOM 6522 O O . ASP A 1 786 ? -6.825 -17.526 -13.408 1.00 82.50 786 ASP A O 1
ATOM 6526 N N . PRO A 1 787 ? -4.648 -17.946 -13.050 1.00 85.88 787 PRO A N 1
ATOM 6527 C CA . PRO A 1 787 ? -4.749 -17.870 -11.594 1.00 85.88 787 PRO A CA 1
ATOM 6528 C C . PRO A 1 787 ? -5.211 -16.492 -11.087 1.00 85.88 787 PRO 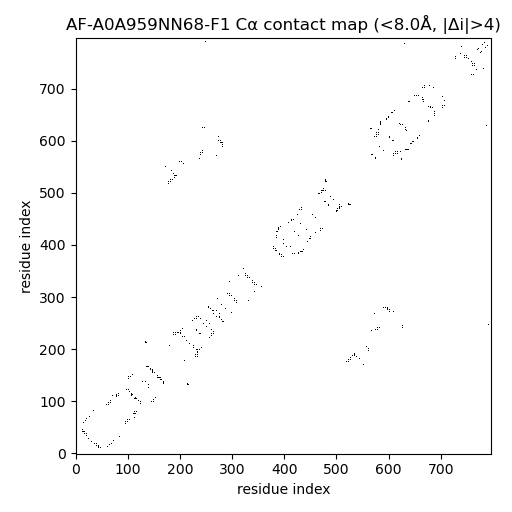A C 1
ATOM 6530 O O . PRO A 1 787 ? -5.684 -16.388 -9.955 1.00 85.88 787 PRO A O 1
ATOM 6533 N N . ARG A 1 788 ? -5.135 -15.441 -11.913 1.00 85.81 788 ARG A N 1
ATOM 6534 C CA . ARG A 1 788 ? -5.611 -14.078 -11.630 1.00 85.81 788 ARG A CA 1
ATOM 6535 C C . ARG A 1 788 ? -7.066 -13.838 -12.012 1.00 85.81 788 ARG A C 1
ATOM 6537 O O . ARG A 1 788 ? -7.579 -12.762 -11.738 1.00 85.81 788 ARG A O 1
ATOM 6544 N N . HIS A 1 789 ? -7.756 -14.808 -12.606 1.00 82.12 789 HIS A N 1
ATOM 6545 C CA . HIS A 1 789 ? -9.129 -14.637 -13.088 1.00 82.12 789 HIS A CA 1
ATOM 6546 C C . HIS A 1 789 ? -10.111 -14.114 -12.025 1.00 82.12 789 HIS A C 1
ATOM 6548 O O . HIS A 1 789 ? -11.068 -13.415 -12.355 1.00 82.12 789 HIS A O 1
ATOM 6554 N N . HIS A 1 790 ? -9.880 -14.436 -10.749 1.00 78.81 790 HIS A N 1
ATOM 6555 C CA . HIS A 1 790 ? -10.676 -13.902 -9.647 1.00 78.81 790 HIS A CA 1
ATOM 6556 C C . HIS A 1 790 ? -10.522 -12.380 -9.507 1.00 78.81 790 HIS A C 1
ATOM 6558 O O . HIS A 1 790 ? -11.526 -11.718 -9.292 1.00 78.81 790 HIS A O 1
ATOM 6564 N N . LEU A 1 791 ? -9.326 -11.821 -9.726 1.00 80.38 791 LEU A N 1
ATOM 6565 C CA . LEU A 1 791 ? -9.044 -10.384 -9.615 1.00 80.38 791 LEU A CA 1
ATOM 6566 C C . LEU A 1 791 ? -9.807 -9.563 -10.664 1.00 80.38 791 LEU A C 1
ATOM 6568 O O . LEU A 1 791 ? -10.334 -8.501 -10.357 1.00 80.38 791 LEU A O 1
ATOM 6572 N N . TRP A 1 792 ? -9.958 -10.088 -11.882 1.00 71.94 792 TRP A N 1
ATOM 6573 C CA . TRP A 1 792 ? -10.633 -9.386 -12.986 1.00 71.94 792 TRP A CA 1
ATOM 6574 C C . TRP A 1 792 ? -12.143 -9.225 -12.794 1.00 71.94 792 TRP A C 1
ATOM 6576 O O . TRP A 1 792 ? -12.784 -8.463 -13.512 1.00 71.94 792 TRP A O 1
ATOM 6586 N N . ARG A 1 793 ? -12.743 -9.964 -11.854 1.00 56.84 793 ARG A N 1
ATOM 6587 C CA . ARG A 1 793 ? -14.175 -9.846 -11.542 1.00 56.84 793 ARG A CA 1
ATOM 6588 C C . ARG A 1 793 ? -14.480 -8.670 -10.616 1.00 56.84 793 ARG A C 1
ATOM 6590 O O . ARG A 1 793 ? -15.619 -8.214 -10.619 1.00 56.84 793 ARG A O 1
ATOM 6597 N N . TYR A 1 794 ? -13.478 -8.213 -9.864 1.00 45.53 794 TYR A N 1
ATOM 6598 C CA . TYR A 1 794 ? -13.586 -7.142 -8.871 1.00 45.53 794 TYR A CA 1
ATOM 6599 C C . TYR A 1 794 ? -13.034 -5.798 -9.368 1.00 45.53 794 TYR A C 1
ATOM 6601 O O . TYR A 1 794 ? -13.217 -4.797 -8.688 1.00 45.53 794 TYR A O 1
ATOM 6609 N N . GLU A 1 795 ? -12.426 -5.733 -10.561 1.00 34.75 795 GLU A N 1
ATOM 6610 C CA . GLU A 1 795 ? -12.123 -4.467 -11.254 1.00 34.75 795 GLU A CA 1
ATOM 6611 C C . GLU A 1 795 ? -13.414 -3.843 -11.824 1.00 34.75 795 GLU A C 1
ATOM 6613 O O . GLU A 1 795 ? -13.619 -3.731 -13.033 1.00 34.75 795 GLU A O 1
ATOM 6618 N N . ARG A 1 796 ? -14.331 -3.488 -10.927 1.00 27.47 796 ARG A N 1
ATOM 6619 C CA . ARG A 1 796 ? -15.451 -2.583 -11.178 1.00 27.47 796 ARG A CA 1
ATOM 6620 C C . ARG A 1 796 ? -15.417 -1.526 -10.083 1.00 27.47 796 ARG A C 1
ATOM 6622 O O . ARG A 1 796 ? -16.154 -1.628 -9.107 1.00 27.47 796 ARG A O 1
ATOM 6629 N N . ASP A 1 797 ? -14.493 -0.586 -10.256 1.00 27.78 797 ASP A N 1
ATOM 6630 C CA . ASP A 1 797 ? -14.673 0.770 -9.734 1.00 27.78 797 ASP A CA 1
ATOM 6631 C C . ASP A 1 797 ? -15.835 1.445 -10.476 1.00 27.78 797 ASP A C 1
ATOM 6633 O O . ASP A 1 797 ? -15.892 1.304 -11.726 1.00 27.78 797 ASP A O 1
#